Protein AF-0000000080335645 (afdb_homodimer)

pLDDT: mean 88.45, std 13.62, range [28.45, 98.88]

Sequence (840 aa):
MAEFAKERTFELFQKDFPRWLVNVHDPVELFRRQPSYLVSQVYCIVGALVCLAHALHRGGRWPFLWFASTFAGLLIEGAVYLSPFGETIWFSPTVIDLFGQRIPFFIIFVYPFFYYQAFWAVSKLQLKCRWSEHIAVGLLVVLFDLPFDMVSVKFLHWTLHNTEQMFAERVYSAPWTLLLFFFGSTFTFSYAFRHLRKLFEKRPAPATTNDPFAIRSTIPVELAASIGTAIVSVSLGSTLFLAVNYPLHTLLGISNKIVAVGVFLCVATIFWKFDRKSNRRLPFKQSLLDHLLTVFAVGHFWLYLVFAVFLNPQEASSIGRHQPIGDCRNQRTFLCLDSFRKDDFDFHCLPKPPKEGSYWYTICGTPFENRAEFVFVLMVITFVATLIQRTVHYDYDVRFKVYEFVKKSSATGTKAKKLKMAEFAKERTFELFQKDFPRWLVNVHDPVELFRRQPSYLVSQVYCIVGALVCLAHALHRGGRWPFLWFASTFAGLLIEGAVYLSPFGETIWFSPTVIDLFGQRIPFFIIFVYPFFYYQAFWAVSKLQLKCRWSEHIAVGLLVVLFDLPFDMVSVKFLHWTLHNTEQMFAERVYSAPWTLLLFFFGSTFTFSYAFRHLRKLFEKRPAPATTNDPFAIRSTIPVELAASIGTAIVSVSLGSTLFLAVNYPLHTLLGISNKIVAVGVFLCVATIFWKFDRKSNRRLPFKQSLLDHLLTVFAVGHFWLYLVFAVFLNPQEASSIGRHQPIGDCRNQRTFLCLDSFRKDDFDFHCLPKPPKEGSYWYTICGTPFENRAEFVFVLMVITFVATLIQRTVHYDYDVRFKVYEFVKKSSATGTKAKKLK

Nearest PDB structures (foldseek):
  4ryp-assembly1_A-2  TM=2.143E-01  e=3.309E+00  Trypanosoma brucei
  7s8u-assembly1_A  TM=2.080E-01  e=9.981E+00  Equus caballus
  6sxn-assembly3_D  TM=1.684E-01  e=8.238E+00  Picosynechococcus sp. PCC 7002
  4ryp-assembly1_A-2  TM=1.956E-01  e=3.270E+00  Trypanosoma brucei
  6ob6-assembly2_B  TM=1.770E-01  e=3.596E+00  Homo sapiens

Foldseek 3Di:
DVVLADFDFPVRLCVVDPQDQKDFDDLVVQCQQFVLLQVLLVLLQVLLVLQCVVQVVLDFLSNLQLVLQLLLQVVVLVCQVPPPVDHFKAAFADRMAGRSNRHRPSSSSNRSSLQSLQLVLLLLLQFPDPLLSLQSSLVSSLLLVQLVQQLCLQLPRMHGQQPDPQQPDAPNGHGLLVSLLSSLLSSQLSVQLLPVLVVQDPDDDDPPDSGSRNHHDDPVSSNVSSNVSSVRSNVRSVVVSCVQCCCQCVVVNHDSNVSSVVVNVVSVVVSVVRSVVGDQADDDDADPSNVVSLCSQLVSLVSSLCCLVPHWSQSHKGWFFDQAAADCVVPVSHDDLVDGDPQRWAQPVDPDDDDHSTGTHMIGRDGDPDSVVVSVVSVVSSVVSNVSSCCSRPVGDCVNVVVVVVVVVVVVVVVVVVVD/DVVLADFDFPVRLCVVDPQDQKDFDDLVVVCQQFVLLQVLLVLLQVLLVLQCVVQVVLDFLSNLQLVLQLLLQVVVLVCQVPPPVDHFKAAFADRMAGRSNRHRPSSSSNRSSLQSLQLVLLLLLQFPDPLLSLQSSLVSSLLLVQLVQQLCLQLPRMHGQQPDPQQPDAPNGHGLLVSLLSSLLSSQLSVQLLPVLVVQDPDDDDPPDSGSRNHHDDPVSSNVSSNVSSVRSNVRSVVVSCVQCCCVCVVVNDDSNVSSVVVNVVSVVVSVVRSVVGLQADDDDADPSNVVSLCSQLVSLVSSLCCLVPHWSQSHKGWFFDQAAADCVVPVSHDDLVDGDPQRWAQPVDPDDDDHSTGTHMIGRDGDPDSVVVSVVSVVSSVVSNVSSCCSRPVGDCVNVVVVVVVVVVVVVVVVVVVD

Solvent-accessible surface area (backbone atoms only — not comparable to full-atom values): 43211 Å² total; per-residue (Å²): 116,73,71,68,63,49,69,25,35,57,69,52,41,54,66,73,42,61,83,34,65,68,46,76,47,63,60,68,62,44,37,71,29,30,45,67,49,51,52,50,41,52,48,32,41,51,43,20,50,52,48,48,53,42,18,61,70,71,33,45,34,39,44,43,50,39,50,19,29,29,48,28,36,48,48,53,54,45,50,50,69,65,35,89,85,49,78,52,66,33,41,39,75,45,52,44,16,26,66,63,58,61,41,49,55,49,58,49,26,41,32,23,29,40,50,44,52,22,48,58,46,51,59,58,48,38,55,73,48,70,67,43,50,20,49,51,30,8,53,44,34,36,59,58,43,47,58,52,38,27,50,31,33,45,44,46,40,28,47,65,47,85,74,42,70,68,52,64,50,45,63,85,52,25,30,32,51,56,45,43,37,50,24,30,22,39,24,37,27,45,49,31,55,70,49,42,39,62,76,64,48,92,68,87,73,83,79,83,57,89,48,90,43,58,71,54,74,55,67,71,45,46,50,51,23,22,54,48,16,23,54,46,8,55,56,51,5,50,48,50,33,45,64,56,41,40,59,42,29,72,70,53,63,27,55,57,55,58,52,38,52,43,50,52,52,47,51,52,47,53,32,52,59,45,54,70,62,30,54,57,58,63,71,72,89,75,50,70,61,52,53,50,50,51,49,49,56,46,44,53,42,50,49,50,38,50,43,58,72,74,50,60,31,46,68,18,48,35,56,30,57,47,74,35,27,35,66,47,91,80,35,82,77,33,39,30,90,89,70,54,68,57,75,58,36,42,46,80,87,40,96,59,70,83,56,79,49,29,26,25,40,68,41,17,27,30,63,68,91,51,56,60,40,56,42,49,53,36,48,43,51,30,52,44,51,42,51,49,52,46,41,49,74,65,63,62,52,66,64,38,47,54,49,53,50,48,55,52,50,52,56,53,48,56,56,53,58,68,73,97,117,75,70,69,62,48,69,24,35,58,69,53,40,54,65,72,43,62,81,38,62,69,43,76,47,62,60,68,61,44,36,70,31,29,45,67,49,51,52,50,40,52,49,32,38,52,43,21,49,52,48,48,53,42,17,62,69,71,34,46,32,40,45,44,49,38,50,20,29,27,49,29,36,48,49,54,54,47,50,50,68,66,34,89,84,48,79,52,67,32,41,38,75,44,51,44,16,26,67,61,55,61,42,49,56,49,58,48,26,41,32,22,30,39,48,45,52,21,48,57,46,50,59,57,48,37,55,72,48,71,69,41,50,23,49,50,30,8,53,42,34,38,59,58,43,46,57,51,38,26,49,31,34,44,44,47,40,29,48,65,45,85,74,42,70,68,53,64,50,46,60,87,52,26,31,32,50,57,45,42,35,50,23,30,22,39,24,36,26,46,48,30,56,69,49,42,40,62,75,66,48,93,67,86,73,83,82,81,54,90,48,90,44,59,70,56,75,56,69,70,46,46,50,51,23,22,54,47,16,24,54,46,8,56,54,50,5,51,47,50,33,46,63,55,43,40,59,43,29,72,70,54,62,25,55,58,54,58,52,39,52,42,50,51,52,46,53,51,48,54,33,51,60,44,54,69,62,29,51,56,61,63,72,70,87,74,51,72,60,54,53,50,51,50,50,51,57,46,43,52,42,48,49,51,37,49,42,56,73,75,50,60,31,46,67,17,47,35,56,30,57,48,74,34,26,37,66,46,90,79,34,83,77,30,38,31,90,89,71,55,67,57,76,59,36,42,46,80,86,41,99,61,71,82,55,79,49,28,26,25,41,68,42,17,27,32,65,68,93,52,54,59,39,56,41,49,53,37,48,44,51,30,51,44,50,39,50,49,52,47,40,50,75,65,61,62,52,66,64,37,48,54,49,52,50,47,53,53,49,50,56,52,48,56,54,54,56,69,74,99

Radius of gyration: 30.65 Å; Cα contacts (8 Å, |Δi|>4): 1267; chains: 2; bounding box: 98×88×62 Å

Organism: Anopheles sinensis (NCBI:txid74873)

Secondary structure (DSSP, 8-state):
--STTS-EEHHHHHHHS---SEEE--HHHHHHH-HHHHHHHHHHHHHHHHHHHHHHHH-TTHHHHHHHHHHHHHHHHHHHHT-TT---EEEPP-SEEETTTTEETTHHHHHHHHHHHHHHHHHTT--SSHHHHHHHHHHHHHHHHHHHHHHHHHTTSEEE-SS-GGGTSEETTEEHHHHHHHHHHHHHHHHHHHHHHHHH-SSPPPS--SSTTS----HHHHHHHHHHHHHHHHHHHHHHHHHHHIIIIIIT---HHHHHHHHHHHHHHHHHHHHTT---PPPP---HHHHHHHHHHHHHHHHHHHHHHH--GGG-EEEEE-SPB--TTT-TTSBPTTTS-TTT-B-TTSSSPPPTTEEEEEEE----SSHHHHHHHHHHHHHHHHHHHHHHHH---THHHHHHHHHHHHHHHHHHHH--/-TTTTS-EEHHHHHHHS---SEEE--HHHHHHH-HHHHHHHHHHHHHHHHHHHHHHHH-TTHHHHHHHHHHHHHHHHHHHHT-TT---EEEPP-SEEETTTTEETTHHHHHHHHHHHHHHHHHTT--SSHHHHHHHHHHHHHHHHHHHHHHHHHTTSEEE-SS-GGGTSEETTEEHHHHHHHHHHHHHHHHHHHHHHHHH-SSPPPS--SSTTS----HHHHHHHHHHHHHHHHHHHHHHHHHHHIIIIIIT---HHHHHHHHHHHHHHHHHHHHTT---PPPP---HHHHHHHHHHHHHHHHHHHHHHH--GGG-EEEEE-SPB--TTT-TTSBPTTTS-TTT-B-TTSSSPPPTTEEEEEEE----SSHHHHHHHHHHHHHHHHHHHHHHHH---THHHHHHHHHHHHHHHHHHHH--

Structure (mmCIF, N/CA/C/O backbone):
data_AF-0000000080335645-model_v1
#
loop_
_entity.id
_entity.type
_entity.pdbx_description
1 polymer 'AGAP005361-PA-like protein'
#
loop_
_atom_site.group_PDB
_atom_site.id
_atom_site.type_symbol
_atom_site.label_atom_id
_atom_site.label_alt_id
_atom_site.label_comp_id
_atom_site.label_asym_id
_atom_site.label_entity_id
_atom_site.label_seq_id
_atom_site.pdbx_PDB_ins_code
_atom_site.Cartn_x
_atom_site.Cartn_y
_atom_site.Cartn_z
_atom_site.occupancy
_atom_site.B_iso_or_equiv
_atom_site.auth_seq_id
_atom_site.auth_comp_id
_atom_site.auth_asym_id
_atom_site.auth_atom_id
_atom_site.pdbx_PDB_model_num
ATOM 1 N N . MET A 1 1 ? 6.051 -32.25 -33.5 1 42.16 1 MET A N 1
ATOM 2 C CA . MET A 1 1 ? 5.168 -31.188 -33.062 1 42.16 1 MET A CA 1
ATOM 3 C C . MET A 1 1 ? 3.824 -31.75 -32.594 1 42.16 1 MET A C 1
ATOM 5 O O . MET A 1 1 ? 3.318 -31.375 -31.547 1 42.16 1 MET A O 1
ATOM 9 N N . ALA A 1 2 ? 3.365 -32.656 -33.5 1 51.34 2 ALA A N 1
ATOM 10 C CA . ALA A 1 2 ? 2.059 -33.312 -33.344 1 51.34 2 ALA A CA 1
ATOM 11 C C . ALA A 1 2 ? 2.045 -34.281 -32.188 1 51.34 2 ALA A C 1
ATOM 13 O O . ALA A 1 2 ? 1.028 -34.406 -31.5 1 51.34 2 ALA A O 1
ATOM 14 N N . GLU A 1 3 ? 3.281 -34.688 -31.953 1 52.5 3 GLU A N 1
ATOM 15 C CA . GLU A 1 3 ? 3.342 -35.75 -30.953 1 52.5 3 GLU A CA 1
ATOM 16 C C . GLU A 1 3 ? 3.215 -35.219 -29.531 1 52.5 3 GLU A C 1
ATOM 18 O O . GLU A 1 3 ? 2.594 -35.844 -28.672 1 52.5 3 GLU A O 1
ATOM 23 N N . PHE A 1 4 ? 3.725 -34 -29.281 1 63.12 4 PHE A N 1
ATOM 24 C CA . PHE A 1 4 ? 3.701 -33.438 -27.938 1 63.12 4 PHE A CA 1
ATOM 25 C C . PHE A 1 4 ? 2.318 -32.875 -27.609 1 63.12 4 PHE A C 1
ATOM 27 O O . PHE A 1 4 ? 2 -32.656 -26.438 1 63.12 4 PHE A O 1
ATOM 34 N N . ALA A 1 5 ? 1.533 -32.938 -28.641 1 69 5 ALA A N 1
ATOM 35 C CA . ALA A 1 5 ? 0.216 -32.312 -28.469 1 69 5 ALA A CA 1
ATOM 36 C C . ALA A 1 5 ? -0.797 -33.344 -27.969 1 69 5 ALA A C 1
ATOM 38 O O . ALA A 1 5 ? -1.884 -33 -27.516 1 69 5 ALA A O 1
ATOM 39 N N . LYS A 1 6 ? -0.271 -34.531 -27.891 1 78.94 6 LYS A N 1
ATOM 40 C CA . LYS A 1 6 ? -1.213 -35.594 -27.531 1 78.94 6 LYS A CA 1
ATOM 41 C C . LYS A 1 6 ? -1.371 -35.719 -26.016 1 78.94 6 LYS A C 1
ATOM 43 O O . LYS A 1 6 ? -0.389 -35.625 -25.281 1 78.94 6 LYS A O 1
ATOM 48 N N . GLU A 1 7 ? -2.543 -35.875 -25.672 1 89.38 7 GLU A N 1
ATOM 49 C CA . GLU A 1 7 ? -2.889 -36.094 -24.266 1 89.38 7 GLU A CA 1
ATOM 50 C C . GLU A 1 7 ? -2.299 -37.406 -23.75 1 89.38 7 GLU A C 1
ATOM 52 O O . GLU A 1 7 ? -2.264 -38.406 -24.469 1 89.38 7 GLU A O 1
ATOM 57 N N . ARG A 1 8 ? -1.792 -37.344 -22.484 1 88.75 8 ARG A N 1
ATOM 58 C CA . ARG A 1 8 ? -1.175 -38.531 -21.906 1 88.75 8 ARG A CA 1
ATOM 59 C C . ARG A 1 8 ? -1.523 -38.656 -20.438 1 88.75 8 ARG A C 1
ATOM 61 O O . ARG A 1 8 ? -1.646 -37.656 -19.719 1 88.75 8 ARG A O 1
ATOM 68 N N . THR A 1 9 ? -1.72 -39.938 -20.078 1 88 9 THR A N 1
ATOM 69 C CA . THR A 1 9 ? -1.766 -40.25 -18.656 1 88 9 THR A CA 1
ATOM 70 C C . THR A 1 9 ? -0.361 -40.25 -18.062 1 88 9 THR A C 1
ATOM 72 O O . THR A 1 9 ? 0.629 -40.156 -18.781 1 88 9 THR A O 1
ATOM 75 N N . PHE A 1 10 ? -0.325 -40.281 -16.75 1 86.56 10 PHE A N 1
ATOM 76 C CA . PHE A 1 10 ? 0.968 -40.312 -16.078 1 86.56 10 PHE A CA 1
ATOM 77 C C . PHE A 1 10 ? 1.805 -41.5 -16.531 1 86.56 10 PHE A C 1
ATOM 79 O O . PHE A 1 10 ? 3.008 -41.375 -16.766 1 86.56 10 PHE A O 1
ATOM 86 N N . GLU A 1 11 ? 1.163 -42.594 -16.641 1 85.69 11 GLU A N 1
ATOM 87 C CA . GLU A 1 11 ? 1.849 -43.812 -17.031 1 85.69 11 GLU A CA 1
ATOM 88 C C . GLU A 1 11 ? 2.398 -43.688 -18.453 1 85.69 11 GLU A C 1
ATOM 90 O O . GLU A 1 11 ? 3.535 -44.094 -18.719 1 85.69 11 GLU A O 1
ATOM 95 N N . LEU A 1 12 ? 1.613 -43.188 -19.281 1 85.19 12 LEU A N 1
ATOM 96 C CA . LEU A 1 12 ? 2.039 -43 -20.672 1 85.19 12 LEU A CA 1
ATOM 97 C C . LEU A 1 12 ? 3.15 -41.969 -20.766 1 85.19 12 LEU A C 1
ATOM 99 O O . LEU A 1 12 ? 4.059 -42.094 -21.594 1 85.19 12 LEU A O 1
ATOM 103 N N . PHE A 1 13 ? 3.002 -41 -19.938 1 83.94 13 PHE A N 1
ATOM 104 C CA . PHE A 1 13 ? 4.02 -39.938 -19.891 1 83.94 13 PHE A CA 1
ATOM 105 C C . PHE A 1 13 ? 5.371 -40.531 -19.5 1 83.94 13 PHE A C 1
ATOM 107 O O . PHE A 1 13 ? 6.391 -40.219 -20.125 1 83.94 13 PHE A O 1
ATOM 114 N N . GLN A 1 14 ? 5.363 -41.344 -18.5 1 82.19 14 GLN A N 1
ATOM 115 C CA . GLN A 1 14 ? 6.598 -41.969 -18.016 1 82.19 14 GLN A CA 1
ATOM 116 C C . GLN A 1 14 ? 7.211 -42.875 -19.078 1 82.19 14 GLN A C 1
ATOM 118 O O . GLN A 1 14 ? 8.43 -42.969 -19.172 1 82.19 14 GLN A O 1
ATOM 123 N N . LYS A 1 15 ? 6.398 -43.406 -19.812 1 79.88 15 LYS A N 1
ATOM 124 C CA . LYS A 1 15 ? 6.859 -44.312 -20.844 1 79.88 15 LYS A CA 1
ATOM 125 C C . LYS A 1 15 ? 7.434 -43.562 -22.031 1 79.88 15 LYS A C 1
ATOM 127 O O . LYS A 1 15 ? 8.461 -43.938 -22.594 1 79.88 15 LYS A O 1
ATOM 132 N N . ASP A 1 16 ? 6.691 -42.594 -22.391 1 75.69 16 ASP A N 1
ATOM 133 C CA . ASP A 1 16 ? 7.051 -41.844 -23.609 1 75.69 16 ASP A CA 1
ATOM 134 C C . ASP A 1 16 ? 8.25 -40.938 -23.359 1 75.69 16 ASP A C 1
ATOM 136 O O . ASP A 1 16 ? 9.023 -40.656 -24.281 1 75.69 16 ASP A O 1
ATOM 140 N N . PHE A 1 17 ? 8.227 -40.438 -22.203 1 70.75 17 PHE A N 1
ATOM 141 C CA . PHE A 1 17 ? 9.297 -39.469 -21.922 1 70.75 17 PHE A CA 1
ATOM 142 C C . PHE A 1 17 ? 10.242 -40.031 -20.859 1 70.75 17 PHE A C 1
ATOM 144 O O . PHE A 1 17 ? 9.859 -40.188 -19.703 1 70.75 17 PHE A O 1
ATOM 151 N N . PRO A 1 18 ? 11.219 -40.75 -21.5 1 63.59 18 PRO A N 1
ATOM 152 C CA . PRO A 1 18 ? 12.172 -41.188 -20.484 1 63.59 18 PRO A CA 1
ATOM 153 C C . PRO A 1 18 ? 12.516 -40.094 -19.484 1 63.59 18 PRO A C 1
ATOM 155 O O . PRO A 1 18 ? 12.445 -38.906 -19.812 1 63.59 18 PRO A O 1
ATOM 158 N N . ARG A 1 19 ? 12.406 -40.469 -18.125 1 63.53 19 ARG A N 1
ATOM 159 C CA . ARG A 1 19 ? 12.836 -39.531 -17.109 1 63.53 19 ARG A CA 1
ATOM 160 C C . ARG A 1 19 ? 14.211 -38.969 -17.438 1 63.53 19 ARG A C 1
ATOM 162 O O . ARG A 1 19 ? 15.219 -39.438 -16.906 1 63.53 19 ARG A O 1
ATOM 169 N N . TRP A 1 20 ? 14.156 -38.219 -18.688 1 64.88 20 TRP A N 1
ATOM 170 C CA . TRP A 1 20 ? 15.445 -37.594 -19 1 64.88 20 TRP A CA 1
ATOM 171 C C . TRP A 1 20 ? 15.75 -36.469 -18.047 1 64.88 20 TRP A C 1
ATOM 173 O O . TRP A 1 20 ? 14.844 -35.844 -17.469 1 64.88 20 TRP A O 1
ATOM 183 N N . LEU A 1 21 ? 17.109 -36.438 -17.812 1 74.12 21 LEU A N 1
ATOM 184 C CA . LEU A 1 21 ? 17.625 -35.375 -16.984 1 74.12 21 LEU A CA 1
ATOM 185 C C . LEU A 1 21 ? 17.406 -34.031 -17.672 1 74.12 21 LEU A C 1
ATOM 187 O O . LEU A 1 21 ? 17.016 -33.031 -17.016 1 74.12 21 LEU A O 1
ATOM 191 N N . VAL A 1 22 ? 17.438 -33.969 -19.109 1 87.19 22 VAL A N 1
ATOM 192 C CA . VAL A 1 22 ? 17.344 -32.719 -19.844 1 87.19 22 VAL A CA 1
ATOM 193 C C . VAL A 1 22 ? 16.438 -32.906 -21.047 1 87.19 22 VAL A C 1
ATOM 195 O O . VAL A 1 22 ? 16.609 -33.844 -21.828 1 87.19 22 VAL A O 1
ATOM 198 N N . ASN A 1 23 ? 15.438 -32.094 -21.172 1 85.5 23 ASN A N 1
ATOM 199 C CA . ASN A 1 23 ? 14.539 -32.062 -22.328 1 85.5 23 ASN A CA 1
ATOM 200 C C . ASN A 1 23 ? 14.641 -30.734 -23.062 1 85.5 23 ASN A C 1
ATOM 202 O O . ASN A 1 23 ? 14.648 -29.672 -22.453 1 85.5 23 ASN A O 1
ATOM 206 N N . VAL A 1 24 ? 14.734 -30.812 -24.453 1 89.62 24 VAL A N 1
ATOM 207 C CA . VAL A 1 24 ? 14.867 -29.625 -25.281 1 89.62 24 VAL A CA 1
ATOM 208 C C . VAL A 1 24 ? 13.656 -29.5 -26.203 1 89.62 24 VAL A C 1
ATOM 210 O O . VAL A 1 24 ? 13.227 -30.469 -26.812 1 89.62 24 VAL A O 1
ATOM 213 N N . HIS A 1 25 ? 13.055 -28.391 -26.234 1 89.62 25 HIS A N 1
ATOM 214 C CA . HIS A 1 25 ? 11.906 -28.109 -27.078 1 89.62 25 HIS A CA 1
ATOM 215 C C . HIS A 1 25 ? 12.258 -27.078 -28.156 1 89.62 25 HIS A C 1
ATOM 217 O O . HIS A 1 25 ? 13.203 -26.312 -28 1 89.62 25 HIS A O 1
ATOM 223 N N . ASP A 1 26 ? 11.492 -27.062 -29.25 1 93 26 ASP A N 1
ATOM 224 C CA . ASP A 1 26 ? 11.711 -26.141 -30.359 1 93 26 ASP A CA 1
ATOM 225 C C . ASP A 1 26 ? 11.312 -24.719 -29.984 1 93 26 ASP A C 1
ATOM 227 O O . ASP A 1 26 ? 10.133 -24.438 -29.766 1 93 26 ASP A O 1
ATOM 231 N N . PRO A 1 27 ? 12.289 -23.812 -30.047 1 94.94 27 PRO A N 1
ATOM 232 C CA . PRO A 1 27 ? 12 -22.438 -29.641 1 94.94 27 PRO A CA 1
ATOM 233 C C . PRO A 1 27 ? 10.977 -21.75 -30.547 1 94.94 27 PRO A C 1
ATOM 235 O O . PRO A 1 27 ? 10.234 -20.875 -30.078 1 94.94 27 PRO A O 1
ATOM 238 N N . VAL A 1 28 ? 10.898 -22.078 -31.766 1 95.81 28 VAL A N 1
ATOM 239 C CA . VAL A 1 28 ? 9.969 -21.453 -32.719 1 95.81 28 VAL A CA 1
ATOM 240 C C . VAL A 1 28 ? 8.539 -21.828 -32.344 1 95.81 28 VAL A C 1
ATOM 242 O O . VAL A 1 28 ? 7.648 -20.969 -32.344 1 95.81 28 VAL A O 1
ATOM 245 N 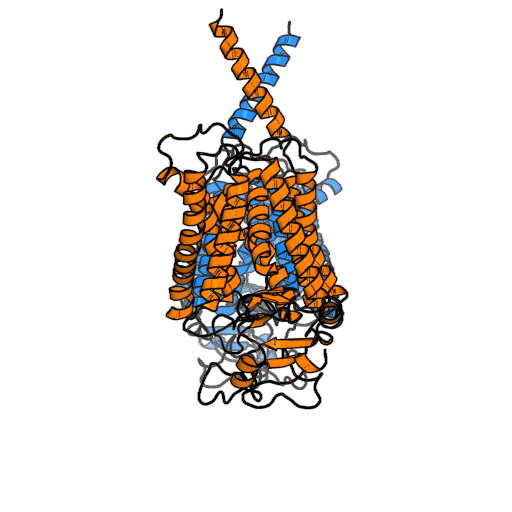N . GLU A 1 29 ? 8.289 -23.047 -32.031 1 93.69 29 GLU A N 1
ATOM 246 C CA . GLU A 1 29 ? 6.965 -23.484 -31.594 1 93.69 29 GLU A CA 1
ATOM 247 C C . GLU A 1 29 ? 6.57 -22.844 -30.266 1 93.69 29 GLU A C 1
ATOM 249 O O . GLU A 1 29 ? 5.414 -22.438 -30.094 1 93.69 29 GLU A O 1
ATOM 254 N N . LEU A 1 30 ? 7.543 -22.797 -29.391 1 95.44 30 LEU A N 1
ATOM 255 C CA . LEU A 1 30 ? 7.297 -22.188 -28.094 1 95.44 30 LEU A CA 1
ATOM 256 C C . LEU A 1 30 ? 6.938 -20.703 -28.25 1 95.44 30 LEU A C 1
ATOM 258 O O . LEU A 1 30 ? 6.047 -20.203 -27.562 1 95.44 30 LEU A O 1
ATOM 262 N N . PHE A 1 31 ? 7.641 -20.016 -29.172 1 96.69 31 PHE A N 1
ATOM 263 C CA . PHE A 1 31 ? 7.379 -18.609 -29.422 1 96.69 31 PHE A CA 1
ATOM 264 C C . PHE A 1 31 ? 5.996 -18.406 -30.031 1 96.69 31 PHE A C 1
ATOM 266 O O . PHE A 1 31 ? 5.316 -17.422 -29.734 1 96.69 31 PHE A O 1
ATOM 273 N N . ARG A 1 32 ? 5.555 -19.266 -30.844 1 95.62 32 ARG A N 1
ATOM 274 C CA . ARG A 1 32 ? 4.242 -19.172 -31.484 1 95.62 32 ARG A CA 1
ATOM 275 C C . ARG A 1 32 ? 3.129 -19.359 -30.453 1 95.62 32 ARG A C 1
ATOM 277 O O . ARG A 1 32 ? 2.1 -18.688 -30.516 1 95.62 32 ARG A O 1
ATOM 284 N N . ARG A 1 33 ? 3.324 -20.172 -29.484 1 95.38 33 ARG A N 1
ATOM 285 C CA . ARG A 1 33 ? 2.293 -20.5 -28.5 1 95.38 33 ARG A CA 1
ATOM 286 C C . ARG A 1 33 ? 2.32 -19.516 -27.344 1 95.38 33 ARG A C 1
ATOM 288 O O . ARG A 1 33 ? 1.271 -19.109 -26.844 1 95.38 33 ARG A O 1
ATOM 295 N N . GLN A 1 34 ? 3.547 -19.234 -26.906 1 97.56 34 GLN A N 1
ATOM 296 C CA . GLN A 1 34 ? 3.721 -18.344 -25.75 1 97.56 34 GLN A CA 1
ATOM 297 C C . GLN A 1 34 ? 4.883 -17.375 -25.984 1 97.56 34 GLN A C 1
ATOM 299 O O . GLN A 1 34 ? 5.914 -17.469 -25.312 1 97.56 34 GLN A O 1
ATOM 304 N N . PRO A 1 35 ? 4.719 -16.391 -26.797 1 97.88 35 PRO A N 1
ATOM 305 C CA . PRO A 1 35 ? 5.816 -15.469 -27.078 1 97.88 35 PRO A CA 1
ATOM 306 C C . PRO A 1 35 ? 6.312 -14.734 -25.844 1 97.88 35 PRO A C 1
ATOM 308 O O . PRO A 1 35 ? 7.512 -14.492 -25.703 1 97.88 35 PRO A O 1
ATOM 311 N N . SER A 1 36 ? 5.391 -14.32 -24.938 1 98.44 36 SER A N 1
ATOM 312 C CA . SER A 1 36 ? 5.793 -13.617 -23.719 1 98.44 36 SER A CA 1
ATOM 313 C C . SER A 1 36 ? 6.727 -14.477 -22.875 1 98.44 36 SER A C 1
ATOM 315 O O . SER A 1 36 ? 7.691 -13.977 -22.297 1 98.44 36 SER A O 1
ATOM 317 N N . TYR A 1 37 ? 6.449 -15.789 -22.828 1 98.31 37 TYR A N 1
ATOM 318 C CA . TYR A 1 37 ? 7.238 -16.688 -22 1 98.31 37 TYR A CA 1
ATOM 319 C C . TYR A 1 37 ? 8.656 -16.828 -22.531 1 98.31 37 TYR A C 1
ATOM 321 O O . TYR A 1 37 ? 9.625 -16.766 -21.781 1 98.31 37 TYR A O 1
ATOM 329 N N . LEU A 1 38 ? 8.805 -17.031 -23.812 1 98.25 38 LEU A N 1
ATOM 330 C CA . LEU A 1 38 ? 10.125 -17.188 -24.406 1 98.25 38 LEU A CA 1
ATOM 331 C C . LEU A 1 38 ? 10.961 -15.922 -24.219 1 98.25 38 LEU A C 1
ATOM 333 O O . LEU A 1 38 ? 12.133 -16 -23.859 1 98.25 38 LEU A O 1
ATOM 337 N N . VAL A 1 39 ? 10.336 -14.781 -24.469 1 98.44 39 VAL A N 1
ATOM 338 C CA . VAL A 1 39 ? 11.047 -13.516 -24.328 1 98.44 39 VAL A CA 1
ATOM 339 C C . VAL A 1 39 ? 11.453 -13.312 -22.859 1 98.44 39 VAL A C 1
ATOM 341 O O . VAL A 1 39 ? 12.562 -12.852 -22.578 1 98.44 39 VAL A O 1
ATOM 344 N N . SER A 1 40 ? 10.547 -13.602 -21.953 1 98.38 40 SER A N 1
ATOM 345 C CA . SER A 1 40 ? 10.844 -13.484 -20.531 1 98.38 40 SER A CA 1
ATOM 346 C C . SER A 1 40 ? 12.023 -14.375 -20.141 1 98.38 40 SER A C 1
ATOM 348 O O . SER A 1 40 ? 12.891 -13.961 -19.375 1 98.38 40 SER A O 1
ATOM 350 N N . GLN A 1 41 ? 12.094 -15.625 -20.672 1 98.19 41 GLN A N 1
ATOM 351 C CA . GLN A 1 41 ? 13.195 -16.547 -20.406 1 98.19 41 GLN A CA 1
ATOM 352 C C . GLN A 1 41 ? 14.531 -15.969 -20.859 1 98.19 41 GLN A C 1
ATOM 354 O O . GLN A 1 41 ? 15.492 -15.938 -20.078 1 98.19 41 GLN A O 1
ATOM 359 N N . VAL A 1 42 ? 14.516 -15.508 -22.047 1 98.25 42 VAL A N 1
ATOM 360 C CA . VAL A 1 42 ? 15.742 -14.961 -22.625 1 98.25 42 VAL A CA 1
ATOM 361 C C . VAL A 1 42 ? 16.188 -13.742 -21.812 1 98.25 42 VAL A C 1
ATOM 363 O O . VAL A 1 42 ? 17.375 -13.586 -21.516 1 98.25 42 VAL A O 1
ATOM 366 N N . TYR A 1 43 ? 15.242 -12.875 -21.453 1 98.62 43 TYR A N 1
ATOM 367 C CA . TYR A 1 43 ? 15.555 -11.656 -20.703 1 98.62 43 TYR A CA 1
ATOM 368 C C . TYR A 1 43 ? 16.172 -11.992 -19.359 1 98.62 43 TYR A C 1
ATOM 370 O O . TYR A 1 43 ? 17.156 -11.375 -18.953 1 98.62 43 TYR A O 1
ATOM 378 N N . CYS A 1 44 ? 15.617 -12.961 -18.672 1 98.25 44 CYS A N 1
ATOM 379 C CA . CYS A 1 44 ? 16.109 -13.344 -17.359 1 98.25 44 CYS A CA 1
ATOM 380 C C . CYS A 1 44 ? 17.5 -13.977 -17.453 1 98.25 44 CYS A C 1
ATOM 382 O O . CYS A 1 44 ? 18.359 -13.703 -16.625 1 98.25 44 CYS A O 1
ATOM 384 N N . ILE A 1 45 ? 17.734 -14.805 -18.469 1 98.38 45 ILE A N 1
ATOM 385 C CA . ILE A 1 45 ? 19.031 -15.445 -18.641 1 98.38 45 ILE A CA 1
ATOM 386 C C . ILE A 1 45 ? 20.078 -14.391 -18.953 1 98.38 45 ILE A C 1
ATOM 388 O O . ILE A 1 45 ? 21.141 -14.352 -18.297 1 98.38 45 ILE A O 1
ATOM 392 N N . VAL A 1 46 ? 19.766 -13.5 -19.891 1 98.62 46 VAL A N 1
ATOM 393 C CA . VAL A 1 46 ? 20.719 -12.453 -20.266 1 98.62 46 VAL A CA 1
ATOM 394 C C . VAL A 1 46 ? 20.953 -11.516 -19.078 1 98.62 46 VAL A C 1
ATOM 396 O O . VAL A 1 46 ? 22.094 -11.125 -18.812 1 98.62 46 VAL A O 1
ATOM 399 N N . GLY A 1 47 ? 19.859 -11.156 -18.391 1 98.56 47 GLY A N 1
ATOM 400 C CA . GLY A 1 47 ? 20 -10.32 -17.203 1 98.56 47 GLY A CA 1
ATOM 401 C C . GLY A 1 47 ? 20.906 -10.922 -16.156 1 98.56 47 GLY A C 1
ATOM 402 O O . GLY A 1 47 ? 21.766 -10.227 -15.586 1 98.56 47 GLY A O 1
ATOM 403 N N . ALA A 1 48 ? 20.766 -12.188 -15.922 1 98.69 48 ALA A N 1
ATOM 404 C CA . ALA A 1 48 ? 21.594 -12.875 -14.938 1 98.69 48 ALA A CA 1
ATOM 405 C C . ALA A 1 48 ? 23.047 -12.922 -15.391 1 98.69 48 ALA A C 1
ATOM 407 O O . ALA A 1 48 ? 23.969 -12.812 -14.57 1 98.69 48 ALA A O 1
ATOM 408 N N . LEU A 1 49 ? 23.281 -13.109 -16.656 1 98.44 49 LEU A N 1
ATOM 409 C CA . LEU A 1 49 ? 24.641 -13.172 -17.188 1 98.44 49 LEU A CA 1
ATOM 410 C C . LEU A 1 49 ? 25.312 -11.805 -17.125 1 98.44 49 LEU A C 1
ATOM 412 O O . LEU A 1 49 ? 26.516 -11.719 -16.891 1 98.44 49 LEU A O 1
ATOM 416 N N . VAL A 1 50 ? 24.516 -10.773 -17.391 1 98.44 50 VAL A N 1
ATOM 417 C CA . VAL A 1 50 ? 25.047 -9.422 -17.234 1 98.44 50 VAL A CA 1
ATOM 418 C C . VAL A 1 50 ? 25.438 -9.188 -15.773 1 98.44 50 VAL A C 1
ATOM 420 O O . VAL A 1 50 ? 26.469 -8.578 -15.492 1 98.44 50 VAL A O 1
ATOM 423 N N . CYS A 1 51 ? 24.625 -9.68 -14.867 1 98.62 51 CYS A N 1
ATOM 424 C CA . CYS A 1 51 ? 24.938 -9.586 -13.445 1 98.62 51 CYS A CA 1
ATOM 425 C C . CYS A 1 51 ? 26.234 -10.336 -13.125 1 98.62 51 CYS A C 1
ATOM 427 O O . CYS A 1 51 ? 27.047 -9.859 -12.352 1 98.62 51 CYS A O 1
ATOM 429 N N . LEU A 1 52 ? 26.391 -11.469 -13.727 1 98.5 52 LEU A N 1
ATOM 430 C CA . LEU A 1 52 ? 27.609 -12.258 -13.523 1 98.5 52 LEU A CA 1
ATOM 431 C C . LEU A 1 52 ? 28.828 -11.516 -14.055 1 98.5 52 LEU A C 1
ATOM 433 O O . LEU A 1 52 ? 29.875 -11.477 -13.391 1 98.5 52 LEU A O 1
ATOM 437 N N . ALA A 1 53 ? 28.688 -10.992 -15.219 1 98.25 53 ALA A N 1
ATOM 438 C CA . ALA A 1 53 ? 29.797 -10.211 -15.789 1 98.25 53 ALA A CA 1
ATOM 439 C C . ALA A 1 53 ? 30.172 -9.047 -14.883 1 98.25 53 ALA A C 1
ATOM 441 O O . ALA A 1 53 ? 31.359 -8.773 -14.672 1 98.25 53 ALA A O 1
ATOM 442 N N . HIS A 1 54 ? 29.156 -8.414 -14.406 1 97.44 54 HIS A N 1
ATOM 443 C CA . HIS A 1 54 ? 29.391 -7.305 -13.484 1 97.44 54 HIS A CA 1
ATOM 444 C C . HIS A 1 54 ? 30.062 -7.785 -12.203 1 97.44 54 HIS A C 1
ATOM 446 O O . HIS A 1 54 ? 30.984 -7.129 -11.695 1 97.44 54 HIS A O 1
ATOM 452 N N . ALA A 1 55 ? 29.594 -8.875 -11.703 1 97.38 55 ALA A N 1
ATOM 453 C CA . ALA A 1 55 ? 30.156 -9.438 -10.477 1 97.38 55 ALA A CA 1
ATOM 454 C C . ALA A 1 55 ? 31.625 -9.789 -10.648 1 97.38 55 ALA A C 1
ATOM 456 O O . ALA A 1 55 ? 32.438 -9.539 -9.758 1 97.38 55 ALA A O 1
ATOM 457 N N . LEU A 1 56 ? 31.984 -10.352 -11.742 1 96.69 56 LEU A N 1
ATOM 458 C CA . LEU A 1 56 ? 33.344 -10.742 -12.023 1 96.69 56 LEU A CA 1
ATOM 459 C C . LEU A 1 56 ? 34.25 -9.523 -12.25 1 96.69 56 LEU A C 1
ATOM 461 O O . LEU A 1 56 ? 35.406 -9.523 -11.875 1 96.69 56 LEU A O 1
ATOM 465 N N . HIS A 1 57 ? 33.688 -8.555 -12.836 1 94.69 57 HIS A N 1
ATOM 466 C CA . HIS A 1 57 ? 34.406 -7.316 -13.062 1 94.69 57 HIS A CA 1
ATOM 467 C C . HIS A 1 57 ? 34.688 -6.59 -11.75 1 94.69 57 HIS A C 1
ATOM 469 O O . HIS A 1 57 ? 35.812 -6.082 -11.539 1 94.69 57 HIS A O 1
ATOM 475 N N . ARG A 1 58 ? 33.75 -6.496 -10.953 1 91.25 58 ARG A N 1
ATOM 476 C CA . ARG A 1 58 ? 33.906 -5.805 -9.68 1 91.25 58 ARG A CA 1
ATOM 477 C C . ARG A 1 58 ? 34.781 -6.586 -8.719 1 91.25 58 ARG A C 1
ATOM 479 O O . ARG A 1 58 ? 35.562 -5.996 -7.965 1 91.25 58 ARG A O 1
ATOM 486 N N . GLY A 1 59 ? 34.625 -7.859 -8.703 1 93.62 59 GLY A N 1
ATOM 487 C CA . GLY A 1 59 ? 35.406 -8.711 -7.816 1 93.62 59 GLY A CA 1
ATOM 488 C C . GLY A 1 59 ? 34.906 -8.711 -6.387 1 93.62 59 GLY A C 1
ATOM 489 O O . GLY A 1 59 ? 33.719 -8.477 -6.145 1 93.62 59 GLY A O 1
ATOM 490 N N . GLY A 1 60 ? 35.719 -9.211 -5.492 1 93.62 60 GLY A N 1
ATOM 491 C CA . GLY A 1 60 ? 35.344 -9.289 -4.094 1 93.62 60 GLY A CA 1
ATOM 492 C C . GLY A 1 60 ? 34.344 -10.398 -3.809 1 93.62 60 GLY A C 1
ATOM 493 O O . GLY A 1 60 ? 34.562 -11.539 -4.246 1 93.62 60 GLY A O 1
ATOM 494 N N . ARG A 1 61 ? 33.281 -9.969 -3.08 1 95 61 ARG A N 1
ATOM 495 C CA . ARG A 1 61 ? 32.312 -10.977 -2.689 1 95 61 ARG A CA 1
ATOM 496 C C . ARG A 1 61 ? 31.156 -11.031 -3.688 1 95 61 ARG A C 1
ATOM 498 O O . ARG A 1 61 ? 30.266 -11.883 -3.572 1 95 61 ARG A O 1
ATOM 505 N N . TRP A 1 62 ? 31.125 -10.164 -4.637 1 96.69 62 TRP A N 1
ATOM 506 C CA . TRP A 1 62 ? 30.016 -10.039 -5.574 1 96.69 62 TRP A CA 1
ATOM 507 C C . TRP A 1 62 ? 29.828 -11.32 -6.375 1 96.69 62 TRP A C 1
ATOM 509 O O . TRP A 1 62 ? 28.703 -11.789 -6.562 1 96.69 62 TRP A O 1
ATOM 519 N N . PRO A 1 63 ? 30.953 -11.938 -6.871 1 97.56 63 PRO A N 1
ATOM 520 C CA . PRO A 1 63 ? 30.75 -13.219 -7.559 1 97.56 63 PRO A CA 1
ATOM 521 C C . PRO A 1 63 ? 30.141 -14.289 -6.648 1 97.56 63 PRO A C 1
ATOM 523 O O . PRO A 1 63 ? 29.359 -15.117 -7.102 1 97.56 63 PRO A O 1
ATOM 526 N N . PHE A 1 64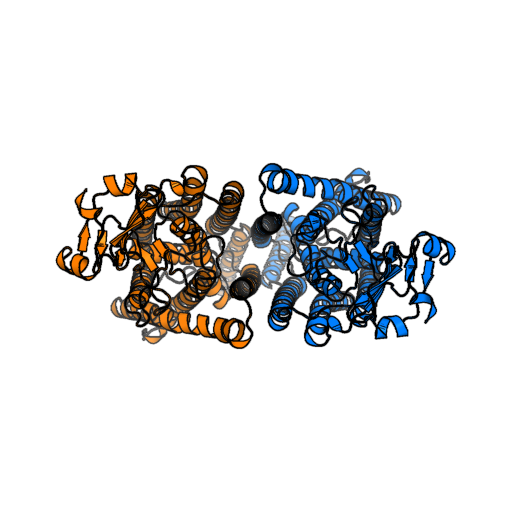 ? 30.484 -14.242 -5.414 1 97.44 64 PHE A N 1
ATOM 527 C CA . PHE A 1 64 ? 29.969 -15.219 -4.465 1 97.44 64 PHE A CA 1
ATOM 528 C C . PHE A 1 64 ? 28.5 -14.93 -4.141 1 97.44 64 PHE A C 1
ATOM 530 O O . PHE A 1 64 ? 27.734 -15.852 -3.848 1 97.44 64 PHE A O 1
ATOM 537 N N . LEU A 1 65 ? 28.172 -13.664 -4.18 1 97.94 65 LEU A N 1
ATOM 538 C CA . LEU A 1 65 ? 26.766 -13.305 -4.031 1 97.94 65 LEU A CA 1
ATOM 539 C C . LEU A 1 65 ? 25.938 -13.898 -5.164 1 97.94 65 LEU A C 1
ATOM 541 O O . LEU A 1 65 ? 24.844 -14.438 -4.926 1 97.94 65 LEU A O 1
ATOM 545 N N . TRP A 1 66 ? 26.422 -13.75 -6.375 1 98.38 66 TRP A N 1
ATOM 546 C CA . TRP A 1 66 ? 25.75 -14.328 -7.539 1 98.38 66 TRP A CA 1
ATOM 547 C C . TRP A 1 66 ? 25.594 -15.836 -7.391 1 98.38 66 TRP A C 1
ATOM 549 O O . TRP A 1 66 ? 24.516 -16.375 -7.621 1 98.38 66 TRP A O 1
ATOM 559 N N . PHE A 1 67 ? 26.609 -16.469 -6.957 1 97.94 67 PHE A N 1
ATOM 560 C CA . PHE A 1 67 ? 26.609 -17.922 -6.766 1 97.94 67 PHE A CA 1
ATOM 561 C C . PHE A 1 67 ? 25.656 -18.312 -5.641 1 97.94 67 PHE A C 1
ATOM 563 O O . PHE A 1 67 ? 24.891 -19.266 -5.773 1 97.94 67 PHE A O 1
ATOM 570 N N . ALA A 1 68 ? 25.75 -17.609 -4.582 1 98.44 68 ALA A N 1
ATOM 571 C CA . ALA A 1 68 ? 24.875 -17.891 -3.445 1 98.44 68 ALA A CA 1
ATOM 572 C C . ALA A 1 68 ? 23.406 -17.75 -3.83 1 98.44 68 ALA A C 1
ATOM 574 O O . ALA A 1 68 ? 22.562 -18.547 -3.404 1 98.44 68 ALA A O 1
ATOM 575 N N . SER A 1 69 ? 23.094 -16.719 -4.578 1 98.44 69 SER A N 1
ATOM 576 C CA . SER A 1 69 ? 21.719 -16.484 -5.016 1 98.44 69 SER A CA 1
ATOM 577 C C . SER A 1 69 ? 21.25 -17.609 -5.934 1 98.44 69 SER A C 1
ATOM 579 O O . SER A 1 69 ? 20.078 -18.016 -5.875 1 98.44 69 SER A O 1
ATOM 581 N N . THR A 1 70 ? 22.109 -18.094 -6.785 1 97.94 70 THR A N 1
ATOM 582 C CA . THR A 1 70 ? 21.797 -19.219 -7.656 1 97.94 70 THR A CA 1
ATOM 583 C C . THR A 1 70 ? 21.5 -20.484 -6.84 1 97.94 70 THR A C 1
ATOM 585 O O . THR A 1 70 ? 20.516 -21.172 -7.094 1 97.94 70 THR A O 1
ATOM 588 N N . PHE A 1 71 ? 22.312 -20.656 -5.879 1 97.31 71 PHE A N 1
ATOM 589 C CA . PHE A 1 71 ? 22.141 -21.828 -5.035 1 97.31 71 PHE A CA 1
ATOM 590 C C . PHE A 1 71 ? 20.859 -21.719 -4.211 1 97.31 71 PHE A C 1
ATOM 592 O O . PHE A 1 71 ? 20.172 -22.719 -3.994 1 97.31 71 PHE A O 1
ATOM 599 N N . ALA A 1 72 ? 20.609 -20.562 -3.721 1 97.5 72 ALA A N 1
ATOM 600 C CA . ALA A 1 72 ? 19.359 -20.344 -2.988 1 97.5 72 ALA A CA 1
ATOM 601 C C . ALA A 1 72 ? 18.156 -20.656 -3.863 1 97.5 72 ALA A C 1
ATOM 603 O O . ALA A 1 72 ? 17.188 -21.281 -3.402 1 97.5 72 ALA A O 1
ATOM 604 N N . GLY A 1 73 ? 18.188 -20.234 -5.102 1 96.25 73 GLY A N 1
ATOM 605 C CA . GLY A 1 73 ? 17.125 -20.547 -6.039 1 96.25 73 GLY A CA 1
ATOM 606 C C . GLY A 1 73 ? 16.953 -22.031 -6.266 1 96.25 73 GLY A C 1
ATOM 607 O O . GLY A 1 73 ? 15.82 -22.531 -6.289 1 96.25 73 GLY A O 1
ATOM 608 N N . LEU A 1 74 ? 18.031 -22.719 -6.391 1 94.12 74 LEU A N 1
ATOM 609 C CA . LEU A 1 74 ? 17.984 -24.156 -6.594 1 94.12 74 LEU A CA 1
ATOM 610 C C . LEU A 1 74 ? 17.375 -24.859 -5.383 1 94.12 74 LEU A C 1
ATOM 612 O O . LEU A 1 74 ? 16.625 -25.828 -5.531 1 94.12 74 LEU A O 1
ATOM 616 N N . LEU A 1 75 ? 17.719 -24.359 -4.277 1 94.5 75 LEU A N 1
ATOM 617 C CA . LEU A 1 75 ? 17.172 -24.953 -3.062 1 94.5 75 LEU A CA 1
ATOM 618 C C . LEU A 1 75 ? 15.672 -24.688 -2.941 1 94.5 75 LEU A C 1
ATOM 620 O O . LEU A 1 75 ? 14.906 -25.562 -2.547 1 94.5 75 LEU A O 1
ATOM 624 N N . ILE A 1 76 ? 15.281 -23.516 -3.268 1 94.19 76 ILE A N 1
ATOM 625 C CA . ILE A 1 76 ? 13.875 -23.172 -3.197 1 94.19 76 ILE A CA 1
ATOM 626 C C . ILE A 1 76 ? 13.078 -24.016 -4.188 1 94.19 76 ILE A C 1
ATOM 628 O O . ILE A 1 76 ? 12.078 -24.641 -3.82 1 94.19 76 ILE A O 1
ATOM 632 N N . GLU A 1 77 ? 13.531 -24.078 -5.395 1 91.31 77 GLU A N 1
ATOM 633 C CA . GLU A 1 77 ? 12.859 -24.875 -6.422 1 91.31 77 GLU A CA 1
ATOM 634 C C . GLU A 1 77 ? 12.914 -26.359 -6.102 1 91.31 77 GLU A C 1
ATOM 636 O O . GLU A 1 77 ? 11.969 -27.094 -6.371 1 91.31 77 GLU A O 1
ATOM 641 N N . GLY A 1 78 ? 14.062 -26.734 -5.574 1 87.81 78 GLY A N 1
ATOM 642 C CA . GLY A 1 78 ? 14.195 -28.125 -5.164 1 87.81 78 GLY A CA 1
ATOM 643 C C . GLY A 1 78 ? 13.242 -28.5 -4.043 1 87.81 78 GLY A C 1
ATOM 644 O O . GLY A 1 78 ? 12.68 -29.594 -4.051 1 87.81 78 GLY A O 1
ATOM 645 N N . ALA A 1 79 ? 13.031 -27.609 -3.17 1 86.38 79 ALA A N 1
ATOM 646 C CA . ALA A 1 79 ? 12.109 -27.859 -2.062 1 86.38 79 ALA A CA 1
ATOM 647 C C . ALA A 1 79 ? 10.68 -28 -2.561 1 86.38 79 ALA A C 1
ATOM 649 O O . ALA A 1 79 ? 9.906 -28.812 -2.035 1 86.38 79 ALA A O 1
ATOM 650 N N . VAL A 1 80 ? 10.336 -27.266 -3.521 1 82.19 80 VAL A N 1
ATOM 651 C CA . VAL A 1 80 ? 9 -27.359 -4.102 1 82.19 80 VAL A CA 1
ATOM 652 C C . VAL A 1 80 ? 8.852 -28.672 -4.855 1 82.19 80 VAL A C 1
ATOM 654 O O . VAL A 1 80 ? 7.812 -29.328 -4.758 1 82.19 80 VAL A O 1
ATOM 657 N N . TYR A 1 81 ? 9.891 -29.031 -5.445 1 80.62 81 TYR A N 1
ATOM 658 C CA . TYR A 1 81 ? 9.898 -30.25 -6.238 1 80.62 81 TYR A CA 1
ATOM 659 C C . TYR A 1 81 ? 9.836 -31.484 -5.336 1 80.62 81 TYR A C 1
ATOM 661 O O . TYR A 1 81 ? 9.148 -32.438 -5.652 1 80.62 81 TYR A O 1
ATOM 669 N N . LEU A 1 82 ? 10.492 -31.359 -4.277 1 82 82 LEU A N 1
ATOM 670 C CA . LEU A 1 82 ? 10.609 -32.531 -3.418 1 82 82 LEU A CA 1
ATOM 671 C C . LEU A 1 82 ? 9.562 -32.5 -2.314 1 82 82 LEU A C 1
ATOM 673 O O . LEU A 1 82 ? 9.625 -33.281 -1.366 1 82 82 LEU A O 1
ATOM 677 N N . SER A 1 83 ? 8.648 -31.672 -2.496 1 82.19 83 SER A N 1
ATOM 678 C CA . SER A 1 83 ? 7.609 -31.562 -1.474 1 82.19 83 SER A CA 1
ATOM 679 C C . SER A 1 83 ? 6.805 -32.875 -1.368 1 82.19 83 SER A C 1
ATOM 681 O O . SER A 1 83 ? 6.375 -33.406 -2.383 1 82.19 83 SER A O 1
ATOM 683 N N . PRO A 1 84 ? 6.598 -33.219 -0.154 1 79.81 84 PRO A N 1
ATOM 684 C CA . PRO A 1 84 ? 5.805 -34.438 0.038 1 79.81 84 PRO A CA 1
ATOM 685 C C . PRO A 1 84 ? 4.312 -34.188 -0.182 1 79.81 84 PRO A C 1
ATOM 687 O O . PRO A 1 84 ? 3.547 -35.156 -0.3 1 79.81 84 PRO A O 1
ATOM 690 N N . PHE A 1 85 ? 3.949 -33 -0.313 1 75.69 85 PHE A N 1
ATOM 691 C CA . PHE A 1 85 ? 2.533 -32.688 -0.427 1 75.69 85 PHE A CA 1
ATOM 692 C C . PHE A 1 85 ? 2.121 -32.562 -1.89 1 75.69 85 PHE A C 1
ATOM 694 O O . PHE A 1 85 ? 0.98 -32.219 -2.193 1 75.69 85 PHE A O 1
ATOM 701 N N . GLY A 1 86 ? 3.027 -32.969 -2.713 1 78.88 86 GLY A N 1
ATOM 702 C CA . GLY A 1 86 ? 2.701 -32.938 -4.129 1 78.88 86 GLY A CA 1
ATOM 703 C C . GLY A 1 86 ? 3.104 -31.625 -4.801 1 78.88 86 GLY A C 1
ATOM 704 O O . GLY A 1 86 ? 3.557 -30.688 -4.133 1 78.88 86 GLY A O 1
ATOM 705 N N . GLU A 1 87 ? 2.895 -31.594 -6.035 1 86.94 87 GLU A N 1
ATOM 706 C CA . GLU A 1 87 ? 3.244 -30.422 -6.828 1 86.94 87 GLU A CA 1
ATOM 707 C C . GLU A 1 87 ? 2.152 -29.359 -6.75 1 86.94 87 GLU A C 1
ATOM 709 O O . GLU A 1 87 ? 0.962 -29.688 -6.734 1 86.94 87 GLU A O 1
ATOM 714 N N . THR A 1 88 ? 2.65 -28.109 -6.648 1 90.56 88 THR A N 1
ATOM 715 C CA . THR A 1 88 ? 1.677 -27.031 -6.539 1 90.56 88 THR A CA 1
ATOM 716 C C . THR A 1 88 ? 1.853 -26.016 -7.676 1 90.56 88 THR A C 1
ATOM 718 O O . THR A 1 88 ? 1.006 -25.156 -7.875 1 90.56 88 THR A O 1
ATOM 721 N N . ILE A 1 89 ? 2.877 -26.156 -8.352 1 92.62 89 ILE A N 1
ATOM 722 C CA . ILE A 1 89 ? 3.16 -25.281 -9.477 1 92.62 89 ILE A CA 1
ATOM 723 C C . ILE A 1 89 ? 3.57 -26.109 -10.695 1 92.62 89 ILE A C 1
ATOM 725 O O . ILE A 1 89 ? 4.387 -27.016 -10.586 1 92.62 89 ILE A O 1
ATOM 729 N N . TRP A 1 90 ? 3.014 -25.859 -11.828 1 94 90 TRP A N 1
ATOM 730 C CA . TRP A 1 90 ? 3.369 -26.5 -13.086 1 94 90 TRP A CA 1
ATOM 731 C C . TRP A 1 90 ? 3.865 -25.484 -14.102 1 94 90 TRP A C 1
ATOM 733 O O . TRP A 1 90 ? 3.123 -24.578 -14.5 1 94 90 TRP A O 1
ATOM 743 N N . PHE A 1 91 ? 5.043 -25.672 -14.547 1 95.44 91 PHE A N 1
ATOM 744 C CA . PHE A 1 91 ? 5.625 -24.781 -15.547 1 95.44 91 PHE A CA 1
ATOM 745 C C . PHE A 1 91 ? 5.277 -25.25 -16.953 1 95.44 91 PHE A C 1
ATOM 747 O O . PHE A 1 91 ? 5.25 -26.453 -17.234 1 95.44 91 PHE A O 1
ATOM 754 N N . SER A 1 92 ? 4.98 -24.297 -17.766 1 95.94 92 SER A N 1
ATOM 755 C CA . SER A 1 92 ? 4.891 -24.609 -19.188 1 95.94 92 SER A CA 1
ATOM 756 C C . SER A 1 92 ? 6.254 -24.984 -19.766 1 95.94 92 SER A C 1
ATOM 758 O O . SER A 1 92 ? 7.293 -24.609 -19.203 1 95.94 92 SER A O 1
ATOM 760 N N . PRO A 1 93 ? 6.195 -25.734 -20.812 1 93.31 93 PRO A N 1
ATOM 761 C CA . PRO A 1 93 ? 7.473 -26.141 -21.406 1 93.31 93 PRO A CA 1
ATOM 762 C C . PRO A 1 93 ? 8.32 -24.953 -21.844 1 93.31 93 PRO A C 1
ATOM 764 O O . PRO A 1 93 ? 7.785 -23.969 -22.359 1 93.31 93 PRO A O 1
ATOM 767 N N . THR A 1 94 ? 9.562 -25.094 -21.562 1 96.06 94 THR A N 1
ATOM 768 C CA . THR A 1 94 ? 10.547 -24.109 -21.984 1 96.06 94 THR A CA 1
ATOM 769 C C . THR A 1 94 ? 11.562 -24.734 -22.953 1 96.06 94 THR A C 1
ATOM 771 O O . THR A 1 94 ? 11.445 -25.906 -23.297 1 96.06 94 THR A O 1
ATOM 774 N N . VAL A 1 95 ? 12.555 -23.953 -23.422 1 94.5 95 VAL A N 1
ATOM 775 C CA . VAL A 1 95 ? 13.531 -24.453 -24.375 1 94.5 95 VAL A CA 1
ATOM 776 C C . VAL A 1 95 ? 14.305 -25.625 -23.781 1 94.5 95 VAL A C 1
ATOM 778 O O . VAL A 1 95 ? 14.562 -26.625 -24.438 1 94.5 95 VAL A O 1
ATOM 781 N N . ILE A 1 96 ? 14.664 -25.406 -22.562 1 93.5 96 ILE A N 1
ATOM 782 C CA . ILE A 1 96 ? 15.367 -26.469 -21.844 1 93.5 96 ILE A CA 1
ATOM 783 C C . ILE A 1 96 ? 14.68 -26.734 -20.5 1 93.5 96 ILE A C 1
ATOM 785 O O . ILE A 1 96 ? 14.562 -25.828 -19.672 1 93.5 96 ILE A O 1
ATOM 789 N N . ASP A 1 97 ? 14.188 -27.906 -20.281 1 91.69 97 ASP A N 1
ATOM 790 C CA . ASP A 1 97 ? 13.562 -28.312 -19.016 1 91.69 97 ASP A CA 1
ATOM 791 C C . ASP A 1 97 ? 14.359 -29.438 -18.359 1 91.69 97 ASP A C 1
ATOM 793 O O . ASP A 1 97 ? 14.891 -30.312 -19.031 1 91.69 97 ASP A O 1
ATOM 797 N N . LEU A 1 98 ? 14.375 -29.281 -17.047 1 88.62 98 LEU A N 1
ATOM 798 C CA . LEU A 1 98 ? 15.172 -30.219 -16.281 1 88.62 98 LEU A CA 1
ATOM 799 C C . LEU A 1 98 ? 14.266 -31.141 -15.453 1 88.62 98 LEU A C 1
ATOM 801 O O . LEU A 1 98 ? 13.117 -30.797 -15.18 1 88.62 98 LEU A O 1
ATOM 805 N N . PHE A 1 99 ? 14.758 -32.344 -15.07 1 83.5 99 PHE A N 1
ATOM 806 C CA . PHE A 1 99 ? 14.18 -33.25 -14.094 1 83.5 99 PHE A CA 1
ATOM 807 C C . PHE A 1 99 ? 12.75 -33.625 -14.469 1 83.5 99 PHE A C 1
ATOM 809 O O . PHE A 1 99 ? 11.82 -33.438 -13.68 1 83.5 99 PHE A O 1
ATOM 816 N N . GLY A 1 100 ? 12.625 -34.188 -15.656 1 79.69 100 GLY A N 1
ATOM 817 C CA . GLY A 1 100 ? 11.305 -34.625 -16.094 1 79.69 100 GLY A CA 1
ATOM 818 C C . GLY A 1 100 ? 10.391 -33.469 -16.453 1 79.69 100 GLY A C 1
ATOM 819 O O . GLY A 1 100 ? 9.195 -33.5 -16.188 1 79.69 100 GLY A O 1
ATOM 820 N N . GLN A 1 101 ? 11.031 -32.375 -16.781 1 83.75 101 GLN A N 1
ATOM 821 C CA . GLN A 1 101 ? 10.328 -31.203 -17.266 1 83.75 101 GLN A CA 1
ATOM 822 C C . GLN A 1 101 ? 9.625 -30.469 -16.125 1 83.75 101 GLN A C 1
ATOM 824 O O . GLN A 1 101 ? 8.578 -29.859 -16.328 1 83.75 101 GLN A O 1
ATOM 829 N N . ARG A 1 102 ? 10.195 -30.641 -15.031 1 86.94 102 ARG A N 1
ATOM 830 C CA . ARG A 1 102 ? 9.57 -30.031 -13.859 1 86.94 102 ARG A CA 1
ATOM 831 C C . ARG A 1 102 ? 10.172 -28.672 -13.562 1 86.94 102 ARG A C 1
ATOM 833 O O . ARG A 1 102 ? 9.484 -27.781 -13.039 1 86.94 102 ARG A O 1
ATOM 840 N N . ILE A 1 103 ? 11.406 -28.562 -13.859 1 89.69 103 ILE A N 1
ATOM 841 C CA . ILE A 1 103 ? 12.086 -27.297 -13.555 1 89.69 103 ILE A CA 1
ATOM 842 C C . ILE A 1 103 ? 12.664 -26.719 -14.836 1 89.69 103 ILE A C 1
ATOM 844 O O . ILE A 1 103 ? 13.586 -27.281 -15.422 1 89.69 103 ILE A O 1
ATOM 848 N N . PRO A 1 104 ? 12.148 -25.625 -15.211 1 94.06 104 PRO A N 1
ATOM 849 C CA . PRO A 1 104 ? 12.75 -24.969 -16.375 1 94.06 104 PRO A CA 1
ATOM 850 C C . PRO A 1 104 ? 14.164 -24.469 -16.094 1 94.06 104 PRO A C 1
ATOM 852 O O . PRO A 1 104 ? 14.43 -23.922 -15.023 1 94.06 104 PRO A O 1
ATOM 855 N N . PHE A 1 105 ? 15.031 -24.609 -17.031 1 94.25 105 PHE A N 1
ATOM 856 C CA . PHE A 1 105 ? 16.422 -24.219 -16.891 1 94.25 105 PHE A CA 1
ATOM 857 C C . PHE A 1 105 ? 16.547 -22.719 -16.594 1 94.25 105 PHE A C 1
ATOM 859 O O . PHE A 1 105 ? 17.406 -22.297 -15.82 1 94.25 105 PHE A O 1
ATOM 866 N N . PHE A 1 106 ? 15.695 -21.891 -17.172 1 96.56 106 PHE A N 1
ATOM 867 C CA . PHE A 1 106 ? 15.844 -20.438 -17.047 1 96.56 106 PHE A CA 1
ATOM 868 C C . PHE A 1 106 ? 15.586 -20 -15.617 1 96.56 106 PHE A C 1
ATOM 870 O O . PHE A 1 106 ? 16.047 -18.922 -15.203 1 96.56 106 PHE A O 1
ATOM 877 N N . ILE A 1 107 ? 14.836 -20.766 -14.836 1 95.06 107 ILE A N 1
ATOM 878 C CA . ILE A 1 107 ? 14.453 -20.375 -13.477 1 95.06 107 ILE A CA 1
ATOM 879 C C . ILE A 1 107 ? 15.711 -20.266 -12.609 1 95.06 107 ILE A C 1
ATOM 881 O O . ILE A 1 107 ? 15.742 -19.469 -11.672 1 95.06 107 ILE A O 1
ATOM 885 N N . ILE A 1 108 ? 16.75 -20.969 -12.898 1 93.75 108 ILE A N 1
ATOM 886 C CA . ILE A 1 108 ? 18.016 -20.922 -12.188 1 93.75 108 ILE A CA 1
ATOM 887 C C . ILE A 1 108 ? 18.625 -19.531 -12.297 1 93.75 108 ILE A C 1
ATOM 889 O O . ILE A 1 108 ? 19.312 -19.062 -11.383 1 93.75 108 ILE A O 1
ATOM 893 N N . PHE A 1 109 ? 18.312 -18.828 -13.336 1 97.81 109 PHE A N 1
ATOM 894 C CA . PHE A 1 109 ? 18.906 -17.531 -13.609 1 97.81 109 PHE A CA 1
ATOM 895 C C . PHE A 1 109 ? 18.047 -16.406 -13.055 1 97.81 109 PHE A C 1
ATOM 897 O O . PHE A 1 109 ? 18.5 -15.273 -12.906 1 97.81 109 PHE A O 1
ATOM 904 N N . VAL A 1 110 ? 16.812 -16.688 -12.711 1 98.31 110 VAL A N 1
ATOM 905 C CA . VAL A 1 110 ? 15.906 -15.672 -12.203 1 98.31 110 VAL A CA 1
ATOM 906 C C . VAL A 1 110 ? 16.375 -15.188 -10.836 1 98.31 110 VAL A C 1
ATOM 908 O O . VAL A 1 110 ? 16.375 -13.984 -10.562 1 98.31 110 VAL A O 1
ATOM 911 N N . TYR A 1 111 ? 16.859 -16.047 -10 1 98.31 111 TYR A N 1
ATOM 912 C CA . TYR A 1 111 ? 17.234 -15.742 -8.625 1 98.31 111 TYR A CA 1
ATOM 913 C C . TYR A 1 111 ? 18.453 -14.836 -8.594 1 98.31 111 TYR A C 1
ATOM 915 O O . TYR A 1 111 ? 18.422 -13.75 -8 1 98.31 111 TYR A O 1
ATOM 923 N N . PRO A 1 112 ? 19.531 -15.219 -9.273 1 98.5 112 PRO A N 1
ATOM 924 C CA . PRO A 1 112 ? 20.672 -14.297 -9.242 1 98.5 112 PRO A CA 1
ATOM 925 C C . PRO A 1 112 ? 20.375 -12.969 -9.945 1 98.5 112 PRO A C 1
ATOM 927 O O . PRO A 1 112 ? 20.953 -11.938 -9.594 1 98.5 112 PRO A O 1
ATOM 930 N N . PHE A 1 113 ? 19.469 -12.977 -10.93 1 98.81 113 PHE A N 1
ATOM 931 C CA . PHE A 1 113 ? 19.078 -11.727 -11.578 1 98.81 113 PHE A CA 1
ATOM 932 C C . PHE A 1 113 ? 18.422 -10.789 -10.578 1 98.81 113 PHE A C 1
ATOM 934 O O . PHE A 1 113 ? 18.828 -9.641 -10.422 1 98.81 113 PHE A O 1
ATOM 941 N N . PHE A 1 114 ? 17.422 -11.266 -9.82 1 98.75 114 PHE A N 1
ATOM 942 C CA . PHE A 1 114 ? 16.656 -10.445 -8.891 1 98.75 114 PHE A CA 1
ATOM 943 C C . PHE A 1 114 ? 17.5 -10.094 -7.664 1 98.75 114 PHE A C 1
ATOM 945 O O . PHE A 1 114 ? 17.547 -8.93 -7.262 1 98.75 114 PHE A O 1
ATOM 952 N N . TYR A 1 115 ? 18.172 -11.109 -7.066 1 98.62 115 TYR A N 1
ATOM 953 C CA . TYR A 1 115 ? 18.938 -10.898 -5.844 1 98.62 115 TYR A CA 1
ATOM 954 C C . TYR A 1 115 ? 20.094 -9.938 -6.082 1 98.62 115 TYR A C 1
ATOM 956 O O . TYR A 1 115 ? 20.281 -8.984 -5.32 1 98.62 115 TYR A O 1
ATOM 964 N N . TYR A 1 116 ? 20.859 -10.195 -7.141 1 98.62 116 TYR A N 1
ATOM 965 C CA . TYR A 1 116 ? 22.047 -9.391 -7.414 1 98.62 116 TYR A CA 1
ATOM 966 C C . TYR A 1 116 ? 21.656 -7.934 -7.672 1 98.62 116 TYR A C 1
ATOM 968 O O . TYR A 1 116 ? 22.312 -7.02 -7.164 1 98.62 116 TYR A O 1
ATOM 976 N N . GLN A 1 117 ? 20.609 -7.75 -8.477 1 98.44 117 GLN A N 1
ATOM 977 C CA . GLN A 1 117 ? 20.125 -6.402 -8.758 1 98.44 117 GLN A CA 1
ATOM 978 C C . GLN A 1 117 ? 19.719 -5.68 -7.477 1 98.44 117 GLN A C 1
ATOM 980 O O . GLN A 1 117 ? 20.016 -4.496 -7.301 1 98.44 117 GLN A O 1
ATOM 985 N N . ALA A 1 118 ? 19.062 -6.375 -6.633 1 98.31 118 ALA A N 1
ATOM 986 C CA . ALA A 1 118 ? 18.625 -5.781 -5.371 1 98.31 118 ALA A CA 1
ATOM 987 C C . ALA A 1 118 ? 19.812 -5.402 -4.5 1 98.31 118 ALA A C 1
ATOM 989 O O . ALA A 1 118 ? 19.875 -4.293 -3.963 1 98.31 118 ALA A O 1
ATOM 990 N N . PHE A 1 119 ? 20.781 -6.285 -4.367 1 97 119 PHE A N 1
ATOM 991 C CA . PHE A 1 119 ? 21.969 -6.023 -3.557 1 97 119 PHE A CA 1
ATOM 992 C C . PHE A 1 119 ? 22.766 -4.855 -4.121 1 97 119 PHE A C 1
ATOM 994 O O . PHE A 1 119 ? 23.281 -4.023 -3.367 1 97 119 PHE A O 1
ATOM 1001 N N . TRP A 1 120 ? 22.906 -4.859 -5.418 1 95.19 120 TRP A N 1
ATOM 1002 C CA . TRP A 1 120 ? 23.656 -3.783 -6.055 1 95.19 120 TRP A CA 1
ATOM 1003 C C . TRP A 1 120 ? 22.984 -2.434 -5.793 1 95.19 120 TRP A C 1
ATOM 1005 O O . TRP A 1 120 ? 23.656 -1.465 -5.434 1 95.19 120 TRP A O 1
ATOM 1015 N N . ALA A 1 121 ? 21.703 -2.381 -5.902 1 94.44 121 ALA A N 1
ATOM 1016 C CA . ALA A 1 121 ? 20.969 -1.147 -5.645 1 94.44 121 ALA A CA 1
ATOM 1017 C C . ALA A 1 121 ? 21.109 -0.717 -4.188 1 94.44 121 ALA A C 1
ATOM 1019 O O . ALA A 1 121 ? 21.375 0.449 -3.902 1 94.44 121 ALA A O 1
ATOM 1020 N N . VAL A 1 122 ? 20.953 -1.638 -3.309 1 93.5 122 VAL A N 1
ATOM 1021 C CA . VAL A 1 122 ? 20.969 -1.331 -1.882 1 93.5 122 VAL A CA 1
ATOM 1022 C C . VAL A 1 122 ? 22.375 -0.89 -1.464 1 93.5 122 VAL A C 1
ATOM 1024 O O . VAL A 1 122 ? 22.531 -0.07 -0.555 1 93.5 122 VAL A O 1
ATOM 1027 N N . SER A 1 123 ? 23.406 -1.414 -2.086 1 90.06 123 SER A N 1
ATOM 1028 C CA . SER A 1 123 ? 24.781 -1.031 -1.773 1 90.06 123 SER A CA 1
ATOM 1029 C C . SER A 1 123 ? 25.016 0.456 -2.02 1 90.06 123 SER A C 1
ATOM 1031 O O . SER A 1 123 ? 25.906 1.062 -1.414 1 90.06 123 SER A O 1
ATOM 1033 N N . LYS A 1 124 ? 24.156 1.024 -2.824 1 86.94 124 LYS A N 1
ATOM 1034 C CA . LYS A 1 124 ? 24.297 2.441 -3.146 1 86.94 124 LYS A CA 1
ATOM 1035 C C . LYS A 1 124 ? 23.578 3.312 -2.125 1 86.94 124 LYS A C 1
ATOM 1037 O O . LYS A 1 124 ? 23.812 4.52 -2.043 1 86.94 124 LYS A O 1
ATOM 1042 N N . LEU A 1 125 ? 22.688 2.775 -1.358 1 86.62 125 LEU A N 1
ATOM 1043 C CA . LEU A 1 125 ? 21.906 3.529 -0.389 1 86.62 125 LEU A CA 1
ATOM 1044 C C . LEU A 1 125 ? 22.734 3.881 0.837 1 86.62 125 LEU A C 1
ATOM 1046 O O . LEU A 1 125 ? 22.438 4.844 1.546 1 86.62 125 LEU A O 1
ATOM 1050 N N . GLN A 1 126 ? 23.797 3.166 1.132 1 81.88 126 GLN A N 1
ATOM 1051 C CA . GLN A 1 126 ? 24.688 3.395 2.268 1 81.88 126 GLN A CA 1
ATOM 1052 C C . GLN A 1 126 ? 23.891 3.594 3.555 1 81.88 126 GLN A C 1
ATOM 1054 O O . GLN A 1 126 ? 24.078 4.598 4.25 1 81.88 126 GLN A O 1
ATOM 1059 N N . LEU A 1 127 ? 23.109 2.607 3.906 1 84.75 127 LEU A N 1
ATOM 1060 C CA . LEU A 1 127 ? 22.266 2.66 5.09 1 84.75 127 LEU A CA 1
ATOM 1061 C C . LEU A 1 127 ? 23.078 2.443 6.359 1 84.75 127 LEU A C 1
ATOM 1063 O O . LEU A 1 127 ? 24.016 1.647 6.363 1 84.75 127 LEU A O 1
ATOM 1067 N N . LYS A 1 128 ? 22.812 3.238 7.402 1 75.75 128 LYS A N 1
ATOM 1068 C CA . LYS A 1 128 ? 23.562 3.176 8.656 1 75.75 128 LYS A CA 1
ATOM 1069 C C . LYS A 1 128 ? 23.172 1.942 9.469 1 75.75 128 LYS A C 1
ATOM 1071 O O . LYS A 1 128 ? 24.016 1.36 10.156 1 75.75 128 LYS A O 1
ATOM 1076 N N . CYS A 1 129 ? 21.859 1.696 9.406 1 69.5 129 CYS A N 1
ATOM 1077 C CA . CYS A 1 129 ? 21.359 0.568 10.188 1 69.5 129 CYS A CA 1
ATOM 1078 C C . CYS A 1 129 ? 21.391 -0.716 9.367 1 69.5 129 CYS A C 1
ATOM 1080 O O . CYS A 1 129 ? 20.875 -0.754 8.25 1 69.5 129 CYS A O 1
ATOM 1082 N N . ARG A 1 130 ? 21.891 -1.717 10 1 76.06 130 ARG A N 1
ATOM 1083 C CA . ARG A 1 130 ? 22.125 -2.98 9.312 1 76.06 130 ARG A CA 1
ATOM 1084 C C . ARG A 1 130 ? 20.812 -3.662 8.945 1 76.06 130 ARG A C 1
ATOM 1086 O O . ARG A 1 130 ? 20.656 -4.168 7.836 1 76.06 130 ARG A O 1
ATOM 1093 N N . TRP A 1 131 ? 19.844 -3.463 9.797 1 87.25 131 TRP A N 1
ATOM 1094 C CA . TRP A 1 131 ? 18.609 -4.199 9.547 1 87.25 131 TRP A CA 1
ATOM 1095 C C . TRP A 1 131 ? 17.875 -3.627 8.336 1 87.25 131 TRP A C 1
ATOM 1097 O O . TRP A 1 131 ? 17.172 -4.355 7.625 1 87.25 131 TRP A O 1
ATOM 1107 N N . SER A 1 132 ? 18.078 -2.307 8.172 1 91.75 132 SER A N 1
ATOM 1108 C CA . SER A 1 132 ? 17.375 -1.625 7.098 1 91.75 132 SER A CA 1
ATOM 1109 C C . SER A 1 132 ? 17.891 -2.068 5.73 1 91.75 132 SER A C 1
ATOM 1111 O O . SER A 1 132 ? 17.141 -2.07 4.75 1 91.75 132 SER A O 1
ATOM 1113 N N . GLU A 1 133 ? 19.109 -2.514 5.715 1 93.75 133 GLU A N 1
ATOM 1114 C CA . GLU A 1 133 ? 19.672 -3.012 4.461 1 93.75 133 GLU A CA 1
ATOM 1115 C C . GLU A 1 133 ? 18.969 -4.297 4.02 1 93.75 133 GLU A C 1
ATOM 1117 O O . GLU A 1 133 ? 18.641 -4.457 2.844 1 93.75 133 GLU A O 1
ATOM 1122 N N . HIS A 1 134 ? 18.797 -5.176 4.949 1 96.5 134 HIS A N 1
ATOM 1123 C CA . HIS A 1 134 ? 18.172 -6.457 4.645 1 96.5 134 HIS A CA 1
ATOM 1124 C C . HIS A 1 134 ? 16.703 -6.273 4.27 1 96.5 134 HIS A C 1
ATOM 1126 O O . HIS A 1 134 ? 16.188 -6.98 3.396 1 96.5 134 HIS A O 1
ATOM 1132 N N . ILE A 1 135 ? 16.078 -5.273 4.934 1 97.44 135 ILE A N 1
ATOM 1133 C CA . ILE A 1 135 ? 14.695 -4.938 4.59 1 97.44 135 ILE A CA 1
ATOM 1134 C C . ILE A 1 135 ? 14.625 -4.422 3.156 1 97.44 135 ILE A C 1
ATOM 1136 O O . ILE A 1 135 ? 13.766 -4.836 2.379 1 97.44 135 ILE A O 1
ATOM 1140 N N . ALA A 1 136 ? 15.578 -3.566 2.832 1 97.31 136 ALA A N 1
ATOM 1141 C CA . ALA A 1 136 ? 15.602 -2.971 1.499 1 97.31 136 ALA A CA 1
ATOM 1142 C C . ALA A 1 136 ? 15.805 -4.035 0.425 1 97.31 136 ALA A C 1
ATOM 1144 O O . ALA A 1 136 ? 15.141 -4.008 -0.617 1 97.31 136 ALA A O 1
ATOM 1145 N N . VAL A 1 137 ? 16.672 -5 0.661 1 97.75 137 VAL A N 1
ATOM 1146 C CA . VAL A 1 137 ? 16.922 -6.074 -0.292 1 97.75 137 VAL A CA 1
ATOM 1147 C C . VAL A 1 137 ? 15.656 -6.902 -0.49 1 97.75 137 VAL A C 1
ATOM 1149 O O . VAL A 1 137 ? 15.266 -7.191 -1.624 1 97.75 137 VAL A O 1
ATOM 1152 N N . GLY A 1 138 ? 15.047 -7.246 0.628 1 98.25 138 GLY A N 1
ATOM 1153 C CA . GLY A 1 138 ? 13.805 -8 0.543 1 98.25 138 GLY A CA 1
ATOM 1154 C C . GLY A 1 138 ? 12.719 -7.285 -0.231 1 98.25 138 GLY A C 1
ATOM 1155 O O . GLY A 1 138 ? 12.047 -7.883 -1.075 1 98.25 138 GLY A O 1
ATOM 1156 N N . LEU A 1 139 ? 12.539 -5.992 0.046 1 98.44 139 LEU A N 1
ATOM 1157 C CA . LEU A 1 139 ? 11.508 -5.203 -0.619 1 98.44 139 LEU A CA 1
ATOM 1158 C C . LEU A 1 139 ? 11.781 -5.102 -2.115 1 98.44 139 LEU A C 1
ATOM 1160 O O . LEU A 1 139 ? 10.852 -5.172 -2.926 1 98.44 139 LEU A O 1
ATOM 1164 N N . LEU A 1 140 ? 13.008 -4.949 -2.521 1 98.62 140 LEU A N 1
ATOM 1165 C CA . LEU A 1 140 ? 13.352 -4.812 -3.934 1 98.62 140 LEU A CA 1
ATOM 1166 C C . LEU A 1 140 ? 13.133 -6.125 -4.676 1 98.62 140 LEU A C 1
ATOM 1168 O O . LEU A 1 140 ? 12.656 -6.125 -5.816 1 98.62 140 LEU A O 1
ATOM 1172 N N . VAL A 1 141 ? 13.477 -7.211 -4.043 1 98.69 141 VAL A N 1
ATOM 1173 C CA . VAL A 1 141 ? 13.266 -8.5 -4.695 1 98.69 141 VAL A CA 1
ATOM 1174 C C . VAL A 1 141 ? 11.773 -8.734 -4.914 1 98.69 141 VAL A C 1
ATOM 1176 O O . VAL A 1 141 ? 11.367 -9.211 -5.977 1 98.69 141 VAL A O 1
ATOM 1179 N N . VAL A 1 142 ? 10.984 -8.398 -3.928 1 98.5 142 VAL A N 1
ATOM 1180 C CA . VAL A 1 142 ? 9.539 -8.531 -4.066 1 98.5 142 VAL A CA 1
ATOM 1181 C C . VAL A 1 142 ? 9.047 -7.621 -5.191 1 98.5 142 VAL A C 1
ATOM 1183 O O . VAL A 1 142 ? 8.148 -7.992 -5.949 1 98.5 142 VAL A O 1
ATOM 1186 N N . LEU A 1 143 ? 9.609 -6.461 -5.281 1 98.56 143 LEU A N 1
ATOM 1187 C CA . LEU A 1 143 ? 9.234 -5.535 -6.344 1 98.56 143 LEU A CA 1
ATOM 1188 C C . LEU A 1 143 ? 9.539 -6.133 -7.715 1 98.56 143 LEU A C 1
ATOM 1190 O O . LEU A 1 143 ? 8.758 -5.98 -8.656 1 98.56 143 LEU A O 1
ATOM 1194 N N . PHE A 1 144 ? 10.656 -6.816 -7.891 1 98.69 144 PHE A N 1
ATOM 1195 C CA . PHE A 1 144 ? 11.008 -7.48 -9.141 1 98.69 144 PHE A CA 1
ATOM 1196 C C . PHE A 1 144 ? 10.078 -8.648 -9.422 1 98.69 144 PHE A C 1
ATOM 1198 O O . PHE A 1 144 ? 9.688 -8.875 -10.57 1 98.69 144 PHE A O 1
ATOM 1205 N N . ASP A 1 145 ? 9.727 -9.289 -8.391 1 98.19 145 ASP A N 1
ATOM 1206 C CA . ASP A 1 145 ? 8.969 -10.531 -8.523 1 98.19 145 ASP A CA 1
ATOM 1207 C C . ASP A 1 145 ? 7.508 -10.25 -8.867 1 98.19 145 ASP A C 1
ATOM 1209 O O . ASP A 1 145 ? 6.863 -11.055 -9.555 1 98.19 145 ASP A O 1
ATOM 1213 N N . LEU A 1 146 ? 7 -9.172 -8.453 1 98.25 146 LEU A N 1
ATOM 1214 C CA . LEU A 1 146 ? 5.57 -8.883 -8.539 1 98.25 146 LEU A CA 1
ATOM 1215 C C . LEU A 1 146 ? 5.098 -8.883 -9.984 1 98.25 146 LEU A C 1
ATOM 1217 O O . LEU A 1 146 ? 4.211 -9.656 -10.359 1 98.25 146 LEU A O 1
ATOM 1221 N N . PRO A 1 147 ? 5.629 -8.031 -10.875 1 98.38 147 PRO A N 1
ATOM 1222 C CA . PRO A 1 147 ? 5.164 -8.07 -12.266 1 98.38 147 PRO A CA 1
ATOM 1223 C C . PRO A 1 147 ? 5.523 -9.375 -12.969 1 98.38 147 PRO A C 1
ATOM 1225 O O . PRO A 1 147 ? 4.789 -9.82 -13.852 1 98.38 147 PRO A O 1
ATOM 1228 N N . PHE A 1 148 ? 6.625 -10 -12.539 1 98.38 148 PHE A N 1
ATOM 1229 C CA . PHE A 1 148 ? 7.059 -11.281 -13.086 1 98.38 148 PHE A CA 1
ATOM 1230 C C . PHE A 1 148 ? 6.012 -12.359 -12.836 1 98.38 148 PHE A C 1
ATOM 1232 O O . PHE A 1 148 ? 5.586 -13.047 -13.766 1 98.38 148 PHE A O 1
ATOM 1239 N N . ASP A 1 149 ? 5.555 -12.406 -11.641 1 97.38 149 ASP A N 1
ATOM 1240 C CA . ASP A 1 149 ? 4.555 -13.398 -11.273 1 97.38 149 ASP A CA 1
ATOM 1241 C C . ASP A 1 149 ? 3.184 -13.039 -11.844 1 97.38 149 ASP A C 1
ATOM 1243 O O . ASP A 1 149 ? 2.451 -13.922 -12.305 1 97.38 149 ASP A O 1
ATOM 1247 N N . MET A 1 150 ? 2.809 -11.82 -11.789 1 97.25 150 MET A N 1
ATOM 1248 C CA . MET A 1 150 ? 1.496 -11.383 -12.258 1 97.25 150 MET A CA 1
ATOM 1249 C C . MET A 1 150 ? 1.295 -11.75 -13.727 1 97.25 150 MET A C 1
ATOM 1251 O O . MET A 1 150 ? 0.287 -12.359 -14.086 1 97.25 150 MET A O 1
ATOM 1255 N N . VAL A 1 151 ? 2.273 -11.445 -14.508 1 98.12 151 VAL A N 1
ATOM 1256 C CA . VAL A 1 151 ? 2.152 -11.633 -15.953 1 98.12 151 VAL A CA 1
ATOM 1257 C C . VAL A 1 151 ? 2.379 -13.102 -16.297 1 98.12 151 VAL A C 1
ATOM 1259 O O . VAL A 1 151 ? 1.694 -13.656 -17.156 1 98.12 151 VAL A O 1
ATOM 1262 N N . SER A 1 152 ? 3.291 -13.758 -15.617 1 97.75 152 SER A N 1
ATOM 1263 C CA . SER A 1 152 ? 3.633 -15.141 -15.93 1 97.75 152 SER A CA 1
ATOM 1264 C C . SER A 1 152 ? 2.447 -16.078 -15.688 1 97.75 152 SER A C 1
ATOM 1266 O O . SER A 1 152 ? 2.162 -16.953 -16.516 1 97.75 152 SER A O 1
ATOM 1268 N N . VAL A 1 153 ? 1.791 -15.859 -14.641 1 96.44 153 VAL A N 1
ATOM 1269 C CA . VAL A 1 153 ? 0.643 -16.703 -14.344 1 96.44 153 VAL A CA 1
ATOM 1270 C C . VAL A 1 153 ? -0.5 -16.391 -15.305 1 96.44 153 VAL A C 1
ATOM 1272 O O . VAL A 1 153 ? -1.152 -17.297 -15.828 1 96.44 153 VAL A O 1
ATOM 1275 N N . LYS A 1 154 ? -0.731 -15.141 -15.594 1 96.81 154 LYS A N 1
ATOM 1276 C CA . LYS A 1 154 ? -1.822 -14.734 -16.469 1 96.81 154 LYS A CA 1
ATOM 1277 C C . LYS A 1 154 ? -1.601 -15.242 -17.891 1 96.81 154 LYS A C 1
ATOM 1279 O O . LYS A 1 154 ? -2.555 -15.609 -18.578 1 96.81 154 LYS A O 1
ATOM 1284 N N . PHE A 1 155 ? -0.333 -15.32 -18.328 1 97.75 155 PHE A N 1
ATOM 1285 C CA . PHE A 1 155 ? -0.004 -15.727 -19.688 1 97.75 155 PHE A CA 1
ATOM 1286 C C . PHE A 1 155 ? 0.398 -17.203 -19.719 1 97.75 155 PHE A C 1
ATOM 1288 O O . PHE A 1 155 ? 0.988 -17.656 -20.703 1 97.75 155 PHE A O 1
ATOM 1295 N N . LEU A 1 156 ? 0.206 -17.969 -18.641 1 97.19 156 LEU A N 1
ATOM 1296 C CA . LEU A 1 156 ? 0.36 -19.422 -18.547 1 97.19 156 LEU A CA 1
ATOM 1297 C C . LEU A 1 156 ? 1.827 -19.812 -18.656 1 97.19 156 LEU A C 1
ATOM 1299 O O . LEU A 1 156 ? 2.152 -20.859 -19.234 1 97.19 156 LEU A O 1
ATOM 1303 N N . HIS A 1 157 ? 2.715 -18.875 -18.203 1 97.69 157 HIS A N 1
ATOM 1304 C CA . HIS A 1 157 ? 4.09 -19.344 -18.047 1 97.69 157 HIS A CA 1
ATOM 1305 C C . HIS A 1 157 ? 4.164 -20.5 -17.062 1 97.69 157 HIS A C 1
ATOM 1307 O O . HIS A 1 157 ? 4.918 -21.453 -17.266 1 97.69 157 HIS A O 1
ATOM 1313 N N . TRP A 1 158 ? 3.412 -20.422 -16.047 1 96.31 158 TRP A N 1
ATOM 1314 C CA . TRP A 1 158 ? 3.143 -21.516 -15.125 1 96.31 158 TRP A CA 1
ATOM 1315 C C . TRP A 1 158 ? 1.74 -21.391 -14.539 1 96.31 158 TRP A C 1
ATOM 1317 O O . TRP A 1 158 ? 1.092 -20.359 -14.664 1 96.31 158 TRP A O 1
ATOM 1327 N N . THR A 1 159 ? 1.27 -22.453 -13.984 1 94.69 159 THR A N 1
ATOM 1328 C CA . THR A 1 159 ? -0.04 -22.5 -13.352 1 94.69 159 THR A CA 1
ATOM 1329 C C . THR A 1 159 ? 0.086 -22.922 -11.891 1 94.69 159 THR A C 1
ATOM 1331 O O . THR A 1 159 ? 1.062 -23.562 -11.508 1 94.69 159 THR A O 1
ATOM 1334 N N . LEU A 1 160 ? -0.827 -22.453 -11.133 1 92.88 160 LEU A N 1
ATOM 1335 C CA . LEU A 1 160 ? -0.858 -22.75 -9.703 1 92.88 160 LEU A CA 1
ATOM 1336 C C . LEU A 1 160 ? -1.977 -23.734 -9.375 1 92.88 160 LEU A C 1
ATOM 1338 O O . LEU A 1 160 ? -3.006 -23.766 -10.055 1 92.88 160 LEU A O 1
ATOM 1342 N N . HIS A 1 161 ? -1.714 -24.453 -8.391 1 90.06 161 HIS A N 1
ATOM 1343 C CA . HIS A 1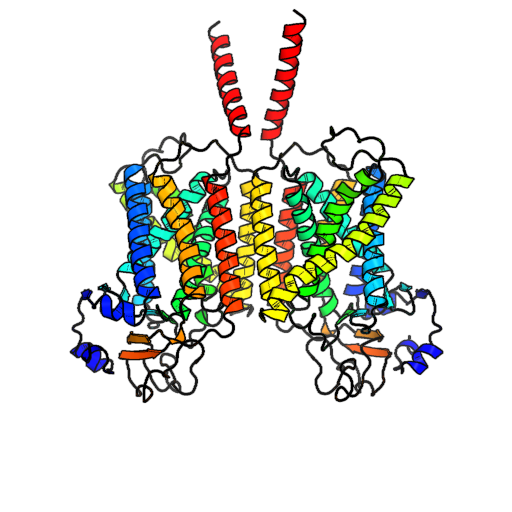 161 ? -2.727 -25.406 -7.941 1 90.06 161 HIS A CA 1
ATOM 1344 C C . HIS A 1 161 ? -4.055 -24.703 -7.676 1 90.06 161 HIS A C 1
ATOM 1346 O O . HIS A 1 161 ? -4.098 -23.688 -6.984 1 90.06 161 HIS A O 1
ATOM 1352 N N . ASN A 1 162 ? -5.051 -25.297 -8.133 1 84.19 162 ASN A N 1
ATOM 1353 C CA . ASN A 1 162 ? -6.355 -24.656 -8.164 1 84.19 162 ASN A CA 1
ATOM 1354 C C . ASN A 1 162 ? -6.969 -24.562 -6.766 1 84.19 162 ASN A C 1
ATOM 1356 O O . ASN A 1 162 ? -7.719 -23.641 -6.469 1 84.19 162 ASN A O 1
ATOM 1360 N N . THR A 1 163 ? -6.664 -25.453 -5.859 1 82.88 163 THR A N 1
ATOM 1361 C CA . THR A 1 163 ? -7.363 -25.516 -4.578 1 82.88 163 THR A CA 1
ATOM 1362 C C . THR A 1 163 ? -6.391 -25.281 -3.424 1 82.88 163 THR A C 1
ATOM 1364 O O . THR A 1 163 ? -6.773 -25.391 -2.256 1 82.88 163 THR A O 1
ATOM 1367 N N . GLU A 1 164 ? -5.16 -25 -3.824 1 85.56 164 GLU A N 1
ATOM 1368 C CA . GLU A 1 164 ? -4.191 -24.75 -2.762 1 85.56 164 GLU A CA 1
ATOM 1369 C C . GLU A 1 164 ? -4.523 -23.453 -2.021 1 85.56 164 GLU A C 1
ATOM 1371 O O . GLU A 1 164 ? -4.562 -22.375 -2.625 1 85.56 164 GLU A O 1
ATOM 1376 N N . GLN A 1 165 ? -4.668 -23.562 -0.702 1 85 165 GLN A N 1
ATOM 1377 C CA . GLN A 1 165 ? -5.102 -22.438 0.117 1 85 165 GLN A CA 1
ATOM 1378 C C . GLN A 1 165 ? -4.051 -21.344 0.13 1 85 165 GLN A C 1
ATOM 1380 O O . GLN A 1 165 ? -4.391 -20.156 0.189 1 85 165 GLN A O 1
ATOM 1385 N N . MET A 1 166 ? -2.859 -21.688 0.026 1 86.5 166 MET A N 1
ATOM 1386 C CA . MET A 1 166 ? -1.768 -20.719 0.059 1 86.5 166 MET A CA 1
ATOM 1387 C C . MET A 1 166 ? -1.809 -19.812 -1.166 1 86.5 166 MET A C 1
ATOM 1389 O O . MET A 1 166 ? -1.291 -18.688 -1.134 1 86.5 166 MET A O 1
ATOM 1393 N N . PHE A 1 167 ? -2.432 -20.328 -2.176 1 89.81 167 PHE A N 1
ATOM 1394 C CA . PHE A 1 167 ? -2.453 -19.562 -3.414 1 89.81 167 PHE A CA 1
ATOM 1395 C C . PHE A 1 167 ? -3.828 -18.938 -3.646 1 89.81 167 PHE A C 1
ATOM 1397 O O . PHE A 1 167 ? -4.082 -18.344 -4.699 1 89.81 167 PHE A O 1
ATOM 1404 N N . ALA A 1 168 ? -4.723 -19.062 -2.689 1 88.5 168 ALA A N 1
ATOM 1405 C CA . ALA A 1 168 ? -6.109 -18.641 -2.871 1 88.5 168 ALA A CA 1
ATOM 1406 C C . ALA A 1 168 ? -6.215 -17.125 -3.035 1 88.5 168 ALA A C 1
ATOM 1408 O O . ALA A 1 168 ? -6.918 -16.641 -3.924 1 88.5 168 ALA A O 1
ATOM 1409 N N . GLU A 1 169 ? -5.5 -16.406 -2.189 1 92.5 169 GLU A N 1
ATOM 1410 C CA . GLU A 1 169 ? -5.535 -14.945 -2.268 1 92.5 169 GLU A CA 1
ATOM 1411 C C . GLU A 1 169 ? -4.391 -14.406 -3.117 1 92.5 169 GLU A C 1
ATOM 1413 O O . GLU A 1 169 ? -3.219 -14.602 -2.787 1 92.5 169 GLU A O 1
ATOM 1418 N N . ARG A 1 170 ? -4.836 -13.656 -4.176 1 92.25 170 ARG A N 1
ATOM 1419 C CA . ARG A 1 170 ? -3.83 -13.234 -5.145 1 92.25 170 ARG A CA 1
ATOM 1420 C C . ARG A 1 170 ? -3.982 -11.75 -5.473 1 92.25 170 ARG A C 1
ATOM 1422 O O . ARG A 1 170 ? -5.078 -11.195 -5.367 1 92.25 170 ARG A O 1
ATOM 1429 N N . VAL A 1 171 ? -2.939 -11.117 -5.664 1 91.06 171 VAL A N 1
ATOM 1430 C CA . VAL A 1 171 ? -2.947 -9.836 -6.359 1 91.06 171 VAL A CA 1
ATOM 1431 C C . VAL A 1 171 ? -2.996 -10.062 -7.867 1 91.06 171 VAL A C 1
ATOM 1433 O O . VAL A 1 171 ? -1.954 -10.148 -8.523 1 91.06 171 VAL A O 1
ATOM 1436 N N . TYR A 1 172 ? -4.234 -10.039 -8.359 1 91 172 TYR A N 1
ATOM 1437 C CA . TYR A 1 172 ? -4.551 -10.461 -9.719 1 91 172 TYR A CA 1
ATOM 1438 C C . TYR A 1 172 ? -4.156 -11.914 -9.945 1 91 172 TYR A C 1
ATOM 1440 O O . TYR A 1 172 ? -4.863 -12.828 -9.516 1 91 172 TYR A O 1
ATOM 1448 N N . SER A 1 173 ? -2.834 -12.125 -10.266 1 92.44 173 SER A N 1
ATOM 1449 C CA . SER A 1 173 ? -2.467 -13.516 -10.508 1 92.44 173 SER A CA 1
ATOM 1450 C C . SER A 1 173 ? -1.362 -13.969 -9.562 1 92.44 173 SER A C 1
ATOM 1452 O O . SER A 1 173 ? -1.066 -15.164 -9.469 1 92.44 173 SER A O 1
ATOM 1454 N N . ALA A 1 174 ? -0.805 -13.109 -8.891 1 94.75 174 ALA A N 1
ATOM 1455 C CA . ALA A 1 174 ? 0.312 -13.43 -8.008 1 94.75 174 ALA A CA 1
ATOM 1456 C C . ALA A 1 174 ? -0.171 -13.656 -6.574 1 94.75 174 ALA A C 1
ATOM 1458 O O . ALA A 1 174 ? -0.774 -12.766 -5.969 1 94.75 174 ALA A O 1
ATOM 1459 N N . PRO A 1 175 ? 0.143 -14.805 -6.02 1 95.88 175 PRO A N 1
ATOM 1460 C CA . PRO A 1 175 ? -0.281 -15.062 -4.641 1 95.88 175 PRO A CA 1
ATOM 1461 C C . PRO A 1 175 ? 0.446 -14.18 -3.629 1 95.88 175 PRO A C 1
ATOM 1463 O O . PRO A 1 175 ? 1.674 -14.062 -3.672 1 95.88 175 PRO A O 1
ATOM 1466 N N . TRP A 1 176 ? -0.231 -13.594 -2.662 1 96.56 176 TRP A N 1
ATOM 1467 C CA . TRP A 1 176 ? 0.322 -12.734 -1.621 1 96.56 176 TRP A CA 1
ATOM 1468 C C . TRP A 1 176 ? 1.314 -13.5 -0.753 1 96.56 176 TRP A C 1
ATOM 1470 O O . TRP A 1 176 ? 2.328 -12.945 -0.321 1 96.56 176 TRP A O 1
ATOM 1480 N N . THR A 1 177 ? 1.041 -14.773 -0.544 1 95.62 177 THR A N 1
ATOM 1481 C CA . THR A 1 177 ? 1.87 -15.602 0.327 1 95.62 177 THR A CA 1
ATOM 1482 C C . THR A 1 177 ? 3.254 -15.805 -0.281 1 95.62 177 THR A C 1
ATOM 1484 O O . THR A 1 177 ? 4.254 -15.844 0.438 1 95.62 177 THR A O 1
ATOM 1487 N N . LEU A 1 178 ? 3.281 -15.938 -1.563 1 95.25 178 LEU A N 1
ATOM 1488 C CA . LEU A 1 178 ? 4.57 -16.094 -2.223 1 95.25 178 LEU A CA 1
ATOM 1489 C C . LEU A 1 178 ? 5.406 -14.828 -2.107 1 95.25 178 LEU A C 1
ATOM 1491 O O . LEU A 1 178 ? 6.621 -14.898 -1.908 1 95.25 178 LEU A O 1
ATOM 1495 N N . LEU A 1 179 ? 4.73 -13.719 -2.199 1 97.06 179 LEU A N 1
ATOM 1496 C CA . LEU A 1 179 ? 5.441 -12.453 -2.053 1 97.06 179 LEU A CA 1
ATOM 1497 C C . LEU A 1 179 ? 6.035 -12.32 -0.655 1 97.06 179 LEU A C 1
ATOM 1499 O O . LEU A 1 179 ? 7.188 -11.906 -0.502 1 97.06 179 LEU A O 1
ATOM 1503 N N . LEU A 1 180 ? 5.266 -12.688 0.296 1 96.94 180 LEU A N 1
ATOM 1504 C CA . LEU A 1 180 ? 5.73 -12.625 1.677 1 96.94 180 LEU A CA 1
ATOM 1505 C C . LEU A 1 180 ? 6.859 -13.617 1.916 1 96.94 180 LEU A C 1
ATOM 1507 O O . LEU A 1 180 ? 7.816 -13.32 2.637 1 96.94 180 LEU A O 1
ATOM 1511 N N . PHE A 1 181 ? 6.723 -14.797 1.327 1 96 181 PHE A N 1
ATOM 1512 C CA . PHE A 1 181 ? 7.766 -15.812 1.441 1 96 181 PHE A CA 1
ATOM 1513 C C . PHE A 1 181 ? 9.078 -15.312 0.855 1 96 181 PHE A C 1
ATOM 1515 O O . PHE A 1 181 ? 10.133 -15.453 1.474 1 96 181 PHE A O 1
ATOM 1522 N N . PHE A 1 182 ? 9.008 -14.711 -0.312 1 97.44 182 PHE A N 1
ATOM 1523 C CA . PHE A 1 182 ? 10.219 -14.234 -0.967 1 97.44 182 PHE A CA 1
ATOM 1524 C C . PHE A 1 182 ? 10.82 -13.055 -0.208 1 97.44 182 PHE A C 1
ATOM 1526 O O . PHE A 1 182 ? 12.039 -12.891 -0.167 1 97.44 182 PHE A O 1
ATOM 1533 N N . PHE A 1 183 ? 9.953 -12.25 0.374 1 98 183 PHE A N 1
ATOM 1534 C CA . PHE A 1 183 ? 10.484 -11.203 1.238 1 98 183 PHE A CA 1
ATOM 1535 C C . PHE A 1 183 ? 11.273 -11.805 2.395 1 98 183 PHE A C 1
ATOM 1537 O O . PHE A 1 183 ? 12.414 -11.414 2.643 1 98 183 PHE A O 1
ATOM 1544 N N . GLY A 1 184 ? 10.672 -12.766 3.113 1 97.19 184 GLY A N 1
ATOM 1545 C CA . GLY A 1 184 ? 11.32 -13.391 4.25 1 97.19 184 GLY A CA 1
ATOM 1546 C C . GLY A 1 184 ? 12.609 -14.102 3.881 1 97.19 184 GLY A C 1
ATOM 1547 O O . GLY A 1 184 ? 13.625 -13.945 4.562 1 97.19 184 GLY A O 1
ATOM 1548 N N . SER A 1 185 ? 12.578 -14.805 2.807 1 97.38 185 SER A N 1
ATOM 1549 C CA . SER A 1 185 ? 13.742 -15.586 2.387 1 97.38 185 SER A CA 1
ATOM 1550 C C . SER A 1 185 ? 14.891 -14.68 1.958 1 97.38 185 SER A C 1
ATOM 1552 O O . SER A 1 185 ? 16.047 -14.945 2.275 1 97.38 185 SER A O 1
ATOM 1554 N N . THR A 1 186 ? 14.578 -13.609 1.282 1 98 186 THR A N 1
ATOM 1555 C CA . THR A 1 186 ? 15.648 -12.734 0.802 1 98 186 THR A CA 1
ATOM 1556 C C . THR A 1 186 ? 16.156 -11.836 1.924 1 98 186 THR A C 1
ATOM 1558 O O . THR A 1 186 ? 17.344 -11.508 1.972 1 98 186 THR A O 1
ATOM 1561 N N . PHE A 1 187 ? 15.25 -11.422 2.826 1 97.62 187 PHE A N 1
ATOM 1562 C CA . PHE A 1 187 ? 15.664 -10.719 4.031 1 97.62 187 PHE A CA 1
ATOM 1563 C C . PHE A 1 187 ? 16.688 -11.539 4.809 1 97.62 187 PHE A C 1
ATOM 1565 O O . PHE A 1 187 ? 17.75 -11.031 5.176 1 97.62 187 PHE A O 1
ATOM 1572 N N . THR A 1 188 ? 16.422 -12.797 4.996 1 97.56 188 THR A N 1
ATOM 1573 C CA . THR A 1 188 ? 17.312 -13.68 5.742 1 97.56 188 THR A CA 1
ATOM 1574 C C . THR A 1 188 ? 18.562 -13.992 4.934 1 97.56 188 THR A C 1
ATOM 1576 O O . THR A 1 188 ? 19.641 -14.164 5.496 1 97.56 188 THR A O 1
ATOM 1579 N N . PHE A 1 189 ? 18.391 -14.117 3.621 1 98.31 189 PHE A N 1
ATOM 1580 C CA . PHE A 1 189 ? 19.531 -14.297 2.738 1 98.31 189 PHE A CA 1
ATOM 1581 C C . PHE A 1 189 ? 20.531 -13.156 2.906 1 98.31 189 PHE A C 1
ATOM 1583 O O . PHE A 1 189 ? 21.734 -13.391 3.059 1 98.31 189 PHE A O 1
ATOM 1590 N N . SER A 1 190 ? 20.016 -11.945 2.854 1 96.94 190 SER A N 1
ATOM 1591 C CA . SER A 1 190 ? 20.859 -10.766 2.994 1 96.94 190 SER A CA 1
ATOM 1592 C C . SER A 1 190 ? 21.562 -10.75 4.348 1 96.94 190 SER A C 1
ATOM 1594 O O . SER A 1 190 ? 22.75 -10.469 4.43 1 96.94 190 SER A O 1
ATOM 1596 N N . TYR A 1 191 ? 20.828 -11.062 5.383 1 95.25 191 TYR A N 1
ATOM 1597 C CA . TYR A 1 191 ? 21.391 -11.109 6.727 1 95.25 191 TYR A CA 1
ATOM 1598 C C . TYR A 1 191 ? 22.484 -12.172 6.82 1 95.25 191 TYR A C 1
ATOM 1600 O O . TYR A 1 191 ? 23.578 -11.906 7.332 1 95.25 191 TYR A O 1
ATOM 1608 N N . ALA A 1 192 ? 22.203 -13.32 6.305 1 96.06 192 ALA A N 1
ATOM 1609 C CA . ALA A 1 192 ? 23.141 -14.438 6.391 1 96.06 192 ALA A CA 1
ATOM 1610 C C . ALA A 1 192 ? 24.391 -14.18 5.559 1 96.06 192 ALA A C 1
ATOM 1612 O O . ALA A 1 192 ? 25.5 -14.477 5.992 1 96.06 192 ALA A O 1
ATOM 1613 N N . PHE A 1 193 ? 24.203 -13.648 4.383 1 95.5 193 PHE A N 1
ATOM 1614 C CA . PHE A 1 193 ? 25.344 -13.414 3.508 1 95.5 193 PHE A CA 1
ATOM 1615 C C . PHE A 1 193 ? 26.312 -12.422 4.145 1 95.5 193 PHE A C 1
ATOM 1617 O O . PHE A 1 193 ? 27.531 -12.547 3.979 1 95.5 193 PHE A O 1
ATOM 1624 N N . ARG A 1 194 ? 25.797 -11.5 4.879 1 90 194 ARG A N 1
ATOM 1625 C CA . ARG A 1 194 ? 26.625 -10.484 5.527 1 90 194 ARG A CA 1
ATOM 1626 C C . ARG A 1 194 ? 27.312 -11.062 6.758 1 90 194 ARG A C 1
ATOM 1628 O O . ARG A 1 194 ? 28.453 -10.695 7.059 1 90 194 ARG A O 1
ATOM 1635 N N . HIS A 1 195 ? 26.719 -12.016 7.445 1 89.94 195 HIS A N 1
ATOM 1636 C CA . HIS A 1 195 ? 27.219 -12.344 8.781 1 89.94 195 HIS A CA 1
ATOM 1637 C C . HIS A 1 195 ? 27.828 -13.734 8.812 1 89.94 195 HIS A C 1
ATOM 1639 O O . HIS A 1 195 ? 28.625 -14.047 9.703 1 89.94 195 HIS A O 1
ATOM 1645 N N . LEU A 1 196 ? 27.469 -14.562 7.965 1 91.25 196 LEU A N 1
ATOM 1646 C CA . LEU A 1 196 ? 27.891 -15.953 8.055 1 91.25 196 LEU A CA 1
ATOM 1647 C C . LEU A 1 196 ? 29.391 -16.078 7.766 1 91.25 196 LEU A C 1
ATOM 1649 O O . LEU A 1 196 ? 30.031 -17.016 8.242 1 91.25 196 LEU A O 1
ATOM 1653 N N . ARG A 1 197 ? 29.938 -15.164 7.035 1 87.69 197 ARG A N 1
ATOM 1654 C CA . ARG A 1 197 ? 31.3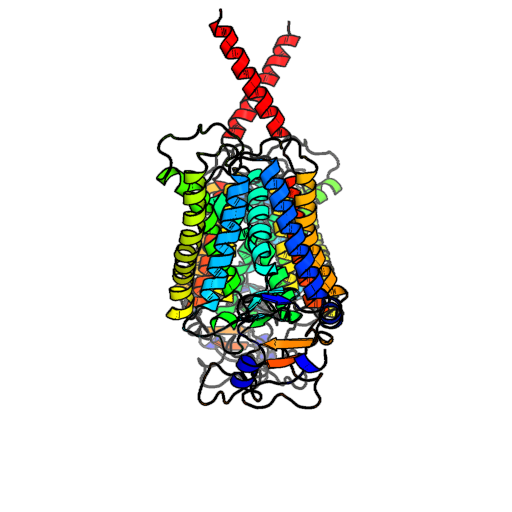59 -15.211 6.742 1 87.69 197 ARG A CA 1
ATOM 1655 C C . ARG A 1 197 ? 32.188 -15.117 8.023 1 87.69 197 ARG A C 1
ATOM 1657 O O . ARG A 1 197 ? 33.219 -15.766 8.141 1 87.69 197 ARG A O 1
ATOM 1664 N N . LYS A 1 198 ? 31.672 -14.289 8.938 1 84.56 198 LYS A N 1
ATOM 1665 C CA . LYS A 1 198 ? 32.406 -14.086 10.188 1 84.56 198 LYS A CA 1
ATOM 1666 C C . LYS A 1 198 ? 32.531 -15.398 10.961 1 84.56 198 LYS A C 1
ATOM 1668 O O . LYS A 1 198 ? 33.469 -15.562 11.75 1 84.56 198 LYS A O 1
ATOM 1673 N N . LEU A 1 199 ? 31.641 -16.219 10.75 1 84.38 199 LEU A N 1
ATOM 1674 C CA . LEU A 1 199 ? 31.672 -17.5 11.453 1 84.38 199 LEU A CA 1
ATOM 1675 C C . LEU A 1 199 ? 32.75 -18.406 10.914 1 84.38 199 LEU A C 1
ATOM 1677 O O . LEU A 1 199 ? 33.25 -19.281 11.617 1 84.38 199 LEU A O 1
ATOM 1681 N N . PHE A 1 200 ? 33.188 -18.141 9.672 1 80.81 200 PHE A N 1
ATOM 1682 C CA . PHE A 1 200 ? 34.156 -19.031 9.031 1 80.81 200 PHE A CA 1
ATOM 1683 C C . PHE A 1 200 ? 35.531 -18.375 8.938 1 80.81 200 PHE A C 1
ATOM 1685 O O . PHE A 1 200 ? 36.5 -19.047 8.609 1 80.81 200 PHE A O 1
ATOM 1692 N N . GLU A 1 201 ? 35.438 -16.984 9.117 1 76.81 201 GLU A N 1
ATOM 1693 C CA . GLU A 1 201 ? 36.688 -16.25 8.953 1 76.81 201 GLU A CA 1
ATOM 1694 C C . GLU A 1 201 ? 37.5 -16.234 10.258 1 76.81 201 GLU A C 1
ATOM 1696 O O . GLU A 1 201 ? 36.938 -16 11.336 1 76.81 201 GLU A O 1
ATOM 1701 N N . LYS A 1 202 ? 38.75 -16.703 10.273 1 62.19 202 LYS A N 1
ATOM 1702 C CA . LYS A 1 202 ? 39.656 -16.672 11.422 1 62.19 202 LYS A CA 1
ATOM 1703 C C . LYS A 1 202 ? 40.156 -15.258 11.672 1 62.19 202 LYS A C 1
ATOM 1705 O O . LYS A 1 202 ? 40.469 -14.906 12.812 1 62.19 202 LYS A O 1
ATOM 1710 N N . ARG A 1 203 ? 40.312 -14.266 10.531 1 59.78 203 ARG A N 1
ATOM 1711 C CA . ARG A 1 203 ? 40.844 -12.914 10.719 1 59.78 203 ARG A CA 1
ATOM 1712 C C . ARG A 1 203 ? 39.844 -11.875 10.188 1 59.78 203 ARG A C 1
ATOM 1714 O O . ARG A 1 203 ? 39.344 -11.992 9.07 1 59.78 203 ARG A O 1
ATOM 1721 N N . PRO A 1 204 ? 39.469 -10.898 11 1 58.41 204 PRO A N 1
ATOM 1722 C CA . PRO A 1 204 ? 38.438 -9.922 10.602 1 58.41 204 PRO A CA 1
ATOM 1723 C C . PRO A 1 204 ? 38.906 -9.031 9.453 1 58.41 204 PRO A C 1
ATOM 1725 O O . PRO A 1 204 ? 40.094 -8.656 9.383 1 58.41 204 PRO A O 1
ATOM 1728 N N . ALA A 1 205 ? 38.219 -9.109 8.312 1 57.06 205 ALA A N 1
ATOM 1729 C CA . ALA A 1 205 ? 38.531 -8.234 7.188 1 57.06 205 ALA A CA 1
ATOM 1730 C C . ALA A 1 205 ? 38.438 -6.762 7.594 1 57.06 205 ALA A C 1
ATOM 1732 O O . ALA A 1 205 ? 37.656 -6.402 8.477 1 57.06 205 ALA A O 1
ATOM 1733 N N . PRO A 1 206 ? 39.375 -5.895 7.086 1 53.59 206 PRO A N 1
ATOM 1734 C CA . PRO A 1 206 ? 39.406 -4.469 7.426 1 53.59 206 PRO A CA 1
ATOM 1735 C C . PRO A 1 206 ? 38.062 -3.764 7.094 1 53.59 206 PRO A C 1
ATOM 1737 O O . PRO A 1 206 ? 37.406 -4.105 6.109 1 53.59 206 PRO A O 1
ATOM 1740 N N . ALA A 1 207 ? 37.406 -3.193 8.039 1 51.34 207 ALA A N 1
ATOM 1741 C CA . ALA A 1 207 ? 36.125 -2.502 8.109 1 51.34 207 ALA A CA 1
ATOM 1742 C C . ALA A 1 207 ? 36.062 -1.34 7.121 1 51.34 207 ALA A C 1
ATOM 1744 O O . ALA A 1 207 ? 35 -0.726 6.93 1 51.34 207 ALA A O 1
ATOM 1745 N N . THR A 1 208 ? 37.125 -0.95 6.414 1 49.62 208 THR A N 1
ATOM 1746 C CA . THR A 1 208 ? 37.25 0.461 6.059 1 49.62 208 THR A CA 1
ATOM 1747 C C . THR A 1 208 ? 36.594 0.727 4.707 1 49.62 208 THR A C 1
ATOM 1749 O O . THR A 1 208 ? 36.656 1.841 4.184 1 49.62 208 THR A O 1
ATOM 1752 N N . THR A 1 209 ? 35.812 -0.25 4.023 1 57.53 209 THR A N 1
ATOM 1753 C CA . THR A 1 209 ? 35.5 0.203 2.674 1 57.53 209 THR A CA 1
ATOM 1754 C C . THR A 1 209 ? 34.031 0.604 2.57 1 57.53 209 THR A C 1
ATOM 1756 O O . THR A 1 209 ? 33.188 0.194 3.393 1 57.53 209 THR A O 1
ATOM 1759 N N . ASN A 1 210 ? 33.75 1.652 1.763 1 61.28 210 ASN A N 1
ATOM 1760 C CA . ASN A 1 210 ? 32.438 2.137 1.387 1 61.28 210 ASN A CA 1
ATOM 1761 C C . ASN A 1 210 ? 31.578 1.034 0.749 1 61.28 210 ASN A C 1
ATOM 1763 O O . ASN A 1 210 ? 30.359 1.113 0.738 1 61.28 210 ASN A O 1
ATOM 1767 N N . ASP A 1 211 ? 32.312 0.033 0.23 1 66.25 211 ASP A N 1
ATOM 1768 C CA . ASP A 1 211 ? 31.656 -1.128 -0.358 1 66.25 211 ASP A CA 1
ATOM 1769 C C . ASP A 1 211 ? 31.75 -2.342 0.563 1 66.25 211 ASP A C 1
ATOM 1771 O O . ASP A 1 211 ? 32.844 -2.898 0.75 1 66.25 211 ASP A O 1
ATOM 1775 N N . PRO A 1 212 ? 30.547 -2.715 1.023 1 69.69 212 PRO A N 1
ATOM 1776 C CA . PRO A 1 212 ? 30.547 -3.793 2.014 1 69.69 212 PRO A CA 1
ATOM 1777 C C . PRO A 1 212 ? 31.016 -5.129 1.429 1 69.69 212 PRO A C 1
ATOM 1779 O O . PRO A 1 212 ? 31.391 -6.035 2.174 1 69.69 212 PRO A O 1
ATOM 1782 N N . PHE A 1 213 ? 31.125 -5.215 0.072 1 83.81 213 PHE A N 1
ATOM 1783 C CA . PHE A 1 213 ? 31.438 -6.496 -0.546 1 83.81 213 PHE A CA 1
ATOM 1784 C C . PHE A 1 213 ? 32.719 -6.398 -1.369 1 83.81 213 PHE A C 1
ATOM 1786 O O . PHE A 1 213 ? 33 -7.25 -2.219 1 83.81 213 PHE A O 1
ATOM 1793 N N . ALA A 1 214 ? 33.5 -5.383 -1.014 1 81.12 214 ALA A N 1
ATOM 1794 C CA . ALA A 1 214 ? 34.719 -5.121 -1.79 1 81.12 214 ALA A CA 1
ATOM 1795 C C . ALA A 1 214 ? 35.812 -6.121 -1.439 1 81.12 214 ALA A C 1
ATOM 1797 O O . ALA A 1 214 ? 36.625 -6.469 -2.287 1 81.12 214 ALA A O 1
ATOM 1798 N N . ILE A 1 215 ? 35.844 -6.559 -0.254 1 83.44 215 ILE A N 1
ATOM 1799 C CA . ILE A 1 215 ? 36.938 -7.41 0.207 1 83.44 215 ILE A CA 1
ATOM 1800 C C . ILE A 1 215 ? 36.406 -8.82 0.475 1 83.44 215 ILE A C 1
ATOM 1802 O O . ILE A 1 215 ? 35.438 -9 1.227 1 83.44 215 ILE A O 1
ATOM 1806 N N . ARG A 1 216 ? 37.094 -9.742 -0.237 1 86.62 216 ARG A N 1
ATOM 1807 C CA . ARG A 1 216 ? 36.688 -11.133 -0.03 1 86.62 216 ARG A CA 1
ATOM 1808 C C . ARG A 1 216 ? 37.688 -11.852 0.87 1 86.62 216 ARG A C 1
ATOM 1810 O O . ARG A 1 216 ? 38.844 -11.414 1.025 1 86.62 216 ARG A O 1
ATOM 1817 N N . SER A 1 217 ? 37.25 -12.859 1.494 1 88.25 217 SER A N 1
ATOM 1818 C CA . SER A 1 217 ? 38.094 -13.781 2.221 1 88.25 217 SER A CA 1
ATOM 1819 C C . SER A 1 217 ? 38.688 -14.844 1.289 1 88.25 217 SER A C 1
ATOM 1821 O O . SER A 1 217 ? 38.75 -14.633 0.077 1 88.25 217 SER A O 1
ATOM 1823 N N . THR A 1 218 ? 39.156 -15.891 1.885 1 90.44 218 THR A N 1
ATOM 1824 C CA . THR A 1 218 ? 39.656 -16.984 1.061 1 90.44 218 THR A CA 1
ATOM 1825 C C . THR A 1 218 ? 38.531 -17.656 0.308 1 90.44 218 THR A C 1
ATOM 1827 O O . THR A 1 218 ? 37.375 -17.594 0.729 1 90.44 218 THR A O 1
ATOM 1830 N N . ILE A 1 219 ? 38.844 -18.281 -0.787 1 93.25 219 ILE A N 1
ATOM 1831 C CA . ILE A 1 219 ? 37.844 -18.859 -1.68 1 93.25 219 ILE A CA 1
ATOM 1832 C C . ILE A 1 219 ? 37.062 -19.938 -0.941 1 93.25 219 ILE A C 1
ATOM 1834 O O . ILE A 1 219 ? 35.812 -19.953 -0.984 1 93.25 219 ILE A O 1
ATOM 1838 N N . PRO A 1 220 ? 37.719 -20.828 -0.168 1 93.25 220 PRO A N 1
ATOM 1839 C CA . PRO A 1 220 ? 36.938 -21.844 0.537 1 93.25 220 PRO A CA 1
ATOM 1840 C C . PRO A 1 220 ? 36 -21.25 1.575 1 93.25 220 PRO A C 1
ATOM 1842 O O . PRO A 1 220 ? 34.875 -21.734 1.754 1 93.25 220 PRO A O 1
ATOM 1845 N N . VAL A 1 221 ? 36.406 -20.266 2.18 1 92.81 221 VAL A N 1
ATOM 1846 C CA . VAL A 1 221 ? 35.562 -19.625 3.193 1 92.81 221 VAL A CA 1
ATOM 1847 C C . VAL A 1 221 ? 34.375 -18.953 2.529 1 92.81 221 VAL A C 1
ATOM 1849 O O . VAL A 1 221 ? 33.25 -19.062 3.023 1 92.81 221 VAL A O 1
ATOM 1852 N N . GLU A 1 222 ? 34.594 -18.312 1.416 1 94.44 222 GLU A N 1
ATOM 1853 C CA . GLU A 1 222 ? 33.531 -17.641 0.696 1 94.44 222 GLU A CA 1
ATOM 1854 C C . GLU A 1 222 ? 32.531 -18.656 0.134 1 94.44 222 GLU A C 1
ATOM 1856 O O . GLU A 1 222 ? 31.328 -18.391 0.113 1 94.44 222 GLU A O 1
ATOM 1861 N N . LEU A 1 223 ? 33.062 -19.734 -0.297 1 95.25 223 LEU A N 1
ATOM 1862 C CA . LEU A 1 223 ? 32.188 -20.766 -0.821 1 95.25 223 LEU A CA 1
ATOM 1863 C C . LEU A 1 223 ? 31.328 -21.375 0.292 1 95.25 223 LEU A C 1
ATOM 1865 O O . LEU A 1 223 ? 30.125 -21.609 0.109 1 95.25 223 LEU A O 1
ATOM 1869 N N . ALA A 1 224 ? 31.953 -21.641 1.4 1 94.81 224 ALA A N 1
ATOM 1870 C CA . ALA A 1 224 ? 31.219 -22.156 2.547 1 94.81 224 ALA A CA 1
ATOM 1871 C C . ALA A 1 224 ? 30.156 -21.172 3.023 1 94.81 224 ALA A C 1
ATOM 1873 O O . ALA A 1 224 ? 29.031 -21.562 3.352 1 94.81 224 ALA A O 1
ATOM 1874 N N . ALA A 1 225 ? 30.5 -19.953 3.051 1 95.19 225 ALA A N 1
ATOM 1875 C CA . ALA A 1 225 ? 29.562 -18.906 3.455 1 95.19 225 ALA A CA 1
ATOM 1876 C C . ALA A 1 225 ? 28.406 -18.797 2.463 1 95.19 225 ALA A C 1
ATOM 1878 O O . ALA A 1 225 ? 27.266 -18.562 2.855 1 95.19 225 ALA A O 1
ATOM 1879 N N . SER A 1 226 ? 28.703 -18.906 1.211 1 96.62 226 SER A N 1
ATOM 1880 C CA . SER A 1 226 ? 27.688 -18.812 0.175 1 96.62 226 SER A CA 1
ATOM 1881 C C . SER A 1 226 ? 26.688 -19.969 0.28 1 96.62 226 SER A C 1
ATOM 1883 O O . SER A 1 226 ? 25.484 -19.766 0.226 1 96.62 226 SER A O 1
ATOM 1885 N N . ILE A 1 227 ? 27.203 -21.141 0.415 1 96.75 227 ILE A N 1
ATOM 1886 C CA . ILE A 1 227 ? 26.344 -22.328 0.552 1 96.75 227 ILE A CA 1
ATOM 1887 C C . ILE A 1 227 ? 25.547 -22.234 1.85 1 96.75 227 ILE A C 1
ATOM 1889 O O . ILE A 1 227 ? 24.344 -22.5 1.862 1 96.75 227 ILE A O 1
ATOM 1893 N N . GLY A 1 228 ? 26.25 -21.859 2.877 1 97.12 228 GLY A N 1
ATOM 1894 C CA . GLY A 1 228 ? 25.578 -21.672 4.145 1 97.12 228 GLY A CA 1
ATOM 1895 C C . GLY A 1 228 ? 24.469 -20.625 4.07 1 97.12 228 GLY A C 1
ATOM 1896 O O . GLY A 1 228 ? 23.391 -20.812 4.656 1 97.12 228 GLY A O 1
ATOM 1897 N N . THR A 1 229 ? 24.703 -19.547 3.406 1 97.88 229 THR A N 1
ATOM 1898 C CA . THR A 1 229 ? 23.719 -18.5 3.227 1 97.88 229 THR A CA 1
ATOM 1899 C C . THR A 1 229 ? 22.469 -19.031 2.529 1 97.88 229 THR A C 1
ATOM 1901 O O . THR A 1 229 ? 21.344 -18.75 2.949 1 97.88 229 THR A O 1
ATOM 1904 N N . ALA A 1 230 ? 22.656 -19.781 1.486 1 97.75 230 ALA A N 1
ATOM 1905 C CA . ALA A 1 230 ? 21.547 -20.344 0.738 1 97.75 230 ALA A CA 1
ATOM 1906 C C . ALA A 1 230 ? 20.703 -21.25 1.62 1 97.75 230 ALA A C 1
ATOM 1908 O O . ALA A 1 230 ? 19.469 -21.172 1.627 1 97.75 230 ALA A O 1
ATOM 1909 N N . ILE A 1 231 ? 21.328 -22.062 2.391 1 96.69 231 ILE A N 1
ATOM 1910 C CA . ILE A 1 231 ? 20.641 -23.031 3.24 1 96.69 231 ILE A CA 1
ATOM 1911 C C . ILE A 1 231 ? 19.891 -22.297 4.352 1 96.69 231 ILE A C 1
ATOM 1913 O O . ILE A 1 231 ? 18.719 -22.547 4.582 1 96.69 231 ILE A O 1
ATOM 1917 N N . VAL A 1 232 ? 20.547 -21.391 4.949 1 96.38 232 VAL A N 1
ATOM 1918 C CA . VAL A 1 232 ? 19.969 -20.656 6.07 1 96.38 232 VAL A CA 1
ATOM 1919 C C . VAL A 1 232 ? 18.812 -19.797 5.578 1 96.38 232 VAL A C 1
ATOM 1921 O O . VAL A 1 232 ? 17.797 -19.656 6.262 1 96.38 232 VAL A O 1
ATOM 1924 N N . SER A 1 233 ? 19 -19.203 4.473 1 96.94 233 SER A N 1
ATOM 1925 C CA . SER A 1 233 ? 17.969 -18.297 3.945 1 96.94 233 SER A CA 1
ATOM 1926 C C . SER A 1 233 ? 16.656 -19.031 3.707 1 96.94 233 SER A C 1
ATOM 1928 O O . SER A 1 233 ? 15.586 -18.516 3.998 1 96.94 233 SER A O 1
ATOM 1930 N N . VAL A 1 234 ? 16.672 -20.234 3.186 1 94.38 234 VAL A N 1
ATOM 1931 C CA . VAL A 1 234 ? 15.469 -21 2.908 1 94.38 234 VAL A CA 1
ATOM 1932 C C . VAL A 1 234 ? 14.836 -21.453 4.219 1 94.38 234 VAL A C 1
ATOM 1934 O O . VAL A 1 234 ? 13.625 -21.328 4.41 1 94.38 234 VAL A O 1
ATOM 1937 N N . SER A 1 235 ? 15.625 -21.953 5.141 1 94.94 235 SER A N 1
ATOM 1938 C CA . SER A 1 235 ? 15.125 -22.453 6.414 1 94.94 235 SER A CA 1
ATOM 1939 C C . SER A 1 235 ? 14.586 -21.312 7.281 1 94.94 235 SER A C 1
ATOM 1941 O O . SER A 1 235 ? 13.43 -21.344 7.707 1 94.94 235 SER A O 1
ATOM 1943 N N . LEU A 1 236 ? 15.422 -20.297 7.445 1 95.94 236 LEU A N 1
ATOM 1944 C CA . LEU A 1 236 ? 15.023 -19.188 8.289 1 95.94 236 LEU A CA 1
ATOM 1945 C C . LEU A 1 236 ? 13.93 -18.359 7.621 1 95.94 236 LEU A C 1
ATOM 1947 O O . LEU A 1 236 ? 13.055 -17.812 8.297 1 95.94 236 LEU A O 1
ATOM 1951 N N . GLY A 1 237 ? 14.07 -18.234 6.348 1 95.44 237 GLY A N 1
ATOM 1952 C CA . GLY A 1 237 ? 13.023 -17.531 5.613 1 95.44 237 GLY A CA 1
ATOM 1953 C C . GLY A 1 237 ? 11.664 -18.188 5.734 1 95.44 237 GLY A C 1
ATOM 1954 O O . GLY A 1 237 ? 10.656 -17.516 5.953 1 95.44 237 GLY A O 1
ATOM 1955 N N . SER A 1 238 ? 11.617 -19.5 5.633 1 93.81 238 SER A N 1
ATOM 1956 C CA . SER A 1 238 ? 10.375 -20.25 5.793 1 93.81 238 SER A CA 1
ATOM 1957 C C . SER A 1 238 ? 9.844 -20.141 7.215 1 93.81 238 SER A C 1
ATOM 1959 O O . SER A 1 238 ? 8.633 -20.016 7.422 1 93.81 238 SER A O 1
ATOM 1961 N N . THR A 1 239 ? 10.742 -20.172 8.117 1 95.62 239 THR A N 1
ATOM 1962 C CA . THR A 1 239 ? 10.344 -20.047 9.516 1 95.62 239 THR A CA 1
ATOM 1963 C C . THR A 1 239 ? 9.766 -18.672 9.797 1 95.62 239 THR A C 1
ATOM 1965 O O . THR A 1 239 ? 8.758 -18.547 10.492 1 95.62 239 THR A O 1
ATOM 1968 N N . LEU A 1 240 ? 10.43 -17.672 9.258 1 96.06 240 LEU A N 1
ATOM 1969 C CA . LEU A 1 240 ? 9.938 -16.312 9.43 1 96.06 240 LEU A CA 1
ATOM 1970 C C . LEU A 1 240 ? 8.562 -16.156 8.805 1 96.06 240 LEU A C 1
ATOM 1972 O O . LEU A 1 240 ? 7.68 -15.516 9.391 1 96.06 240 LEU A O 1
ATOM 1976 N N . PHE A 1 241 ? 8.414 -16.703 7.684 1 95.06 241 PHE A N 1
ATOM 1977 C CA . PHE A 1 241 ? 7.125 -16.688 7.008 1 95.06 241 PHE A CA 1
ATOM 1978 C C . PHE A 1 241 ? 6.055 -17.344 7.867 1 95.06 241 PHE A C 1
ATOM 1980 O O . PHE A 1 241 ? 4.965 -16.797 8.047 1 95.06 241 PHE A O 1
ATOM 1987 N N . LEU A 1 242 ? 6.336 -18.484 8.359 1 94.5 242 LEU A N 1
ATOM 1988 C CA . LEU A 1 242 ? 5.375 -19.234 9.172 1 94.5 242 LEU A CA 1
ATOM 1989 C C . LEU A 1 242 ? 5.109 -18.5 10.492 1 94.5 242 LEU A C 1
ATOM 1991 O O . LEU A 1 242 ? 3.984 -18.531 10.992 1 94.5 242 LEU A O 1
ATOM 1995 N N . ALA A 1 243 ? 6.125 -17.906 10.977 1 95.81 243 ALA A N 1
ATOM 1996 C CA . ALA A 1 243 ? 5.992 -17.203 12.25 1 95.81 243 ALA A CA 1
ATOM 1997 C C . ALA A 1 243 ? 5.02 -16.031 12.117 1 95.81 243 ALA A C 1
ATOM 1999 O O . ALA A 1 243 ? 4.316 -15.695 13.078 1 95.81 243 ALA A O 1
ATOM 2000 N N . VAL A 1 244 ? 4.934 -15.445 10.969 1 95.69 244 VAL A N 1
ATOM 2001 C CA . VAL A 1 244 ? 4.043 -14.312 10.742 1 95.69 244 VAL A CA 1
ATOM 2002 C C . VAL A 1 244 ? 2.664 -14.812 10.32 1 95.69 244 VAL A C 1
ATOM 2004 O O . VAL A 1 244 ? 1.647 -14.383 10.883 1 95.69 244 VAL A O 1
ATOM 2007 N N . ASN A 1 245 ? 2.646 -15.781 9.492 1 94.81 245 ASN A N 1
ATOM 2008 C CA . ASN A 1 245 ? 1.397 -16.188 8.852 1 94.81 245 ASN A CA 1
ATOM 2009 C C . ASN A 1 245 ? 0.582 -17.109 9.758 1 94.81 245 ASN A C 1
ATOM 2011 O O . ASN A 1 245 ? -0.649 -17.062 9.758 1 94.81 245 ASN A O 1
ATOM 2015 N N . TYR A 1 246 ? 1.233 -17.922 10.469 1 93.81 246 TYR A N 1
ATOM 2016 C CA . TYR A 1 246 ? 0.514 -18.938 11.242 1 93.81 246 TYR A CA 1
ATOM 2017 C C . TYR A 1 246 ? -0.346 -18.281 12.32 1 93.81 246 TYR A C 1
ATOM 2019 O O . TYR A 1 246 ? -1.562 -18.484 12.352 1 93.81 246 TYR A O 1
ATOM 2027 N N . PRO A 1 247 ? 0.201 -17.469 13.164 1 96.06 247 PRO A N 1
ATOM 2028 C CA . PRO A 1 247 ? -0.651 -16.859 14.188 1 96.06 247 PRO A CA 1
ATOM 2029 C C . PRO A 1 247 ? -1.69 -15.906 13.602 1 96.06 247 PRO A C 1
ATOM 2031 O O . PRO A 1 247 ? -2.834 -15.867 14.07 1 96.06 247 PRO A O 1
ATOM 2034 N N . LEU A 1 248 ? -1.41 -15.195 12.555 1 97.12 248 LEU A N 1
ATOM 2035 C CA . LEU A 1 248 ? -2.299 -14.156 12.039 1 97.12 248 LEU A CA 1
ATOM 2036 C C . LEU A 1 248 ? -3.359 -14.758 11.125 1 97.12 248 LEU A C 1
ATOM 2038 O O . LEU A 1 248 ? -4.547 -14.461 11.266 1 97.12 248 LEU A O 1
ATOM 2042 N N . HIS A 1 249 ? -2.922 -15.602 10.266 1 96.31 249 HIS A N 1
ATOM 2043 C CA . HIS A 1 249 ? -3.875 -16.156 9.305 1 96.31 249 HIS A CA 1
ATOM 2044 C C . HIS A 1 249 ? -4.516 -17.438 9.844 1 96.31 249 HIS A C 1
ATOM 2046 O O . HIS A 1 249 ? -5.742 -17.547 9.867 1 96.31 249 HIS A O 1
ATOM 2052 N N . THR A 1 250 ? -3.721 -18.406 10.297 1 94.25 250 THR A N 1
ATOM 2053 C CA . THR A 1 250 ? -4.23 -19.719 10.664 1 94.25 250 THR A CA 1
ATOM 2054 C C . THR A 1 250 ? -4.98 -19.672 11.992 1 94.25 250 THR A C 1
ATOM 2056 O O . THR A 1 250 ? -6.07 -20.219 12.117 1 94.25 250 THR A O 1
ATOM 2059 N N . LEU A 1 251 ? -4.449 -18.922 12.938 1 95.94 251 LEU A N 1
ATOM 2060 C CA . LEU A 1 251 ? -5.074 -18.906 14.258 1 95.94 251 LEU A CA 1
ATOM 2061 C C . LEU A 1 251 ? -6.164 -17.844 14.328 1 95.94 251 LEU A C 1
ATOM 2063 O O . LEU A 1 251 ? -7.258 -18.109 14.836 1 95.94 251 LEU A O 1
ATOM 2067 N N . LEU A 1 252 ? -5.93 -16.625 13.75 1 97.12 252 LEU A N 1
ATOM 2068 C CA . LEU A 1 252 ? -6.852 -15.516 13.93 1 97.12 252 LEU A CA 1
ATOM 2069 C C . LEU A 1 252 ? -7.758 -15.359 12.711 1 97.12 252 LEU A C 1
ATOM 2071 O O . LEU A 1 252 ? -8.688 -14.547 12.727 1 97.12 252 LEU A O 1
ATOM 2075 N N . GLY A 1 253 ? -7.422 -16.031 11.641 1 96.12 253 GLY A N 1
ATOM 2076 C CA . GLY A 1 253 ? -8.297 -16.031 10.477 1 96.12 253 GLY A CA 1
ATOM 2077 C C . GLY A 1 253 ? -8.164 -14.773 9.633 1 96.12 253 GLY A C 1
ATOM 2078 O O . GLY A 1 253 ? -9.078 -14.422 8.891 1 96.12 253 GLY A O 1
ATOM 2079 N N . ILE A 1 254 ? -7.086 -14.055 9.766 1 97.5 254 ILE A N 1
ATOM 2080 C CA . ILE A 1 254 ? -6.852 -12.859 8.969 1 97.5 254 ILE A CA 1
ATOM 2081 C C . ILE A 1 254 ? -6.465 -13.25 7.547 1 97.5 254 ILE A C 1
ATOM 2083 O O . ILE A 1 254 ? -5.672 -14.18 7.348 1 97.5 254 ILE A O 1
ATOM 2087 N N . SER A 1 255 ? -7.051 -12.625 6.625 1 96.38 255 SER A N 1
ATOM 2088 C CA . SER A 1 255 ? -6.746 -12.93 5.234 1 96.38 255 SER A CA 1
ATOM 2089 C C . SER A 1 255 ? -5.258 -12.742 4.941 1 96.38 255 SER A C 1
ATOM 2091 O O . SER A 1 255 ? -4.617 -11.859 5.512 1 96.38 255 SER A O 1
ATOM 2093 N N . ASN A 1 256 ? -4.66 -13.516 4.062 1 96.19 256 ASN A N 1
ATOM 2094 C CA . ASN A 1 256 ? -3.248 -13.445 3.707 1 96.19 256 ASN A CA 1
ATOM 2095 C C . ASN A 1 256 ? -2.904 -12.109 3.053 1 96.19 256 ASN A C 1
ATOM 2097 O O . ASN A 1 256 ? -1.798 -11.594 3.225 1 96.19 256 ASN A O 1
ATOM 2101 N N . LYS A 1 257 ? -3.85 -11.625 2.277 1 96.12 257 LYS A N 1
ATOM 2102 C CA . LYS A 1 257 ? -3.641 -10.328 1.635 1 96.12 257 LYS A CA 1
ATOM 2103 C C . LYS A 1 257 ? -3.4 -9.234 2.67 1 96.12 257 LYS A C 1
ATOM 2105 O O . LYS A 1 257 ? -2.482 -8.422 2.523 1 96.12 257 LYS A O 1
ATOM 2110 N N . ILE A 1 258 ? -4.188 -9.211 3.703 1 97.19 258 ILE A N 1
ATOM 2111 C CA . ILE A 1 258 ? -4.105 -8.18 4.73 1 97.19 258 ILE A CA 1
ATOM 2112 C C . ILE A 1 258 ? -2.824 -8.359 5.543 1 97.19 258 ILE A C 1
ATOM 2114 O O . ILE A 1 258 ? -2.166 -7.379 5.902 1 97.19 258 ILE A O 1
ATOM 2118 N N . VAL A 1 259 ? -2.471 -9.594 5.816 1 97.69 259 VAL A N 1
ATOM 2119 C CA . VAL A 1 259 ? -1.233 -9.867 6.539 1 97.69 259 VAL A CA 1
ATOM 2120 C C . VAL A 1 259 ? -0.039 -9.367 5.73 1 97.69 259 VAL A C 1
ATOM 2122 O O . VAL A 1 259 ? 0.819 -8.656 6.262 1 97.69 259 VAL A O 1
ATOM 2125 N N . ALA A 1 260 ? -0.011 -9.719 4.488 1 97.44 260 ALA A N 1
ATOM 2126 C CA . ALA A 1 260 ? 1.104 -9.32 3.631 1 97.44 260 ALA A CA 1
ATOM 2127 C C . ALA A 1 260 ? 1.196 -7.805 3.512 1 97.44 260 ALA A C 1
ATOM 2129 O O . ALA A 1 260 ? 2.271 -7.227 3.686 1 97.44 260 ALA A O 1
ATOM 2130 N N . VAL A 1 261 ? 0.078 -7.141 3.256 1 97.12 261 VAL A N 1
ATOM 2131 C CA . VAL A 1 261 ? 0.058 -5.688 3.102 1 97.12 261 VAL A CA 1
ATOM 2132 C C . VAL A 1 261 ? 0.509 -5.023 4.402 1 97.12 261 VAL A C 1
ATOM 2134 O O . VAL A 1 261 ? 1.275 -4.059 4.379 1 97.12 261 VAL A O 1
ATOM 2137 N N . GLY A 1 262 ? 0.008 -5.582 5.531 1 97.94 262 GLY A N 1
ATOM 2138 C CA . GLY A 1 262 ? 0.414 -5.047 6.824 1 97.94 262 GLY A CA 1
ATOM 2139 C C . GLY A 1 262 ? 1.907 -5.145 7.066 1 97.94 262 GLY A C 1
ATOM 2140 O O . GLY A 1 262 ? 2.535 -4.18 7.504 1 97.94 262 GLY A O 1
ATOM 2141 N N . VAL A 1 263 ? 2.459 -6.262 6.727 1 97.88 263 VAL A N 1
ATOM 2142 C CA . VAL A 1 263 ? 3.891 -6.469 6.918 1 97.88 263 VAL A CA 1
ATOM 2143 C C . VAL A 1 263 ? 4.676 -5.523 6.012 1 97.88 263 VAL A C 1
ATOM 2145 O O . VAL A 1 263 ? 5.621 -4.871 6.457 1 97.88 263 VAL A O 1
ATOM 2148 N N . PHE A 1 264 ? 4.285 -5.398 4.77 1 98.12 264 PHE A N 1
ATOM 2149 C CA . PHE A 1 264 ? 5.008 -4.566 3.812 1 98.12 264 PHE A CA 1
ATOM 2150 C C . PHE A 1 264 ? 4.934 -3.098 4.207 1 98.12 264 PHE A C 1
ATOM 2152 O O . PHE A 1 264 ? 5.906 -2.359 4.051 1 98.12 264 PHE A O 1
ATOM 2159 N N . LEU A 1 265 ? 3.787 -2.652 4.75 1 97.94 265 LEU A N 1
ATOM 2160 C CA . LEU A 1 265 ? 3.666 -1.268 5.191 1 97.94 265 LEU A CA 1
ATOM 2161 C C . LEU A 1 265 ? 4.57 -0.998 6.387 1 97.94 265 LEU A C 1
ATOM 2163 O O . LEU A 1 265 ? 5.227 0.045 6.457 1 97.94 265 LEU A O 1
ATOM 2167 N N . CYS A 1 266 ? 4.633 -1.947 7.285 1 97.88 266 CYS A N 1
ATOM 2168 C CA . CYS A 1 266 ? 5.469 -1.79 8.469 1 97.88 266 CYS A CA 1
ATOM 2169 C C . CYS A 1 266 ? 6.945 -1.758 8.094 1 97.88 266 CYS A C 1
ATOM 2171 O O . CYS A 1 266 ? 7.676 -0.855 8.508 1 97.88 266 CYS A O 1
ATOM 2173 N N . VAL A 1 267 ? 7.363 -2.693 7.258 1 97.5 267 VAL A N 1
ATOM 2174 C CA . VAL A 1 267 ? 8.781 -2.768 6.934 1 97.5 267 VAL A CA 1
ATOM 2175 C C . VAL A 1 267 ? 9.172 -1.592 6.039 1 97.5 267 VAL A C 1
ATOM 2177 O O . VAL A 1 267 ? 10.289 -1.08 6.129 1 97.5 267 VAL A O 1
ATOM 2180 N N . ALA A 1 268 ? 8.289 -1.16 5.164 1 97.44 268 ALA A N 1
ATOM 2181 C CA . ALA A 1 268 ? 8.562 0.014 4.34 1 97.44 268 ALA A CA 1
ATOM 2182 C C . ALA A 1 268 ? 8.742 1.259 5.203 1 97.44 268 ALA A C 1
ATOM 2184 O O . ALA A 1 268 ? 9.609 2.094 4.922 1 97.44 268 ALA A O 1
ATOM 2185 N N . THR A 1 269 ? 7.918 1.391 6.238 1 97.25 269 THR A N 1
ATOM 2186 C CA . THR A 1 269 ? 8.008 2.543 7.129 1 97.25 269 THR A CA 1
ATOM 2187 C C . THR A 1 269 ? 9.305 2.498 7.938 1 97.25 269 THR A C 1
ATOM 2189 O O . THR A 1 269 ? 9.961 3.525 8.125 1 97.25 269 THR A O 1
ATOM 2192 N N . ILE A 1 270 ? 9.656 1.308 8.375 1 96.25 270 ILE A N 1
ATOM 2193 C CA . ILE A 1 270 ? 10.922 1.146 9.086 1 96.25 270 ILE A CA 1
ATOM 2194 C C . ILE A 1 270 ? 12.086 1.499 8.164 1 96.25 270 ILE A C 1
ATOM 2196 O O . ILE A 1 270 ? 13.008 2.207 8.57 1 96.25 270 ILE A O 1
ATOM 2200 N N . PHE A 1 271 ? 12.008 1.014 6.977 1 96.06 271 PHE A N 1
ATOM 2201 C CA . PHE A 1 271 ? 13.047 1.33 6.004 1 96.06 271 PHE A CA 1
ATOM 2202 C C . PHE A 1 271 ? 13.156 2.838 5.801 1 96.06 271 PHE A C 1
ATOM 2204 O O . PHE A 1 271 ? 14.266 3.385 5.773 1 96.06 271 PHE A O 1
ATOM 2211 N N . TRP A 1 272 ? 12.031 3.508 5.59 1 94.06 272 TRP A N 1
ATOM 2212 C CA . TRP A 1 272 ? 12.023 4.953 5.383 1 94.06 272 TRP A CA 1
ATOM 2213 C C . TRP A 1 272 ? 12.688 5.672 6.555 1 94.06 272 TRP A C 1
ATOM 2215 O O . TRP A 1 272 ? 13.477 6.594 6.355 1 94.06 272 TRP A O 1
ATOM 2225 N N . LYS A 1 273 ? 12.344 5.262 7.762 1 92.62 273 LYS A N 1
ATOM 2226 C CA . LYS A 1 273 ? 12.906 5.867 8.961 1 92.62 273 LYS A CA 1
ATOM 2227 C C . LYS A 1 273 ? 14.438 5.824 8.938 1 92.62 273 LYS A C 1
ATOM 2229 O O . LYS A 1 273 ? 15.094 6.836 9.18 1 92.62 273 LYS A O 1
ATOM 2234 N N . PHE A 1 274 ? 14.93 4.734 8.508 1 90.5 274 PHE A N 1
ATOM 2235 C CA . PHE A 1 274 ? 16.375 4.57 8.586 1 90.5 274 PHE A CA 1
ATOM 2236 C C . PHE A 1 274 ? 17.047 5.117 7.332 1 90.5 274 PHE A C 1
ATOM 2238 O O . PHE A 1 274 ? 18.219 5.531 7.375 1 90.5 274 PHE A O 1
ATOM 2245 N N . ASP A 1 275 ? 16.375 5.066 6.227 1 89.94 275 ASP A N 1
ATOM 2246 C CA . ASP A 1 275 ? 16.922 5.664 5.016 1 89.94 275 ASP A CA 1
ATOM 2247 C C . ASP A 1 275 ? 17.109 7.168 5.188 1 89.94 275 ASP A C 1
ATOM 2249 O O . ASP A 1 275 ? 17.984 7.762 4.555 1 89.94 275 ASP A O 1
ATOM 2253 N N . ARG A 1 276 ? 16.312 7.801 5.996 1 85.88 276 ARG A N 1
ATOM 2254 C CA . ARG A 1 276 ? 16.438 9.234 6.242 1 85.88 276 ARG A CA 1
ATOM 2255 C C . ARG A 1 276 ? 17.75 9.562 6.938 1 85.88 276 ARG A C 1
ATOM 2257 O O . ARG A 1 276 ? 18.234 10.695 6.867 1 85.88 276 ARG A O 1
ATOM 2264 N N . LYS A 1 277 ? 18.312 8.625 7.551 1 79.94 277 LYS A N 1
ATOM 2265 C CA . LYS A 1 277 ? 19.562 8.859 8.266 1 79.94 277 LYS A CA 1
ATOM 2266 C C . LYS A 1 277 ? 20.75 8.258 7.508 1 79.94 277 LYS A C 1
ATOM 2268 O O . LYS A 1 277 ? 21.828 8.07 8.07 1 79.94 277 LYS A O 1
ATOM 2273 N N . SER A 1 278 ? 20.516 7.926 6.305 1 77.5 278 SER A N 1
ATOM 2274 C CA . SER A 1 278 ? 21.547 7.262 5.516 1 77.5 278 SER A CA 1
ATOM 2275 C C . SER A 1 278 ? 22.688 8.227 5.184 1 77.5 278 SER A C 1
ATOM 2277 O O . SER A 1 278 ? 22.5 9.438 5.184 1 77.5 278 SER A O 1
ATOM 2279 N N . ASN A 1 279 ? 23.953 7.523 5.07 1 67.56 279 ASN A N 1
ATOM 2280 C CA . ASN A 1 279 ? 25.125 8.273 4.652 1 67.56 279 ASN A CA 1
ATOM 2281 C C . ASN A 1 279 ? 25.203 8.414 3.135 1 67.56 279 ASN A C 1
ATOM 2283 O O . ASN A 1 279 ? 25.422 7.43 2.426 1 67.56 279 ASN A O 1
ATOM 2287 N N . ARG A 1 280 ? 24.562 9.477 2.666 1 69.38 280 ARG A N 1
ATOM 2288 C CA . ARG A 1 280 ? 24.516 9.609 1.213 1 69.38 280 ARG A CA 1
ATOM 2289 C C . ARG A 1 280 ? 25.828 10.156 0.671 1 69.38 280 ARG A C 1
ATOM 2291 O O . ARG A 1 280 ? 26.172 11.32 0.916 1 69.38 280 ARG A O 1
ATOM 2298 N N . ARG A 1 281 ? 26.719 9.117 0.394 1 62.16 281 ARG A N 1
ATOM 2299 C CA . ARG A 1 281 ? 28.031 9.516 -0.115 1 62.16 281 ARG A CA 1
ATOM 2300 C C . ARG A 1 281 ? 28 9.648 -1.634 1 62.16 281 ARG A C 1
ATOM 2302 O O . ARG A 1 281 ? 27.062 9.195 -2.291 1 62.16 281 ARG A O 1
ATOM 2309 N N . LEU A 1 282 ? 28.938 10.445 -2.113 1 59.72 282 LEU A N 1
ATOM 2310 C CA . LEU A 1 282 ? 29.062 10.648 -3.553 1 59.72 282 LEU A CA 1
ATOM 2311 C C . LEU A 1 282 ? 29.281 9.32 -4.27 1 59.72 282 LEU A C 1
ATOM 2313 O O . LEU A 1 282 ? 30 8.453 -3.773 1 59.72 282 LEU A O 1
ATOM 2317 N N . PRO A 1 283 ? 28.469 9.25 -5.301 1 58.44 283 PRO A N 1
ATOM 2318 C CA . PRO A 1 283 ? 28.562 7.98 -6.027 1 58.44 283 PRO A CA 1
ATOM 2319 C C . PRO A 1 283 ? 29.938 7.762 -6.648 1 58.44 283 PRO A C 1
ATOM 2321 O O . PRO A 1 283 ? 30.625 8.727 -7.004 1 58.44 283 PRO A O 1
ATOM 2324 N N . PHE A 1 284 ? 30.391 6.566 -6.559 1 62.91 284 PHE A N 1
ATOM 2325 C CA . PHE A 1 284 ? 31.531 6.145 -7.371 1 62.91 284 PHE A CA 1
ATOM 2326 C C . PHE A 1 284 ? 31.234 6.352 -8.852 1 62.91 284 PHE A C 1
ATOM 2328 O O . PHE A 1 284 ? 30.078 6.367 -9.266 1 62.91 284 PHE A O 1
ATOM 2335 N N . LYS A 1 285 ? 32.219 6.773 -9.5 1 75.81 285 LYS A N 1
ATOM 2336 C CA . LYS A 1 285 ? 32.094 6.773 -10.953 1 75.81 285 LYS A CA 1
ATOM 2337 C C . LYS A 1 285 ? 31.5 5.461 -11.453 1 75.81 285 LYS A C 1
ATOM 2339 O O . LYS A 1 285 ? 31.969 4.383 -11.086 1 75.81 285 LYS A O 1
ATOM 2344 N N . GLN A 1 286 ? 30.391 5.57 -12.203 1 85.31 286 GLN A N 1
ATOM 2345 C CA . GLN A 1 286 ? 29.688 4.375 -12.672 1 85.31 286 GLN A CA 1
ATOM 2346 C C . GLN A 1 286 ? 30.25 3.879 -13.992 1 85.31 286 GLN A C 1
ATOM 2348 O O . GLN A 1 286 ? 30.438 4.664 -14.93 1 85.31 286 GLN A O 1
ATOM 2353 N N . SER A 1 287 ? 30.609 2.639 -14.07 1 90.25 287 SER A N 1
ATOM 2354 C CA . SER A 1 287 ? 31.109 1.988 -15.273 1 90.25 287 SER A CA 1
ATOM 2355 C C . SER A 1 287 ? 29.969 1.669 -16.234 1 90.25 287 SER A C 1
ATOM 2357 O O . SER A 1 287 ? 28.797 1.861 -15.906 1 90.25 287 SER A O 1
ATOM 2359 N N . LEU A 1 288 ? 30.328 1.266 -17.422 1 93.25 288 LEU A N 1
ATOM 2360 C CA . LEU A 1 288 ? 29.344 0.859 -18.422 1 93.25 288 LEU A CA 1
ATOM 2361 C C . LEU A 1 288 ? 28.5 -0.313 -17.922 1 93.25 288 LEU A C 1
ATOM 2363 O O . LEU A 1 288 ? 27.297 -0.372 -18.172 1 93.25 288 LEU A O 1
ATOM 2367 N N . LEU A 1 289 ? 29.141 -1.186 -17.219 1 94.25 289 LEU A N 1
ATOM 2368 C CA . LEU A 1 289 ? 28.422 -2.346 -16.688 1 94.25 289 LEU A CA 1
ATOM 2369 C C . LEU A 1 289 ? 27.422 -1.93 -15.625 1 94.25 289 LEU A C 1
ATOM 2371 O O . LEU A 1 289 ? 26.359 -2.543 -15.484 1 94.25 289 LEU A O 1
ATOM 2375 N N . ASP A 1 290 ? 27.719 -0.891 -14.922 1 94 290 ASP A N 1
ATOM 2376 C CA . ASP A 1 290 ? 26.797 -0.37 -13.93 1 94 290 ASP A CA 1
ATOM 2377 C C . ASP A 1 290 ? 25.516 0.16 -14.586 1 94 290 ASP A C 1
ATOM 2379 O O . ASP A 1 290 ? 24.406 -0.122 -14.133 1 94 290 ASP A O 1
ATOM 2383 N N . HIS A 1 291 ? 25.766 0.889 -15.625 1 95.44 291 HIS A N 1
ATOM 2384 C CA . HIS A 1 291 ? 24.625 1.427 -16.359 1 95.44 291 HIS A CA 1
ATOM 2385 C C . HIS A 1 291 ? 23.812 0.31 -17 1 95.44 291 HIS A C 1
ATOM 2387 O O . HIS A 1 291 ? 22.578 0.378 -17.031 1 95.44 291 HIS A O 1
ATOM 2393 N N . LEU A 1 292 ? 24.516 -0.688 -17.516 1 97.06 292 LEU A N 1
ATOM 2394 C CA . LEU A 1 292 ? 23.828 -1.81 -18.156 1 97.06 292 LEU A CA 1
ATOM 2395 C C . LEU A 1 292 ? 22.953 -2.549 -17.141 1 97.06 292 LEU A C 1
ATOM 2397 O O . LEU A 1 292 ? 21.844 -2.98 -17.484 1 97.06 292 LEU A O 1
ATOM 2401 N N . LEU A 1 293 ? 23.422 -2.693 -15.922 1 97.38 293 LEU A N 1
ATOM 2402 C CA . LEU A 1 293 ? 22.641 -3.324 -14.875 1 97.38 293 LEU A CA 1
ATOM 2403 C C . LEU A 1 293 ? 21.344 -2.541 -14.617 1 97.38 293 LEU A C 1
ATOM 2405 O O . LEU A 1 293 ? 20.281 -3.131 -14.484 1 97.38 293 LEU A O 1
ATOM 2409 N N . THR A 1 294 ? 21.516 -1.25 -14.578 1 96.81 294 THR A N 1
ATOM 2410 C CA . THR A 1 294 ? 20.359 -0.407 -14.32 1 96.81 294 THR A CA 1
ATOM 2411 C C . THR A 1 294 ? 19.359 -0.489 -15.469 1 96.81 294 THR A C 1
ATOM 2413 O O . THR A 1 294 ? 18.156 -0.527 -15.25 1 96.81 294 THR A O 1
ATOM 2416 N N . VAL A 1 295 ? 19.859 -0.538 -16.688 1 97.94 295 VAL A N 1
ATOM 2417 C CA . VAL A 1 295 ? 19 -0.648 -17.859 1 97.94 295 VAL A CA 1
ATOM 2418 C C . VAL A 1 295 ? 18.234 -1.964 -17.828 1 97.94 295 VAL A C 1
ATOM 2420 O O . VAL A 1 295 ? 17.031 -1.998 -18.125 1 97.94 295 VAL A O 1
ATOM 2423 N N . PHE A 1 296 ? 18.875 -3.039 -17.438 1 98.44 296 PHE A N 1
ATOM 2424 C CA . PHE A 1 296 ? 18.219 -4.336 -17.359 1 98.44 296 PHE A CA 1
ATOM 2425 C C . PHE A 1 296 ? 17.219 -4.367 -16.219 1 98.44 296 PHE A C 1
ATOM 2427 O O . PHE A 1 296 ? 16.172 -5.016 -16.312 1 98.44 296 PHE A O 1
ATOM 2434 N N . ALA A 1 297 ? 17.547 -3.695 -15.102 1 98.44 297 ALA A N 1
ATOM 2435 C CA . ALA A 1 297 ? 16.609 -3.635 -13.984 1 98.44 297 ALA A CA 1
ATOM 2436 C C . ALA A 1 297 ? 15.344 -2.887 -14.375 1 98.44 297 ALA A C 1
ATOM 2438 O O . ALA A 1 297 ? 14.234 -3.391 -14.18 1 98.44 297 ALA A O 1
ATOM 2439 N N . VAL A 1 298 ? 15.484 -1.695 -14.961 1 98.69 298 VAL A N 1
ATOM 2440 C CA . VAL A 1 298 ? 14.344 -0.894 -15.391 1 98.69 298 VAL A CA 1
ATOM 2441 C C . VAL A 1 298 ? 13.633 -1.587 -16.547 1 98.69 298 VAL A C 1
ATOM 2443 O O . VAL A 1 298 ? 12.398 -1.603 -16.609 1 98.69 298 VAL A O 1
ATOM 2446 N N . GLY A 1 299 ? 14.414 -2.164 -17.469 1 98.81 299 GLY A N 1
ATOM 2447 C CA . GLY A 1 299 ? 13.859 -2.877 -18.609 1 98.81 299 GLY A CA 1
ATOM 2448 C C . GLY A 1 299 ? 12.961 -4.031 -18.203 1 98.81 299 GLY A C 1
ATOM 2449 O O . GLY A 1 299 ? 11.984 -4.332 -18.891 1 98.81 299 GLY A O 1
ATOM 2450 N N . HIS A 1 300 ? 13.297 -4.684 -17.125 1 98.81 300 HIS A N 1
ATOM 2451 C CA . HIS A 1 300 ? 12.484 -5.781 -16.594 1 98.81 300 HIS A CA 1
ATOM 2452 C C . HIS A 1 300 ? 11.047 -5.336 -16.359 1 98.81 300 HIS A C 1
ATOM 2454 O O . HIS A 1 300 ? 10.102 -6.023 -16.766 1 98.81 300 HIS A O 1
ATOM 2460 N N . PHE A 1 301 ? 10.82 -4.215 -15.766 1 98.81 301 PHE A N 1
ATOM 2461 C CA . PHE A 1 301 ? 9.484 -3.721 -15.453 1 98.81 301 PHE A CA 1
ATOM 2462 C C . PHE A 1 301 ? 8.766 -3.268 -16.719 1 98.81 301 PHE A C 1
ATOM 2464 O O . PHE A 1 301 ? 7.57 -3.514 -16.891 1 98.81 301 PHE A O 1
ATOM 2471 N N . TRP A 1 302 ? 9.508 -2.684 -17.609 1 98.81 302 TRP A N 1
ATOM 2472 C CA . TRP A 1 302 ? 8.922 -2.244 -18.859 1 98.81 302 TRP A CA 1
ATOM 2473 C C . TRP A 1 302 ? 8.547 -3.439 -19.734 1 98.81 302 TRP A C 1
ATOM 2475 O O . TRP A 1 302 ? 7.547 -3.4 -20.453 1 98.81 302 TRP A O 1
ATOM 2485 N N . LEU A 1 303 ? 9.336 -4.465 -19.641 1 98.88 303 LEU A N 1
ATOM 2486 C CA . LEU A 1 303 ? 9.07 -5.664 -20.422 1 98.88 303 LEU A CA 1
ATOM 2487 C C . LEU A 1 303 ? 7.684 -6.223 -20.109 1 98.88 303 LEU A C 1
ATOM 2489 O O . LEU A 1 303 ? 6.887 -6.473 -21.016 1 98.88 303 LEU A O 1
ATOM 2493 N N . TYR A 1 304 ? 7.363 -6.375 -18.906 1 98.81 304 TYR A N 1
ATOM 2494 C CA . TYR A 1 304 ? 6.094 -6.984 -18.516 1 98.81 304 TYR A CA 1
ATOM 2495 C C . TYR A 1 304 ? 4.93 -6.035 -18.766 1 98.81 304 TYR A C 1
ATOM 2497 O O . TYR A 1 304 ? 3.816 -6.473 -19.062 1 98.81 304 TYR A O 1
ATOM 2505 N N . LEU A 1 305 ? 5.223 -4.715 -18.656 1 98.81 305 LEU A N 1
ATOM 2506 C CA . LEU A 1 305 ? 4.207 -3.754 -19.078 1 98.81 305 LEU A CA 1
ATOM 2507 C C . LEU A 1 305 ? 3.898 -3.893 -20.562 1 98.81 305 LEU A C 1
ATOM 2509 O O . LEU A 1 305 ? 2.732 -3.883 -20.969 1 98.81 305 LEU A O 1
ATOM 2513 N N . VAL A 1 306 ? 4.918 -4.066 -21.375 1 98.75 306 VAL A N 1
ATOM 2514 C CA . VAL A 1 306 ? 4.766 -4.199 -22.812 1 98.75 306 VAL A CA 1
ATOM 2515 C C . VAL A 1 306 ? 3.971 -5.465 -23.141 1 98.75 306 VAL A C 1
ATOM 2517 O O . VAL A 1 306 ? 3.115 -5.461 -24.031 1 98.75 306 VAL A O 1
ATOM 2520 N N . PHE A 1 307 ? 4.195 -6.562 -22.406 1 98.69 307 PHE A N 1
ATOM 2521 C CA . PHE A 1 307 ? 3.42 -7.781 -22.594 1 98.69 307 PHE A CA 1
ATOM 2522 C C . PHE A 1 307 ? 1.934 -7.512 -22.391 1 98.69 307 PHE A C 1
ATOM 2524 O O . PHE A 1 307 ? 1.1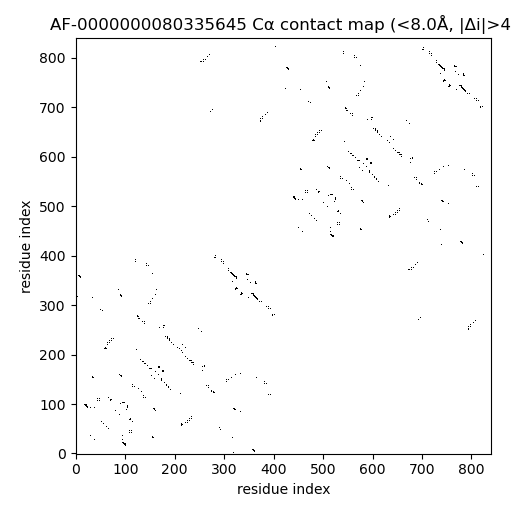05 -7.922 -23.203 1 98.69 307 PHE A O 1
ATOM 2531 N N . ALA A 1 308 ? 1.643 -6.816 -21.328 1 98 308 ALA A N 1
ATOM 2532 C CA . ALA A 1 308 ? 0.249 -6.586 -20.953 1 98 308 ALA A CA 1
ATOM 2533 C C . ALA A 1 308 ? -0.444 -5.676 -21.969 1 98 308 ALA A C 1
ATOM 2535 O O . ALA A 1 308 ? -1.641 -5.82 -22.219 1 98 308 ALA A O 1
ATOM 2536 N N . VAL A 1 309 ? 0.291 -4.727 -22.547 1 98.25 309 VAL A N 1
ATOM 2537 C CA . VAL A 1 309 ? -0.293 -3.752 -23.469 1 98.25 309 VAL A CA 1
ATOM 2538 C C . VAL A 1 309 ? -0.486 -4.387 -24.844 1 98.25 309 VAL A C 1
ATOM 2540 O O . VAL A 1 309 ? -1.523 -4.191 -25.484 1 98.25 309 VAL A O 1
ATOM 2543 N N . PHE A 1 310 ? 0.392 -5.285 -25.297 1 97.94 310 PHE A N 1
ATOM 2544 C CA . PHE A 1 310 ? 0.411 -5.633 -26.703 1 97.94 310 PHE A CA 1
ATOM 2545 C C . PHE A 1 310 ? -0.01 -7.082 -26.922 1 97.94 310 PHE A C 1
ATOM 2547 O O . PHE A 1 310 ? -0.409 -7.461 -28.016 1 97.94 310 PHE A O 1
ATOM 2554 N N . LEU A 1 311 ? 0.136 -7.902 -25.875 1 98.12 311 LEU A N 1
ATOM 2555 C CA . LEU A 1 311 ? -0.194 -9.312 -26.062 1 98.12 311 LEU A CA 1
ATOM 2556 C C . LEU A 1 311 ? -1.541 -9.641 -25.422 1 98.12 311 LEU A C 1
ATOM 2558 O O . LEU A 1 311 ? -2.01 -8.914 -24.547 1 98.12 311 LEU A O 1
ATOM 2562 N N . ASN A 1 312 ? -2.115 -10.703 -25.938 1 97.44 312 ASN A N 1
ATOM 2563 C CA . ASN A 1 312 ? -3.381 -11.203 -25.422 1 97.44 312 ASN A CA 1
ATOM 2564 C C . ASN A 1 312 ? -3.225 -12.586 -24.797 1 97.44 312 ASN A C 1
ATOM 2566 O O . ASN A 1 312 ? -2.871 -13.547 -25.484 1 97.44 312 ASN A O 1
ATOM 2570 N N . PRO A 1 313 ? -3.551 -12.664 -23.516 1 96.88 313 PRO A N 1
ATOM 2571 C CA . PRO A 1 313 ? -3.363 -13.953 -22.844 1 96.88 313 PRO A CA 1
ATOM 2572 C C . PRO A 1 313 ? -4.242 -15.055 -23.422 1 96.88 313 PRO A C 1
ATOM 2574 O O . PRO A 1 313 ? -3.896 -16.234 -23.328 1 96.88 313 PRO A O 1
ATOM 2577 N N . GLN A 1 314 ? -5.363 -14.758 -24.047 1 95.94 314 GLN A N 1
ATOM 2578 C CA . GLN A 1 314 ? -6.281 -15.75 -24.594 1 95.94 314 GLN A CA 1
ATOM 2579 C C . GLN A 1 314 ? -5.645 -16.484 -25.766 1 95.94 314 GLN A C 1
ATOM 2581 O O . GLN A 1 314 ? -6.086 -17.578 -26.141 1 95.94 314 GLN A O 1
ATOM 2586 N N . GLU A 1 315 ? -4.645 -15.938 -26.312 1 96.31 315 GLU A N 1
ATOM 2587 C CA . GLU A 1 315 ? -3.979 -16.531 -27.469 1 96.31 315 GLU A CA 1
ATOM 2588 C C . GLU A 1 315 ? -2.879 -17.5 -27.016 1 96.31 315 GLU A C 1
ATOM 2590 O O . GLU A 1 315 ? -2.35 -18.266 -27.828 1 96.31 315 GLU A O 1
ATOM 2595 N N . ALA A 1 316 ? -2.592 -17.516 -25.766 1 96.81 316 ALA A N 1
ATOM 2596 C CA . ALA A 1 316 ? -1.548 -18.391 -25.25 1 96.81 316 ALA A CA 1
ATOM 2597 C C . ALA A 1 316 ? -2.082 -19.812 -25.031 1 96.81 316 ALA A C 1
ATOM 2599 O O . ALA A 1 316 ? -3.227 -19.984 -24.594 1 96.81 316 ALA A O 1
ATOM 2600 N N . SER A 1 317 ? -1.345 -20.781 -25.359 1 95.88 317 SER A N 1
ATOM 2601 C CA . SER A 1 317 ? -1.645 -22.188 -25.094 1 95.88 317 SER A CA 1
ATOM 2602 C C . SER A 1 317 ? -0.418 -22.922 -24.578 1 95.88 317 SER A C 1
ATOM 2604 O O . SER A 1 317 ? 0.704 -22.672 -25.016 1 95.88 317 SER A O 1
ATOM 2606 N N . SER A 1 318 ? -0.63 -23.734 -23.625 1 95.69 318 SER A N 1
ATOM 2607 C CA . SER A 1 318 ? 0.449 -24.5 -23.016 1 95.69 318 SER A CA 1
ATOM 2608 C C . SER A 1 318 ? 0.18 -26 -23.109 1 95.69 318 SER A C 1
ATOM 2610 O O . SER A 1 318 ? -0.825 -26.484 -22.578 1 95.69 318 SER A O 1
ATOM 2612 N N . ILE A 1 319 ? 1.033 -26.703 -23.797 1 93.62 319 ILE A N 1
ATOM 2613 C CA . ILE A 1 319 ? 0.973 -28.156 -23.906 1 93.62 319 ILE A CA 1
ATOM 2614 C C . ILE A 1 319 ? 2.064 -28.781 -23.031 1 93.62 319 ILE A C 1
ATOM 2616 O O . ILE A 1 319 ? 3.256 -28.594 -23.297 1 93.62 319 ILE A O 1
ATOM 2620 N N . GLY A 1 320 ? 1.665 -29.391 -22.031 1 92.06 320 GLY A N 1
ATOM 2621 C CA . GLY A 1 320 ? 2.66 -29.984 -21.141 1 92.06 320 GLY A CA 1
ATOM 2622 C C . GLY A 1 320 ? 2.059 -30.594 -19.891 1 92.06 320 GLY A C 1
ATOM 2623 O O . GLY A 1 320 ? 0.93 -31.094 -19.922 1 92.06 320 GLY A O 1
ATOM 2624 N N . ARG A 1 321 ? 2.926 -30.656 -18.891 1 92 321 ARG A N 1
ATOM 2625 C CA . ARG A 1 321 ? 2.479 -31.156 -17.594 1 92 321 ARG A CA 1
ATOM 2626 C C . ARG A 1 321 ? 1.609 -30.141 -16.875 1 92 321 ARG A C 1
ATOM 2628 O O . ARG A 1 321 ? 1.985 -28.969 -16.75 1 92 321 ARG A O 1
ATOM 2635 N N . HIS A 1 322 ? 0.469 -30.562 -16.5 1 93.38 322 HIS A N 1
ATOM 2636 C CA . HIS A 1 322 ? -0.43 -29.719 -15.711 1 93.38 322 HIS A CA 1
ATOM 2637 C C . HIS A 1 322 ? -1.05 -30.516 -14.562 1 93.38 322 HIS A C 1
ATOM 2639 O O . HIS A 1 322 ? -0.726 -31.688 -14.367 1 93.38 322 HIS A O 1
ATOM 2645 N N . GLN A 1 323 ? -1.795 -29.781 -13.734 1 91.19 323 GLN A N 1
ATOM 2646 C CA . GLN A 1 323 ? -2.484 -30.469 -12.641 1 91.19 323 GLN A CA 1
ATOM 2647 C C . GLN A 1 323 ? -3.314 -31.641 -13.164 1 91.19 323 GLN A C 1
ATOM 2649 O O . GLN A 1 323 ? -4.152 -31.453 -14.055 1 91.19 323 GLN A O 1
ATOM 2654 N N . PRO A 1 324 ? -2.998 -32.781 -12.625 1 91 324 PRO A N 1
ATOM 2655 C CA . PRO A 1 324 ? -3.715 -33.938 -13.141 1 91 324 PRO A CA 1
ATOM 2656 C C . PRO A 1 324 ? -5.23 -33.812 -12.992 1 91 324 PRO A C 1
ATOM 2658 O O . PRO A 1 324 ? -5.715 -33.375 -11.961 1 91 324 PRO A O 1
ATOM 2661 N N . ILE A 1 325 ? -5.895 -34.25 -14.039 1 91.25 325 ILE A N 1
ATOM 2662 C CA . ILE A 1 325 ? -7.352 -34.188 -14.031 1 91.25 325 ILE A CA 1
ATOM 2663 C C . ILE A 1 325 ? -7.922 -35.438 -13.367 1 91.25 325 ILE A C 1
ATOM 2665 O O . ILE A 1 325 ? -7.477 -36.562 -13.641 1 91.25 325 ILE A O 1
ATOM 2669 N N . GLY A 1 326 ? -8.789 -35.188 -12.445 1 86.38 326 GLY A N 1
ATOM 2670 C CA . GLY A 1 326 ? -9.398 -36.312 -11.766 1 86.38 326 GLY A CA 1
ATOM 2671 C C . GLY A 1 326 ? -10.648 -35.938 -10.992 1 86.38 326 GLY A C 1
ATOM 2672 O O . GLY A 1 326 ? -11.227 -34.875 -11.211 1 86.38 326 GLY A O 1
ATOM 2673 N N . ASP A 1 327 ? -11.117 -36.969 -10.219 1 76.56 327 ASP A N 1
ATOM 2674 C CA . ASP A 1 327 ? -12.305 -36.75 -9.391 1 76.56 327 ASP A CA 1
ATOM 2675 C C . ASP A 1 327 ? -11.945 -36.094 -8.062 1 76.56 327 ASP A C 1
ATOM 2677 O O . ASP A 1 327 ? -11.195 -36.656 -7.266 1 76.56 327 ASP A O 1
ATOM 2681 N N . CYS A 1 328 ? -12.312 -34.875 -7.898 1 71.94 328 CYS A N 1
ATOM 2682 C CA . CYS A 1 328 ? -11.953 -34.062 -6.73 1 71.94 328 CYS A CA 1
ATOM 2683 C C . CYS A 1 328 ? -12.727 -34.531 -5.5 1 71.94 328 CYS A C 1
ATOM 2685 O O . CYS A 1 328 ? -12.461 -34.062 -4.387 1 71.94 328 CYS A O 1
ATOM 2687 N N . ARG A 1 329 ? -13.742 -35.469 -5.648 1 63.69 329 ARG A N 1
ATOM 2688 C CA . ARG A 1 329 ? -14.484 -35.969 -4.488 1 63.69 329 ARG A CA 1
ATOM 2689 C C . ARG A 1 329 ? -13.586 -36.781 -3.564 1 63.69 329 ARG A C 1
ATOM 2691 O O . ARG A 1 329 ? -13.805 -36.812 -2.352 1 63.69 329 ARG A O 1
ATOM 2698 N N . ASN A 1 330 ? -12.578 -37.281 -4.18 1 59.12 330 ASN A N 1
ATOM 2699 C CA . ASN A 1 330 ? -11.742 -38.188 -3.396 1 59.12 330 ASN A CA 1
ATOM 2700 C C . ASN A 1 330 ? -10.414 -37.562 -3.025 1 59.12 330 ASN A C 1
ATOM 2702 O O . ASN A 1 330 ? -9.875 -37.812 -1.947 1 59.12 330 ASN A O 1
ATOM 2706 N N . GLN A 1 331 ? -9.883 -36.812 -3.988 1 65.44 331 GLN A N 1
ATOM 2707 C CA . GLN A 1 331 ? -8.555 -36.25 -3.711 1 65.44 331 GLN A CA 1
ATOM 2708 C C . GLN A 1 331 ? -8.492 -34.781 -4.082 1 65.44 331 GLN A C 1
ATOM 2710 O O . GLN A 1 331 ? -8.883 -34.406 -5.188 1 65.44 331 GLN A O 1
ATOM 2715 N N . ARG A 1 332 ? -7.957 -34.031 -3.158 1 66.06 332 ARG A N 1
ATOM 2716 C CA . ARG A 1 332 ? -7.867 -32.594 -3.324 1 66.06 332 ARG A CA 1
ATOM 2717 C C . ARG A 1 332 ? -6.688 -32.219 -4.219 1 66.06 332 ARG A C 1
ATOM 2719 O O . ARG A 1 332 ? -6.516 -31.031 -4.566 1 66.06 332 ARG A O 1
ATOM 2726 N N . THR A 1 333 ? -6.031 -33.188 -4.762 1 79.38 333 THR A N 1
ATOM 2727 C CA . THR A 1 333 ? -4.836 -32.938 -5.555 1 79.38 333 THR A CA 1
ATOM 2728 C C . THR A 1 333 ? -5.184 -32.812 -7.039 1 79.38 333 THR A C 1
ATOM 2730 O O . THR A 1 333 ? -4.418 -32.25 -7.82 1 79.38 333 THR A O 1
ATOM 2733 N N . PHE A 1 334 ? -6.402 -33.219 -7.344 1 83.5 334 PHE A N 1
ATOM 2734 C CA . PHE A 1 334 ? -6.762 -33.281 -8.758 1 83.5 334 PHE A CA 1
ATOM 2735 C C . PHE A 1 334 ? -7.484 -32 -9.18 1 83.5 334 PHE A C 1
ATOM 2737 O O . PHE A 1 334 ? -7.988 -31.266 -8.328 1 83.5 334 PHE A O 1
ATOM 2744 N N . LEU A 1 335 ? -7.398 -31.766 -10.477 1 87.81 335 LEU A N 1
ATOM 2745 C CA . LEU A 1 335 ? -8.203 -30.719 -11.094 1 87.81 335 LEU A CA 1
ATOM 2746 C C . LEU A 1 335 ? -9.578 -31.25 -11.484 1 87.81 335 LEU A C 1
ATOM 2748 O O . LEU A 1 335 ? -9.688 -32.25 -12.203 1 87.81 335 LEU A O 1
ATOM 2752 N N . CYS A 1 336 ? -10.555 -30.594 -10.945 1 85.19 336 CYS A N 1
ATOM 2753 C CA . CYS A 1 336 ? -11.922 -30.984 -11.289 1 85.19 336 CYS A CA 1
ATOM 2754 C C . CYS A 1 336 ? -12.469 -30.109 -12.414 1 85.19 336 CYS A C 1
ATOM 2756 O O . CYS A 1 336 ? -12.547 -28.891 -12.273 1 85.19 336 CYS A O 1
ATOM 2758 N N . LEU A 1 337 ? -12.93 -30.766 -13.43 1 84.38 337 LEU A N 1
ATOM 2759 C CA . LEU A 1 337 ? -13.352 -30.047 -14.625 1 84.38 337 LEU A CA 1
ATOM 2760 C C . LEU A 1 337 ? -14.672 -29.328 -14.383 1 84.38 337 LEU A C 1
ATOM 2762 O O . LEU A 1 337 ? -15 -28.375 -15.094 1 84.38 337 LEU A O 1
ATOM 2766 N N . ASP A 1 338 ? -15.43 -29.672 -13.367 1 79.5 338 ASP A N 1
ATOM 2767 C CA . ASP A 1 338 ? -16.734 -29.078 -13.125 1 79.5 338 ASP A CA 1
ATOM 2768 C C . ASP A 1 338 ? -16.625 -27.859 -12.211 1 79.5 338 ASP A C 1
ATOM 2770 O O . ASP A 1 338 ? -17.484 -26.984 -12.227 1 79.5 338 ASP A O 1
ATOM 2774 N N . SER A 1 339 ? -15.523 -27.797 -11.508 1 77.62 339 SER A N 1
ATOM 2775 C CA . SER A 1 339 ? -15.523 -26.781 -10.469 1 77.62 339 SER A CA 1
ATOM 2776 C C . SER A 1 339 ? -14.227 -25.969 -10.484 1 77.62 339 SER A C 1
ATOM 2778 O O . SER A 1 339 ? -14.031 -25.094 -9.641 1 77.62 339 SER A O 1
ATOM 2780 N N . PHE A 1 340 ? -13.445 -26.109 -11.508 1 78.75 340 PHE A N 1
ATOM 2781 C CA . PHE A 1 340 ? -12.164 -25.422 -11.406 1 78.75 340 PHE A CA 1
ATOM 2782 C C . PHE A 1 340 ? -12.297 -23.953 -11.789 1 78.75 340 PHE A C 1
ATOM 2784 O O . PHE A 1 340 ? -13.312 -23.547 -12.359 1 78.75 340 PHE A O 1
ATOM 2791 N N . ARG A 1 341 ? -11.352 -23.109 -11.32 1 74.25 341 ARG A N 1
ATOM 2792 C CA . ARG A 1 341 ? -11.32 -21.672 -11.602 1 74.25 341 ARG A CA 1
ATOM 2793 C C . ARG A 1 341 ? -11.031 -21.422 -13.078 1 74.25 341 ARG A C 1
ATOM 2795 O O . ARG A 1 341 ? -9.875 -21.438 -13.508 1 74.25 341 ARG A O 1
ATOM 2802 N N . LYS A 1 342 ? -12 -21.016 -13.797 1 81.19 342 LYS A N 1
ATOM 2803 C CA . LYS A 1 342 ? -11.891 -20.844 -15.25 1 81.19 342 LYS A CA 1
ATOM 2804 C C . LYS A 1 342 ? -11.211 -19.531 -15.594 1 81.19 342 LYS A C 1
ATOM 2806 O O . LYS A 1 342 ? -10.836 -19.297 -16.75 1 81.19 342 LYS A O 1
ATOM 2811 N N . ASP A 1 343 ? -10.984 -18.766 -14.523 1 83.25 343 ASP A N 1
ATOM 2812 C CA . ASP A 1 343 ? -10.359 -17.469 -14.766 1 83.25 343 ASP A CA 1
ATOM 2813 C C . ASP A 1 343 ? -8.859 -17.625 -15.016 1 83.25 343 ASP A C 1
ATOM 2815 O O . ASP A 1 343 ? -8.242 -16.766 -15.641 1 83.25 343 ASP A O 1
ATOM 2819 N N . ASP A 1 344 ? -8.352 -18.703 -14.602 1 88.31 344 ASP A N 1
ATOM 2820 C CA . ASP A 1 344 ? -6.914 -18.922 -14.758 1 88.31 344 ASP A CA 1
ATOM 2821 C C . ASP A 1 344 ? -6.586 -19.5 -16.141 1 88.31 344 ASP A C 1
ATOM 2823 O O . ASP A 1 344 ? -5.656 -19.031 -16.797 1 88.31 344 ASP A O 1
ATOM 2827 N N . PHE A 1 345 ? -7.254 -20.5 -16.484 1 94.5 345 PHE A N 1
ATOM 2828 C CA . PHE A 1 345 ? -7.133 -21.141 -17.781 1 94.5 345 PHE A CA 1
ATOM 2829 C C . PHE A 1 345 ? -8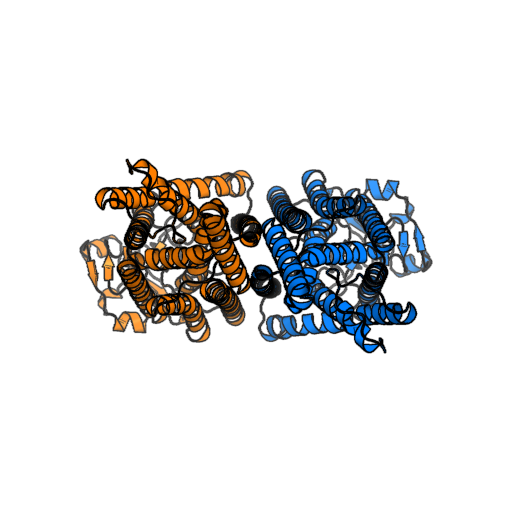.391 -21.938 -18.125 1 94.5 345 PHE A C 1
ATOM 2831 O O . PHE A 1 345 ? -9.234 -22.156 -17.25 1 94.5 345 PHE A O 1
ATOM 2838 N N . ASP A 1 346 ? -8.578 -22.219 -19.391 1 94 346 ASP A N 1
ATOM 2839 C CA . ASP A 1 346 ? -9.695 -23.047 -19.828 1 94 346 ASP A CA 1
ATOM 2840 C C . ASP A 1 346 ? -9.297 -23.938 -21.016 1 94 346 ASP A C 1
ATOM 2842 O O . ASP A 1 346 ? -8.125 -24.281 -21.172 1 94 346 ASP A O 1
ATOM 2846 N N . PHE A 1 347 ? -10.297 -24.516 -21.656 1 93.81 347 PHE A N 1
ATOM 2847 C CA . PHE A 1 347 ? -10.016 -25.469 -22.719 1 93.81 347 PHE A CA 1
ATOM 2848 C C . PHE A 1 347 ? -10.711 -25.047 -24.016 1 93.81 347 PHE A C 1
ATOM 2850 O O . PHE A 1 347 ? -11.109 -25.891 -24.812 1 93.81 347 PHE A O 1
ATOM 2857 N N . HIS A 1 348 ? -10.789 -23.75 -24.188 1 92.19 348 HIS A N 1
ATOM 2858 C CA . HIS A 1 348 ? -11.539 -23.266 -25.344 1 92.19 348 HIS A CA 1
ATOM 2859 C C . HIS A 1 348 ? -10.805 -23.547 -26.641 1 92.19 348 HIS A C 1
ATOM 2861 O O . HIS A 1 348 ? -11.414 -23.578 -27.719 1 92.19 348 HIS A O 1
ATOM 2867 N N . CYS A 1 349 ? -9.508 -23.672 -26.594 1 91.12 349 CYS A N 1
ATOM 2868 C CA . CYS A 1 349 ? -8.703 -23.906 -27.781 1 91.12 349 CYS A CA 1
ATOM 2869 C C . CYS A 1 349 ? -8.734 -25.375 -28.203 1 91.12 349 CYS A C 1
ATOM 2871 O O . CYS A 1 349 ? -8.148 -25.75 -29.219 1 91.12 349 CYS A O 1
ATOM 2873 N N . LEU A 1 350 ? -9.43 -26.188 -27.453 1 91.38 350 LEU A N 1
ATOM 2874 C CA . LEU A 1 350 ? -9.555 -27.609 -27.75 1 91.38 350 LEU A CA 1
ATOM 2875 C C . LEU A 1 350 ? -10.984 -27.969 -28.141 1 91.38 350 LEU A C 1
ATOM 2877 O O . LEU A 1 350 ? -11.938 -27.312 -27.703 1 91.38 350 LEU A O 1
ATOM 2881 N N . PRO A 1 351 ? -11.117 -28.969 -28.984 1 90.62 351 PRO A N 1
ATOM 2882 C CA . PRO A 1 351 ? -12.461 -29.406 -29.344 1 90.62 351 PRO A CA 1
ATOM 2883 C C . PRO A 1 351 ? -13.211 -30.031 -28.156 1 90.62 351 PRO A C 1
ATOM 2885 O O . PRO A 1 351 ? -14.422 -29.844 -28.016 1 90.62 351 PRO A O 1
ATOM 2888 N N . LYS A 1 352 ? -12.5 -30.781 -27.312 1 89.62 352 LYS A N 1
ATOM 2889 C CA . LYS A 1 352 ? -13.047 -31.391 -26.094 1 89.62 352 LYS A CA 1
ATOM 2890 C C . LYS A 1 352 ? -12.078 -31.25 -24.922 1 89.62 352 LYS A C 1
ATOM 2892 O O . LYS A 1 352 ? -10.859 -31.266 -25.125 1 89.62 352 LYS A O 1
ATOM 2897 N N . PRO A 1 353 ? -12.672 -31.109 -23.812 1 90.69 353 PRO A N 1
ATOM 2898 C CA . PRO A 1 353 ? -11.789 -31.078 -22.641 1 90.69 353 PRO A CA 1
ATOM 2899 C C . PRO A 1 353 ? -11.008 -32.375 -22.438 1 90.69 353 PRO A C 1
ATOM 2901 O O . PRO A 1 353 ? -11.438 -33.438 -22.891 1 90.69 353 PRO A O 1
ATOM 2904 N N . PRO A 1 354 ? -9.891 -32.188 -21.797 1 91.38 354 PRO A N 1
ATOM 2905 C CA . PRO A 1 354 ? -9.094 -33.406 -21.547 1 91.38 354 PRO A CA 1
ATOM 2906 C C . PRO A 1 354 ? -9.844 -34.438 -20.719 1 91.38 354 PRO A C 1
ATOM 2908 O O . PRO A 1 354 ? -10.75 -34.094 -19.953 1 91.38 354 PRO A O 1
ATOM 2911 N N . LYS A 1 355 ? -9.438 -35.625 -20.844 1 88.5 355 LYS A N 1
ATOM 2912 C CA . LYS A 1 355 ? -10.094 -36.75 -20.172 1 88.5 355 LYS A CA 1
ATOM 2913 C C . LYS A 1 355 ? -9.617 -36.875 -18.719 1 88.5 355 LYS A C 1
ATOM 2915 O O . LYS A 1 355 ? -8.57 -36.344 -18.359 1 88.5 355 LYS A O 1
ATOM 2920 N N . GLU A 1 356 ? -10.391 -37.562 -18 1 88.56 356 GLU A N 1
ATOM 2921 C CA . GLU A 1 356 ? -9.984 -37.906 -16.625 1 88.56 356 GLU A CA 1
ATOM 2922 C C . GLU A 1 356 ? -8.727 -38.75 -16.609 1 88.56 356 GLU A C 1
ATOM 2924 O O . GLU A 1 356 ? -8.578 -39.656 -17.422 1 88.56 356 GLU A O 1
ATOM 2929 N N . GLY A 1 357 ? -7.805 -38.281 -15.742 1 88.25 357 GLY A N 1
ATOM 2930 C CA . GLY A 1 357 ? -6.551 -39 -15.633 1 88.25 357 GLY A CA 1
ATOM 2931 C C . GLY A 1 357 ? -5.426 -38.406 -16.438 1 88.25 357 GLY A C 1
ATOM 2932 O O . GLY A 1 357 ? -4.277 -38.844 -16.344 1 88.25 357 GLY A O 1
ATOM 2933 N N . SER A 1 358 ? -5.777 -37.438 -17.188 1 91.69 358 SER A N 1
ATOM 2934 C CA . SER A 1 358 ? -4.77 -36.781 -18.016 1 91.69 358 SER A CA 1
ATOM 2935 C C . SER A 1 358 ? -3.736 -36.062 -17.172 1 91.69 358 SER A C 1
ATOM 2937 O O . SER A 1 358 ? -4.082 -35.406 -16.188 1 91.69 358 SER A O 1
ATOM 2939 N N . TYR A 1 359 ? -2.494 -36.219 -17.5 1 91.25 359 TYR A N 1
ATOM 2940 C CA . TYR A 1 359 ? -1.344 -35.625 -16.828 1 91.25 359 TYR A CA 1
ATOM 2941 C C . TYR A 1 359 ? -0.617 -34.656 -17.766 1 91.25 359 TYR A C 1
ATOM 2943 O O . TYR A 1 359 ? -0.052 -33.656 -17.312 1 91.25 359 TYR A O 1
ATOM 2951 N N . TRP A 1 360 ? -0.62 -34.969 -19 1 92.44 360 TRP A N 1
ATOM 2952 C CA . TRP A 1 360 ? -0.084 -34.156 -20.078 1 92.44 360 TRP A CA 1
ATOM 2953 C C . TRP A 1 360 ? -1.19 -33.75 -21.047 1 92.44 360 TRP A C 1
ATOM 2955 O O . TRP A 1 360 ? -1.809 -34.562 -21.703 1 92.44 360 TRP A O 1
ATOM 2965 N N . TYR A 1 361 ? -1.483 -32.469 -21 1 93.81 361 TYR A N 1
ATOM 2966 C CA . TYR A 1 361 ? -2.58 -31.969 -21.828 1 93.81 361 TYR A CA 1
ATOM 2967 C C . TYR A 1 361 ? -2.416 -30.484 -22.141 1 93.81 361 TYR A C 1
ATOM 2969 O O . TYR A 1 361 ? -1.421 -29.875 -21.766 1 93.81 361 TYR A O 1
ATOM 2977 N N . THR A 1 362 ? -3.338 -29.984 -22.922 1 94.81 362 THR A N 1
ATOM 2978 C CA . THR A 1 362 ? -3.26 -28.609 -23.375 1 94.81 362 THR A CA 1
ATOM 2979 C C . THR A 1 362 ? -4.23 -27.719 -22.594 1 94.81 362 THR A C 1
ATOM 2981 O O . THR A 1 362 ? -5.367 -28.125 -22.328 1 94.81 362 THR A O 1
ATOM 2984 N N . ILE A 1 363 ? -3.717 -26.625 -22.141 1 95.5 363 ILE A N 1
ATOM 2985 C CA . ILE A 1 363 ? -4.566 -25.609 -21.516 1 95.5 363 ILE A CA 1
ATOM 2986 C C . ILE A 1 363 ? -4.492 -24.312 -22.328 1 95.5 363 ILE A C 1
ATOM 2988 O O . ILE A 1 363 ? -3.506 -24.062 -23.016 1 95.5 363 ILE A O 1
ATOM 2992 N N . CYS A 1 364 ? -5.5 -23.531 -22.219 1 96.44 364 CYS A N 1
ATOM 2993 C CA . CYS A 1 364 ? -5.609 -22.297 -22.984 1 96.44 364 CYS A CA 1
ATOM 2994 C C . CYS A 1 364 ? -5.762 -21.094 -22.062 1 96.44 364 CYS A C 1
ATOM 2996 O O . CYS A 1 364 ? -6.445 -21.172 -21.047 1 96.44 364 CYS A O 1
ATOM 2998 N N . GLY A 1 365 ? -5.113 -20.031 -22.484 1 96.5 365 GLY A N 1
ATOM 2999 C CA . GLY A 1 365 ? -5.242 -18.797 -21.703 1 96.5 365 GLY A CA 1
ATOM 3000 C C . GLY A 1 365 ? -6.605 -18.156 -21.844 1 96.5 365 GLY A C 1
ATOM 3001 O O . GLY A 1 365 ? -7.332 -18.406 -22.797 1 96.5 365 GLY A O 1
ATOM 3002 N N . THR A 1 366 ? -6.938 -17.312 -20.844 1 95.94 366 THR A N 1
ATOM 3003 C CA . THR A 1 366 ? -8.211 -16.609 -20.812 1 95.94 366 THR A CA 1
ATOM 3004 C C . THR A 1 366 ? -7.996 -15.094 -20.922 1 95.94 366 THR A C 1
ATOM 3006 O O . THR A 1 366 ? -6.914 -14.594 -20.609 1 95.94 366 THR A O 1
ATOM 3009 N N . PRO A 1 367 ? -9 -14.422 -21.406 1 95.31 367 PRO A N 1
ATOM 3010 C CA . PRO A 1 367 ? -8.844 -12.977 -21.547 1 95.31 367 PRO A CA 1
ATOM 3011 C C . PRO A 1 367 ? -8.773 -12.25 -20.203 1 95.31 367 PRO A C 1
ATOM 3013 O O . PRO A 1 367 ? -9.109 -12.828 -19.172 1 95.31 367 PRO A O 1
ATOM 3016 N N . PHE A 1 368 ? -8.266 -11 -20.344 1 95.06 368 PHE A N 1
ATOM 3017 C CA . PHE A 1 368 ? -8.273 -10.148 -19.156 1 95.06 368 PHE A CA 1
ATOM 3018 C C . PHE A 1 368 ? -9.703 -9.859 -18.703 1 95.06 368 PHE A C 1
ATOM 3020 O O . PHE A 1 368 ? -10.586 -9.641 -19.531 1 95.06 368 PHE A O 1
ATOM 3027 N N . GLU A 1 369 ? -9.977 -9.922 -17.406 1 92.25 369 GLU A N 1
ATOM 3028 C CA . GLU A 1 369 ? -11.258 -9.422 -16.922 1 92.25 369 GLU A CA 1
ATOM 3029 C C . GLU A 1 369 ? -11.422 -7.938 -17.219 1 92.25 369 GLU A C 1
ATOM 3031 O O . GLU A 1 369 ? -12.461 -7.508 -17.719 1 92.25 369 GLU A O 1
ATOM 3036 N N . ASN A 1 370 ? -10.539 -7.16 -16.922 1 95.44 370 ASN A N 1
ATOM 3037 C CA . ASN A 1 370 ? -10.391 -5.742 -17.234 1 95.44 370 ASN A CA 1
ATOM 3038 C C . ASN A 1 370 ? -8.953 -5.406 -17.625 1 95.44 370 ASN A C 1
ATOM 3040 O O . ASN A 1 370 ? -8.109 -5.172 -16.766 1 95.44 370 ASN A O 1
ATOM 3044 N N . ARG A 1 371 ? -8.672 -5.367 -18.938 1 96.31 371 ARG A N 1
ATOM 3045 C CA . ARG A 1 371 ? -7.32 -5.121 -19.422 1 96.31 371 ARG A CA 1
ATOM 3046 C C . ARG A 1 371 ? -6.801 -3.768 -18.953 1 96.31 371 ARG A C 1
ATOM 3048 O O . ARG A 1 371 ? -5.641 -3.648 -18.562 1 96.31 371 ARG A O 1
ATOM 3055 N N . ALA A 1 372 ? -7.684 -2.773 -19.062 1 97.56 372 ALA A N 1
ATOM 3056 C CA . ALA A 1 372 ? -7.266 -1.432 -18.672 1 97.56 372 ALA A CA 1
ATOM 3057 C C . ALA A 1 372 ? -6.777 -1.418 -17.219 1 97.56 372 ALA A C 1
ATOM 3059 O O . ALA A 1 372 ? -5.785 -0.761 -16.906 1 97.56 372 ALA A O 1
ATOM 3060 N N . GLU A 1 373 ? -7.441 -2.08 -16.375 1 97.88 373 GLU A N 1
ATOM 3061 C CA . GLU A 1 373 ? -7.055 -2.141 -14.977 1 97.88 373 GLU A CA 1
ATOM 3062 C C . GLU A 1 373 ? -5.719 -2.861 -14.805 1 97.88 373 GLU A C 1
ATOM 3064 O O . GLU A 1 373 ? -4.852 -2.402 -14.055 1 97.88 373 GLU A O 1
ATOM 3069 N N . PHE A 1 374 ? -5.539 -3.982 -15.492 1 97.88 374 PHE A N 1
ATOM 3070 C CA . PHE A 1 374 ? -4.301 -4.746 -15.414 1 97.88 374 PHE A CA 1
ATOM 3071 C C . PHE A 1 374 ? -3.121 -3.916 -15.914 1 97.88 374 PHE A C 1
ATOM 3073 O O . PHE A 1 374 ? -2.062 -3.893 -15.281 1 97.88 374 PHE A O 1
ATOM 3080 N N . VAL A 1 375 ? -3.301 -3.248 -16.984 1 98.25 375 VAL A N 1
ATOM 3081 C CA . VAL A 1 375 ? -2.268 -2.4 -17.578 1 98.25 375 VAL A CA 1
ATOM 3082 C C . VAL A 1 375 ? -1.967 -1.23 -16.641 1 98.25 375 VAL A C 1
ATOM 3084 O O . VAL A 1 375 ? -0.806 -0.862 -16.453 1 98.25 375 VAL A O 1
ATOM 3087 N N . PHE A 1 376 ? -3.025 -0.643 -16.078 1 98.38 376 PHE A N 1
ATOM 3088 C CA . PHE A 1 376 ? -2.838 0.458 -15.133 1 98.38 376 PHE A CA 1
ATOM 3089 C C . PHE A 1 376 ? -1.963 0.029 -13.961 1 98.38 376 PHE A C 1
ATOM 3091 O O . PHE A 1 376 ? -1.051 0.756 -13.562 1 98.38 376 PHE A O 1
ATOM 3098 N N . VAL A 1 377 ? -2.203 -1.131 -13.406 1 98.44 377 VAL A N 1
ATOM 3099 C CA . VAL A 1 377 ? -1.438 -1.629 -12.266 1 98.44 377 VAL A CA 1
ATOM 3100 C C . VAL A 1 377 ? 0.022 -1.826 -12.672 1 98.44 377 VAL A C 1
ATOM 3102 O O . VAL A 1 377 ? 0.934 -1.454 -11.93 1 98.44 377 VAL A O 1
ATOM 3105 N N . LEU A 1 378 ? 0.254 -2.357 -13.836 1 98.75 378 LEU A N 1
ATOM 3106 C CA . LEU A 1 378 ? 1.621 -2.561 -14.297 1 98.75 378 LEU A CA 1
ATOM 3107 C C . LEU A 1 378 ? 2.307 -1.228 -14.578 1 98.75 378 LEU A C 1
ATOM 3109 O O . LEU A 1 378 ? 3.516 -1.092 -14.375 1 98.75 378 LEU A O 1
ATOM 3113 N N . MET A 1 379 ? 1.543 -0.255 -15.023 1 98.69 379 MET A N 1
ATOM 3114 C CA . MET A 1 379 ? 2.098 1.084 -15.203 1 98.69 379 MET A CA 1
ATOM 3115 C C . MET A 1 379 ? 2.555 1.669 -13.875 1 98.69 379 MET A C 1
ATOM 3117 O O . MET A 1 379 ? 3.617 2.289 -13.797 1 98.69 379 MET A O 1
ATOM 3121 N N . VAL A 1 380 ? 1.738 1.488 -12.898 1 98.62 380 VAL A N 1
ATOM 3122 C CA . VAL A 1 380 ? 2.082 1.986 -11.57 1 98.62 380 VAL A CA 1
ATOM 3123 C C . VAL A 1 380 ? 3.346 1.292 -11.07 1 98.62 380 VAL A C 1
ATOM 3125 O O . VAL A 1 380 ? 4.27 1.946 -10.578 1 98.62 380 VAL A O 1
ATOM 3128 N N . ILE A 1 381 ? 3.418 -0.025 -11.211 1 98.69 381 ILE A N 1
ATOM 3129 C CA . ILE A 1 381 ? 4.582 -0.791 -10.781 1 98.69 381 ILE A CA 1
ATOM 3130 C C . ILE A 1 381 ? 5.824 -0.307 -11.523 1 98.69 381 ILE A C 1
ATOM 3132 O O . ILE A 1 381 ? 6.875 -0.09 -10.922 1 98.69 381 ILE A O 1
ATOM 3136 N N . THR A 1 382 ? 5.68 -0.131 -12.82 1 98.81 382 THR A N 1
ATOM 3137 C CA . THR A 1 382 ? 6.797 0.303 -13.656 1 98.81 382 THR A CA 1
ATOM 3138 C C . THR A 1 382 ? 7.25 1.707 -13.266 1 98.81 382 THR A C 1
ATOM 3140 O O . THR A 1 382 ? 8.445 1.979 -13.188 1 98.81 382 THR A O 1
ATOM 3143 N N . PHE A 1 383 ? 6.277 2.584 -13.055 1 98.69 383 PHE A N 1
ATOM 3144 C CA . PHE A 1 383 ? 6.594 3.941 -12.633 1 98.69 383 PHE A CA 1
ATOM 3145 C C . PHE A 1 383 ? 7.348 3.932 -11.305 1 98.69 383 PHE A C 1
ATOM 3147 O O . PHE A 1 383 ? 8.391 4.574 -11.18 1 98.69 383 PHE A O 1
ATOM 3154 N N . VAL A 1 384 ? 6.871 3.232 -10.312 1 98.62 384 VAL A N 1
ATOM 3155 C CA . VAL A 1 384 ? 7.465 3.146 -8.984 1 98.62 384 VAL A CA 1
ATOM 3156 C C . VAL A 1 384 ? 8.867 2.547 -9.086 1 98.62 384 VAL A C 1
ATOM 3158 O O . VAL A 1 384 ? 9.828 3.102 -8.539 1 98.62 384 VAL A O 1
ATOM 3161 N N . ALA A 1 385 ? 8.969 1.444 -9.789 1 98.69 385 ALA A N 1
ATOM 3162 C CA . ALA A 1 385 ? 10.25 0.752 -9.898 1 98.69 385 ALA A CA 1
ATOM 3163 C C . ALA A 1 385 ? 11.281 1.612 -10.633 1 98.69 385 ALA A C 1
ATOM 3165 O O . ALA A 1 385 ? 12.445 1.675 -10.234 1 98.69 385 ALA A O 1
ATOM 3166 N N . THR A 1 386 ? 10.859 2.264 -11.703 1 98.5 386 THR A N 1
ATOM 3167 C CA . THR A 1 386 ? 11.766 3.115 -12.477 1 98.5 386 THR A CA 1
ATOM 3168 C C . THR A 1 386 ? 12.25 4.289 -11.625 1 98.5 386 THR A C 1
ATOM 3170 O O . THR A 1 386 ? 13.438 4.621 -11.648 1 98.5 386 THR A O 1
ATOM 3173 N N . LEU A 1 387 ? 11.344 4.852 -10.883 1 97.69 387 LEU A N 1
ATOM 3174 C CA . LEU A 1 387 ? 11.719 5.98 -10.039 1 97.69 387 LEU A CA 1
ATOM 3175 C C . LEU A 1 387 ? 12.672 5.539 -8.93 1 97.69 387 LEU A C 1
ATOM 3177 O O . LEU A 1 387 ? 13.617 6.258 -8.602 1 97.69 387 LEU A O 1
ATOM 3181 N N . ILE A 1 388 ? 12.445 4.41 -8.352 1 97.5 388 ILE A N 1
ATOM 3182 C CA . ILE A 1 388 ? 13.305 3.887 -7.293 1 97.5 388 ILE A CA 1
ATOM 3183 C C . ILE A 1 388 ? 14.703 3.619 -7.848 1 97.5 388 ILE A C 1
ATOM 3185 O O . ILE A 1 388 ? 15.703 4.047 -7.27 1 97.5 388 ILE A O 1
ATOM 3189 N N . GLN A 1 389 ? 14.75 2.938 -9.023 1 97.12 389 GLN A N 1
ATOM 3190 C CA . GLN A 1 389 ? 16.047 2.611 -9.617 1 97.12 389 GLN A CA 1
ATOM 3191 C C . GLN A 1 389 ? 16.797 3.875 -10.008 1 97.12 389 GLN A C 1
ATOM 3193 O O . GLN A 1 389 ? 18 3.984 -9.773 1 97.12 389 GLN A O 1
ATOM 3198 N N . ARG A 1 390 ? 16.094 4.809 -10.539 1 94.31 390 ARG A N 1
ATOM 3199 C CA . ARG A 1 390 ? 16.734 6.059 -10.93 1 94.31 390 ARG A CA 1
ATOM 3200 C C . ARG A 1 390 ? 17.25 6.809 -9.711 1 94.31 390 ARG A C 1
ATOM 3202 O O . ARG A 1 390 ? 18.375 7.34 -9.727 1 94.31 390 ARG A O 1
ATOM 3209 N N . THR A 1 391 ? 16.469 6.84 -8.688 1 92.56 391 THR A N 1
ATOM 3210 C CA . THR A 1 391 ? 16.828 7.566 -7.477 1 92.56 391 THR A CA 1
ATOM 3211 C C . THR A 1 391 ? 18.016 6.91 -6.789 1 92.56 391 THR A C 1
ATOM 3213 O O . THR A 1 391 ? 18.953 7.59 -6.371 1 92.56 391 THR A O 1
ATOM 3216 N N . VAL A 1 392 ? 18.062 5.629 -6.699 1 91.38 392 VAL A N 1
ATOM 3217 C CA . VAL A 1 392 ? 19.094 4.898 -5.969 1 91.38 392 VAL A CA 1
ATOM 3218 C C . VAL A 1 392 ? 20.406 4.945 -6.742 1 91.38 392 VAL A C 1
ATOM 3220 O O . VAL A 1 392 ? 21.484 5.082 -6.148 1 91.38 392 VAL A O 1
ATOM 3223 N N . HIS A 1 393 ? 20.359 4.953 -8.047 1 90.81 393 HIS A N 1
ATOM 3224 C CA . HIS A 1 393 ? 21.578 4.805 -8.828 1 90.81 393 HIS A CA 1
ATOM 3225 C C . HIS A 1 393 ? 22.109 6.156 -9.305 1 90.81 393 HIS A C 1
ATOM 3227 O O . HIS A 1 393 ? 23.297 6.316 -9.547 1 90.81 393 HIS A O 1
ATOM 3233 N N . TYR A 1 394 ? 21.172 7.148 -9.352 1 87.56 394 TYR A N 1
ATOM 3234 C CA . TYR A 1 394 ? 21.656 8.336 -10.055 1 87.56 394 TYR A CA 1
ATOM 3235 C C . TYR A 1 394 ? 21.391 9.594 -9.227 1 87.56 394 TYR A C 1
ATOM 3237 O O . TYR A 1 394 ? 21.891 10.672 -9.555 1 87.56 394 TYR A O 1
ATOM 3245 N N . ASP A 1 395 ? 20.578 9.562 -8.258 1 81.75 395 ASP A N 1
ATOM 3246 C CA . ASP A 1 395 ? 20.281 10.766 -7.484 1 81.75 395 ASP A CA 1
ATOM 3247 C C . ASP A 1 395 ? 21.234 10.898 -6.301 1 81.75 395 ASP A C 1
ATOM 3249 O O . ASP A 1 395 ? 21.016 10.281 -5.254 1 81.75 395 ASP A O 1
ATOM 3253 N N . TYR A 1 396 ? 22.391 11.633 -6.555 1 68.81 396 TYR A N 1
ATOM 3254 C CA . TYR A 1 396 ? 23.375 11.805 -5.492 1 68.81 396 TYR A CA 1
ATOM 3255 C C . TYR A 1 396 ? 23.344 13.227 -4.945 1 68.81 396 TYR A C 1
ATOM 3257 O O . TYR A 1 396 ? 23.047 14.172 -5.68 1 68.81 396 TYR A O 1
ATOM 3265 N N . ASP A 1 397 ? 23.312 13.273 -3.586 1 62 397 ASP A N 1
ATOM 3266 C CA . ASP A 1 397 ? 23.328 14.586 -2.945 1 62 397 ASP A CA 1
ATOM 3267 C C . ASP A 1 397 ? 24.719 15.188 -2.967 1 62 397 ASP A C 1
ATOM 3269 O O . ASP A 1 397 ? 25.672 14.602 -2.439 1 62 397 ASP A O 1
ATOM 3273 N N . VAL A 1 398 ? 24.906 16.297 -3.646 1 58.53 398 VAL A N 1
AT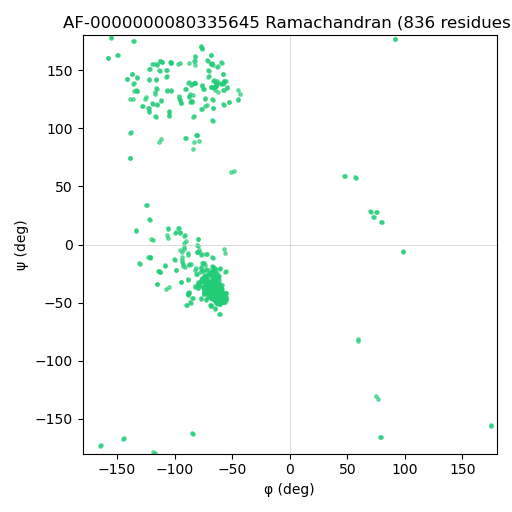OM 3274 C CA . VAL A 1 398 ? 26.172 17.016 -3.818 1 58.53 398 VAL A CA 1
ATOM 3275 C C . VAL A 1 398 ? 26.641 17.562 -2.475 1 58.53 398 VAL A C 1
ATOM 3277 O O . VAL A 1 398 ? 27.828 17.859 -2.305 1 58.53 398 VAL A O 1
ATOM 3280 N N . ARG A 1 399 ? 25.859 17.719 -1.506 1 56.59 399 ARG A N 1
ATOM 3281 C CA . ARG A 1 399 ? 26.25 18.297 -0.228 1 56.59 399 ARG A CA 1
ATOM 3282 C C . ARG A 1 399 ? 27.266 17.406 0.497 1 56.59 399 ARG A C 1
ATOM 3284 O O . ARG A 1 399 ? 28.125 17.906 1.229 1 56.59 399 ARG A O 1
ATOM 3291 N N . PHE A 1 400 ? 27.062 16.234 0.139 1 58.88 400 PHE A N 1
ATOM 3292 C CA . PHE A 1 400 ? 27.953 15.312 0.821 1 58.88 400 PHE A CA 1
ATOM 3293 C C . PHE A 1 400 ? 29.359 15.383 0.227 1 58.88 400 PHE A C 1
ATOM 3295 O O . PHE A 1 400 ? 30.344 15.039 0.892 1 58.88 400 PHE A O 1
ATOM 3302 N N . LYS A 1 401 ? 29.359 15.984 -0.923 1 57.12 401 LYS A N 1
ATOM 3303 C CA . LYS A 1 401 ? 30.688 16.266 -1.486 1 57.12 401 LYS A CA 1
ATOM 3304 C C . LYS A 1 401 ? 31.422 17.312 -0.667 1 57.12 401 LYS A C 1
ATOM 3306 O O . LYS A 1 401 ? 32.625 17.188 -0.415 1 57.12 401 LYS A O 1
ATOM 3311 N N . VAL A 1 402 ? 30.625 18.219 -0.319 1 54.31 402 VAL A N 1
ATOM 3312 C CA . VAL A 1 402 ? 31.234 19.328 0.41 1 54.31 402 VAL A CA 1
ATOM 3313 C C . VAL A 1 402 ? 31.656 18.859 1.799 1 54.31 402 VAL A C 1
ATOM 3315 O O . VAL A 1 402 ? 32.75 19.203 2.27 1 54.31 402 VAL A O 1
ATOM 3318 N N . TYR A 1 403 ? 30.891 18.016 2.34 1 54.75 403 TYR A N 1
ATOM 3319 C CA . TYR A 1 403 ? 31.219 17.516 3.666 1 54.75 403 TYR A CA 1
ATOM 3320 C C . TYR A 1 403 ? 32.5 16.656 3.631 1 54.75 403 TYR A C 1
ATOM 3322 O O . TYR A 1 403 ? 33.344 16.797 4.496 1 54.75 403 TYR A O 1
ATOM 3330 N N . GLU A 1 404 ? 32.562 15.898 2.68 1 57.94 404 GLU A N 1
ATOM 3331 C CA . GLU A 1 404 ? 33.75 15.047 2.566 1 57.94 404 GLU A CA 1
ATOM 3332 C C . GLU A 1 404 ? 35 15.883 2.268 1 57.94 404 GLU A C 1
ATOM 3334 O O . GLU A 1 404 ? 36.094 15.578 2.766 1 57.94 404 GLU A O 1
ATOM 3339 N N . PHE A 1 405 ? 34.75 16.906 1.581 1 57.47 405 PHE A N 1
ATOM 3340 C CA . PHE A 1 405 ? 35.875 17.812 1.28 1 57.47 405 PHE A CA 1
ATOM 3341 C C . PHE A 1 405 ? 36.344 18.516 2.545 1 57.47 405 PHE A C 1
ATOM 3343 O O . PHE A 1 405 ? 37.562 18.609 2.783 1 57.47 405 PHE A O 1
ATOM 3350 N N . VAL A 1 406 ? 35.469 18.891 3.371 1 55.25 406 VAL A N 1
ATOM 3351 C CA . VAL A 1 406 ? 35.812 19.609 4.594 1 55.25 406 VAL A CA 1
ATOM 3352 C C . VAL A 1 406 ? 36.438 18.656 5.598 1 55.25 406 VAL A C 1
ATOM 3354 O O . VAL A 1 406 ? 37.438 19 6.266 1 55.25 406 VAL A O 1
ATOM 3357 N N . LYS A 1 407 ? 35.938 17.547 5.723 1 57.06 407 LYS A N 1
ATOM 3358 C CA . LYS A 1 407 ? 36.5 16.531 6.609 1 57.06 407 LYS A CA 1
ATOM 3359 C C . LYS A 1 407 ? 37.938 16.156 6.199 1 57.06 407 LYS A C 1
ATOM 3361 O O . LYS A 1 407 ? 38.812 16.016 7.051 1 57.06 407 LYS A O 1
ATOM 3366 N N . LYS A 1 408 ? 38.125 16.094 4.957 1 59.09 408 LYS A N 1
ATOM 3367 C CA . LYS A 1 408 ? 39.469 15.812 4.453 1 59.09 408 LYS A CA 1
ATOM 3368 C C . LYS A 1 408 ? 40.375 17 4.684 1 59.09 408 LYS A C 1
ATOM 3370 O O . LYS A 1 408 ? 41.562 16.828 5.035 1 59.09 408 LYS A O 1
ATOM 3375 N N . SER A 1 409 ? 39.844 18.141 4.562 1 58.19 409 SER A N 1
ATOM 3376 C CA . SER A 1 409 ? 40.656 19.344 4.75 1 58.19 409 SER A CA 1
ATOM 3377 C C . SER A 1 409 ? 40.969 19.578 6.227 1 58.19 409 SER A C 1
ATOM 3379 O O . SER A 1 409 ? 42.062 20.062 6.57 1 58.19 409 SER A O 1
ATOM 3381 N N . SER A 1 410 ? 40.062 19.297 7.027 1 55.66 410 SER A N 1
ATOM 3382 C CA . SER A 1 410 ? 40.281 19.438 8.461 1 55.66 410 SER A CA 1
ATOM 3383 C C . SER A 1 410 ? 41.25 18.375 8.984 1 55.66 410 SER A C 1
ATOM 3385 O O . SER A 1 410 ? 42.031 18.641 9.898 1 55.66 410 SER A O 1
ATOM 3387 N N . ALA A 1 411 ? 41.188 17.266 8.445 1 57.97 411 ALA A N 1
ATOM 3388 C CA . ALA A 1 411 ? 42.125 16.203 8.805 1 57.97 411 ALA A CA 1
ATOM 3389 C C . ALA A 1 411 ? 43.531 16.547 8.344 1 57.97 411 ALA A C 1
ATOM 3391 O O . ALA A 1 411 ? 44.5 16.25 9.039 1 57.97 411 ALA A O 1
ATOM 3392 N N . THR A 1 412 ? 43.625 17.188 7.285 1 58.09 412 THR A N 1
ATOM 3393 C CA . THR A 1 412 ? 44.938 17.641 6.805 1 58.09 412 THR A CA 1
ATOM 3394 C C . THR A 1 412 ? 45.438 18.828 7.625 1 58.09 412 THR A C 1
ATOM 3396 O O . THR A 1 412 ? 46.625 18.984 7.832 1 58.09 412 THR A O 1
ATOM 3399 N N . GLY A 1 413 ? 44.594 19.547 8.125 1 53.12 413 GLY A N 1
ATOM 3400 C CA . GLY A 1 413 ? 45 20.656 8.969 1 53.12 413 GLY A CA 1
ATOM 3401 C C . GLY A 1 413 ? 45.469 20.234 10.344 1 53.12 413 GLY A C 1
ATOM 3402 O O . GLY A 1 413 ? 46.375 20.844 10.906 1 53.12 413 GLY A O 1
ATOM 3403 N N . THR A 1 414 ? 44.938 19.344 10.859 1 51.12 414 THR A N 1
ATOM 3404 C CA . THR A 1 414 ? 45.375 18.859 12.164 1 51.12 414 THR A CA 1
ATOM 3405 C C . THR A 1 414 ? 46.719 18.172 12.055 1 51.12 414 THR A C 1
ATOM 3407 O O . THR A 1 414 ? 47.531 18.266 12.969 1 51.12 414 THR A O 1
ATOM 3410 N N . LYS A 1 415 ? 47.062 17.516 10.961 1 47.34 415 LYS A N 1
ATOM 3411 C CA . LYS A 1 415 ? 48.375 16.938 10.805 1 47.34 415 LYS A CA 1
ATOM 3412 C C . LYS A 1 415 ? 49.438 18.031 10.641 1 47.34 415 LYS A C 1
ATOM 3414 O O . LYS A 1 415 ? 50.594 17.828 11 1 47.34 415 LYS A O 1
ATOM 3419 N N . ALA A 1 416 ? 49.125 19.078 10.281 1 43.66 416 ALA A N 1
ATOM 3420 C CA . ALA A 1 416 ? 50.062 20.188 10.125 1 43.66 416 ALA A CA 1
ATOM 3421 C C . ALA A 1 416 ? 50.344 20.875 11.461 1 43.66 416 ALA A C 1
ATOM 3423 O O . ALA A 1 416 ? 51.438 21.344 11.719 1 43.66 416 ALA A O 1
ATOM 3424 N N . LYS A 1 417 ? 49.5 20.766 12.25 1 47.09 417 LYS A N 1
ATOM 3425 C CA . LYS A 1 417 ? 49.75 21.359 13.555 1 47.09 417 LYS A CA 1
ATOM 3426 C C . LYS A 1 417 ? 50.625 20.438 14.414 1 47.09 417 LYS A C 1
ATOM 3428 O O . LYS A 1 417 ? 51.188 20.875 15.422 1 47.09 417 LYS A O 1
ATOM 3433 N N . LYS A 1 418 ? 50.531 19.281 14.094 1 44.22 418 LYS A N 1
ATOM 3434 C CA . LYS A 1 418 ? 51.375 18.375 14.883 1 44.22 418 LYS A CA 1
ATOM 3435 C C . LYS A 1 418 ? 52.812 18.375 14.367 1 44.22 418 LYS A C 1
ATOM 3437 O O . LYS A 1 418 ? 53.688 17.812 15 1 44.22 418 LYS A O 1
ATOM 3442 N N . LEU A 1 419 ? 52.938 18.766 13.242 1 34.47 419 LEU A N 1
ATOM 3443 C CA . LEU A 1 419 ? 54.312 18.797 12.711 1 34.47 419 LEU A CA 1
ATOM 3444 C C . LEU A 1 419 ? 54.969 20.125 12.992 1 34.47 419 LEU A C 1
ATOM 3446 O O . LEU A 1 419 ? 56.125 20.344 12.633 1 34.47 419 LEU A O 1
ATOM 3450 N N . LYS A 1 420 ? 54.281 20.938 13.656 1 30.33 420 LYS A N 1
ATOM 3451 C CA . LYS A 1 420 ? 55 22.094 14.18 1 30.33 420 LYS A CA 1
ATOM 3452 C C . LYS A 1 420 ? 55.344 21.906 15.664 1 30.33 420 LYS A C 1
ATOM 3454 O O . LYS A 1 420 ? 54.469 21.484 16.438 1 30.33 420 LYS A O 1
ATOM 3459 N N . MET B 1 1 ? -36.25 11.742 26.562 1 42.47 1 MET B N 1
ATOM 3460 C CA . MET B 1 1 ? -35.469 10.617 26.078 1 42.47 1 MET B CA 1
ATOM 3461 C C . MET B 1 1 ? -36.281 9.742 25.141 1 42.47 1 MET B C 1
ATOM 3463 O O . MET B 1 1 ? -35.812 9.352 24.078 1 42.47 1 MET B O 1
ATOM 3467 N N . ALA B 1 2 ? -37.531 9.531 25.672 1 51.75 2 ALA B N 1
ATOM 3468 C CA . ALA B 1 2 ? -38.5 8.656 25.031 1 51.75 2 ALA B CA 1
ATOM 3469 C C . ALA B 1 2 ? -39.031 9.273 23.734 1 51.75 2 ALA B C 1
ATOM 3471 O O . ALA B 1 2 ? -39.281 8.562 22.766 1 51.75 2 ALA B O 1
ATOM 3472 N N . GLU B 1 3 ? -38.906 10.594 23.797 1 53.06 3 GLU B N 1
ATOM 3473 C CA . GLU B 1 3 ? -39.562 11.281 22.688 1 53.06 3 GLU B CA 1
ATOM 3474 C C . GLU B 1 3 ? -38.688 11.234 21.438 1 53.06 3 GLU B C 1
ATOM 3476 O O . GLU B 1 3 ? -39.219 11.102 20.312 1 53.06 3 GLU B O 1
ATOM 3481 N N . PHE B 1 4 ? -37.375 11.234 21.578 1 64.12 4 PHE B N 1
ATOM 3482 C CA . PHE B 1 4 ? -36.469 11.25 20.422 1 64.12 4 PHE B CA 1
ATOM 3483 C C . PHE B 1 4 ? -36.344 9.867 19.797 1 64.12 4 PHE B C 1
ATOM 3485 O O . PHE B 1 4 ? -35.938 9.734 18.641 1 64.12 4 PHE B O 1
ATOM 3492 N N . ALA B 1 5 ? -36.969 8.969 20.531 1 70.31 5 ALA B N 1
ATOM 3493 C CA . ALA B 1 5 ? -36.812 7.59 20.078 1 70.31 5 ALA B CA 1
ATOM 3494 C C . ALA B 1 5 ? -37.938 7.211 19.125 1 70.31 5 ALA B C 1
ATOM 3496 O O . ALA B 1 5 ? -37.844 6.188 18.438 1 70.31 5 ALA B O 1
ATOM 3497 N N . LYS B 1 6 ? -38.812 8.18 18.969 1 79.31 6 LYS B N 1
ATOM 3498 C CA . LYS B 1 6 ? -39.969 7.852 18.156 1 79.31 6 LYS B CA 1
ATOM 3499 C C . LYS B 1 6 ? -39.656 8.055 16.672 1 79.31 6 LYS B C 1
ATOM 3501 O O . LYS B 1 6 ? -39.031 9.039 16.281 1 79.31 6 LYS B O 1
ATOM 3506 N N . GLU B 1 7 ? -40.125 7.137 15.961 1 89.69 7 GLU B N 1
ATOM 3507 C CA . GLU B 1 7 ? -40.031 7.191 14.508 1 89.69 7 GLU B CA 1
ATOM 3508 C C . GLU B 1 7 ? -40.812 8.352 13.938 1 89.69 7 GLU B C 1
ATOM 3510 O O . GLU B 1 7 ? -41.906 8.656 14.422 1 89.69 7 GLU B O 1
ATOM 3515 N N . ARG B 1 8 ? -40.219 9.023 12.922 1 89.06 8 ARG B N 1
ATOM 3516 C CA . ARG B 1 8 ? -40.906 10.172 12.328 1 89.06 8 ARG B CA 1
ATOM 3517 C C . ARG B 1 8 ? -40.719 10.211 10.82 1 89.06 8 ARG B C 1
ATOM 3519 O O . ARG B 1 8 ? -39.656 9.836 10.312 1 89.06 8 ARG B O 1
ATOM 3526 N N . THR B 1 9 ? -41.781 10.609 10.18 1 88.44 9 THR B N 1
ATOM 3527 C CA . THR B 1 9 ? -41.656 10.977 8.773 1 88.44 9 THR B CA 1
ATOM 3528 C C . THR B 1 9 ? -41 12.352 8.633 1 88.44 9 THR B C 1
ATOM 3530 O O . THR B 1 9 ? -40.812 13.055 9.625 1 88.44 9 THR B O 1
ATOM 3533 N N . PHE B 1 10 ? -40.656 12.664 7.422 1 86.75 10 PHE B N 1
ATOM 3534 C CA . PHE B 1 10 ? -40.031 13.953 7.18 1 86.75 10 PHE B CA 1
ATOM 3535 C C . PHE B 1 10 ? -40.938 15.094 7.609 1 86.75 10 PHE B C 1
ATOM 3537 O O . PHE B 1 10 ? -40.469 16.062 8.219 1 86.75 10 PHE B O 1
ATOM 3544 N N . GLU B 1 11 ? -42.156 14.938 7.312 1 85.88 11 GLU B N 1
ATOM 3545 C CA . GLU B 1 11 ? -43.156 15.969 7.648 1 85.88 11 GLU B CA 1
ATOM 3546 C C . GLU B 1 11 ? -43.281 16.125 9.156 1 85.88 11 GLU B C 1
ATOM 3548 O O . GLU B 1 11 ? -43.344 17.25 9.672 1 85.88 11 GLU B O 1
ATOM 3553 N N . LEU B 1 12 ? -43.344 15.055 9.805 1 85.5 12 LEU B N 1
ATOM 3554 C CA . LEU B 1 12 ? -43.438 15.086 11.258 1 85.5 12 LEU B CA 1
ATOM 3555 C C . LEU B 1 12 ? -42.188 15.633 11.891 1 85.5 12 LEU B C 1
ATOM 3557 O O . LEU B 1 12 ? -42.25 16.328 12.906 1 85.5 12 LEU B O 1
ATOM 3561 N N . PHE B 1 13 ? -41.094 15.273 11.266 1 84.12 13 PHE B N 1
ATOM 3562 C CA . PHE B 1 13 ? -39.812 15.766 11.742 1 84.12 13 PHE B CA 1
ATOM 3563 C C . PHE B 1 13 ? -39.75 17.281 11.664 1 84.12 13 PHE B C 1
ATOM 3565 O O . PHE B 1 13 ? -39.312 17.938 12.609 1 84.12 13 PHE B O 1
ATOM 3572 N N . GLN B 1 14 ? -40.188 17.812 10.578 1 82.56 14 GLN B N 1
ATOM 3573 C CA . GLN B 1 14 ? -40.188 19.266 10.375 1 82.56 14 GLN B CA 1
ATOM 3574 C C . GLN B 1 14 ? -41.094 19.969 11.359 1 82.56 14 GLN B C 1
ATOM 3576 O O . GLN B 1 14 ? -40.812 21.078 11.797 1 82.56 14 GLN B O 1
ATOM 3581 N N . LYS B 1 15 ? -42.062 19.312 11.695 1 80.5 15 LYS B N 1
ATOM 3582 C CA . LYS B 1 15 ? -43.031 19.875 12.625 1 80.5 15 LYS B CA 1
ATOM 3583 C C . LYS B 1 15 ? -42.5 19.844 14.055 1 80.5 15 LYS B C 1
ATOM 3585 O O . LYS B 1 15 ? -42.688 20.812 14.805 1 80.5 15 LYS B O 1
ATOM 3590 N N . ASP B 1 16 ? -42 18.719 14.352 1 76.62 16 ASP B N 1
ATOM 3591 C CA . ASP B 1 16 ? -41.594 18.5 15.734 1 76.62 16 ASP B CA 1
ATOM 3592 C C . ASP B 1 16 ? -40.281 19.25 16.047 1 76.62 16 ASP B C 1
ATOM 3594 O O . ASP B 1 16 ? -40.062 19.641 17.203 1 76.62 16 ASP B O 1
ATOM 3598 N N . PHE B 1 17 ? -39.5 19.234 15.07 1 71.75 17 PHE B N 1
ATOM 3599 C CA . PHE B 1 17 ? -38.188 19.859 15.305 1 71.75 17 PHE B CA 1
ATOM 3600 C C . PHE B 1 17 ? -38.062 21.141 14.492 1 71.75 17 PHE B C 1
ATOM 3602 O O . PHE B 1 17 ? -38 21.109 13.266 1 71.75 17 PHE B O 1
ATOM 3609 N N . PRO B 1 18 ? -38.5 22.172 15.227 1 64.62 18 PRO B N 1
ATOM 3610 C CA . PRO B 1 18 ? -38.281 23.406 14.484 1 64.62 18 PRO B CA 1
ATOM 3611 C C . PRO B 1 18 ? -36.875 23.469 13.836 1 64.62 18 PRO B C 1
ATOM 3613 O O . PRO B 1 18 ? -35.938 22.844 14.32 1 64.62 18 PRO B O 1
ATOM 3616 N N . ARG B 1 19 ? -36.906 23.859 12.516 1 65 19 ARG B N 1
ATOM 3617 C CA . ARG B 1 19 ? -35.625 24.062 11.836 1 65 19 ARG B CA 1
ATOM 3618 C C . ARG B 1 19 ? -34.719 24.969 12.641 1 65 19 ARG B C 1
ATOM 3620 O O . ARG B 1 19 ? -34.562 26.156 12.305 1 65 19 ARG B O 1
ATOM 3627 N N . TRP B 1 20 ? -34.406 24.359 13.906 1 66 20 TRP B N 1
ATOM 3628 C CA . TRP B 1 20 ? -33.5 25.172 14.703 1 66 20 TRP B CA 1
ATOM 3629 C C . TRP B 1 20 ? -32.094 25.172 14.109 1 66 20 TRP B C 1
ATOM 3631 O O . TRP B 1 20 ? -31.703 24.219 13.422 1 66 20 TRP B O 1
ATOM 3641 N N . LEU B 1 21 ? -31.547 26.391 14.297 1 75.25 21 LEU B N 1
ATOM 3642 C CA . LEU B 1 21 ? -30.156 26.531 13.875 1 75.25 21 LEU B CA 1
ATOM 3643 C C . LEU B 1 21 ? -29.234 25.656 14.703 1 75.25 21 LEU B C 1
ATOM 3645 O O . LEU B 1 21 ? -28.312 25.031 14.172 1 75.25 21 LEU B O 1
ATOM 3649 N N . VAL B 1 22 ? -29.578 25.438 16.062 1 87.88 22 VAL B N 1
ATOM 3650 C CA . VAL B 1 22 ? -28.703 24.688 16.969 1 87.88 22 VAL B CA 1
ATOM 3651 C C . VAL B 1 22 ? -29.547 23.719 17.812 1 87.88 22 VAL B C 1
ATOM 3653 O O . VAL B 1 22 ? -30.547 24.109 18.406 1 87.88 22 VAL B O 1
ATOM 3656 N N . ASN B 1 23 ? -29.219 22.484 17.781 1 86.12 23 ASN B N 1
ATOM 3657 C CA . ASN B 1 23 ? -29.828 21.453 18.609 1 86.12 23 ASN B CA 1
ATOM 3658 C C . ASN B 1 23 ? -28.828 20.844 19.594 1 86.12 23 ASN B C 1
ATOM 3660 O O . ASN B 1 23 ? -27.703 20.547 19.219 1 86.12 23 ASN B O 1
ATOM 3664 N N . VAL B 1 24 ? -29.281 20.703 20.906 1 89.88 24 VAL B N 1
ATOM 3665 C CA . VAL B 1 24 ? -28.422 20.156 21.938 1 89.88 24 VAL B CA 1
ATOM 3666 C C . VAL B 1 24 ? -29 18.859 22.469 1 89.88 24 VAL B C 1
ATOM 3668 O O . VAL B 1 24 ? -30.203 18.75 22.719 1 89.88 24 VAL B O 1
ATOM 3671 N N . HIS B 1 25 ? -28.219 17.859 22.547 1 90 25 HIS B N 1
ATOM 3672 C CA . HIS B 1 25 ? -28.609 16.547 23.062 1 90 25 HIS B CA 1
ATOM 3673 C C . HIS B 1 25 ? -27.906 16.234 24.375 1 90 25 HIS B C 1
ATOM 3675 O O . HIS B 1 25 ? -26.844 16.797 24.656 1 90 25 HIS B O 1
ATOM 3681 N N . ASP B 1 26 ? -28.469 15.328 25.156 1 93.06 26 ASP B N 1
ATOM 3682 C CA . ASP B 1 26 ? -27.906 14.922 26.453 1 93.06 26 ASP B CA 1
ATOM 3683 C C . ASP B 1 26 ? -26.672 14.055 26.266 1 93.06 26 ASP B C 1
ATOM 3685 O O . ASP B 1 26 ? -26.766 12.938 25.75 1 93.06 26 ASP B O 1
ATOM 3689 N N . PRO B 1 27 ? -25.531 14.547 26.781 1 94.94 27 PRO B N 1
ATOM 3690 C CA . PRO B 1 27 ? -24.281 13.805 26.578 1 94.94 27 PRO B CA 1
ATOM 3691 C C . PRO B 1 27 ? -24.297 12.438 27.266 1 94.94 27 PRO B C 1
ATOM 3693 O O . PRO B 1 27 ? -23.641 11.508 26.781 1 94.94 27 PRO B O 1
ATOM 3696 N N . VAL B 1 28 ? -24.984 12.266 28.328 1 95.75 28 VAL B N 1
ATOM 3697 C CA . VAL B 1 28 ? -25.031 10.992 29.047 1 95.75 28 VAL B CA 1
ATOM 3698 C C . VAL B 1 28 ? -25.734 9.938 28.188 1 95.75 28 VAL B C 1
ATOM 3700 O O . VAL B 1 28 ? -25.281 8.797 28.109 1 95.75 28 VAL B O 1
ATOM 3703 N N . GLU B 1 29 ? -26.812 10.273 27.594 1 93.62 29 GLU B N 1
ATOM 3704 C CA . GLU B 1 29 ? -27.547 9.359 26.719 1 93.62 29 GLU B CA 1
ATOM 3705 C C . GLU B 1 29 ? -26.719 9 25.484 1 93.62 29 GLU B C 1
ATOM 3707 O O . GLU B 1 29 ? -26.703 7.852 25.047 1 93.62 29 GLU B O 1
ATOM 3712 N N . LEU B 1 30 ? -26.078 10.031 24.953 1 95.38 30 LEU B N 1
ATOM 3713 C CA . LEU B 1 30 ? -25.219 9.812 23.797 1 95.38 30 LEU B CA 1
ATOM 3714 C C . LEU B 1 30 ? -24.094 8.852 24.125 1 95.38 30 LEU B C 1
ATOM 3716 O O . LEU B 1 30 ? -23.734 7.988 23.312 1 95.38 30 LEU B O 1
ATOM 3720 N N . PHE B 1 31 ? -23.5 9.016 25.344 1 96.62 31 PHE B N 1
ATOM 3721 C CA . PHE B 1 31 ? -22.406 8.156 25.766 1 96.62 31 PHE B CA 1
ATOM 3722 C C . PHE B 1 31 ? -22.891 6.723 25.953 1 96.62 31 PHE B C 1
ATOM 3724 O O . PHE B 1 31 ? -22.156 5.77 25.672 1 96.62 31 PHE B O 1
ATOM 3731 N N . ARG B 1 32 ? -24.062 6.527 26.422 1 95.56 32 ARG B N 1
ATOM 3732 C CA . ARG B 1 32 ? -24.609 5.195 26.641 1 95.56 32 ARG B CA 1
ATOM 3733 C C . ARG B 1 32 ? -24.859 4.48 25.312 1 95.56 32 ARG B C 1
ATOM 3735 O O . ARG B 1 32 ? -24.641 3.273 25.203 1 95.56 32 ARG B O 1
ATOM 3742 N N . ARG B 1 33 ? -25.234 5.176 24.312 1 95.31 33 ARG B N 1
ATOM 3743 C CA . ARG B 1 33 ? -25.578 4.578 23.031 1 95.31 33 ARG B CA 1
ATOM 3744 C C . ARG B 1 33 ? -24.359 4.43 22.141 1 95.31 33 ARG B C 1
ATOM 3746 O O . ARG B 1 33 ? -24.203 3.426 21.438 1 95.31 33 ARG B O 1
ATOM 3753 N N . GLN B 1 34 ? -23.531 5.496 22.141 1 97.56 34 GLN B N 1
ATOM 3754 C CA . GLN B 1 34 ? -22.344 5.512 21.297 1 97.56 34 GLN B CA 1
ATOM 3755 C C . GLN B 1 34 ? -21.156 6.109 22.047 1 97.56 34 GLN B C 1
ATOM 3757 O O . GLN B 1 34 ? -20.672 7.191 21.703 1 97.56 34 GLN B O 1
ATOM 3762 N N . PRO B 1 35 ? -20.578 5.398 22.953 1 97.81 35 PRO B N 1
ATOM 3763 C CA . PRO B 1 35 ? -19.453 5.938 23.719 1 97.81 35 PRO B CA 1
ATOM 3764 C C . PRO B 1 35 ? -18.266 6.324 22.844 1 97.81 35 PRO B C 1
ATOM 3766 O O . PRO B 1 35 ? -17.594 7.32 23.109 1 97.81 35 PRO B O 1
ATOM 3769 N N . SER B 1 36 ? -17.953 5.508 21.797 1 98.44 36 SER B N 1
ATOM 3770 C CA . SER B 1 36 ? -16.828 5.816 20.922 1 98.44 36 SER B CA 1
ATOM 3771 C C . SER B 1 36 ? -17.031 7.164 20.234 1 98.44 36 SER B C 1
ATOM 3773 O O . SER B 1 36 ? -16.078 7.934 20.078 1 98.44 36 SER B O 1
ATOM 3775 N N . TYR B 1 37 ? -18.281 7.465 19.859 1 98.31 37 TYR B N 1
ATOM 3776 C CA . TYR B 1 37 ? -18.562 8.703 19.141 1 98.31 37 TYR B CA 1
ATOM 3777 C C . TYR B 1 37 ? -18.359 9.914 20.031 1 98.31 37 TYR B C 1
ATOM 3779 O O . TYR B 1 37 ? -17.734 10.898 19.609 1 98.31 37 TYR B O 1
ATOM 3787 N N . LEU B 1 38 ? -18.844 9.883 21.234 1 98.19 38 LEU B N 1
ATOM 3788 C CA . LEU B 1 38 ? -18.703 11.008 22.156 1 98.19 38 LEU B CA 1
ATOM 3789 C C . LEU B 1 38 ? -17.234 11.266 22.469 1 98.19 38 LEU B C 1
ATOM 3791 O O . LEU B 1 38 ? -16.781 12.414 22.469 1 98.19 38 LEU B O 1
ATOM 3795 N N . VAL B 1 39 ? -16.5 10.195 22.734 1 98.44 39 VAL B N 1
ATOM 3796 C CA . VAL B 1 39 ? -15.086 10.328 23.062 1 98.44 39 VAL B CA 1
ATOM 3797 C C . VAL B 1 39 ? -14.336 10.891 21.859 1 98.44 39 VAL B C 1
ATOM 3799 O O . VAL B 1 39 ? -13.453 11.742 22 1 98.44 39 VAL B O 1
ATOM 3802 N N . SER B 1 40 ? -14.641 10.383 20.672 1 98.38 40 SER B N 1
ATOM 3803 C CA . SER B 1 40 ? -14.016 10.883 19.453 1 98.38 40 SER B CA 1
ATOM 3804 C C . SER B 1 40 ? -14.289 12.367 19.266 1 98.38 40 SER B C 1
ATOM 3806 O O . SER B 1 40 ? -13.391 13.125 18.875 1 98.38 40 SER B O 1
ATOM 3808 N N . GLN B 1 41 ? -15.531 12.844 19.547 1 98.12 41 GLN B N 1
ATOM 3809 C CA . GLN B 1 41 ? -15.898 14.258 19.438 1 98.12 41 GLN B CA 1
ATOM 3810 C C . GLN B 1 41 ? -15.047 15.117 20.359 1 98.12 41 GLN B C 1
ATOM 3812 O O . GLN B 1 41 ? -14.461 16.109 19.922 1 98.12 41 GLN B O 1
ATOM 3817 N N . VAL B 1 42 ? -14.984 14.68 21.562 1 98.25 42 VAL B N 1
ATOM 3818 C CA . VAL B 1 42 ? -14.242 15.438 22.562 1 98.25 42 VAL B CA 1
ATOM 3819 C C . VAL B 1 42 ? -12.758 15.484 22.188 1 98.25 42 VAL B C 1
ATOM 3821 O O . VAL B 1 42 ? -12.125 16.547 22.281 1 98.25 42 VAL B O 1
ATOM 3824 N N . TYR B 1 43 ? -12.219 14.359 21.734 1 98.62 43 TYR B N 1
ATOM 3825 C CA . TYR B 1 43 ? -10.812 14.281 21.375 1 98.62 43 TYR B CA 1
ATOM 3826 C C . TYR B 1 43 ? -10.492 15.234 20.219 1 98.62 43 TYR B C 1
ATOM 3828 O O . TYR B 1 43 ? -9.484 15.945 20.25 1 98.62 43 TYR B O 1
ATOM 3836 N N . CYS B 1 44 ? -11.352 15.273 19.234 1 98.19 44 CYS B N 1
ATOM 3837 C CA . CYS B 1 44 ? -11.133 16.125 18.062 1 98.19 44 CYS B CA 1
ATOM 3838 C C . CYS B 1 44 ? -11.242 17.594 18.438 1 98.19 44 CYS B C 1
ATOM 3840 O O . CYS B 1 44 ? -10.453 18.422 17.984 1 98.19 44 CYS B O 1
ATOM 3842 N N . ILE B 1 45 ? -12.195 17.953 19.297 1 98.38 45 ILE B N 1
ATOM 3843 C CA . ILE B 1 45 ? -12.367 19.328 19.719 1 98.38 45 ILE B CA 1
ATOM 3844 C C . ILE B 1 45 ? -11.148 19.781 20.516 1 98.38 45 ILE B C 1
ATOM 3846 O O . ILE B 1 45 ? -10.562 20.828 20.234 1 98.38 45 ILE B O 1
ATOM 3850 N N . VAL B 1 46 ? -10.75 18.953 21.484 1 98.56 46 VAL B N 1
ATOM 3851 C CA . VAL B 1 46 ? -9.602 19.297 22.312 1 98.56 46 VAL B CA 1
ATOM 3852 C C . VAL B 1 46 ? -8.336 19.359 21.469 1 98.56 46 VAL B C 1
ATOM 3854 O O . VAL B 1 46 ? -7.512 20.266 21.625 1 98.56 46 VAL B O 1
ATOM 3857 N N . GLY B 1 47 ? -8.188 18.375 20.562 1 98.56 47 GLY B N 1
ATOM 3858 C CA . GLY B 1 47 ? -7.043 18.391 19.656 1 98.56 47 GLY B CA 1
ATOM 3859 C C . GLY B 1 47 ? -6.953 19.656 18.828 1 98.56 47 GLY B C 1
ATOM 3860 O O . GLY B 1 47 ? -5.875 20.234 18.688 1 98.56 47 GLY B O 1
ATOM 3861 N N . ALA B 1 48 ? -8.062 20.078 18.312 1 98.69 48 ALA B N 1
ATOM 3862 C CA . ALA B 1 48 ? -8.094 21.297 17.516 1 98.69 48 ALA B CA 1
ATOM 3863 C C . ALA B 1 48 ? -7.773 22.516 18.359 1 98.69 48 ALA B C 1
ATOM 3865 O O . ALA B 1 48 ? -7.121 23.453 17.875 1 98.69 48 ALA B O 1
ATOM 3866 N N . LEU B 1 49 ? -8.234 22.562 19.562 1 98.44 49 LEU B N 1
ATOM 3867 C CA . LEU B 1 49 ? -7.977 23.688 20.453 1 98.44 49 LEU B CA 1
ATOM 3868 C C . LEU B 1 49 ? -6.508 23.734 20.859 1 98.44 49 LEU B C 1
ATOM 3870 O O . LEU B 1 49 ? -5.938 24.812 21 1 98.44 49 LEU B O 1
ATOM 3874 N N . VAL B 1 50 ? -5.941 22.562 21.062 1 98.38 50 VAL B N 1
ATOM 3875 C CA . VAL B 1 50 ? -4.508 22.5 21.344 1 98.38 50 VAL B CA 1
ATOM 3876 C C . VAL B 1 50 ? -3.732 23.047 20.141 1 98.38 50 VAL B C 1
ATOM 3878 O O . VAL B 1 50 ? -2.752 23.766 20.297 1 98.38 50 VAL B O 1
ATOM 3881 N N . CYS B 1 51 ? -4.191 22.688 18.953 1 98.62 51 CYS B N 1
ATOM 3882 C CA . CYS B 1 51 ? -3.576 23.219 17.734 1 98.62 51 CYS B CA 1
ATOM 3883 C C . CYS B 1 51 ? -3.705 24.734 17.672 1 98.62 51 CYS B C 1
ATOM 3885 O O . CYS B 1 51 ? -2.764 25.422 17.281 1 98.62 51 CYS B O 1
ATOM 3887 N N . LEU B 1 52 ? -4.828 25.234 18.062 1 98.5 52 LEU B N 1
ATOM 3888 C CA . LEU B 1 52 ? -5.043 26.672 18.078 1 98.5 52 LEU B CA 1
ATOM 3889 C C . LEU B 1 52 ? -4.117 27.359 19.078 1 98.5 52 LEU B C 1
ATOM 3891 O O . LEU B 1 52 ? -3.525 28.391 18.781 1 98.5 52 LEU B O 1
ATOM 3895 N N . ALA B 1 53 ? -4.039 26.797 20.234 1 98.25 53 ALA B N 1
ATOM 3896 C CA . ALA B 1 53 ? -3.133 27.328 21.234 1 98.25 53 ALA B CA 1
ATOM 3897 C C . ALA B 1 53 ? -1.695 27.375 20.719 1 98.25 53 ALA B C 1
ATOM 3899 O O . ALA B 1 53 ? -0.98 28.344 20.938 1 98.25 53 ALA B O 1
ATOM 3900 N N . HIS B 1 54 ? -1.344 26.297 20.109 1 97.44 54 HIS B N 1
ATOM 3901 C CA . HIS B 1 54 ? -0.006 26.234 19.531 1 97.44 54 HIS B CA 1
ATOM 3902 C C . HIS B 1 54 ? 0.179 27.281 18.438 1 97.44 54 HIS B C 1
ATOM 3904 O O . HIS B 1 54 ? 1.229 27.922 18.359 1 97.44 54 HIS B O 1
ATOM 3910 N N . ALA B 1 55 ? -0.811 27.422 17.625 1 97.31 55 ALA B N 1
ATOM 3911 C CA . ALA B 1 55 ? -0.757 28.391 16.531 1 97.31 55 ALA B CA 1
ATOM 3912 C C . ALA B 1 55 ? -0.616 29.812 17.062 1 97.31 55 ALA B C 1
ATOM 3914 O O . ALA B 1 55 ? 0.151 30.609 16.516 1 97.31 55 ALA B O 1
ATOM 3915 N N . LEU B 1 56 ? -1.308 30.141 18.078 1 96.56 56 LEU B N 1
ATOM 3916 C CA . LEU B 1 56 ? -1.267 31.469 18.672 1 96.56 56 LEU B CA 1
ATOM 3917 C C . LEU B 1 56 ? 0.063 31.703 19.375 1 96.56 56 LEU B C 1
ATOM 3919 O O . LEU B 1 56 ? 0.581 32.812 19.375 1 96.56 56 LEU B O 1
ATOM 3923 N N . HIS B 1 57 ? 0.562 30.688 19.938 1 94.62 57 HIS B N 1
ATOM 3924 C CA . HIS B 1 57 ? 1.853 30.797 20.625 1 94.62 57 HIS B CA 1
ATOM 3925 C C . HIS B 1 57 ? 2.982 31 19.609 1 94.62 57 HIS B C 1
ATOM 3927 O O . HIS B 1 57 ? 3.879 31.812 19.844 1 94.62 57 HIS B O 1
ATOM 3933 N N . ARG B 1 58 ? 2.971 30.281 18.609 1 91.06 58 ARG B N 1
ATOM 3934 C CA . ARG B 1 58 ? 4.012 30.375 17.594 1 91.06 58 ARG B CA 1
ATOM 3935 C C . ARG B 1 58 ? 3.902 31.672 16.812 1 91.06 58 ARG B C 1
ATOM 3937 O O . ARG B 1 58 ? 4.918 32.281 16.438 1 91.06 58 ARG B O 1
ATOM 3944 N N . GLY B 1 59 ? 2.723 32.062 16.5 1 93.56 59 GLY B N 1
ATOM 3945 C CA . GLY B 1 59 ? 2.488 33.281 15.734 1 93.56 59 GLY B CA 1
ATOM 3946 C C . GLY B 1 59 ? 2.732 33.094 14.25 1 93.56 59 GLY B C 1
ATOM 3947 O O . GLY B 1 59 ? 2.604 32 13.719 1 93.56 59 GLY B O 1
ATOM 3948 N N . GLY B 1 60 ? 2.828 34.219 13.555 1 93.44 60 GLY B N 1
ATOM 3949 C CA . GLY B 1 60 ? 3.035 34.156 12.117 1 93.44 60 GLY B CA 1
ATOM 3950 C C . GLY B 1 60 ? 1.784 33.812 11.344 1 93.44 60 GLY B C 1
ATOM 3951 O O . GLY B 1 60 ? 0.71 34.344 11.586 1 93.44 60 GLY B O 1
ATOM 3952 N N . ARG B 1 61 ? 2.01 32.844 10.43 1 94.88 61 ARG B N 1
ATOM 3953 C CA . ARG B 1 61 ? 0.89 32.438 9.578 1 94.88 61 ARG B CA 1
ATOM 3954 C C . ARG B 1 61 ? 0.147 31.25 10.156 1 94.88 61 ARG B C 1
ATOM 3956 O O . ARG B 1 61 ? -0.881 30.828 9.625 1 94.88 61 ARG B O 1
ATOM 3963 N N . TRP B 1 62 ? 0.641 30.672 11.211 1 96.62 62 TRP B N 1
ATOM 3964 C CA . TRP B 1 62 ? 0.092 29.453 11.781 1 96.62 62 TRP B CA 1
ATOM 3965 C C . TRP B 1 62 ? -1.353 29.656 12.227 1 96.62 62 TRP B C 1
ATOM 3967 O O . TRP B 1 62 ? -2.211 28.812 11.977 1 96.62 62 TRP B O 1
ATOM 3977 N N . PRO B 1 63 ? -1.664 30.812 12.898 1 97.5 63 PRO B N 1
ATOM 3978 C CA . PRO B 1 63 ? -3.074 31.016 13.234 1 97.5 63 PRO B CA 1
ATOM 3979 C C . PRO B 1 63 ? -3.967 31.094 12 1 97.5 63 PRO B C 1
ATOM 3981 O O . PRO B 1 63 ? -5.117 30.656 12.031 1 97.5 63 PRO B O 1
ATOM 3984 N N . PHE B 1 64 ? -3.443 31.625 10.945 1 97.38 64 PHE B N 1
ATOM 3985 C CA . PHE B 1 64 ? -4.219 31.75 9.719 1 97.38 64 PHE B CA 1
ATOM 3986 C C . PHE B 1 64 ? -4.371 30.391 9.039 1 97.38 64 PHE B C 1
ATOM 3988 O O . PHE B 1 64 ? -5.363 30.141 8.359 1 97.38 64 PHE B O 1
ATOM 3995 N N . LEU B 1 65 ? -3.369 29.578 9.219 1 97.94 65 LEU B N 1
ATOM 3996 C CA . LEU B 1 65 ? -3.496 28.203 8.742 1 97.94 65 LEU B CA 1
ATOM 3997 C C . LEU B 1 65 ? -4.645 27.484 9.438 1 97.94 65 LEU B C 1
ATOM 3999 O O . LEU B 1 65 ? -5.43 26.781 8.797 1 97.94 65 LEU B O 1
ATOM 4003 N N . TRP B 1 66 ? -4.707 27.609 10.75 1 98.31 66 TRP B N 1
ATOM 4004 C CA . TRP B 1 66 ? -5.789 27.031 11.531 1 98.31 66 TRP B CA 1
ATOM 4005 C C . TRP B 1 66 ? -7.145 27.531 11.055 1 98.31 66 TRP B C 1
ATOM 4007 O O . TRP B 1 66 ? -8.07 26.75 10.844 1 98.31 66 TRP B O 1
ATOM 4017 N N . PHE B 1 67 ? -7.23 28.797 10.812 1 97.94 67 PHE B N 1
ATOM 4018 C CA . PHE B 1 67 ? -8.469 29.422 10.359 1 97.94 67 PHE B CA 1
ATOM 4019 C C . PHE B 1 67 ? -8.812 28.953 8.945 1 97.94 67 PHE B C 1
ATOM 4021 O O . PHE B 1 67 ? -9.969 28.641 8.656 1 97.94 67 PHE B O 1
ATOM 4028 N N . ALA B 1 68 ? -7.84 28.953 8.125 1 98.38 68 ALA B N 1
ATOM 4029 C CA . ALA B 1 68 ? -8.062 28.516 6.746 1 98.38 68 ALA B CA 1
ATOM 4030 C C . ALA B 1 68 ? -8.555 27.078 6.699 1 98.38 68 ALA B C 1
ATOM 4032 O O . ALA B 1 68 ? -9.43 26.734 5.898 1 98.38 68 ALA B O 1
ATOM 4033 N N . SER B 1 69 ? -7.953 26.219 7.508 1 98.44 69 SER B N 1
ATOM 4034 C CA . SER B 1 69 ? -8.359 24.828 7.555 1 98.44 69 SER B CA 1
ATOM 4035 C C . SER B 1 69 ? -9.789 24.672 8.055 1 98.44 69 SER B C 1
ATOM 4037 O O . SER B 1 69 ? -10.539 23.812 7.578 1 98.44 69 SER B O 1
ATOM 4039 N N . THR B 1 70 ? -10.188 25.5 9.008 1 97.88 70 THR B N 1
ATOM 4040 C CA . THR B 1 70 ? -11.555 25.5 9.516 1 97.88 70 THR B CA 1
ATOM 4041 C C . THR B 1 70 ? -12.531 25.906 8.422 1 97.88 70 THR B C 1
ATOM 4043 O O . THR B 1 70 ? -13.57 25.281 8.234 1 97.88 70 THR B O 1
ATOM 4046 N N . PHE B 1 71 ? -12.125 26.891 7.723 1 97.25 71 PHE B N 1
ATOM 4047 C CA . PHE B 1 71 ? -12.984 27.375 6.652 1 97.25 71 PHE B CA 1
ATOM 4048 C C . PHE B 1 71 ? -13.086 26.359 5.527 1 97.25 71 PHE B C 1
ATOM 4050 O O . PHE B 1 71 ? -14.148 26.188 4.926 1 97.25 71 PHE B O 1
ATOM 4057 N N . ALA B 1 72 ? -11.984 25.75 5.223 1 97.44 72 ALA B N 1
ATOM 4058 C CA . ALA B 1 72 ? -12.016 24.703 4.211 1 97.44 72 ALA B CA 1
ATOM 4059 C C . ALA B 1 72 ? -12.969 23.578 4.609 1 97.44 72 ALA B C 1
ATOM 4061 O O . ALA B 1 72 ? -13.719 23.062 3.773 1 97.44 72 ALA B O 1
ATOM 4062 N N . GLY B 1 73 ? -12.93 23.188 5.867 1 96.19 73 GLY B N 1
ATOM 4063 C CA . GLY B 1 73 ? -13.852 22.188 6.363 1 96.19 73 GLY B CA 1
ATOM 4064 C C . GLY B 1 73 ? -15.312 22.594 6.238 1 96.19 73 GLY B C 1
ATOM 4065 O O . GLY B 1 73 ? -16.156 21.797 5.828 1 96.19 73 GLY B O 1
ATOM 4066 N N . LEU B 1 74 ? -15.586 23.812 6.535 1 94 74 LEU B N 1
ATOM 4067 C CA . LEU B 1 74 ? -16.953 24.344 6.434 1 94 74 LEU B CA 1
ATOM 4068 C C . LEU B 1 74 ? -17.422 24.328 4.984 1 94 74 LEU B C 1
ATOM 4070 O O . LEU B 1 74 ? -18.594 24.016 4.715 1 94 74 LEU B O 1
ATOM 4074 N N . LEU B 1 75 ? -16.547 24.625 4.152 1 94.38 75 LEU B N 1
ATOM 4075 C CA . LEU B 1 75 ? -16.906 24.625 2.736 1 94.38 75 LEU B CA 1
ATOM 4076 C C . LEU B 1 75 ? -17.141 23.203 2.234 1 94.38 75 LEU B C 1
ATOM 4078 O O . LEU B 1 75 ? -18.078 22.969 1.463 1 94.38 75 LEU B O 1
ATOM 4082 N N . ILE B 1 76 ? -16.328 22.312 2.656 1 94.06 76 ILE B N 1
ATOM 4083 C CA . ILE B 1 76 ? -16.484 20.922 2.242 1 94.06 76 ILE B CA 1
ATOM 4084 C C . ILE B 1 76 ? -17.797 20.375 2.766 1 94.06 76 ILE B C 1
ATOM 4086 O O . ILE B 1 76 ? -18.594 19.812 2.002 1 94.06 76 ILE B O 1
ATOM 4090 N N . GLU B 1 77 ? -18.062 20.578 4.02 1 91.06 77 GLU B N 1
ATOM 4091 C CA . GLU B 1 77 ? -19.297 20.094 4.621 1 91.06 77 GLU B CA 1
ATOM 4092 C C . GLU B 1 77 ? -20.516 20.828 4.047 1 91.06 77 GLU B C 1
ATOM 4094 O O . GLU B 1 77 ? -21.578 20.219 3.865 1 91.06 77 GLU B O 1
ATOM 4099 N N . GLY B 1 78 ? -20.297 22.094 3.811 1 87.69 78 GLY B N 1
ATOM 4100 C CA . GLY B 1 78 ? -21.359 22.875 3.193 1 87.69 78 GLY B CA 1
ATOM 4101 C C . GLY B 1 78 ? -21.703 22.406 1.792 1 87.69 78 GLY B C 1
ATOM 4102 O O . GLY B 1 78 ? -22.875 22.344 1.418 1 87.69 78 GLY B O 1
ATOM 4103 N N . ALA B 1 79 ? -20.734 22 1.081 1 86.19 79 ALA B N 1
ATOM 4104 C CA . ALA B 1 79 ? -20.938 21.5 -0.276 1 86.19 79 ALA B CA 1
ATOM 4105 C C . ALA B 1 79 ? -21.703 20.188 -0.263 1 86.19 79 ALA B C 1
ATOM 4107 O O . ALA B 1 79 ? -22.531 19.938 -1.143 1 86.19 79 ALA B O 1
ATOM 4108 N N . VAL B 1 80 ? -21.453 19.406 0.685 1 81.69 80 VAL B N 1
ATOM 4109 C CA . VAL B 1 80 ? -22.172 18.125 0.812 1 81.69 80 VAL B CA 1
ATOM 4110 C C . VAL B 1 80 ? -23.625 18.391 1.208 1 81.69 80 VAL B C 1
ATOM 4112 O O . VAL B 1 80 ? -24.531 17.75 0.681 1 81.69 80 VAL B O 1
ATOM 4115 N N . TYR B 1 81 ? -23.75 19.359 1.998 1 80.25 81 TYR B N 1
ATOM 4116 C CA . TYR B 1 81 ? -25.078 19.703 2.5 1 80.25 81 TYR B CA 1
ATOM 4117 C C . TYR B 1 81 ? -25.922 20.344 1.403 1 80.25 81 TYR B C 1
ATOM 4119 O O . TYR B 1 81 ? -27.125 20.062 1.304 1 80.25 81 TYR B O 1
ATOM 4127 N N . LEU B 1 82 ? -25.266 21.062 0.64 1 81.62 82 LEU B N 1
ATOM 4128 C CA . LEU B 1 82 ? -26.016 21.828 -0.358 1 81.62 82 LEU B CA 1
ATOM 4129 C C . LEU B 1 82 ? -26.031 21.094 -1.696 1 81.62 82 LEU B C 1
ATOM 4131 O O . LEU B 1 82 ? -26.422 21.656 -2.717 1 81.62 82 LEU B O 1
ATOM 4135 N N . SER B 1 83 ? -25.672 19.906 -1.622 1 81.88 83 SER B N 1
ATOM 4136 C CA . SER B 1 83 ? -25.625 19.141 -2.863 1 81.88 83 SER B CA 1
ATOM 4137 C C . SER B 1 83 ? -27.031 18.953 -3.445 1 81.88 83 SER B C 1
ATOM 4139 O O . SER B 1 83 ? -27.969 18.609 -2.725 1 81.88 83 SER B O 1
ATOM 4141 N N . PRO B 1 84 ? -27.062 19.156 -4.711 1 79.62 84 PRO B N 1
ATOM 4142 C CA . PRO B 1 84 ? -28.359 18.984 -5.355 1 79.62 84 PRO B CA 1
ATOM 4143 C C . PRO B 1 84 ? -28.734 17.516 -5.539 1 79.62 84 PRO B C 1
ATOM 4145 O O . PRO B 1 84 ? -29.891 17.203 -5.84 1 79.62 84 PRO B O 1
ATOM 4148 N N . PHE B 1 85 ? -27.844 16.688 -5.281 1 75.44 85 PHE B N 1
ATOM 4149 C CA . PHE B 1 85 ? -28.078 15.266 -5.52 1 75.44 85 PHE B CA 1
ATOM 4150 C C . PHE B 1 85 ? -28.547 14.57 -4.246 1 75.44 85 PHE B C 1
ATOM 4152 O O . PHE B 1 85 ? -28.703 13.344 -4.223 1 75.44 85 PHE B O 1
ATOM 4159 N N . GLY B 1 86 ? -28.828 15.383 -3.305 1 78.44 86 GLY B N 1
ATOM 4160 C CA . GLY B 1 86 ? -29.328 14.805 -2.064 1 78.44 86 GLY B CA 1
ATOM 4161 C C . GLY B 1 86 ? -28.234 14.5 -1.064 1 78.44 86 GLY B C 1
ATOM 4162 O O . GLY B 1 86 ? -27.047 14.656 -1.368 1 78.44 86 GLY B O 1
ATOM 4163 N N . GLU B 1 87 ? -28.656 14.062 0.034 1 86.69 87 GLU B N 1
ATOM 4164 C CA . GLU B 1 87 ? -27.734 13.734 1.11 1 86.69 87 GLU B CA 1
ATOM 4165 C C . GLU B 1 87 ? -27.125 12.336 0.92 1 86.69 87 GLU B C 1
ATOM 4167 O O . GLU B 1 87 ? -27.828 11.414 0.491 1 86.69 87 GLU B O 1
ATOM 4172 N N . THR B 1 88 ? -25.812 12.297 1.218 1 90.38 88 THR B N 1
ATOM 4173 C CA . THR B 1 88 ? -25.141 11.008 1.036 1 90.38 88 THR B CA 1
ATOM 4174 C C . THR B 1 88 ? -24.531 10.531 2.346 1 90.38 88 THR B C 1
ATOM 4176 O O . THR B 1 88 ? -24.094 9.383 2.451 1 90.38 88 THR B O 1
ATOM 4179 N N . ILE B 1 89 ? -24.5 11.375 3.254 1 92.44 89 ILE B N 1
ATOM 4180 C CA . ILE B 1 89 ? -23.938 11.039 4.559 1 92.44 89 ILE B CA 1
ATOM 4181 C C . ILE B 1 89 ? -24.891 11.508 5.66 1 92.44 89 ILE B C 1
ATOM 4183 O O . ILE B 1 89 ? -25.391 12.633 5.621 1 92.44 89 ILE B O 1
ATOM 4187 N N . TRP B 1 90 ? -25.188 10.68 6.605 1 93.88 90 TRP B N 1
ATOM 4188 C CA . TRP B 1 90 ? -26.016 11.023 7.758 1 93.88 90 TRP B CA 1
ATOM 4189 C C . TRP B 1 90 ? -25.234 10.844 9.055 1 93.88 90 TRP B C 1
ATOM 4191 O O . TRP B 1 90 ? -24.812 9.734 9.383 1 93.88 90 TRP B O 1
ATOM 4201 N N . PHE B 1 91 ? -25.125 11.883 9.781 1 95.31 91 PHE B N 1
ATOM 4202 C CA . PHE B 1 91 ? -24.438 11.844 11.062 1 95.31 91 PHE B CA 1
ATOM 4203 C C . PHE B 1 91 ? -25.391 11.453 12.18 1 95.31 91 PHE B C 1
ATOM 4205 O O . PHE B 1 91 ? -26.547 11.875 12.195 1 95.31 91 PHE B O 1
ATOM 4212 N N . SER B 1 92 ? -24.875 10.641 13.047 1 95.94 92 SER B N 1
ATOM 4213 C CA . SER B 1 92 ? -25.609 10.414 14.289 1 95.94 92 SER B CA 1
ATOM 4214 C C . SER B 1 92 ? -25.641 11.672 15.148 1 95.94 92 SER B C 1
ATOM 4216 O O . SER B 1 92 ? -24.781 12.547 15.016 1 95.94 92 SER B O 1
ATOM 4218 N N . PRO B 1 93 ? -26.625 11.711 15.969 1 93.31 93 PRO B N 1
ATOM 4219 C CA . PRO B 1 93 ? -26.719 12.898 16.828 1 93.31 93 PRO B CA 1
ATOM 4220 C C . PRO B 1 93 ? -25.5 13.078 17.719 1 93.31 93 PRO B C 1
ATOM 4222 O O . PRO B 1 93 ? -24.969 12.094 18.234 1 93.31 93 PRO B O 1
ATOM 4225 N N . THR B 1 94 ? -25.125 14.305 17.797 1 96.06 94 THR B N 1
ATOM 4226 C CA . THR B 1 94 ? -24.016 14.688 18.688 1 96.06 94 THR B CA 1
ATOM 4227 C C . THR B 1 94 ? -24.5 15.664 19.75 1 96.06 94 THR B C 1
ATOM 4229 O O . THR B 1 94 ? -25.688 15.977 19.828 1 96.06 94 THR B O 1
ATOM 4232 N N . VAL B 1 95 ? -23.609 16.141 20.625 1 94.62 95 VAL B N 1
ATOM 4233 C CA . VAL B 1 95 ? -24 17.031 21.719 1 94.62 95 VAL B CA 1
ATOM 4234 C C . VAL B 1 95 ? -24.594 18.312 21.156 1 94.62 95 VAL B C 1
ATOM 4236 O O . VAL B 1 95 ? -25.594 18.828 21.656 1 94.62 95 VAL B O 1
ATOM 4239 N N . ILE B 1 96 ? -23.906 18.781 20.156 1 93.88 96 ILE B N 1
ATOM 4240 C CA . ILE B 1 96 ? -24.391 19.984 19.484 1 93.88 96 ILE B CA 1
ATOM 4241 C C . ILE B 1 96 ? -24.484 19.734 17.984 1 93.88 96 ILE B C 1
ATOM 4243 O O . ILE B 1 96 ? -23.469 19.438 17.344 1 93.88 96 ILE B O 1
ATOM 4247 N N . ASP B 1 97 ? -25.641 19.828 17.406 1 91.88 97 ASP B N 1
ATOM 4248 C CA . ASP B 1 97 ? -25.844 19.688 15.969 1 91.88 97 ASP B CA 1
ATOM 4249 C C . ASP B 1 97 ? -26.359 20.984 15.359 1 91.88 97 ASP B C 1
ATOM 4251 O O . ASP B 1 97 ? -27.156 21.703 15.969 1 91.88 97 ASP B O 1
ATOM 4255 N N . LEU B 1 98 ? -25.828 21.203 14.18 1 88.75 98 LEU B N 1
ATOM 4256 C CA . LEU B 1 98 ? -26.172 22.453 13.508 1 88.75 98 LEU B CA 1
ATOM 4257 C C . LEU B 1 98 ? -27.047 22.188 12.289 1 88.75 98 LEU B C 1
ATOM 4259 O O . LEU B 1 98 ? -27.078 21.062 11.766 1 88.75 98 LEU B O 1
ATOM 4263 N N . PHE B 1 99 ? -27.828 23.188 11.836 1 83.44 99 PHE B N 1
ATOM 4264 C CA . PHE B 1 99 ? -28.547 23.25 10.57 1 83.44 99 PHE B CA 1
ATOM 4265 C C . PHE B 1 99 ? -29.5 22.062 10.43 1 83.44 99 PHE B C 1
ATOM 4267 O O . PHE B 1 99 ? -29.422 21.312 9.453 1 83.44 99 PHE B O 1
ATOM 4274 N N . GLY B 1 100 ? -30.391 21.938 11.398 1 79.5 100 GLY B N 1
ATOM 4275 C CA . GLY B 1 100 ? -31.359 20.875 11.328 1 79.5 100 GLY B CA 1
ATOM 4276 C C . GLY B 1 100 ? -30.766 19.5 11.625 1 79.5 100 GLY B C 1
ATOM 4277 O O . GLY B 1 100 ? -31.141 18.516 10.992 1 79.5 100 GLY B O 1
ATOM 4278 N N . GLN B 1 101 ? -29.688 19.547 12.344 1 83.44 101 GLN B N 1
ATOM 4279 C CA . GLN B 1 101 ? -29.031 18.344 12.82 1 83.44 101 GLN B CA 1
ATOM 4280 C C . GLN B 1 101 ? -28.281 17.641 11.688 1 83.44 101 GLN B C 1
ATOM 4282 O O . GLN B 1 101 ? -28.172 16.406 11.68 1 83.44 101 GLN B O 1
ATOM 4287 N N . ARG B 1 102 ? -27.906 18.422 10.805 1 86.75 102 ARG B N 1
ATOM 4288 C CA . ARG B 1 102 ? -27.25 17.844 9.641 1 86.75 102 ARG B CA 1
ATOM 4289 C C . ARG B 1 102 ? -25.734 17.859 9.797 1 86.75 102 ARG B C 1
ATOM 4291 O O . ARG B 1 102 ? -25.031 17 9.273 1 86.75 102 ARG B O 1
ATOM 4298 N N . ILE B 1 103 ? -25.297 18.859 10.469 1 89.44 103 ILE B N 1
ATOM 4299 C CA . ILE B 1 103 ? -23.844 19 10.625 1 89.44 103 ILE B CA 1
ATOM 4300 C C . ILE B 1 103 ? -23.484 19.031 12.109 1 89.44 103 ILE B C 1
ATOM 4302 O O . ILE B 1 103 ? -23.844 19.969 12.82 1 89.44 103 ILE B O 1
ATOM 4306 N N . PRO B 1 104 ? -22.812 18.047 12.516 1 94 104 PRO B N 1
ATOM 4307 C CA . PRO B 1 104 ? -22.359 18.094 13.906 1 94 104 PRO B CA 1
ATOM 4308 C C . PRO B 1 104 ? -21.344 19.203 14.156 1 94 104 PRO B C 1
ATOM 4310 O O . PRO B 1 104 ? -20.438 19.406 13.336 1 94 104 PRO B O 1
ATOM 4313 N N . PHE B 1 105 ? -21.422 19.844 15.258 1 94.31 105 PHE B N 1
ATOM 4314 C CA . PHE B 1 105 ? -20.547 20.953 15.609 1 94.31 105 PHE B CA 1
ATOM 4315 C C . PHE B 1 105 ? -19.094 20.5 15.656 1 94.31 105 PHE B C 1
ATOM 4317 O O . PHE B 1 105 ? -18.203 21.234 15.258 1 94.31 105 PHE B O 1
ATOM 4324 N N . PHE B 1 106 ? -18.828 19.281 16.109 1 96.56 106 PHE B N 1
ATOM 4325 C CA . PHE B 1 106 ? -17.453 18.844 16.312 1 96.56 106 PHE B CA 1
ATOM 4326 C C . PHE B 1 106 ? -16.719 18.703 14.984 1 96.56 106 PHE B C 1
ATOM 4328 O O . PHE B 1 106 ? -15.492 18.766 14.938 1 96.56 106 PHE B O 1
ATOM 4335 N N . ILE B 1 107 ? -17.438 18.516 13.883 1 95.06 107 ILE B N 1
ATOM 4336 C CA . ILE B 1 107 ? -16.828 18.281 12.578 1 95.06 107 ILE B CA 1
ATOM 4337 C C . ILE B 1 107 ? -16.031 19.531 12.156 1 95.06 107 ILE B C 1
ATOM 4339 O O . ILE B 1 107 ? -15.039 19.422 11.445 1 95.06 107 ILE B O 1
ATOM 4343 N N . ILE B 1 108 ? -16.391 20.688 12.602 1 93.69 108 ILE B N 1
ATOM 4344 C CA . ILE B 1 108 ? -15.711 21.938 12.32 1 93.69 108 ILE B CA 1
ATOM 4345 C C . ILE B 1 108 ? -14.281 21.891 12.867 1 93.69 108 ILE B C 1
ATOM 4347 O O . ILE B 1 108 ? -13.367 22.5 12.305 1 93.69 108 ILE B O 1
ATOM 4351 N N . PHE B 1 109 ? -14.086 21.125 13.875 1 97.75 109 PHE B N 1
ATOM 4352 C CA . PHE B 1 109 ? -12.797 21.062 14.57 1 97.75 109 PHE B CA 1
ATOM 4353 C C . PHE B 1 109 ? -11.93 19.953 14.008 1 97.75 109 PHE B C 1
ATOM 4355 O O . PHE B 1 109 ? -10.719 19.922 14.227 1 97.75 109 PHE B O 1
ATOM 4362 N N . VAL B 1 110 ? -12.5 19.031 13.273 1 98.25 110 VAL B N 1
ATOM 4363 C CA . VAL B 1 110 ? -11.758 17.906 12.727 1 98.25 110 VAL B CA 1
ATOM 4364 C C . VAL B 1 110 ? -10.758 18.391 11.68 1 98.25 110 VAL B C 1
ATOM 4366 O O . VAL B 1 110 ? -9.602 17.953 11.664 1 98.25 110 VAL B O 1
ATOM 4369 N N . TYR B 1 111 ? -11.117 19.344 10.875 1 98.31 111 TYR B N 1
ATOM 4370 C CA . TYR B 1 111 ? -10.312 19.812 9.758 1 98.31 111 TYR B CA 1
ATOM 4371 C C . TYR B 1 111 ? -9.07 20.547 10.258 1 98.31 111 TYR B C 1
ATOM 4373 O O . TYR B 1 111 ? -7.945 20.188 9.906 1 98.31 111 TYR B O 1
ATOM 4381 N N . PRO B 1 112 ? -9.234 21.531 11.141 1 98.5 112 PRO B N 1
ATOM 4382 C CA . PRO B 1 112 ? -8.008 22.172 11.633 1 98.5 112 PRO B CA 1
ATOM 4383 C C . PRO B 1 112 ? -7.141 21.219 12.453 1 98.5 112 PRO B C 1
ATOM 4385 O O . PRO B 1 112 ? -5.918 21.375 12.508 1 98.5 112 PRO B O 1
ATOM 4388 N N . PHE B 1 113 ? -7.746 20.219 13.109 1 98.75 113 PHE B N 1
ATOM 4389 C CA . PHE B 1 113 ? -6.957 19.234 13.836 1 98.75 113 PHE B CA 1
ATOM 4390 C C . PHE B 1 113 ? -6.059 18.453 12.891 1 98.75 113 PHE B C 1
ATOM 4392 O O . PHE B 1 113 ? -4.848 18.391 13.094 1 98.75 113 PHE B O 1
ATOM 4399 N N . PHE B 1 114 ? -6.605 17.906 11.797 1 98.75 114 PHE B N 1
ATOM 4400 C CA . PHE B 1 114 ? -5.863 17.078 10.867 1 98.75 114 PHE B CA 1
ATOM 4401 C C . PHE B 1 114 ? -4.898 17.906 10.031 1 98.75 114 PHE B C 1
ATOM 4403 O O . PHE B 1 114 ? -3.723 17.562 9.898 1 98.75 114 PHE B O 1
ATOM 4410 N N . TYR B 1 115 ? -5.398 19.047 9.477 1 98.62 115 TYR B N 1
ATOM 4411 C CA . TYR B 1 115 ? -4.586 19.891 8.602 1 98.62 115 TYR B CA 1
ATOM 4412 C C . TYR B 1 115 ? -3.396 20.469 9.352 1 98.62 115 TYR B C 1
ATOM 4414 O O . TYR B 1 115 ? -2.26 20.391 8.883 1 98.62 115 TYR B O 1
ATOM 4422 N N . TYR B 1 116 ? -3.674 21.062 10.523 1 98.56 116 TYR B N 1
ATOM 4423 C CA . TYR B 1 116 ? -2.625 21.719 11.281 1 98.56 116 TYR B CA 1
ATOM 4424 C C . TYR B 1 116 ? -1.537 20.734 11.695 1 98.56 116 TYR B C 1
ATOM 4426 O O . TYR B 1 116 ? -0.346 21.047 11.586 1 98.56 116 TYR B O 1
ATOM 4434 N N . GLN B 1 117 ? -1.975 19.562 12.164 1 98.38 117 GLN B N 1
ATOM 4435 C CA . GLN B 1 117 ? -1.021 18.531 12.547 1 98.38 117 GLN B CA 1
ATOM 4436 C C . GLN B 1 117 ? -0.145 18.125 11.367 1 98.38 117 GLN B C 1
ATOM 4438 O O . GLN B 1 117 ? 1.063 17.922 11.516 1 98.38 117 GLN B O 1
ATOM 4443 N N . ALA B 1 118 ? -0.741 17.969 10.25 1 98.31 118 ALA B N 1
ATOM 4444 C CA . ALA B 1 118 ? 0.006 17.594 9.055 1 98.31 118 ALA B CA 1
ATOM 4445 C C . ALA B 1 118 ? 1.015 18.672 8.664 1 98.31 118 ALA B C 1
ATOM 4447 O O . ALA B 1 118 ? 2.18 18.359 8.391 1 98.31 118 ALA B O 1
ATOM 4448 N N . PHE B 1 119 ? 0.602 19.922 8.656 1 96.94 119 PHE B N 1
ATOM 4449 C CA . PHE B 1 119 ? 1.48 21.031 8.297 1 96.94 119 PHE B CA 1
ATOM 4450 C C . PHE B 1 119 ? 2.633 21.156 9.289 1 96.94 119 PHE B C 1
ATOM 4452 O O . PHE B 1 119 ? 3.771 21.406 8.891 1 96.94 119 PHE B O 1
ATOM 4459 N N . TRP B 1 120 ? 2.293 21.031 10.539 1 95.12 120 TRP B N 1
ATOM 4460 C CA . TRP B 1 120 ? 3.328 21.125 11.562 1 95.12 120 TRP B CA 1
ATOM 4461 C C . TRP B 1 120 ? 4.375 20.031 11.391 1 95.12 120 TRP B C 1
ATOM 4463 O O . TRP B 1 120 ? 5.578 20.297 11.438 1 95.12 120 TRP B O 1
ATOM 4473 N N . ALA B 1 121 ? 3.947 18.844 11.133 1 94.44 121 ALA B N 1
ATOM 4474 C CA . ALA B 1 121 ? 4.863 17.734 10.914 1 94.44 121 ALA B CA 1
ATOM 4475 C C . ALA B 1 121 ? 5.719 17.953 9.672 1 94.44 121 ALA B C 1
ATOM 4477 O O . ALA B 1 121 ? 6.941 17.781 9.711 1 94.44 121 ALA B O 1
ATOM 4478 N N . VAL B 1 122 ? 5.109 18.375 8.617 1 93.5 122 VAL B N 1
ATOM 4479 C CA . VAL B 1 122 ? 5.809 18.547 7.348 1 93.5 122 VAL B CA 1
ATOM 4480 C C . VAL B 1 122 ? 6.809 19.688 7.453 1 93.5 122 VAL B C 1
ATOM 4482 O O . VAL B 1 122 ? 7.859 19.656 6.809 1 93.5 122 VAL B O 1
ATOM 4485 N N . SER B 1 123 ? 6.516 20.703 8.242 1 90 123 SER B N 1
ATOM 4486 C CA . SER B 1 123 ? 7.426 21.828 8.422 1 90 123 SER B CA 1
ATOM 4487 C C . SER B 1 123 ? 8.758 21.375 9.008 1 90 123 SER B C 1
ATOM 4489 O O . SER B 1 123 ? 9.781 22.031 8.82 1 90 123 SER B O 1
ATOM 4491 N N . LYS B 1 124 ? 8.734 20.234 9.625 1 86.88 124 LYS B N 1
ATOM 4492 C CA . LYS B 1 124 ? 9.953 19.719 10.242 1 86.88 124 LYS B CA 1
ATOM 4493 C C . LYS B 1 124 ? 10.781 18.906 9.25 1 86.88 124 LYS B C 1
ATOM 4495 O O . LYS B 1 124 ? 11.961 18.641 9.484 1 86.88 124 LYS B O 1
ATOM 4500 N N . LEU B 1 125 ? 10.227 18.484 8.164 1 86.5 125 LEU B N 1
ATOM 4501 C CA . LEU B 1 125 ? 10.906 17.672 7.18 1 86.5 125 LEU B CA 1
ATOM 4502 C C . LEU B 1 125 ? 11.867 18.5 6.344 1 86.5 125 LEU B C 1
ATOM 4504 O O . LEU B 1 125 ? 12.836 17.984 5.781 1 86.5 125 LEU B O 1
ATOM 4508 N N . GLN B 1 126 ? 11.688 19.812 6.242 1 81.69 126 GLN B N 1
ATOM 4509 C CA . GLN B 1 126 ? 12.531 20.719 5.484 1 81.69 126 GLN B CA 1
ATOM 4510 C C . GLN B 1 126 ? 12.82 20.172 4.086 1 81.69 126 GLN B C 1
ATOM 4512 O O . GLN B 1 126 ? 13.977 20.078 3.682 1 81.69 126 GLN B O 1
ATOM 4517 N N . LEU B 1 127 ? 11.773 19.953 3.336 1 84.62 127 LEU B N 1
ATOM 4518 C CA . LEU B 1 127 ? 11.875 19.406 1.99 1 84.62 127 LEU B CA 1
ATOM 4519 C C . LEU B 1 127 ? 12.352 20.453 1.001 1 84.62 127 LEU B C 1
ATOM 4521 O O . LEU B 1 127 ? 11.984 21.625 1.112 1 84.62 127 LEU B O 1
ATOM 4525 N N . LYS B 1 128 ? 13.281 20.094 0.11 1 75.62 128 LYS B N 1
ATOM 4526 C CA . LYS B 1 128 ? 13.867 21.031 -0.855 1 75.62 128 LYS B CA 1
ATOM 4527 C C . LYS B 1 128 ? 12.875 21.344 -1.967 1 75.62 128 LYS B C 1
ATOM 4529 O O . LYS B 1 128 ? 12.875 22.469 -2.5 1 75.62 128 LYS B O 1
ATOM 4534 N N . CYS B 1 129 ? 12.156 20.266 -2.352 1 69.5 129 CYS B N 1
ATOM 4535 C CA . CYS B 1 129 ? 11.203 20.453 -3.441 1 69.5 129 CYS B CA 1
ATOM 4536 C C . CYS B 1 129 ? 9.836 20.828 -2.904 1 69.5 129 CYS B C 1
ATOM 4538 O O . CYS B 1 129 ? 9.289 20.156 -2.027 1 69.5 129 CYS B O 1
ATOM 4540 N N . ARG B 1 130 ? 9.297 21.828 -3.545 1 75.88 130 ARG B N 1
ATOM 4541 C CA . ARG B 1 130 ? 8.055 22.406 -3.059 1 75.88 130 ARG B CA 1
ATOM 4542 C C . ARG B 1 130 ? 6.883 21.453 -3.256 1 75.88 130 ARG B C 1
ATOM 4544 O O . ARG B 1 130 ? 6.051 21.281 -2.361 1 75.88 130 ARG B O 1
ATOM 4551 N N . TRP B 1 131 ? 6.969 20.688 -4.305 1 87.25 131 TRP B N 1
ATOM 4552 C CA . TRP B 1 131 ? 5.809 19.844 -4.578 1 87.25 131 TRP B CA 1
ATOM 4553 C C . TRP B 1 131 ? 5.707 18.703 -3.566 1 87.25 131 TRP B C 1
ATOM 4555 O O . TRP B 1 131 ? 4.609 18.234 -3.25 1 87.25 131 TRP B O 1
ATOM 4565 N N . SER B 1 132 ? 6.906 18.312 -3.094 1 91.88 132 SER B N 1
ATOM 4566 C CA . SER B 1 132 ? 6.945 17.203 -2.16 1 91.88 132 SER B CA 1
ATOM 4567 C C . SER B 1 132 ? 6.328 17.578 -0.818 1 91.88 132 SER B C 1
ATOM 4569 O O . SER B 1 132 ? 5.777 16.719 -0.12 1 91.88 132 SER B O 1
ATOM 4571 N N . GLU B 1 133 ? 6.344 18.844 -0.532 1 93.69 133 GLU B N 1
ATOM 4572 C CA . GLU B 1 133 ? 5.727 19.312 0.707 1 93.69 133 GLU B CA 1
ATOM 4573 C C . GLU B 1 133 ? 4.211 19.125 0.666 1 93.69 133 GLU B C 1
ATOM 4575 O O . GLU B 1 133 ? 3.607 18.672 1.64 1 93.69 133 GLU B O 1
ATOM 4580 N N . HIS B 1 134 ? 3.641 19.516 -0.432 1 96.44 134 HIS B N 1
ATOM 4581 C CA . HIS B 1 134 ? 2.193 19.422 -0.578 1 96.44 134 HIS B CA 1
ATOM 4582 C C . HIS B 1 134 ? 1.734 17.969 -0.625 1 96.44 134 HIS B C 1
ATOM 4584 O O . HIS B 1 134 ? 0.672 17.641 -0.098 1 96.44 134 HIS B O 1
ATOM 4590 N N . ILE B 1 135 ? 2.604 17.125 -1.236 1 97.44 135 ILE B N 1
ATOM 4591 C CA . ILE B 1 135 ? 2.324 15.688 -1.257 1 97.44 135 ILE B CA 1
ATOM 4592 C C . ILE B 1 135 ? 2.338 15.141 0.168 1 97.44 135 ILE B C 1
ATOM 4594 O O . ILE B 1 135 ? 1.439 14.391 0.56 1 97.44 135 ILE B O 1
ATOM 4598 N N . ALA B 1 136 ? 3.334 15.57 0.915 1 97.31 136 ALA B N 1
ATOM 4599 C CA . ALA B 1 136 ? 3.48 15.086 2.285 1 97.31 136 ALA B CA 1
ATOM 4600 C C . ALA B 1 136 ? 2.287 15.492 3.143 1 97.31 136 ALA B C 1
ATOM 4602 O O . ALA B 1 136 ? 1.775 14.695 3.928 1 97.31 136 ALA B O 1
ATOM 4603 N N . VAL B 1 137 ? 1.794 16.703 2.994 1 97.69 137 VAL B N 1
ATOM 4604 C CA . VAL B 1 137 ? 0.645 17.188 3.752 1 97.69 137 VAL B CA 1
ATOM 4605 C C . VAL B 1 137 ? -0.59 16.359 3.404 1 97.69 137 VAL B C 1
ATOM 4607 O O . VAL B 1 137 ? -1.315 15.914 4.293 1 97.69 137 VAL B O 1
ATOM 4610 N N . GLY B 1 138 ? -0.773 16.172 2.109 1 98.25 138 GLY B N 1
ATOM 4611 C CA . GLY B 1 138 ? -1.903 15.367 1.678 1 98.25 138 GLY B CA 1
ATOM 4612 C C . GLY B 1 138 ? -1.866 13.953 2.221 1 98.25 138 GLY B C 1
ATOM 4613 O O . GLY B 1 138 ? -2.881 13.438 2.699 1 98.25 138 GLY B O 1
ATOM 4614 N N . LEU B 1 139 ? -0.694 13.32 2.16 1 98.44 139 LEU B N 1
ATOM 4615 C CA . LEU B 1 139 ? -0.548 11.945 2.633 1 98.44 139 LEU B CA 1
ATOM 4616 C C . LEU B 1 139 ? -0.802 11.859 4.133 1 98.44 139 LEU B C 1
ATOM 4618 O O . LEU B 1 139 ? -1.426 10.906 4.609 1 98.44 139 LEU B O 1
ATOM 4622 N N . LEU B 1 140 ? -0.36 12.82 4.906 1 98.62 140 LEU B N 1
ATOM 4623 C CA . LEU B 1 140 ? -0.534 12.789 6.352 1 98.62 140 LEU B CA 1
ATOM 4624 C C . LEU B 1 140 ? -1.999 12.984 6.727 1 98.62 140 LEU B C 1
ATOM 4626 O O . LEU B 1 140 ? -2.498 12.344 7.656 1 98.62 140 LEU B O 1
ATOM 4630 N N . VAL B 1 141 ? -2.66 13.859 6.027 1 98.69 141 VAL B N 1
ATOM 4631 C CA . VAL B 1 141 ? -4.07 14.078 6.328 1 98.69 141 VAL B CA 1
ATOM 4632 C C . VAL B 1 141 ? -4.859 12.797 6.047 1 98.69 141 VAL B C 1
ATOM 4634 O O . VAL B 1 141 ? -5.742 12.422 6.82 1 98.69 141 VAL B O 1
ATOM 4637 N N . VAL B 1 142 ? -4.539 12.141 4.957 1 98.44 142 VAL B N 1
ATOM 4638 C CA . VAL B 1 142 ? -5.199 10.883 4.633 1 98.44 142 VAL B CA 1
ATOM 4639 C C . VAL B 1 142 ? -4.895 9.852 5.719 1 98.44 142 VAL B C 1
ATOM 4641 O O . VAL B 1 142 ? -5.762 9.055 6.09 1 98.44 142 VAL B O 1
ATOM 4644 N N . LEU B 1 143 ? -3.689 9.867 6.188 1 98.56 143 LEU B N 1
ATOM 4645 C CA . LEU B 1 143 ? -3.311 8.945 7.25 1 98.56 143 LEU B CA 1
ATOM 4646 C C . LEU B 1 143 ? -4.141 9.195 8.508 1 98.56 143 LEU B C 1
ATOM 4648 O O . LEU B 1 143 ? -4.555 8.25 9.18 1 98.56 143 LEU B O 1
ATOM 4652 N N . PHE B 1 144 ? -4.422 10.43 8.875 1 98.69 144 PHE B N 1
ATOM 4653 C CA . PHE B 1 144 ? -5.254 10.773 10.016 1 98.69 144 PHE B CA 1
ATOM 4654 C C . PHE B 1 144 ? -6.703 10.367 9.781 1 98.69 144 PHE B C 1
ATOM 4656 O O . PHE B 1 144 ? -7.379 9.898 10.695 1 98.69 144 PHE B O 1
ATOM 4663 N N . ASP B 1 145 ? -7.094 10.523 8.586 1 98.19 145 ASP B N 1
ATOM 4664 C CA . ASP B 1 145 ? -8.5 10.336 8.25 1 98.19 145 ASP B CA 1
ATOM 4665 C C . ASP B 1 145 ? -8.859 8.852 8.195 1 98.19 145 ASP B C 1
ATOM 4667 O O . ASP B 1 145 ? -9.992 8.469 8.484 1 98.19 145 ASP B O 1
ATOM 4671 N N . LEU B 1 146 ? -7.949 8.031 7.871 1 98.25 146 LEU B N 1
ATOM 4672 C CA . LEU B 1 146 ? -8.211 6.629 7.582 1 98.25 146 LEU B CA 1
ATOM 4673 C C . LEU B 1 146 ? -8.805 5.922 8.797 1 98.25 146 LEU B C 1
ATOM 4675 O O . LEU B 1 146 ? -9.906 5.379 8.734 1 98.25 146 LEU B O 1
ATOM 4679 N N . PRO B 1 147 ? -8.117 5.875 9.945 1 98.38 147 PRO B N 1
ATOM 4680 C CA . PRO B 1 147 ? -8.719 5.203 11.102 1 98.38 147 PRO B CA 1
ATOM 4681 C C . PRO B 1 147 ? -9.969 5.918 11.609 1 98.38 147 PRO B C 1
ATOM 4683 O O . PRO B 1 147 ? -10.883 5.277 12.133 1 98.38 147 PRO B O 1
ATOM 4686 N N . PHE B 1 148 ? -10.023 7.238 11.414 1 98.31 148 PHE B N 1
ATOM 4687 C CA . PHE B 1 148 ? -11.172 8.047 11.805 1 98.31 148 PHE B CA 1
ATOM 4688 C C . PHE B 1 148 ? -12.422 7.609 11.047 1 98.31 148 PHE B C 1
ATOM 4690 O O . PHE B 1 148 ? -13.453 7.332 11.656 1 98.31 148 PHE B O 1
ATOM 4697 N N . ASP B 1 149 ? -12.266 7.453 9.797 1 97.38 149 ASP B N 1
ATOM 4698 C CA . ASP B 1 149 ? -13.391 7.043 8.953 1 97.38 149 ASP B CA 1
ATOM 4699 C C . ASP B 1 149 ? -13.719 5.566 9.156 1 97.38 149 ASP B C 1
ATOM 4701 O O . ASP B 1 149 ? -14.891 5.184 9.211 1 97.38 149 ASP B O 1
ATOM 4705 N N . MET B 1 150 ? -12.75 4.746 9.227 1 97.25 150 MET B N 1
ATOM 4706 C CA . MET B 1 150 ? -12.953 3.307 9.367 1 97.25 150 MET B CA 1
ATOM 4707 C C . MET B 1 150 ? -13.781 2.99 10.609 1 97.25 150 MET B C 1
ATOM 4709 O O . MET B 1 150 ? -14.781 2.273 10.531 1 97.25 150 MET B O 1
ATOM 4713 N N . VAL B 1 151 ? -13.406 3.578 11.688 1 98.12 151 VAL B N 1
ATOM 4714 C CA . VAL B 1 151 ? -14.039 3.268 12.961 1 98.12 151 VAL B CA 1
ATOM 4715 C C . VAL B 1 151 ? -15.375 4.004 13.07 1 98.12 151 VAL B C 1
ATOM 4717 O O . VAL B 1 151 ? -16.359 3.453 13.562 1 98.12 151 VAL B O 1
ATOM 4720 N N . SER B 1 152 ? -15.438 5.223 12.578 1 97.75 152 SER B N 1
ATOM 4721 C CA . SER B 1 152 ? -16.641 6.035 12.703 1 97.75 152 SER B CA 1
ATOM 4722 C C . SER B 1 152 ? -17.812 5.41 11.945 1 97.75 152 SER B C 1
ATOM 4724 O O . SER B 1 152 ? -18.938 5.355 12.461 1 97.75 152 SER B O 1
ATOM 4726 N N . VAL B 1 153 ? -17.531 4.938 10.82 1 96.44 153 VAL B N 1
ATOM 4727 C CA . VAL B 1 153 ? -18.609 4.328 10.031 1 96.44 153 VAL B CA 1
ATOM 4728 C C . VAL B 1 153 ? -19 2.99 10.656 1 96.44 153 VAL B C 1
ATOM 4730 O O . VAL B 1 153 ? -20.188 2.68 10.773 1 96.44 153 VAL B O 1
ATOM 4733 N N . LYS B 1 154 ? -18.062 2.221 11.094 1 96.75 154 LYS B N 1
ATOM 4734 C CA . LYS B 1 154 ? -18.328 0.909 11.68 1 96.75 154 LYS B CA 1
ATOM 4735 C C . LYS B 1 154 ? -19.125 1.038 12.969 1 96.75 154 LYS B C 1
ATOM 4737 O O . LYS B 1 154 ? -19.984 0.205 13.266 1 96.75 154 LYS B O 1
ATOM 4742 N N . PHE B 1 155 ? -18.891 2.119 13.727 1 97.75 155 PHE B N 1
ATOM 4743 C CA . PHE B 1 155 ? -19.531 2.311 15.023 1 97.75 155 PHE B CA 1
ATOM 4744 C C . PHE B 1 155 ? -20.719 3.264 14.898 1 97.75 155 PHE B C 1
ATOM 4746 O O . PHE B 1 155 ? -21.219 3.787 15.898 1 97.75 155 PHE B O 1
ATOM 4753 N N . LEU B 1 156 ? -21.156 3.625 13.664 1 97.19 156 LEU B N 1
ATOM 4754 C CA . LEU B 1 156 ? -22.375 4.371 13.352 1 97.19 156 LEU B CA 1
ATOM 4755 C C . LEU B 1 156 ? -22.25 5.82 13.805 1 97.19 156 LEU B C 1
ATOM 4757 O O . LEU B 1 156 ? -23.234 6.426 14.242 1 97.19 156 LEU B O 1
ATOM 4761 N N . HIS B 1 157 ? -20.969 6.309 13.82 1 97.62 157 HIS B N 1
ATOM 4762 C CA . HIS B 1 157 ? -20.859 7.754 13.984 1 97.62 157 HIS B CA 1
ATOM 4763 C C . HIS B 1 157 ? -21.578 8.492 12.867 1 97.62 157 HIS B C 1
ATOM 4765 O O . HIS B 1 157 ? -22.219 9.516 13.102 1 97.62 157 HIS B O 1
ATOM 4771 N N . TRP B 1 158 ? -21.469 7.973 11.727 1 96.19 158 TRP B N 1
ATOM 4772 C CA . TRP B 1 158 ? -22.266 8.367 10.57 1 96.19 158 TRP B CA 1
ATOM 4773 C C . TRP B 1 158 ? -22.469 7.188 9.625 1 96.19 158 TRP B C 1
ATOM 4775 O O . TRP B 1 158 ? -21.797 6.16 9.75 1 96.19 158 TRP B O 1
ATOM 4785 N N . THR B 1 159 ? -23.406 7.305 8.766 1 94.62 159 THR B N 1
ATOM 4786 C CA . THR B 1 159 ? -23.719 6.285 7.766 1 94.62 159 THR B CA 1
ATOM 4787 C C . THR B 1 159 ? -23.609 6.859 6.355 1 94.62 159 THR B C 1
ATOM 4789 O O . THR B 1 159 ? -23.75 8.07 6.164 1 94.62 159 THR B O 1
ATOM 4792 N N . LEU B 1 160 ? -23.297 6.008 5.477 1 92.75 160 LEU B N 1
ATOM 4793 C CA . LEU B 1 160 ? -23.141 6.383 4.074 1 92.75 160 LEU B CA 1
ATOM 4794 C C . LEU B 1 160 ? -24.312 5.855 3.248 1 92.75 160 LEU B C 1
ATOM 4796 O O . LEU B 1 160 ? -24.891 4.82 3.576 1 92.75 160 LEU B O 1
ATOM 4800 N N . HIS B 1 161 ? -24.578 6.574 2.258 1 90 161 HIS B N 1
ATOM 4801 C CA . HIS B 1 161 ? -25.641 6.148 1.355 1 90 161 HIS B CA 1
ATOM 4802 C C . HIS B 1 161 ? -25.406 4.73 0.853 1 90 161 HIS B C 1
ATOM 4804 O O . HIS B 1 161 ? -24.297 4.406 0.391 1 90 161 HIS B O 1
ATOM 4810 N N . ASN B 1 162 ? -26.406 3.99 0.871 1 84.19 162 ASN B N 1
ATOM 4811 C CA . ASN B 1 162 ? -26.281 2.555 0.642 1 84.19 162 ASN B CA 1
ATOM 4812 C C . ASN B 1 162 ? -26.016 2.242 -0.826 1 84.19 162 ASN B C 1
ATOM 4814 O O . ASN B 1 162 ? -25.359 1.249 -1.141 1 84.19 162 ASN B O 1
ATOM 4818 N N . THR B 1 163 ? -26.422 3.053 -1.764 1 82.81 163 THR B N 1
ATOM 4819 C CA . THR B 1 163 ? -26.328 2.703 -3.176 1 82.81 163 THR B CA 1
ATOM 4820 C C . THR B 1 163 ? -25.469 3.701 -3.93 1 82.81 163 THR B C 1
ATOM 4822 O O . THR B 1 163 ? -25.328 3.625 -5.152 1 82.81 163 THR B O 1
ATOM 4825 N N . GLU B 1 164 ? -24.906 4.613 -3.135 1 85.5 164 GLU B N 1
ATOM 4826 C CA . GLU B 1 164 ? -24.016 5.57 -3.793 1 85.5 164 GLU B CA 1
ATOM 4827 C C . GLU B 1 164 ? -22.766 4.891 -4.328 1 85.5 164 GLU B C 1
ATOM 4829 O O . GLU B 1 164 ? -22 4.289 -3.566 1 85.5 164 GLU B O 1
ATOM 4834 N N . GLN B 1 165 ? -22.531 5.062 -5.629 1 84.94 165 GLN B N 1
ATOM 4835 C CA . GLN B 1 165 ? -21.438 4.375 -6.305 1 84.94 165 GLN B CA 1
ATOM 4836 C C . GLN B 1 165 ? -20.094 4.855 -5.785 1 84.94 165 GLN B C 1
ATOM 4838 O O . GLN B 1 165 ? -19.141 4.078 -5.707 1 84.94 165 GLN B O 1
ATOM 4843 N N . MET B 1 166 ? -20.016 6.039 -5.402 1 86.38 166 MET B N 1
ATOM 4844 C CA . MET B 1 166 ? -18.766 6.621 -4.918 1 86.38 166 MET B CA 1
ATOM 4845 C C . MET B 1 166 ? -18.328 5.973 -3.607 1 86.38 166 MET B C 1
ATOM 4847 O O . MET B 1 166 ? -17.156 5.984 -3.264 1 86.38 166 MET B O 1
ATOM 4851 N N . PHE B 1 167 ? -19.312 5.434 -2.957 1 89.75 167 PHE B N 1
ATOM 4852 C CA . PHE B 1 167 ? -19 4.859 -1.652 1 89.75 167 PHE B CA 1
ATOM 4853 C C . PHE B 1 167 ? -19 3.336 -1.721 1 89.75 167 PHE B C 1
ATOM 4855 O O . PHE B 1 167 ? -18.859 2.664 -0.695 1 89.75 167 PHE B O 1
ATOM 4862 N N . ALA B 1 168 ? -19.109 2.77 -2.895 1 88.5 168 ALA B N 1
ATOM 4863 C CA . ALA B 1 168 ? -19.281 1.327 -3.055 1 88.5 168 ALA B CA 1
ATOM 4864 C C . ALA B 1 168 ? -18.016 0.582 -2.635 1 88.5 168 ALA B C 1
ATOM 4866 O O . ALA B 1 168 ? -18.078 -0.416 -1.914 1 88.5 168 ALA B O 1
ATOM 4867 N N . GLU B 1 169 ? -16.875 1.091 -3.076 1 92.5 169 GLU B N 1
ATOM 4868 C CA . GLU B 1 169 ? -15.609 0.445 -2.729 1 92.5 169 GLU B CA 1
ATOM 4869 C C . GLU B 1 169 ? -14.984 1.081 -1.489 1 92.5 169 GLU B C 1
ATOM 4871 O O . GLU B 1 169 ? -14.656 2.27 -1.493 1 92.5 169 GLU B O 1
ATOM 4876 N N . ARG B 1 170 ? -14.789 0.165 -0.483 1 92.25 170 ARG B N 1
ATOM 4877 C CA . ARG B 1 170 ? -14.352 0.697 0.802 1 92.25 170 ARG B CA 1
ATOM 4878 C C . ARG B 1 170 ? -13.18 -0.111 1.356 1 92.25 170 ARG B C 1
ATOM 4880 O O . ARG B 1 170 ? -13.031 -1.293 1.04 1 92.25 170 ARG B O 1
ATOM 4887 N N . VAL B 1 171 ? -12.312 0.521 1.963 1 91.06 171 VAL B N 1
ATOM 4888 C CA . VAL B 1 171 ? -11.375 -0.147 2.861 1 91.06 171 VAL B CA 1
ATOM 4889 C C . VAL B 1 171 ? -12.047 -0.389 4.215 1 91.06 171 VAL B C 1
ATOM 4891 O O . VAL B 1 171 ? -11.945 0.443 5.117 1 91.06 171 VAL B O 1
ATOM 4894 N N . TYR B 1 172 ? -12.602 -1.601 4.312 1 90.88 172 TYR B N 1
ATOM 4895 C CA . TYR B 1 172 ? -13.484 -1.979 5.41 1 90.88 172 TYR B CA 1
ATOM 4896 C C . TYR B 1 172 ? -14.711 -1.073 5.465 1 90.88 172 TYR B C 1
ATOM 4898 O O . TYR B 1 172 ? -15.68 -1.291 4.738 1 90.88 172 TYR B O 1
ATOM 4906 N N . SER B 1 173 ? -14.531 0.152 6.078 1 92.38 173 SER B N 1
ATOM 4907 C CA . SER B 1 173 ? -15.711 1.01 6.145 1 92.38 173 SER B CA 1
ATOM 4908 C C . SER B 1 173 ? -15.445 2.363 5.492 1 92.38 173 SER B C 1
ATOM 4910 O O . SER B 1 173 ? -16.375 3.137 5.266 1 92.38 173 SER B O 1
ATOM 4912 N N . ALA B 1 174 ? -14.289 2.621 5.207 1 94.81 174 ALA B N 1
ATOM 4913 C CA . ALA B 1 174 ? -13.922 3.918 4.641 1 94.81 174 ALA B CA 1
ATOM 4914 C C . ALA B 1 174 ? -13.875 3.857 3.117 1 94.81 174 ALA B C 1
ATOM 4916 O O . ALA B 1 174 ? -13.117 3.07 2.547 1 94.81 174 ALA B O 1
ATOM 4917 N N . PRO B 1 175 ? -14.633 4.723 2.473 1 95.81 175 PRO B N 1
ATOM 4918 C CA . PRO B 1 175 ? -14.602 4.719 1.009 1 95.81 175 PRO B CA 1
ATOM 4919 C C . PRO B 1 175 ? -13.266 5.203 0.446 1 95.81 175 PRO B C 1
ATOM 4921 O O . PRO B 1 175 ? -12.75 6.238 0.871 1 95.81 175 PRO B O 1
ATOM 4924 N N . TRP B 1 176 ? -12.695 4.539 -0.545 1 96.56 176 TRP B N 1
ATOM 4925 C CA . TRP B 1 176 ? -11.43 4.879 -1.189 1 96.56 176 TRP B CA 1
ATOM 4926 C C . TRP B 1 176 ? -11.508 6.246 -1.86 1 96.56 176 TRP B C 1
ATOM 4928 O O . TRP B 1 176 ? -10.539 7.004 -1.86 1 96.56 176 TRP B O 1
ATOM 4938 N N . THR B 1 177 ? -12.68 6.566 -2.385 1 95.62 177 THR B N 1
ATOM 4939 C CA . THR B 1 177 ? -12.867 7.812 -3.117 1 95.62 177 THR B CA 1
ATOM 4940 C C . THR B 1 177 ? -12.75 9.008 -2.182 1 95.62 177 THR B C 1
ATOM 4942 O O . THR B 1 177 ? -12.227 10.055 -2.568 1 95.62 177 THR B O 1
ATOM 4945 N N . LEU B 1 178 ? -13.234 8.836 -0.996 1 95.25 178 LEU B N 1
ATOM 4946 C CA . LEU B 1 178 ? -13.125 9.922 -0.03 1 95.25 178 LEU B CA 1
ATOM 4947 C C . LEU B 1 178 ? -11.672 10.164 0.354 1 95.25 178 LEU B C 1
ATOM 4949 O O . LEU B 1 178 ? -11.25 11.312 0.514 1 95.25 178 LEU B O 1
ATOM 4953 N N . LEU B 1 179 ? -10.945 9.094 0.456 1 97.06 179 LEU B N 1
ATOM 4954 C CA . LEU B 1 179 ? -9.523 9.234 0.777 1 97.06 179 LEU B CA 1
ATOM 4955 C C . LEU B 1 179 ? -8.789 9.984 -0.329 1 97.06 179 LEU B C 1
ATOM 4957 O O . LEU B 1 179 ? -7.977 10.867 -0.05 1 97.06 179 LEU B O 1
ATOM 4961 N N . LEU B 1 180 ? -9.109 9.633 -1.526 1 96.94 180 LEU B N 1
ATOM 4962 C CA . LEU B 1 180 ? -8.484 10.289 -2.666 1 96.94 180 LEU B CA 1
ATOM 4963 C C . LEU B 1 180 ? -8.906 11.758 -2.752 1 96.94 180 LEU B C 1
ATOM 4965 O O . LEU B 1 180 ? -8.102 12.625 -3.088 1 96.94 180 LEU B O 1
ATOM 4969 N N . PHE B 1 181 ? -10.18 12.008 -2.469 1 95.94 181 PHE B N 1
ATOM 4970 C CA . PHE B 1 181 ? -10.688 13.375 -2.465 1 95.94 181 PHE B CA 1
ATOM 4971 C C . PHE B 1 181 ? -9.953 14.219 -1.433 1 95.94 181 PHE B C 1
ATOM 4973 O O . PHE B 1 181 ? -9.531 15.344 -1.728 1 95.94 181 PHE B O 1
ATOM 4980 N N . PHE B 1 182 ? -9.781 13.68 -0.241 1 97.38 182 PHE B N 1
ATOM 4981 C CA . PHE B 1 182 ? -9.133 14.438 0.823 1 97.38 182 PHE B CA 1
ATOM 4982 C C . PHE B 1 182 ? -7.652 14.633 0.521 1 97.38 182 PHE B C 1
ATOM 4984 O O . PHE B 1 182 ? -7.07 15.664 0.875 1 97.38 182 PHE B O 1
ATOM 4991 N N . PHE B 1 183 ? -7.07 13.656 -0.128 1 98 183 PHE B N 1
ATOM 4992 C CA . PHE B 1 183 ? -5.699 13.867 -0.577 1 98 183 PHE B CA 1
ATOM 4993 C C . PHE B 1 183 ? -5.621 15.039 -1.543 1 98 183 PHE B C 1
ATOM 4995 O O . PHE B 1 183 ? -4.801 15.945 -1.362 1 98 183 PHE B O 1
ATOM 5002 N N . GLY B 1 184 ? -6.473 15.039 -2.568 1 97.12 184 GLY B N 1
ATOM 5003 C CA . GLY B 1 184 ? -6.473 16.094 -3.562 1 97.12 184 GLY B CA 1
ATOM 5004 C C . GLY B 1 184 ? -6.77 17.469 -2.975 1 97.12 184 GLY B C 1
ATOM 5005 O O . GLY B 1 184 ? -6.082 18.438 -3.283 1 97.12 184 GLY B O 1
ATOM 5006 N N . SER B 1 185 ? -7.727 17.516 -2.119 1 97.31 185 SER B N 1
ATOM 5007 C CA . SER B 1 185 ? -8.141 18.781 -1.534 1 97.31 185 SER B CA 1
ATOM 5008 C C . SER B 1 185 ? -7.059 19.359 -0.621 1 97.31 185 SER B C 1
ATOM 5010 O O . SER B 1 185 ? -6.805 20.562 -0.626 1 97.31 185 SER B O 1
ATOM 5012 N N . THR B 1 186 ? -6.406 18.516 0.124 1 98 186 THR B N 1
ATOM 5013 C CA . THR B 1 186 ? -5.398 19 1.056 1 98 186 THR B CA 1
ATOM 5014 C C . THR B 1 186 ? -4.094 19.312 0.328 1 98 186 THR B C 1
ATOM 5016 O O . THR B 1 186 ? -3.371 20.234 0.695 1 98 186 THR B O 1
ATOM 5019 N N . PHE B 1 187 ? -3.781 18.516 -0.708 1 97.62 187 PHE B N 1
ATOM 5020 C CA . PHE B 1 187 ? -2.656 18.828 -1.578 1 97.62 187 PHE B CA 1
ATOM 5021 C C . PHE B 1 187 ? -2.805 20.234 -2.16 1 97.62 187 PHE B C 1
ATOM 5023 O O . PHE B 1 187 ? -1.873 21.047 -2.096 1 97.62 187 PHE B O 1
ATOM 5030 N N . THR B 1 188 ? -3.963 20.531 -2.66 1 97.56 188 THR B N 1
ATOM 5031 C CA . THR B 1 188 ? -4.223 21.844 -3.268 1 97.56 188 THR B CA 1
ATOM 5032 C C . THR B 1 188 ? -4.305 22.922 -2.199 1 97.56 188 THR B C 1
ATOM 5034 O O . THR B 1 188 ? -3.914 24.062 -2.441 1 97.56 188 THR B O 1
ATOM 5037 N N . PHE B 1 189 ? -4.852 22.562 -1.044 1 98.31 189 PHE B N 1
ATOM 5038 C CA . PHE B 1 189 ? -4.875 23.484 0.085 1 98.31 189 PHE B CA 1
ATOM 5039 C C . PHE B 1 189 ? -3.465 23.938 0.443 1 98.31 189 PHE B C 1
ATOM 5041 O O . PHE B 1 189 ? -3.217 25.141 0.606 1 98.31 189 PHE B O 1
ATOM 5048 N N . SER B 1 190 ? -2.586 22.969 0.576 1 96.94 190 SER B N 1
ATOM 5049 C CA . SER B 1 190 ? -1.2 23.266 0.921 1 96.94 190 SER B CA 1
ATOM 5050 C C . SER B 1 190 ? -0.546 24.156 -0.138 1 96.94 190 SER B C 1
ATOM 5052 O O . SER B 1 190 ? 0.142 25.125 0.191 1 96.94 190 SER B O 1
ATOM 5054 N N . TYR B 1 191 ? -0.774 23.828 -1.387 1 95.19 191 TYR B N 1
ATOM 5055 C CA . TYR B 1 191 ? -0.225 24.609 -2.484 1 95.19 191 TYR B CA 1
ATOM 5056 C C . TYR B 1 191 ? -0.77 26.047 -2.461 1 95.19 191 TYR B C 1
ATOM 5058 O O . TYR B 1 191 ? -0.009 27 -2.566 1 95.19 191 TYR B O 1
ATOM 5066 N N . ALA B 1 192 ? -2.037 26.172 -2.277 1 96 192 ALA B N 1
ATOM 5067 C CA . ALA B 1 192 ? -2.689 27.469 -2.299 1 96 192 ALA B CA 1
ATOM 5068 C C . ALA B 1 192 ? -2.266 28.312 -1.102 1 96 192 ALA B C 1
ATOM 5070 O O . ALA B 1 192 ? -2.02 29.516 -1.237 1 96 192 ALA B O 1
ATOM 5071 N N . PHE B 1 193 ? -2.205 27.703 0.05 1 95.5 193 PHE B N 1
ATOM 5072 C CA . PHE B 1 193 ? -1.853 28.453 1.252 1 95.5 193 PHE B CA 1
ATOM 5073 C C . PHE B 1 193 ? -0.448 29.031 1.136 1 95.5 193 PHE B C 1
ATOM 5075 O O . PHE B 1 193 ? -0.182 30.125 1.626 1 95.5 193 PHE B O 1
ATOM 5082 N N . ARG B 1 194 ? 0.399 28.328 0.466 1 89.94 194 ARG B N 1
ATOM 5083 C CA . ARG B 1 194 ? 1.777 28.766 0.298 1 89.94 194 ARG B CA 1
ATOM 5084 C C . ARG B 1 194 ? 1.872 29.875 -0.756 1 89.94 194 ARG B C 1
ATOM 5086 O O . ARG B 1 194 ? 2.684 30.797 -0.632 1 89.94 194 ARG B O 1
ATOM 5093 N N . HIS B 1 195 ? 1.014 29.875 -1.764 1 89.94 195 HIS B N 1
ATOM 5094 C CA . HIS B 1 195 ? 1.284 30.719 -2.93 1 89.94 195 HIS B CA 1
ATOM 5095 C C . HIS B 1 195 ? 0.264 31.844 -3.047 1 89.94 195 HIS B C 1
ATOM 5097 O O . HIS B 1 195 ? 0.525 32.844 -3.701 1 89.94 195 HIS B O 1
ATOM 5103 N N . LEU B 1 196 ? -0.846 31.703 -2.516 1 91.12 196 LEU B N 1
ATOM 5104 C CA . LEU B 1 196 ? -1.912 32.688 -2.742 1 91.12 196 LEU B CA 1
ATOM 5105 C C . LEU B 1 196 ? -1.597 34 -2.055 1 91.12 196 LEU B C 1
ATOM 5107 O O . LEU B 1 196 ? -2.064 35.062 -2.488 1 91.12 196 LEU B O 1
ATOM 5111 N N . ARG B 1 197 ? -0.795 33.969 -1.039 1 87.56 197 ARG B N 1
ATOM 5112 C CA . ARG B 1 197 ? -0.424 35.188 -0.353 1 87.56 197 ARG B CA 1
ATOM 5113 C C . ARG B 1 197 ? 0.318 36.125 -1.29 1 87.56 197 ARG B C 1
ATOM 5115 O O . ARG B 1 197 ? 0.144 37.344 -1.217 1 87.56 197 ARG B O 1
ATOM 5122 N N . LYS B 1 198 ? 1.147 35.5 -2.133 1 84.31 198 LYS B N 1
ATOM 5123 C CA . LYS B 1 198 ? 1.947 36.312 -3.053 1 84.31 198 LYS B CA 1
ATOM 5124 C C . LYS B 1 198 ? 1.058 37.125 -3.988 1 84.31 198 LYS B C 1
ATOM 5126 O O . LYS B 1 198 ? 1.463 38.188 -4.477 1 84.31 198 LYS B O 1
ATOM 5131 N N . LEU B 1 199 ? -0.065 36.625 -4.211 1 84.25 199 LEU B N 1
ATOM 5132 C CA . LEU B 1 199 ? -0.983 37.312 -5.109 1 84.25 199 LEU B CA 1
ATOM 5133 C C . LEU B 1 199 ? -1.563 38.562 -4.445 1 84.25 199 LEU B C 1
ATOM 5135 O O . LEU B 1 199 ? -1.965 39.5 -5.129 1 84.25 199 LEU B O 1
ATOM 5139 N N . PHE B 1 200 ? -1.54 38.594 -3.105 1 80.5 200 PHE B N 1
ATOM 5140 C CA . PHE B 1 200 ? -2.191 39.688 -2.393 1 80.5 200 PHE B CA 1
ATOM 5141 C C . PHE B 1 200 ? -1.159 40.625 -1.779 1 80.5 200 PHE B C 1
ATOM 5143 O O . PHE B 1 200 ? -1.501 41.719 -1.312 1 80.5 200 PHE B O 1
ATOM 5150 N N . GLU B 1 201 ? 0.117 40 -1.687 1 76.69 201 GLU B N 1
ATOM 5151 C CA . GLU B 1 201 ? 1.161 40.781 -1.029 1 76.69 201 GLU B CA 1
ATOM 5152 C C . GLU B 1 201 ? 1.85 41.719 -2.014 1 76.69 201 GLU B C 1
ATOM 5154 O O . GLU B 1 201 ? 2.178 41.312 -3.133 1 76.69 201 GLU B O 1
ATOM 5159 N N . LYS B 1 202 ? 1.872 43.031 -1.762 1 61.72 202 LYS B N 1
ATOM 5160 C CA . LYS B 1 202 ? 2.559 44.031 -2.57 1 61.72 202 LYS B CA 1
ATOM 5161 C C . LYS B 1 202 ? 4.07 43.969 -2.377 1 61.72 202 LYS B C 1
ATOM 5163 O O . LYS B 1 202 ? 4.836 44.312 -3.273 1 61.72 202 LYS B O 1
ATOM 5168 N N . ARG B 1 203 ? 4.676 43.438 -1.089 1 59.75 203 ARG B N 1
ATOM 5169 C CA . ARG B 1 203 ? 6.109 43.375 -0.838 1 59.75 203 ARG B CA 1
ATOM 5170 C C . ARG B 1 203 ? 6.539 41.969 -0.44 1 59.75 203 ARG B C 1
ATOM 5172 O O . ARG B 1 203 ? 5.938 41.375 0.447 1 59.75 203 ARG B O 1
ATOM 5179 N N . PRO B 1 204 ? 7.5 41.406 -1.139 1 58.34 204 PRO B N 1
ATOM 5180 C CA . PRO B 1 204 ? 7.887 40 -0.878 1 58.34 204 PRO B CA 1
ATOM 5181 C C . PRO B 1 204 ? 8.516 39.812 0.5 1 58.34 204 PRO B C 1
ATOM 5183 O O . PRO B 1 204 ? 9.258 40.688 0.967 1 58.34 204 PRO B O 1
ATOM 5186 N N . ALA B 1 205 ? 7.898 39.031 1.356 1 56.84 205 ALA B N 1
ATOM 5187 C CA . ALA B 1 205 ? 8.453 38.719 2.672 1 56.84 205 ALA B CA 1
ATOM 5188 C C . ALA B 1 205 ? 9.852 38.125 2.553 1 56.84 205 ALA B C 1
ATOM 5190 O O . ALA B 1 205 ? 10.164 37.438 1.567 1 56.84 205 ALA B O 1
ATOM 5191 N N . PRO B 1 206 ? 10.781 38.5 3.473 1 53.31 206 PRO B N 1
ATOM 5192 C CA . PRO B 1 206 ? 12.164 38 3.436 1 53.31 206 PRO B CA 1
ATOM 5193 C C . PRO B 1 206 ? 12.242 36.5 3.506 1 53.31 206 PRO B C 1
ATOM 5195 O O . PRO B 1 206 ? 11.422 35.844 4.18 1 53.31 206 PRO B O 1
ATOM 5198 N N . ALA B 1 207 ? 12.82 35.812 2.52 1 51.19 207 ALA B N 1
ATOM 5199 C CA . ALA B 1 207 ? 13.023 34.375 2.211 1 51.19 207 ALA B CA 1
ATOM 5200 C C . ALA B 1 207 ? 13.75 33.688 3.344 1 51.19 207 ALA B C 1
ATOM 5202 O O . ALA B 1 207 ? 13.906 32.438 3.32 1 51.19 207 ALA B O 1
ATOM 5203 N N . THR B 1 208 ? 14.211 34.344 4.43 1 49.34 208 THR B N 1
ATOM 5204 C CA . THR B 1 208 ? 15.398 33.812 5.082 1 49.34 208 THR B CA 1
ATOM 5205 C C . THR B 1 208 ? 15.008 32.844 6.199 1 49.34 208 THR B C 1
ATOM 5207 O O . THR B 1 208 ? 15.875 32.375 6.945 1 49.34 208 THR B O 1
ATOM 5210 N N . THR B 1 209 ? 13.664 32.438 6.398 1 57.69 209 THR B N 1
ATOM 5211 C CA . THR B 1 209 ? 13.547 31.703 7.66 1 57.69 209 THR B CA 1
ATOM 5212 C C . THR B 1 209 ? 13.359 30.219 7.406 1 57.69 209 THR B C 1
ATOM 5214 O O . THR B 1 209 ? 12.945 29.812 6.316 1 57.69 209 THR B O 1
ATOM 5217 N N . ASN B 1 210 ? 13.945 29.391 8.297 1 61.44 210 ASN B N 1
ATOM 5218 C CA . ASN B 1 210 ? 13.805 27.938 8.359 1 61.44 210 ASN B CA 1
ATOM 5219 C C . ASN B 1 210 ? 12.344 27.531 8.484 1 61.44 210 ASN B C 1
ATOM 5221 O O . ASN B 1 210 ? 11.984 26.391 8.141 1 61.44 210 ASN B O 1
ATOM 5225 N N . ASP B 1 211 ? 11.562 28.484 9 1 64.81 211 ASP B N 1
ATOM 5226 C CA . ASP B 1 211 ? 10.125 28.25 9.125 1 64.81 211 ASP B CA 1
ATOM 5227 C C . ASP B 1 211 ? 9.359 29.016 8.047 1 64.81 211 ASP B C 1
ATOM 5229 O O . ASP B 1 211 ? 9.297 30.25 8.07 1 64.81 211 ASP B O 1
ATOM 5233 N N . PRO B 1 212 ? 8.734 28.188 7.188 1 69.06 212 PRO B N 1
ATOM 5234 C CA . PRO B 1 212 ? 8.07 28.828 6.047 1 69.06 212 PRO B CA 1
ATOM 5235 C C . PRO B 1 212 ? 6.871 29.672 6.457 1 69.06 212 PRO B C 1
ATOM 5237 O O . PRO B 1 212 ? 6.418 30.516 5.688 1 69.06 212 PRO B O 1
ATOM 5240 N N . PHE B 1 213 ? 6.43 29.562 7.758 1 83.31 213 PHE B N 1
ATOM 5241 C CA . PHE B 1 213 ? 5.219 30.25 8.172 1 83.31 213 PHE B CA 1
ATOM 5242 C C . PHE B 1 213 ? 5.508 31.188 9.336 1 83.31 213 PHE B C 1
ATOM 5244 O O . PHE B 1 213 ? 4.59 31.625 10.039 1 83.31 213 PHE B O 1
ATOM 5251 N N . ALA B 1 214 ? 6.781 31.531 9.43 1 80.56 214 ALA B N 1
ATOM 5252 C CA . ALA B 1 214 ? 7.203 32.344 10.57 1 80.56 214 ALA B CA 1
ATOM 5253 C C . ALA B 1 214 ? 6.801 33.812 10.367 1 80.56 214 ALA B C 1
ATOM 5255 O O . ALA B 1 214 ? 6.516 34.5 11.336 1 80.56 214 ALA B O 1
ATOM 5256 N N . ILE B 1 215 ? 6.77 34.25 9.18 1 82.88 215 ILE B N 1
ATOM 5257 C CA . ILE B 1 215 ? 6.527 35.656 8.906 1 82.88 215 ILE B CA 1
ATOM 5258 C C . ILE B 1 215 ? 5.172 35.844 8.227 1 82.88 215 ILE B C 1
ATOM 5260 O O . ILE B 1 215 ? 4.895 35.188 7.211 1 82.88 215 ILE B O 1
ATOM 5264 N N . ARG B 1 216 ? 4.383 36.688 8.922 1 86.44 216 ARG B N 1
ATOM 5265 C CA . ARG B 1 216 ? 3.07 36.938 8.344 1 86.44 216 ARG B CA 1
ATOM 5266 C C . ARG B 1 216 ? 3.035 38.312 7.652 1 86.44 216 ARG B C 1
ATOM 5268 O O . ARG B 1 216 ? 3.871 39.156 7.93 1 86.44 216 ARG B O 1
ATOM 5275 N N . SER B 1 217 ? 2.152 38.438 6.746 1 88.19 217 SER B N 1
ATOM 5276 C CA . SER B 1 217 ? 1.842 39.719 6.148 1 88.19 217 SER B CA 1
ATOM 5277 C C . SER B 1 217 ? 0.826 40.5 6.984 1 88.19 217 SER B C 1
ATOM 5279 O O . SER B 1 217 ? 0.686 40.25 8.188 1 88.19 217 SER B O 1
ATOM 5281 N N . THR B 1 218 ? 0.231 41.469 6.363 1 90.25 218 THR B N 1
ATOM 5282 C CA . THR B 1 218 ? -0.81 42.188 7.074 1 90.25 218 THR B CA 1
ATOM 5283 C C . THR B 1 218 ? -2.031 41.312 7.312 1 90.25 218 THR B C 1
ATOM 5285 O O . THR B 1 218 ? -2.252 40.344 6.586 1 90.25 218 THR B O 1
ATOM 5288 N N . ILE B 1 219 ? -2.791 41.625 8.312 1 93.12 219 ILE B N 1
ATOM 5289 C CA . ILE B 1 219 ? -3.914 40.812 8.742 1 93.12 219 ILE B CA 1
ATOM 5290 C C . ILE B 1 219 ? -4.934 40.688 7.613 1 93.12 219 ILE B C 1
ATOM 5292 O O . ILE B 1 219 ? -5.387 39.594 7.289 1 93.12 219 ILE B O 1
ATOM 5296 N N . PRO B 1 220 ? -5.262 41.812 6.91 1 93.12 220 PRO B N 1
ATOM 5297 C CA . PRO B 1 220 ? -6.234 41.656 5.824 1 93.12 220 PRO B CA 1
ATOM 5298 C C . PRO B 1 220 ? -5.727 40.781 4.688 1 93.12 220 PRO B C 1
ATOM 5300 O O . PRO B 1 220 ? -6.5 40 4.098 1 93.12 220 PRO B O 1
ATOM 5303 N N . VAL B 1 221 ? -4.539 40.844 4.434 1 92.69 221 VAL B N 1
ATOM 5304 C CA . VAL B 1 221 ? -3.955 40.062 3.365 1 92.69 221 VAL B CA 1
ATOM 5305 C C . VAL B 1 221 ? -3.969 38.594 3.762 1 92.69 221 VAL B C 1
ATOM 5307 O O . VAL B 1 221 ? -4.301 37.719 2.947 1 92.69 221 VAL B O 1
ATOM 5310 N N . GLU B 1 222 ? -3.637 38.312 4.992 1 94.38 222 GLU B N 1
ATOM 5311 C CA . GLU B 1 222 ? -3.619 36.938 5.473 1 94.38 222 GLU B CA 1
ATOM 5312 C C . GLU B 1 222 ? -5.027 36.344 5.512 1 94.38 222 GLU B C 1
ATOM 5314 O O . GLU B 1 222 ? -5.215 35.156 5.227 1 94.38 222 GLU B O 1
ATOM 5319 N N . LEU B 1 223 ? -5.934 37.156 5.863 1 95.06 223 LEU B N 1
ATOM 5320 C CA . LEU B 1 223 ? -7.316 36.719 5.895 1 95.06 223 LEU B CA 1
ATOM 5321 C C . LEU B 1 223 ? -7.824 36.406 4.488 1 95.06 223 LEU B C 1
ATOM 5323 O O . LEU B 1 223 ? -8.5 35.406 4.262 1 95.06 223 LEU B O 1
ATOM 5327 N N . ALA B 1 224 ? -7.523 37.281 3.578 1 94.81 224 ALA B N 1
ATOM 5328 C CA . ALA B 1 224 ? -7.918 37.094 2.188 1 94.81 224 ALA B CA 1
ATOM 5329 C C . ALA B 1 224 ? -7.262 35.844 1.618 1 94.81 224 ALA B C 1
ATOM 5331 O O . ALA B 1 224 ? -7.902 35.062 0.902 1 94.81 224 ALA B O 1
ATOM 5332 N N . ALA B 1 225 ? -6.051 35.656 1.932 1 95.06 225 ALA B N 1
ATOM 5333 C CA . ALA B 1 225 ? -5.324 34.469 1.479 1 95.06 225 ALA B CA 1
ATOM 5334 C C . ALA B 1 225 ? -5.91 33.188 2.088 1 95.06 225 ALA B C 1
ATOM 5336 O O . ALA B 1 225 ? -5.977 32.156 1.427 1 95.06 225 ALA B O 1
ATOM 5337 N N . SER B 1 226 ? -6.266 33.25 3.324 1 96.56 226 SER B N 1
ATOM 5338 C CA . SER B 1 226 ? -6.848 32.094 4.008 1 96.56 226 SER B CA 1
ATOM 5339 C C . SER B 1 226 ? -8.188 31.719 3.393 1 96.56 226 SER B C 1
ATOM 5341 O O . SER B 1 226 ? -8.438 30.547 3.127 1 96.56 226 SER B O 1
ATOM 5343 N N . ILE B 1 227 ? -9.016 32.688 3.193 1 96.69 227 ILE B N 1
ATOM 5344 C CA . ILE B 1 227 ? -10.32 32.438 2.584 1 96.69 227 ILE B CA 1
ATOM 5345 C C . ILE B 1 227 ? -10.133 31.938 1.152 1 96.69 227 ILE B C 1
ATOM 5347 O O . ILE B 1 227 ? -10.789 30.969 0.732 1 96.69 227 ILE B O 1
ATOM 5351 N N . GLY B 1 228 ? -9.25 32.625 0.473 1 97.06 228 GLY B N 1
ATOM 5352 C CA . GLY B 1 228 ? -8.945 32.156 -0.877 1 97.06 228 GLY B CA 1
ATOM 5353 C C . GLY B 1 228 ? -8.422 30.75 -0.931 1 97.06 228 GLY B C 1
ATOM 5354 O O . GLY B 1 228 ? -8.781 29.984 -1.829 1 97.06 228 GLY B O 1
ATOM 5355 N N . THR B 1 229 ? -7.578 30.391 -0.033 1 97.81 229 THR B N 1
ATOM 5356 C CA . THR B 1 229 ? -7.027 29.031 0.05 1 97.81 229 THR B CA 1
ATOM 5357 C C . THR B 1 229 ? -8.141 28.016 0.226 1 97.81 229 THR B C 1
ATOM 5359 O O . THR B 1 229 ? -8.156 26.969 -0.445 1 97.81 229 THR B O 1
ATOM 5362 N N . ALA B 1 230 ? -9.047 28.281 1.112 1 97.69 230 ALA B N 1
ATOM 5363 C CA . ALA B 1 230 ? -10.156 27.375 1.369 1 97.69 230 ALA B CA 1
ATOM 5364 C C . ALA B 1 230 ? -11.008 27.172 0.116 1 97.69 230 ALA B C 1
ATOM 5366 O O . ALA B 1 230 ? -11.352 26.047 -0.239 1 97.69 230 ALA B O 1
ATOM 5367 N N . ILE B 1 231 ? -11.281 28.219 -0.568 1 96.62 231 ILE B N 1
ATOM 5368 C CA . ILE B 1 231 ? -12.125 28.172 -1.754 1 96.62 231 ILE B CA 1
ATOM 5369 C C . ILE B 1 231 ? -11.406 27.422 -2.873 1 96.62 231 ILE B C 1
ATOM 5371 O O . ILE B 1 231 ? -11.977 26.516 -3.49 1 96.62 231 ILE B O 1
ATOM 5375 N N . VAL B 1 232 ? -10.195 27.75 -3.066 1 96.38 232 VAL B N 1
ATOM 5376 C CA . VAL B 1 232 ? -9.414 27.156 -4.141 1 96.38 232 VAL B CA 1
ATOM 5377 C C . VAL B 1 232 ? -9.188 25.672 -3.854 1 96.38 232 VAL B C 1
ATOM 5379 O O . VAL B 1 232 ? -9.219 24.844 -4.77 1 96.38 232 VAL B O 1
ATOM 5382 N N . SER B 1 233 ? -8.922 25.375 -2.654 1 96.88 233 SER B N 1
ATOM 5383 C CA . SER B 1 233 ? -8.633 23.984 -2.291 1 96.88 233 SER B CA 1
ATOM 5384 C C . SER B 1 233 ? -9.812 23.062 -2.6 1 96.88 233 SER B C 1
ATOM 5386 O O . SER B 1 233 ? -9.625 21.953 -3.084 1 96.88 233 SER B O 1
ATOM 5388 N N . VAL B 1 234 ? -11.016 23.484 -2.334 1 94.25 234 VAL B N 1
ATOM 5389 C CA . VAL B 1 234 ? -12.203 22.672 -2.578 1 94.25 234 VAL B CA 1
ATOM 5390 C C . VAL B 1 234 ? -12.445 22.547 -4.082 1 94.25 234 VAL B C 1
ATOM 5392 O O . VAL B 1 234 ? -12.695 21.453 -4.59 1 94.25 234 VAL B O 1
ATOM 5395 N N . SER B 1 235 ? -12.328 23.625 -4.801 1 94.88 235 SER B N 1
ATOM 5396 C CA . SER B 1 235 ? -12.57 23.641 -6.242 1 94.88 235 SER B CA 1
ATOM 5397 C C . SER B 1 235 ? -11.492 22.859 -6.988 1 94.88 235 SER B C 1
ATOM 5399 O O . SER B 1 235 ? -11.789 21.922 -7.734 1 94.88 235 SER B O 1
ATOM 5401 N N . LEU B 1 236 ? -10.258 23.219 -6.699 1 95.88 236 LEU B N 1
ATOM 5402 C CA . LEU B 1 236 ? -9.148 22.578 -7.387 1 95.88 236 LEU B CA 1
ATOM 5403 C C . LEU B 1 236 ? -8.992 21.125 -6.922 1 95.88 236 LEU B C 1
ATOM 5405 O O . LEU B 1 236 ? -8.609 20.25 -7.703 1 95.88 236 LEU B O 1
ATOM 5409 N N . GLY B 1 237 ? -9.211 20.953 -5.668 1 95.38 237 GLY B N 1
ATOM 5410 C CA . GLY B 1 237 ? -9.156 19.594 -5.152 1 95.38 237 GLY B CA 1
ATOM 5411 C C . GLY B 1 237 ? -10.18 18.672 -5.793 1 95.38 237 GLY B C 1
ATOM 5412 O O . GLY B 1 237 ? -9.859 17.547 -6.164 1 95.38 237 GLY B O 1
ATOM 5413 N N . SER B 1 238 ? -11.391 19.141 -5.961 1 93.75 238 SER B N 1
ATOM 5414 C CA . SER B 1 238 ? -12.445 18.375 -6.625 1 93.75 238 SER B CA 1
ATOM 5415 C C . SER B 1 238 ? -12.109 18.141 -8.094 1 93.75 238 SER B C 1
ATOM 5417 O O . SER B 1 238 ? -12.352 17.047 -8.617 1 93.75 238 SER B O 1
ATOM 5419 N N . THR B 1 239 ? -11.555 19.125 -8.672 1 95.56 239 THR B N 1
ATOM 5420 C CA . THR B 1 239 ? -11.172 19 -10.078 1 95.56 239 THR B CA 1
ATOM 5421 C C . THR B 1 239 ? -10.055 17.969 -10.234 1 95.56 239 THR B C 1
ATOM 5423 O O . THR B 1 239 ? -10.086 17.156 -11.164 1 95.56 239 THR B O 1
ATOM 5426 N N . LEU B 1 240 ? -9.109 18.047 -9.344 1 96.06 240 LEU B N 1
ATOM 5427 C CA . LEU B 1 240 ? -8.016 17.078 -9.383 1 96.06 240 LEU B CA 1
ATOM 5428 C C . LEU B 1 240 ? -8.531 15.664 -9.172 1 96.06 240 LEU B C 1
ATOM 5430 O O . LEU B 1 240 ? -8.094 14.734 -9.852 1 96.06 240 LEU B O 1
ATOM 5434 N N . PHE B 1 241 ? -9.414 15.555 -8.281 1 95.06 241 PHE B N 1
ATOM 5435 C CA . PHE B 1 241 ? -10.039 14.258 -8.023 1 95.06 241 PHE B CA 1
ATOM 5436 C C . PHE B 1 241 ? -10.75 13.742 -9.273 1 95.06 241 PHE B C 1
ATOM 5438 O O . PHE B 1 241 ? -10.578 12.586 -9.656 1 95.06 241 PHE B O 1
ATOM 5445 N N . LEU B 1 242 ? -11.523 14.562 -9.867 1 94.5 242 LEU B N 1
ATOM 5446 C CA . LEU B 1 242 ? -12.273 14.172 -11.055 1 94.5 242 LEU B CA 1
ATOM 5447 C C . LEU B 1 242 ? -11.336 13.891 -12.227 1 94.5 242 LEU B C 1
ATOM 5449 O O . LEU B 1 242 ? -11.594 13 -13.031 1 94.5 242 LEU B O 1
ATOM 5453 N N . ALA B 1 243 ? -10.312 14.648 -12.266 1 95.81 243 ALA B N 1
ATOM 5454 C CA . ALA B 1 243 ? -9.352 14.484 -13.352 1 95.81 243 ALA B CA 1
ATOM 5455 C C . ALA B 1 243 ? -8.688 13.109 -13.289 1 95.81 243 ALA B C 1
ATOM 5457 O O . ALA B 1 243 ? -8.344 12.531 -14.328 1 95.81 243 ALA B O 1
ATOM 5458 N N . VAL B 1 244 ? -8.539 12.562 -12.117 1 95.69 244 VAL B N 1
ATOM 5459 C CA . VAL B 1 244 ? -7.906 11.266 -11.953 1 95.69 244 VAL B CA 1
ATOM 5460 C C . VAL B 1 244 ? -8.953 10.156 -12.062 1 95.69 244 VAL B C 1
ATOM 5462 O O . VAL B 1 244 ? -8.758 9.188 -12.805 1 95.69 244 VAL B O 1
ATOM 5465 N N . ASN B 1 245 ? -10.07 10.383 -11.477 1 94.88 245 ASN B N 1
ATOM 5466 C CA . ASN B 1 245 ? -11.047 9.32 -11.336 1 94.88 245 ASN B CA 1
ATOM 5467 C C . ASN B 1 245 ? -11.883 9.148 -12.602 1 94.88 245 ASN B C 1
ATOM 5469 O O . ASN B 1 245 ? -12.266 8.031 -12.953 1 94.88 245 ASN B O 1
ATOM 5473 N N . TYR B 1 246 ? -12.172 10.195 -13.234 1 93.75 246 TYR B N 1
ATOM 5474 C CA . TYR B 1 246 ? -13.078 10.125 -14.367 1 93.75 246 TYR B CA 1
ATOM 5475 C C . TYR B 1 246 ? -12.477 9.297 -15.5 1 93.75 246 TYR B C 1
ATOM 5477 O O . TYR B 1 246 ? -13.07 8.305 -15.93 1 93.75 246 TYR B O 1
ATOM 5485 N N . PRO B 1 247 ? -11.32 9.609 -15.977 1 96 247 PRO B N 1
ATOM 5486 C CA . PRO B 1 247 ? -10.766 8.805 -17.062 1 96 247 PRO B CA 1
ATOM 5487 C C . PRO B 1 247 ? -10.453 7.375 -16.641 1 96 247 PRO B C 1
ATOM 5489 O O . PRO B 1 247 ? -10.68 6.434 -17.406 1 96 247 PRO B O 1
ATOM 5492 N N . LEU B 1 248 ? -10.031 7.125 -15.438 1 97.19 248 LEU B N 1
ATOM 5493 C CA . LEU B 1 248 ? -9.57 5.805 -15.016 1 97.19 248 LEU B CA 1
ATOM 5494 C C . LEU B 1 248 ? -10.742 4.93 -14.594 1 97.19 248 LEU B C 1
ATOM 5496 O O . LEU B 1 248 ? -10.852 3.777 -15.016 1 97.19 248 LEU B O 1
ATOM 5500 N N . HIS B 1 249 ? -11.594 5.496 -13.82 1 96.31 249 HIS B N 1
ATOM 5501 C CA . HIS B 1 249 ? -12.703 4.688 -13.312 1 96.31 249 HIS B CA 1
ATOM 5502 C C . HIS B 1 249 ? -13.898 4.746 -14.258 1 96.31 249 HIS B C 1
ATOM 5504 O O . HIS B 1 249 ? -14.422 3.707 -14.664 1 96.31 249 HIS B O 1
ATOM 5510 N N . THR B 1 250 ? -14.352 5.949 -14.633 1 94.38 250 THR B N 1
ATOM 5511 C CA . THR B 1 250 ? -15.594 6.105 -15.383 1 94.38 250 THR B CA 1
ATOM 5512 C C . THR B 1 250 ? -15.406 5.676 -16.844 1 94.38 250 THR B C 1
ATOM 5514 O O . THR B 1 250 ? -16.25 4.961 -17.391 1 94.38 250 THR B O 1
ATOM 5517 N N . LEU B 1 251 ? -14.297 6.027 -17.422 1 95.88 251 LEU B N 1
ATOM 5518 C CA . LEU B 1 251 ? -14.109 5.723 -18.844 1 95.88 251 LEU B CA 1
ATOM 5519 C C . LEU B 1 251 ? -13.516 4.328 -19.016 1 95.88 251 LEU B C 1
ATOM 5521 O O . LEU B 1 251 ? -13.969 3.561 -19.875 1 95.88 251 LEU B O 1
ATOM 5525 N N . LEU B 1 252 ? -12.531 3.924 -18.172 1 97.12 252 LEU B N 1
ATOM 5526 C CA . LEU B 1 252 ? -11.805 2.68 -18.391 1 97.12 252 LEU B CA 1
ATOM 5527 C C . LEU B 1 252 ? -12.336 1.57 -17.5 1 97.12 252 LEU B C 1
ATOM 5529 O O . LEU B 1 252 ? -11.938 0.412 -17.625 1 97.12 252 LEU B O 1
ATOM 5533 N N . GLY B 1 253 ? -13.125 1.936 -16.516 1 96.19 253 GLY B N 1
ATOM 5534 C CA . GLY B 1 253 ? -13.773 0.932 -15.688 1 96.19 253 GLY B CA 1
ATOM 5535 C C . GLY B 1 253 ? -12.859 0.367 -14.617 1 96.19 253 GLY B C 1
ATOM 5536 O O . GLY B 1 253 ? -13.086 -0.741 -14.125 1 96.19 253 GLY B O 1
ATOM 5537 N N . ILE B 1 254 ? -11.812 1.051 -14.289 1 97.5 254 ILE B N 1
ATOM 5538 C CA . ILE B 1 254 ? -10.906 0.61 -13.234 1 97.5 254 ILE B CA 1
ATOM 5539 C C . ILE B 1 254 ? -11.539 0.84 -11.867 1 97.5 254 ILE B C 1
ATOM 5541 O O . ILE B 1 254 ? -12.148 1.886 -11.625 1 97.5 254 ILE B O 1
ATOM 5545 N N . SER B 1 255 ? -11.453 -0.118 -11.062 1 96.44 255 SER B N 1
ATOM 5546 C CA . SER B 1 255 ? -12.031 0.008 -9.727 1 96.44 255 SER B CA 1
ATOM 5547 C C . SER B 1 255 ? -11.438 1.195 -8.977 1 96.44 255 SER B C 1
ATOM 5549 O O . SER B 1 255 ? -10.258 1.52 -9.148 1 96.44 255 SER B O 1
ATOM 5551 N N . ASN B 1 256 ? -12.18 1.884 -8.133 1 96.19 256 ASN B N 1
ATOM 5552 C CA . ASN B 1 256 ? -11.727 3.041 -7.367 1 96.19 256 ASN B CA 1
ATOM 5553 C C . ASN B 1 256 ? -10.609 2.67 -6.391 1 96.19 256 ASN B C 1
ATOM 5555 O O . ASN B 1 256 ? -9.719 3.479 -6.125 1 96.19 256 ASN B O 1
ATOM 5559 N N . LYS B 1 257 ? -10.734 1.474 -5.855 1 96.12 257 LYS B N 1
ATOM 5560 C CA . LYS B 1 257 ? -9.703 1 -4.941 1 96.12 257 LYS B CA 1
ATOM 5561 C C . LYS B 1 257 ? -8.336 0.967 -5.625 1 96.12 257 LYS B C 1
ATOM 5563 O O . LYS B 1 257 ? -7.344 1.428 -5.059 1 96.12 257 LYS B O 1
ATOM 5568 N N . ILE B 1 258 ? -8.281 0.455 -6.809 1 97.25 258 ILE B N 1
ATOM 5569 C CA . ILE B 1 258 ? -7.031 0.307 -7.547 1 97.25 258 ILE B CA 1
ATOM 5570 C C . ILE B 1 258 ? -6.512 1.681 -7.961 1 97.25 258 ILE B C 1
ATOM 5572 O O . ILE B 1 258 ? -5.305 1.934 -7.914 1 97.25 258 ILE B O 1
ATOM 5576 N N . VAL B 1 259 ? -7.418 2.561 -8.359 1 97.69 259 VAL B N 1
ATOM 5577 C CA . VAL B 1 259 ? -7.02 3.916 -8.719 1 97.69 259 VAL B CA 1
ATOM 5578 C C . VAL B 1 259 ? -6.391 4.613 -7.516 1 97.69 259 VAL B C 1
ATOM 5580 O O . VAL B 1 259 ? -5.305 5.188 -7.617 1 97.69 259 VAL B O 1
ATOM 5583 N N . ALA B 1 260 ? -7.055 4.531 -6.406 1 97.44 260 ALA B N 1
ATOM 5584 C CA . ALA B 1 260 ? -6.57 5.195 -5.199 1 97.44 260 ALA B CA 1
ATOM 5585 C C . ALA B 1 260 ? -5.219 4.629 -4.766 1 97.44 260 ALA B C 1
ATOM 5587 O O . ALA B 1 260 ? -4.281 5.383 -4.504 1 97.44 260 ALA B O 1
ATOM 5588 N N . VAL B 1 261 ? -5.09 3.311 -4.73 1 97.19 261 VAL B N 1
ATOM 5589 C CA . VAL B 1 261 ? -3.852 2.666 -4.305 1 97.19 261 VAL B CA 1
ATOM 5590 C C . VAL B 1 261 ? -2.721 3.047 -5.258 1 97.19 261 VAL B C 1
ATOM 5592 O O . VAL B 1 261 ? -1.601 3.322 -4.824 1 97.19 261 VAL B O 1
ATOM 5595 N N . GLY B 1 262 ? -3.062 3.053 -6.57 1 98 262 GLY B N 1
ATOM 5596 C CA . GLY B 1 262 ? -2.066 3.443 -7.555 1 98 262 GLY B CA 1
ATOM 5597 C C . GLY B 1 262 ? -1.563 4.859 -7.363 1 98 262 GLY B C 1
ATOM 5598 O O . GLY B 1 262 ? -0.356 5.109 -7.402 1 98 262 GLY B O 1
ATOM 5599 N N . VAL B 1 263 ? -2.467 5.754 -7.098 1 97.88 263 VAL B N 1
ATOM 5600 C CA . VAL B 1 263 ? -2.098 7.148 -6.898 1 97.88 263 VAL B CA 1
ATOM 5601 C C . VAL B 1 263 ? -1.251 7.285 -5.637 1 97.88 263 VAL B C 1
ATOM 5603 O O . VAL B 1 263 ? -0.21 7.945 -5.645 1 97.88 263 VAL B O 1
ATOM 5606 N N . PHE B 1 264 ? -1.638 6.637 -4.566 1 98.12 264 PHE B N 1
ATOM 5607 C CA . PHE B 1 264 ? -0.93 6.75 -3.297 1 98.12 264 PHE B CA 1
ATOM 5608 C C . PHE B 1 264 ? 0.47 6.156 -3.402 1 98.12 264 PHE B C 1
ATOM 5610 O O . PHE B 1 264 ? 1.421 6.691 -2.826 1 98.12 264 PHE B O 1
ATOM 5617 N N . LEU B 1 265 ? 0.623 5.059 -4.152 1 97.94 265 LEU B N 1
ATOM 5618 C CA . LEU B 1 265 ? 1.944 4.469 -4.332 1 97.94 265 LEU B CA 1
ATOM 5619 C C . LEU B 1 265 ? 2.85 5.398 -5.133 1 97.94 265 LEU B C 1
ATOM 5621 O O . LEU B 1 265 ? 4.023 5.566 -4.801 1 97.94 265 LEU B O 1
ATOM 5625 N N . CYS B 1 266 ? 2.289 6.016 -6.152 1 97.94 266 CYS B N 1
ATOM 5626 C CA . CYS B 1 266 ? 3.068 6.926 -6.984 1 97.94 266 CYS B CA 1
ATOM 5627 C C . CYS B 1 266 ? 3.5 8.156 -6.191 1 97.94 266 CYS B C 1
ATOM 5629 O O . CYS B 1 266 ? 4.68 8.516 -6.191 1 97.94 266 CYS B O 1
ATOM 5631 N N . VAL B 1 267 ? 2.568 8.75 -5.465 1 97.5 267 VAL B N 1
ATOM 5632 C CA . VAL B 1 267 ? 2.9 9.984 -4.758 1 97.5 267 VAL B CA 1
ATOM 5633 C C . VAL B 1 267 ? 3.82 9.672 -3.578 1 97.5 267 VAL B C 1
ATOM 5635 O O . VAL B 1 267 ? 4.688 10.477 -3.232 1 97.5 267 VAL B O 1
ATOM 5638 N N . ALA B 1 268 ? 3.641 8.531 -2.938 1 97.44 268 ALA B N 1
ATOM 5639 C CA . ALA B 1 268 ? 4.539 8.133 -1.857 1 97.44 268 ALA B CA 1
ATOM 5640 C C . ALA B 1 268 ? 5.965 7.949 -2.371 1 97.44 268 ALA B C 1
ATOM 5642 O O . ALA B 1 268 ? 6.926 8.32 -1.692 1 97.44 268 ALA B O 1
ATOM 5643 N N . THR B 1 269 ? 6.102 7.371 -3.561 1 97.38 269 THR B N 1
ATOM 5644 C CA . THR B 1 269 ? 7.422 7.152 -4.141 1 97.38 269 THR B CA 1
ATOM 5645 C C . THR B 1 269 ? 8.07 8.484 -4.527 1 97.38 269 THR B C 1
ATOM 5647 O O . THR B 1 269 ? 9.266 8.68 -4.309 1 97.38 269 THR B O 1
ATOM 5650 N N . ILE B 1 270 ? 7.258 9.367 -5.066 1 96.31 270 ILE B N 1
ATOM 5651 C CA . ILE B 1 270 ? 7.758 10.703 -5.395 1 96.31 270 ILE B CA 1
ATOM 5652 C C . ILE B 1 270 ? 8.203 11.414 -4.117 1 96.31 270 ILE B C 1
ATOM 5654 O O . ILE B 1 270 ? 9.273 12.023 -4.086 1 96.31 270 ILE B O 1
ATOM 5658 N N . PHE B 1 271 ? 7.391 11.312 -3.115 1 96.06 271 PHE B N 1
ATOM 5659 C CA . PHE B 1 271 ? 7.746 11.914 -1.836 1 96.06 271 PHE B CA 1
ATOM 5660 C C . PHE B 1 271 ? 9.07 11.359 -1.322 1 96.06 271 PHE B C 1
ATOM 5662 O O . PHE B 1 271 ? 9.93 12.109 -0.867 1 96.06 271 PHE B O 1
ATOM 5669 N N . TRP B 1 272 ? 9.219 10.031 -1.325 1 94.12 272 TRP B N 1
ATOM 5670 C CA . TRP B 1 272 ? 10.438 9.391 -0.855 1 94.12 272 TRP B CA 1
ATOM 5671 C C . TRP B 1 272 ? 11.656 9.914 -1.616 1 94.12 272 TRP B C 1
ATOM 5673 O O . TRP B 1 272 ? 12.695 10.203 -1.018 1 94.12 272 TRP B O 1
ATOM 5683 N N . LYS B 1 273 ? 11.523 10.023 -2.936 1 92.69 273 LYS B N 1
ATOM 5684 C CA . LYS B 1 273 ? 12.609 10.516 -3.775 1 92.69 273 LYS B CA 1
ATOM 5685 C C . LYS B 1 273 ? 13.094 11.883 -3.307 1 92.69 273 LYS B C 1
ATOM 5687 O O . LYS B 1 273 ? 14.297 12.094 -3.148 1 92.69 273 LYS B O 1
ATOM 5692 N N . PHE B 1 274 ? 12.172 12.695 -2.969 1 90.44 274 PHE B N 1
ATOM 5693 C CA . PHE B 1 274 ? 12.562 14.062 -2.646 1 90.44 274 PHE B CA 1
ATOM 5694 C C . PHE B 1 274 ? 12.914 14.188 -1.17 1 90.44 274 PHE B C 1
ATOM 5696 O O . PHE B 1 274 ? 13.703 15.055 -0.79 1 90.44 274 PHE B O 1
ATOM 5703 N N . ASP B 1 275 ? 12.297 13.391 -0.348 1 89.88 275 ASP B N 1
ATOM 5704 C CA . ASP B 1 275 ? 12.672 13.391 1.064 1 89.88 275 ASP B CA 1
ATOM 5705 C C . ASP B 1 275 ? 14.125 12.977 1.252 1 89.88 275 ASP B C 1
ATOM 5707 O O . ASP B 1 275 ? 14.781 13.406 2.209 1 89.88 275 ASP B O 1
ATOM 5711 N N . ARG B 1 276 ? 14.641 12.156 0.39 1 85.75 276 ARG B N 1
ATOM 5712 C CA . ARG B 1 276 ? 16.031 11.719 0.471 1 85.75 276 ARG B CA 1
ATOM 5713 C C . ARG B 1 276 ? 16.984 12.891 0.271 1 85.75 276 ARG B C 1
ATOM 5715 O O . ARG B 1 276 ? 18.141 12.844 0.703 1 85.75 276 ARG B O 1
ATOM 5722 N N . LYS B 1 277 ? 16.516 13.898 -0.324 1 79.88 277 LYS B N 1
ATOM 5723 C CA . LYS B 1 277 ? 17.375 15.055 -0.581 1 79.88 277 LYS B CA 1
ATOM 5724 C C . LYS B 1 277 ? 17.031 16.203 0.359 1 79.88 277 LYS B C 1
ATOM 5726 O O . LYS B 1 277 ? 17.422 17.359 0.112 1 79.88 277 LYS B O 1
ATOM 5731 N N . SER B 1 278 ? 16.281 15.898 1.355 1 78 278 SER B N 1
ATOM 5732 C CA . SER B 1 278 ? 15.828 16.953 2.264 1 78 278 SER B CA 1
ATOM 5733 C C . SER B 1 278 ? 16.969 17.484 3.115 1 78 278 SER B C 1
ATOM 5735 O O . SER B 1 278 ? 17.969 16.797 3.324 1 78 278 SER B O 1
ATOM 5737 N N . ASN B 1 279 ? 16.75 18.875 3.465 1 67.06 279 ASN B N 1
ATOM 5738 C CA . ASN B 1 279 ? 17.703 19.531 4.367 1 67.06 279 ASN B CA 1
ATOM 5739 C C . ASN B 1 279 ? 17.391 19.203 5.828 1 67.06 279 ASN B C 1
ATOM 5741 O O . ASN B 1 279 ? 16.281 19.484 6.305 1 67.06 279 ASN B O 1
ATOM 5745 N N . ARG B 1 280 ? 18.047 18.188 6.34 1 69.5 280 ARG B N 1
ATOM 5746 C CA . ARG B 1 280 ? 17.719 17.781 7.707 1 69.5 280 ARG B CA 1
ATOM 5747 C C . ARG B 1 280 ? 18.484 18.625 8.719 1 69.5 280 ARG B C 1
ATOM 5749 O O . ARG B 1 280 ? 19.656 18.375 8.992 1 69.5 280 ARG B O 1
ATOM 5756 N N . ARG B 1 281 ? 17.828 19.828 8.922 1 61.88 281 ARG B N 1
ATOM 5757 C CA . ARG B 1 281 ? 18.469 20.734 9.867 1 61.88 281 ARG B CA 1
ATOM 5758 C C . ARG B 1 281 ? 18.125 20.375 11.305 1 61.88 281 ARG B C 1
ATOM 5760 O O . ARG B 1 281 ? 17.188 19.609 11.547 1 61.88 281 ARG B O 1
ATOM 5767 N N . LEU B 1 282 ? 19 20.75 12.188 1 59.78 282 LEU B N 1
ATOM 5768 C CA . LEU B 1 282 ? 18.781 20.5 13.609 1 59.78 282 LEU B CA 1
ATOM 5769 C C . LEU B 1 282 ? 17.469 21.109 14.086 1 59.78 282 LEU B C 1
ATOM 5771 O O . LEU B 1 282 ? 17.109 22.219 13.664 1 59.78 282 LEU B O 1
ATOM 5775 N N . PRO B 1 283 ? 16.812 20.219 14.805 1 58.41 283 PRO B N 1
ATOM 5776 C CA . PRO B 1 283 ? 15.5 20.688 15.258 1 58.41 283 PRO B CA 1
ATOM 5777 C C . PRO B 1 283 ? 15.602 21.891 16.203 1 58.41 283 PRO B C 1
ATOM 5779 O O . PRO B 1 283 ? 16.594 22.031 16.922 1 58.41 283 PRO B O 1
ATOM 5782 N N . PHE B 1 284 ? 14.711 22.797 16.031 1 62.81 284 PHE B N 1
ATOM 5783 C CA . PHE B 1 284 ? 14.484 23.812 17.047 1 62.81 284 PHE B CA 1
ATOM 5784 C C . PHE B 1 284 ? 14.141 23.172 18.391 1 62.81 284 PHE B C 1
ATOM 5786 O O . PHE B 1 284 ? 13.633 22.062 18.438 1 62.81 284 PHE B O 1
ATOM 5793 N N . LYS B 1 285 ? 14.672 23.75 19.375 1 76 285 LYS B N 1
ATOM 5794 C CA . LYS B 1 285 ? 14.203 23.344 20.688 1 76 285 LYS B CA 1
ATOM 5795 C C . LYS B 1 285 ? 12.68 23.25 20.719 1 76 285 LYS B C 1
ATOM 5797 O O . LYS B 1 285 ? 11.984 24.188 20.312 1 76 285 LYS B O 1
ATOM 5802 N N . GLN B 1 286 ? 12.164 22.062 21.125 1 85.38 286 GLN B N 1
ATOM 5803 C CA . GLN B 1 286 ? 10.719 21.844 21.125 1 85.38 286 GLN B CA 1
ATOM 5804 C C . GLN B 1 286 ? 10.086 22.297 22.438 1 85.38 286 GLN B C 1
ATOM 5806 O O . GLN B 1 286 ? 10.578 21.953 23.516 1 85.38 286 GLN B O 1
ATOM 5811 N N . SER B 1 287 ? 9.086 23.109 22.375 1 90.31 287 SER B N 1
ATOM 5812 C CA . SER B 1 287 ? 8.328 23.578 23.516 1 90.31 287 SER B CA 1
ATOM 5813 C C . SER B 1 287 ? 7.363 22.516 24.016 1 90.31 287 SER B C 1
ATOM 5815 O O . SER B 1 287 ? 7.227 21.453 23.406 1 90.31 287 SER B O 1
ATOM 5817 N N . LEU B 1 288 ? 6.773 22.766 25.156 1 93.19 288 LEU B N 1
ATOM 5818 C CA . LEU B 1 288 ? 5.777 21.859 25.719 1 93.19 288 LEU B CA 1
ATOM 5819 C C . LEU B 1 288 ? 4.59 21.703 24.781 1 93.19 288 LEU B C 1
ATOM 5821 O O . LEU B 1 288 ? 4.043 20.594 24.641 1 93.19 288 LEU B O 1
ATOM 5825 N N . LEU B 1 289 ? 4.238 22.75 24.141 1 94.25 289 LEU B N 1
ATOM 5826 C CA . LEU B 1 289 ? 3.117 22.703 23.203 1 94.25 289 LEU B CA 1
ATOM 5827 C C . LEU B 1 289 ? 3.461 21.844 21.984 1 94.25 289 LEU B C 1
ATOM 5829 O O . LEU B 1 289 ? 2.588 21.172 21.422 1 94.25 289 LEU B O 1
ATOM 5833 N N . ASP B 1 290 ? 4.695 21.828 21.625 1 94 290 ASP B N 1
ATOM 5834 C CA . ASP B 1 290 ? 5.133 20.969 20.531 1 94 290 ASP B CA 1
ATOM 5835 C C . ASP B 1 290 ? 4.965 19.5 20.875 1 94 290 ASP B C 1
ATOM 5837 O O . ASP B 1 290 ? 4.465 18.719 20.062 1 94 290 ASP B O 1
ATOM 5841 N N . HIS B 1 291 ? 5.391 19.219 22.062 1 95.44 291 HIS B N 1
ATOM 5842 C CA . HIS B 1 291 ? 5.258 17.828 22.516 1 95.44 291 HIS B CA 1
ATOM 5843 C C . HIS B 1 291 ? 3.793 17.438 22.656 1 95.44 291 HIS B C 1
ATOM 5845 O O . HIS B 1 291 ? 3.418 16.312 22.328 1 95.44 291 HIS B O 1
ATOM 5851 N N . LEU B 1 292 ? 2.994 18.375 23.156 1 97 292 LEU B N 1
ATOM 5852 C CA . LEU B 1 292 ? 1.571 18.109 23.328 1 97 292 LEU B CA 1
ATOM 5853 C C . LEU B 1 292 ? 0.907 17.828 21.984 1 97 292 LEU B C 1
ATOM 5855 O O . LEU B 1 292 ? 0.042 16.953 21.875 1 97 292 LEU B O 1
ATOM 5859 N N . LEU B 1 293 ? 1.308 18.547 20.953 1 97.31 293 LEU B N 1
ATOM 5860 C CA . LEU B 1 293 ? 0.783 18.312 19.625 1 97.31 293 LEU B CA 1
ATOM 5861 C C . LEU B 1 293 ? 1.108 16.891 19.156 1 97.31 293 LEU B C 1
ATOM 5863 O O . LEU B 1 293 ? 0.252 16.203 18.594 1 97.31 293 LEU B O 1
ATOM 5867 N N . THR B 1 294 ? 2.32 16.516 19.422 1 96.81 294 THR B N 1
ATOM 5868 C CA . THR B 1 294 ? 2.744 15.188 19 1 96.81 294 THR B CA 1
ATOM 5869 C C . THR B 1 294 ? 1.988 14.109 19.766 1 96.81 294 THR B C 1
ATOM 5871 O O . THR B 1 294 ? 1.599 13.086 19.188 1 96.81 294 THR B O 1
ATOM 5874 N N . VAL B 1 295 ? 1.756 14.328 21.031 1 97.88 295 VAL B N 1
ATOM 5875 C CA . VAL B 1 295 ? 1.016 13.383 21.859 1 97.88 295 VAL B CA 1
ATOM 5876 C C . VAL B 1 295 ? -0.413 13.242 21.328 1 97.88 295 VAL B C 1
ATOM 5878 O O . VAL B 1 295 ? -0.946 12.133 21.25 1 97.88 295 VAL B O 1
ATOM 5881 N N . PHE B 1 296 ? -1.021 14.344 20.953 1 98.38 296 PHE B N 1
ATOM 5882 C CA . PHE B 1 296 ? -2.383 14.305 20.438 1 98.38 296 PHE B CA 1
ATOM 5883 C C . PHE B 1 296 ? -2.42 13.648 19.062 1 98.38 296 PHE B C 1
ATOM 5885 O O . PHE B 1 296 ? -3.389 12.969 18.719 1 98.38 296 PHE B O 1
ATOM 5892 N N . ALA B 1 297 ? -1.372 13.891 18.25 1 98.44 297 ALA B N 1
ATOM 5893 C CA . ALA B 1 297 ? -1.315 13.25 16.953 1 98.44 297 ALA B CA 1
ATOM 5894 C C . ALA B 1 297 ? -1.204 11.734 17.078 1 98.44 297 ALA B C 1
ATOM 5896 O O . ALA B 1 297 ? -1.98 10.992 16.484 1 98.44 297 ALA B O 1
ATOM 5897 N N . VAL B 1 298 ? -0.278 11.258 17.906 1 98.62 298 VAL B N 1
ATOM 5898 C CA . VAL B 1 298 ? -0.084 9.828 18.125 1 98.62 298 VAL B CA 1
ATOM 5899 C C . VAL B 1 298 ? -1.289 9.25 18.875 1 98.62 298 VAL B C 1
ATOM 5901 O O . VAL B 1 298 ? -1.744 8.148 18.562 1 98.62 298 VAL B O 1
ATOM 5904 N N . GLY B 1 299 ? -1.8 10.008 19.844 1 98.81 299 GLY B N 1
ATOM 5905 C CA . GLY B 1 299 ? -2.961 9.578 20.609 1 98.81 299 GLY B CA 1
ATOM 5906 C C . GLY B 1 299 ? -4.184 9.336 19.734 1 98.81 299 GLY B C 1
ATOM 5907 O O . GLY B 1 299 ? -4.996 8.453 20.031 1 98.81 299 GLY B O 1
ATOM 5908 N N . HIS B 1 300 ? -4.332 10.109 18.703 1 98.81 300 HIS B N 1
ATOM 5909 C CA . HIS B 1 300 ? -5.438 9.938 17.766 1 98.81 300 HIS B CA 1
ATOM 5910 C C . HIS B 1 300 ? -5.469 8.523 17.203 1 98.81 300 HIS B C 1
ATOM 5912 O O . HIS B 1 300 ? -6.527 7.883 17.172 1 98.81 300 HIS B O 1
ATOM 5918 N N . PHE B 1 301 ? -4.367 7.977 16.797 1 98.81 301 PHE B N 1
ATOM 5919 C CA . PHE B 1 301 ? -4.301 6.641 16.203 1 98.81 301 PHE B CA 1
ATOM 5920 C C . PHE B 1 301 ? -4.516 5.574 17.281 1 98.81 301 PHE B C 1
ATOM 5922 O O . PHE B 1 301 ? -5.199 4.574 17.031 1 98.81 301 PHE B O 1
ATOM 5929 N N . TRP B 1 302 ? -4.008 5.816 18.422 1 98.81 302 TRP B N 1
ATOM 5930 C CA . TRP B 1 302 ? -4.191 4.871 19.516 1 98.81 302 TRP B CA 1
ATOM 5931 C C . TRP B 1 302 ? -5.641 4.859 19.984 1 98.81 302 TRP B C 1
ATOM 5933 O O . TRP B 1 302 ? -6.164 3.811 20.375 1 98.81 302 TRP B O 1
ATOM 5943 N N . LEU B 1 303 ? -6.258 6 19.938 1 98.88 303 LEU B N 1
ATOM 5944 C CA . LEU B 1 303 ? -7.648 6.102 20.344 1 98.88 303 LEU B CA 1
ATOM 5945 C C . LEU B 1 303 ? -8.531 5.156 19.531 1 98.88 303 LEU B C 1
ATOM 5947 O O . LEU B 1 303 ? -9.297 4.375 20.109 1 98.88 303 LEU B O 1
ATOM 5951 N N . TYR B 1 304 ? -8.414 5.172 18.297 1 98.81 304 TYR B N 1
ATOM 5952 C CA . TYR B 1 304 ? -9.281 4.371 17.438 1 98.81 304 TYR B CA 1
ATOM 5953 C C . TYR B 1 304 ? -8.906 2.895 17.516 1 98.81 304 TYR B C 1
ATOM 5955 O O . TYR B 1 304 ? -9.766 2.023 17.375 1 98.81 304 TYR B O 1
ATOM 5963 N N . LEU B 1 305 ? -7.605 2.635 17.766 1 98.81 305 LEU B N 1
ATOM 5964 C CA . LEU B 1 305 ? -7.223 1.255 18.031 1 98.81 305 LEU B CA 1
ATOM 5965 C C . LEU B 1 305 ? -7.891 0.746 19.297 1 98.81 305 LEU B C 1
ATOM 5967 O O . LEU B 1 305 ? -8.398 -0.375 19.344 1 98.81 305 LEU B O 1
ATOM 5971 N N . VAL B 1 306 ? -7.93 1.566 20.312 1 98.75 306 VAL B N 1
ATOM 5972 C CA . VAL B 1 306 ? -8.523 1.2 21.594 1 98.75 306 VAL B CA 1
ATOM 5973 C C . VAL B 1 306 ? -10.023 0.951 21.422 1 98.75 306 VAL B C 1
ATOM 5975 O O . VAL B 1 306 ? -10.578 0.013 22 1 98.75 306 VAL B O 1
ATOM 5978 N N . PHE B 1 307 ? -10.711 1.744 20.594 1 98.69 307 PHE B N 1
ATOM 5979 C CA . PHE B 1 307 ? -12.117 1.517 20.312 1 98.69 307 PHE B CA 1
ATOM 5980 C C . PHE B 1 307 ? -12.336 0.123 19.734 1 98.69 307 PHE B C 1
ATOM 5982 O O . PHE B 1 307 ? -13.227 -0.606 20.172 1 98.69 307 PHE B O 1
ATOM 5989 N N . ALA B 1 308 ? -11.508 -0.22 18.781 1 98 308 ALA B N 1
ATOM 5990 C CA . ALA B 1 308 ? -11.672 -1.484 18.062 1 98 308 ALA B CA 1
ATOM 5991 C C . ALA B 1 308 ? -11.398 -2.672 18.984 1 98 308 ALA B C 1
ATOM 5993 O O . ALA B 1 308 ? -12.023 -3.729 18.844 1 98 308 ALA B O 1
ATOM 5994 N N . VAL B 1 309 ? -10.477 -2.516 19.938 1 98.19 309 VAL B N 1
ATOM 5995 C CA . VAL B 1 309 ? -10.086 -3.615 20.812 1 98.19 309 VAL B CA 1
ATOM 5996 C C . VAL B 1 309 ? -11.117 -3.797 21.922 1 98.19 309 VAL B C 1
ATOM 5998 O O . VAL B 1 309 ? -11.5 -4.922 22.25 1 98.19 309 VAL B O 1
ATOM 6001 N N . PHE B 1 310 ? -11.75 -2.732 22.422 1 97.94 310 PHE B N 1
ATOM 6002 C CA . PHE B 1 310 ? -12.469 -2.852 23.688 1 97.94 310 PHE B CA 1
ATOM 6003 C C . PHE B 1 310 ? -13.969 -2.67 23.484 1 97.94 310 PHE B C 1
ATOM 6005 O O . PHE B 1 310 ? -14.773 -3.082 24.312 1 97.94 310 PHE B O 1
ATOM 6012 N N . LEU B 1 311 ? -14.344 -1.991 22.375 1 98.06 311 LEU B N 1
ATOM 6013 C CA . LEU B 1 311 ? -15.766 -1.742 22.172 1 98.06 311 LEU B CA 1
ATOM 6014 C C . LEU B 1 311 ? -16.328 -2.684 21.125 1 98.06 311 LEU B C 1
ATOM 6016 O O . LEU B 1 311 ? -15.586 -3.225 20.297 1 98.06 311 LEU B O 1
ATOM 6020 N N . ASN B 1 312 ? -17.641 -2.863 21.234 1 97.38 312 ASN B N 1
ATOM 6021 C CA . ASN B 1 312 ? -18.359 -3.686 20.266 1 97.38 312 ASN B CA 1
ATOM 6022 C C . ASN B 1 312 ? -19.359 -2.854 19.469 1 97.38 312 ASN B C 1
ATOM 6024 O O . ASN B 1 312 ? -20.281 -2.273 20.016 1 97.38 312 ASN B O 1
ATOM 6028 N N . PRO B 1 313 ? -19.156 -2.863 18.156 1 96.81 313 PRO B N 1
ATOM 6029 C CA . PRO B 1 313 ? -20.031 -2.033 17.328 1 96.81 313 PRO B CA 1
ATOM 6030 C C . PRO B 1 313 ? -21.5 -2.475 17.391 1 96.81 313 PRO B C 1
ATOM 6032 O O . PRO B 1 313 ? -22.406 -1.662 17.188 1 96.81 313 PRO B O 1
ATOM 6035 N N . GLN B 1 314 ? -21.797 -3.715 17.703 1 95.94 314 GLN B N 1
ATOM 6036 C CA . GLN B 1 314 ? -23.172 -4.23 17.766 1 95.94 314 GLN B CA 1
ATOM 6037 C C . GLN B 1 314 ? -23.953 -3.584 18.891 1 95.94 314 GLN B C 1
ATOM 6039 O O . GLN B 1 314 ? -25.188 -3.592 18.891 1 95.94 314 GLN B O 1
ATOM 6044 N N . GLU B 1 315 ? -23.266 -3.033 19.797 1 96.25 315 GLU B N 1
ATOM 6045 C CA . GLU B 1 315 ? -23.906 -2.418 20.953 1 96.25 315 GLU B CA 1
ATOM 6046 C C . GLU B 1 315 ? -24.25 -0.956 20.688 1 96.25 315 GLU B C 1
ATOM 6048 O O . GLU B 1 315 ? -24.984 -0.331 21.453 1 96.25 315 GLU B O 1
ATOM 6053 N N . ALA B 1 316 ? -23.812 -0.446 19.594 1 96.81 316 ALA B N 1
ATOM 6054 C CA . ALA B 1 316 ? -24.078 0.947 19.25 1 96.81 316 ALA B CA 1
ATOM 6055 C C . ALA B 1 316 ? -25.453 1.096 18.609 1 96.81 316 ALA B C 1
ATOM 6057 O O . ALA B 1 316 ? -25.891 0.234 17.844 1 96.81 316 ALA B O 1
ATOM 6058 N N . SER B 1 317 ? -26.156 2.086 18.953 1 95.88 317 SER B N 1
ATOM 6059 C CA . SER B 1 317 ? -27.438 2.447 18.344 1 95.88 317 SER B CA 1
ATOM 6060 C C . SER B 1 317 ? -27.516 3.945 18.078 1 95.88 317 SER B C 1
ATOM 6062 O O . SER B 1 317 ? -27.016 4.75 18.859 1 95.88 317 SER B O 1
ATOM 6064 N N . SER B 1 318 ? -28.047 4.27 16.984 1 95.69 318 SER B N 1
ATOM 6065 C CA . SER B 1 318 ? -28.172 5.664 16.578 1 95.69 318 SER B CA 1
ATOM 6066 C C . SER B 1 318 ? -29.625 6.023 16.297 1 95.69 318 SER B C 1
ATOM 6068 O O . SER B 1 318 ? -30.25 5.43 15.406 1 95.69 318 SER B O 1
ATOM 6070 N N . ILE B 1 319 ? -30.156 6.926 17.047 1 93.69 319 ILE B N 1
ATOM 6071 C CA . ILE B 1 319 ? -31.516 7.453 16.844 1 93.69 319 ILE B CA 1
ATOM 6072 C C . ILE B 1 319 ? -31.422 8.844 16.234 1 93.69 319 ILE B C 1
ATOM 6074 O O . ILE B 1 319 ? -30.906 9.781 16.859 1 93.69 319 ILE B O 1
ATOM 6078 N N . GLY B 1 320 ? -31.828 8.938 15.047 1 92.06 320 GLY B N 1
ATOM 6079 C CA . GLY B 1 320 ? -31.734 10.242 14.398 1 92.06 320 GLY B CA 1
ATOM 6080 C C . GLY B 1 320 ? -32.125 10.203 12.93 1 92.06 320 GLY B C 1
ATOM 6081 O O . GLY B 1 320 ? -32.969 9.398 12.531 1 92.06 320 GLY B O 1
ATOM 6082 N N . ARG B 1 321 ? -31.594 11.195 12.234 1 92.06 321 ARG B N 1
ATOM 6083 C CA . ARG B 1 321 ? -31.812 11.266 10.797 1 92.06 321 ARG B CA 1
ATOM 6084 C C . ARG B 1 321 ? -31 10.211 10.055 1 92.06 321 ARG B C 1
ATOM 6086 O O . ARG B 1 321 ? -29.781 10.102 10.273 1 92.06 321 ARG B O 1
ATOM 6093 N N . HIS B 1 322 ? -31.656 9.438 9.297 1 93.38 322 HIS B N 1
ATOM 6094 C CA . HIS B 1 322 ? -30.984 8.445 8.453 1 93.38 322 HIS B CA 1
ATOM 6095 C C . HIS B 1 322 ? -31.562 8.445 7.047 1 93.38 322 HIS B C 1
ATOM 6097 O O . HIS B 1 322 ? -32.438 9.25 6.727 1 93.38 322 HIS B O 1
ATOM 6103 N N . GLN B 1 323 ? -30.938 7.645 6.195 1 91.12 323 GLN B N 1
ATOM 6104 C CA . GLN B 1 323 ? -31.453 7.52 4.84 1 91.12 323 GLN B CA 1
ATOM 6105 C C . GLN B 1 323 ? -32.938 7.156 4.852 1 91.12 323 GLN B C 1
ATOM 6107 O O . GLN B 1 323 ? -33.344 6.172 5.477 1 91.12 323 GLN B O 1
ATOM 6112 N N . PRO B 1 324 ? -33.688 8.008 4.211 1 90.94 324 PRO B N 1
ATOM 6113 C CA . PRO B 1 324 ? -35.125 7.754 4.25 1 90.94 324 PRO B CA 1
ATOM 6114 C C . PRO B 1 324 ? -35.5 6.383 3.688 1 90.94 324 PRO B C 1
ATOM 6116 O O . PRO B 1 324 ? -34.938 5.961 2.668 1 90.94 324 PRO B O 1
ATOM 6119 N N . ILE B 1 325 ? -36.406 5.762 4.387 1 91.19 325 ILE B N 1
ATOM 6120 C CA . ILE B 1 325 ? -36.875 4.434 3.969 1 91.19 325 ILE B CA 1
ATOM 6121 C C . ILE B 1 325 ? -37.969 4.566 2.93 1 91.19 325 ILE B C 1
ATOM 6123 O O . ILE B 1 325 ? -38.906 5.363 3.098 1 91.19 325 ILE B O 1
ATOM 6127 N N . GLY B 1 326 ? -37.781 3.863 1.861 1 86.25 326 GLY B N 1
ATOM 6128 C CA . GLY B 1 326 ? -38.781 3.918 0.825 1 86.25 326 GLY B CA 1
ATOM 6129 C C . GLY B 1 326 ? -38.656 2.801 -0.194 1 86.25 326 GLY B C 1
ATOM 6130 O O . GLY B 1 326 ? -37.969 1.812 0.043 1 86.25 326 GLY B O 1
ATOM 6131 N N . ASP B 1 327 ? -39.5 2.93 -1.254 1 76.44 327 ASP B N 1
ATOM 6132 C CA . ASP B 1 327 ? -39.469 1.952 -2.338 1 76.44 327 ASP B CA 1
ATOM 6133 C C . ASP B 1 327 ? -38.375 2.262 -3.342 1 76.44 327 ASP B C 1
ATOM 6135 O O . ASP B 1 327 ? -38.375 3.316 -3.977 1 76.44 327 ASP B O 1
ATOM 6139 N N . CYS B 1 328 ? -37.375 1.452 -3.365 1 71.94 328 CYS B N 1
ATOM 6140 C CA . CYS B 1 328 ? -36.188 1.674 -4.191 1 71.94 328 CYS B CA 1
ATOM 6141 C C . CYS B 1 328 ? -36.5 1.425 -5.664 1 71.94 328 CYS B C 1
ATOM 6143 O O . CYS B 1 328 ? -35.656 1.69 -6.531 1 71.94 328 CYS B O 1
ATOM 6145 N N . ARG B 1 329 ? -37.719 0.881 -6.027 1 63.75 329 ARG B N 1
ATOM 6146 C CA . ARG B 1 329 ? -38.062 0.655 -7.426 1 63.75 329 ARG B CA 1
ATOM 6147 C C . ARG B 1 329 ? -38.156 1.975 -8.18 1 63.75 329 ARG B C 1
ATOM 6149 O O . ARG B 1 329 ? -37.906 2.033 -9.383 1 63.75 329 ARG B O 1
ATOM 6156 N N . ASN B 1 330 ? -38.5 2.963 -7.418 1 58.97 330 ASN B N 1
ATOM 6157 C CA . ASN B 1 330 ? -38.75 4.227 -8.094 1 58.97 330 ASN B CA 1
ATOM 6158 C C . ASN B 1 330 ? -37.625 5.219 -7.906 1 58.97 330 ASN B C 1
ATOM 6160 O O . ASN B 1 330 ? -37.312 6.012 -8.805 1 58.97 330 ASN B O 1
ATOM 6164 N N . GLN B 1 331 ? -37.062 5.188 -6.711 1 65.38 331 GLN B N 1
ATOM 6165 C CA . GLN B 1 331 ? -36.031 6.195 -6.461 1 65.38 331 GLN B CA 1
ATOM 6166 C C . GLN B 1 331 ? -34.812 5.578 -5.785 1 65.38 331 GLN B C 1
ATOM 6168 O O . GLN B 1 331 ? -34.938 4.871 -4.781 1 65.38 331 GLN B O 1
ATOM 6173 N N . ARG B 1 332 ? -33.688 5.914 -6.332 1 65.81 332 ARG B N 1
ATOM 6174 C CA . ARG B 1 332 ? -32.406 5.371 -5.848 1 65.81 332 ARG B CA 1
ATOM 6175 C C . ARG B 1 332 ? -31.938 6.102 -4.594 1 65.81 332 ARG B C 1
ATOM 6177 O O . ARG B 1 332 ? -30.938 5.723 -3.982 1 65.81 332 ARG B O 1
ATOM 6184 N N . THR B 1 333 ? -32.781 7.008 -4.098 1 79.31 333 THR B N 1
ATOM 6185 C CA . THR B 1 333 ? -32.375 7.812 -2.953 1 79.31 333 THR B CA 1
ATOM 6186 C C . THR B 1 333 ? -32.844 7.176 -1.648 1 79.31 333 THR B C 1
ATOM 6188 O O . THR B 1 333 ? -32.312 7.477 -0.577 1 79.31 333 THR B O 1
ATOM 6191 N N . PHE B 1 334 ? -33.688 6.184 -1.807 1 83.38 334 PHE B N 1
ATOM 6192 C CA . PHE B 1 334 ? -34.281 5.609 -0.603 1 83.38 334 PHE B CA 1
ATOM 6193 C C . PHE B 1 334 ? -33.531 4.359 -0.171 1 83.38 334 PHE B C 1
ATOM 6195 O O . PHE B 1 334 ? -32.781 3.777 -0.961 1 83.38 334 PHE B O 1
ATOM 6202 N N . LEU B 1 335 ? -33.656 4.086 1.121 1 87.69 335 LEU B N 1
ATOM 6203 C CA . LEU B 1 335 ? -33.188 2.82 1.667 1 87.69 335 LEU B CA 1
ATOM 6204 C C . LEU B 1 335 ? -34.25 1.734 1.52 1 87.69 335 LEU B C 1
ATOM 6206 O O . LEU B 1 335 ? -35.406 1.903 1.971 1 87.69 335 LEU B O 1
ATOM 6210 N N . CYS B 1 336 ? -33.844 0.708 0.854 1 85.19 336 CYS B N 1
ATOM 6211 C CA . CYS B 1 336 ? -34.781 -0.417 0.696 1 85.19 336 CYS B CA 1
ATOM 6212 C C . CYS B 1 336 ? -34.5 -1.481 1.757 1 85.19 336 CYS B C 1
ATOM 6214 O O . CYS B 1 336 ? -33.406 -2.021 1.846 1 85.19 336 CYS B O 1
ATOM 6216 N N . LEU B 1 337 ? -35.562 -1.829 2.447 1 84.31 337 LEU B N 1
ATOM 6217 C CA . LEU B 1 337 ? -35.406 -2.732 3.584 1 84.31 337 LEU B CA 1
ATOM 6218 C C . LEU B 1 337 ? -35.156 -4.16 3.117 1 84.31 337 LEU B C 1
ATOM 6220 O O . LEU B 1 337 ? -34.625 -4.973 3.873 1 84.31 337 LEU B O 1
ATOM 6224 N N . ASP B 1 338 ? -35.406 -4.504 1.862 1 79.5 338 ASP B N 1
ATOM 6225 C CA . ASP B 1 338 ? -35.25 -5.871 1.369 1 79.5 338 ASP B CA 1
ATOM 6226 C C . ASP B 1 338 ? -33.875 -6.09 0.785 1 79.5 338 ASP B C 1
ATOM 6228 O O . ASP B 1 338 ? -33.375 -7.223 0.727 1 79.5 338 ASP B O 1
ATOM 6232 N N . SER B 1 339 ? -33.219 -4.984 0.46 1 77.56 339 SER B N 1
ATOM 6233 C CA . SER B 1 339 ? -32 -5.203 -0.312 1 77.56 339 SER B CA 1
ATOM 6234 C C . SER B 1 339 ? -30.859 -4.383 0.238 1 77.56 339 SER B C 1
ATOM 6236 O O . SER B 1 339 ? -29.75 -4.398 -0.318 1 77.56 339 SER B O 1
ATOM 6238 N N . PHE B 1 340 ? -31.016 -3.828 1.411 1 78.81 340 PHE B N 1
ATOM 6239 C CA . PHE B 1 340 ? -29.938 -2.939 1.825 1 78.81 340 PHE B CA 1
ATOM 6240 C C . PHE B 1 340 ? -28.781 -3.732 2.434 1 78.81 340 PHE B C 1
ATOM 6242 O O . PHE B 1 340 ? -28.938 -4.914 2.746 1 78.81 340 PHE B O 1
ATOM 6249 N N . ARG B 1 341 ? -27.562 -3.139 2.441 1 74.12 341 ARG B N 1
ATOM 6250 C CA . ARG B 1 341 ? -26.359 -3.744 2.994 1 74.12 341 ARG B CA 1
ATOM 6251 C C . ARG B 1 341 ? -26.469 -3.889 4.508 1 74.12 341 ARG B C 1
ATOM 6253 O O . ARG B 1 341 ? -26.203 -2.936 5.246 1 74.12 341 ARG B O 1
ATOM 6260 N N . LYS B 1 342 ? -26.656 -5.051 4.977 1 81 342 LYS B N 1
ATOM 6261 C CA . LYS B 1 342 ? -26.891 -5.305 6.395 1 81 342 LYS B CA 1
ATOM 6262 C C . LYS B 1 342 ? -25.578 -5.312 7.172 1 81 342 LYS B C 1
ATOM 6264 O O . LYS B 1 342 ? -25.578 -5.289 8.406 1 81 342 LYS B O 1
ATOM 6269 N N . ASP B 1 343 ? -24.5 -5.215 6.383 1 83.31 343 ASP B N 1
ATOM 6270 C CA . ASP B 1 343 ? -23.203 -5.23 7.047 1 83.31 343 ASP B CA 1
ATOM 6271 C C . ASP B 1 343 ? -22.891 -3.877 7.688 1 83.31 343 ASP B C 1
ATOM 6273 O O . ASP B 1 343 ? -22.109 -3.795 8.625 1 83.31 343 ASP B O 1
ATOM 6277 N N . ASP B 1 344 ? -23.578 -2.893 7.238 1 88.31 344 ASP B N 1
ATOM 6278 C CA . ASP B 1 344 ? -23.312 -1.558 7.766 1 88.31 344 ASP B CA 1
ATOM 6279 C C . ASP B 1 344 ? -24.125 -1.297 9.031 1 88.31 344 ASP B C 1
ATOM 6281 O O . ASP B 1 344 ? -23.594 -0.792 10.023 1 88.31 344 ASP B O 1
ATOM 6285 N N . PHE B 1 345 ? -25.344 -1.548 8.969 1 94.5 345 PHE B N 1
ATOM 6286 C CA . PHE B 1 345 ? -26.266 -1.434 10.102 1 94.5 345 PHE B CA 1
ATOM 6287 C C . PHE B 1 345 ? -27.5 -2.293 9.891 1 94.5 345 PHE B C 1
ATOM 6289 O O . PHE B 1 345 ? -27.734 -2.785 8.781 1 94.5 345 PHE B O 1
ATOM 6296 N N . ASP B 1 346 ? -28.203 -2.6 10.977 1 94.06 346 ASP B N 1
ATOM 6297 C CA . ASP B 1 346 ? -29.453 -3.342 10.891 1 94.06 346 ASP B CA 1
ATOM 6298 C C . ASP B 1 346 ? -30.438 -2.855 11.945 1 94.06 346 ASP B C 1
ATOM 6300 O O . ASP B 1 346 ? -30.391 -1.699 12.367 1 94.06 346 ASP B O 1
ATOM 6304 N N . PHE B 1 347 ? -31.5 -3.639 12.133 1 93.81 347 PHE B N 1
ATOM 6305 C CA . PHE B 1 347 ? -32.562 -3.209 13.031 1 93.81 347 PHE B CA 1
ATOM 6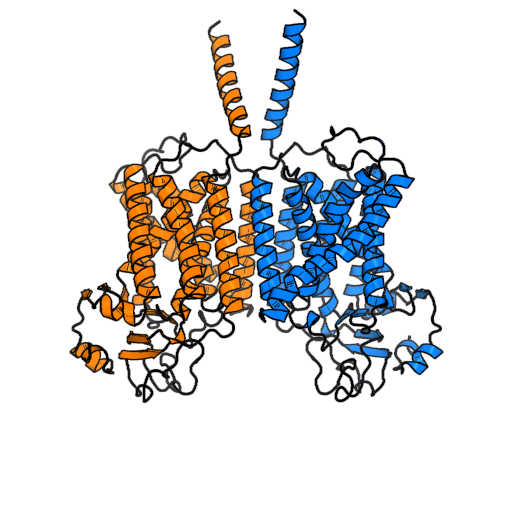306 C C . PHE B 1 347 ? -32.812 -4.25 14.117 1 93.81 347 PHE B C 1
ATOM 6308 O O . PHE B 1 347 ? -33.938 -4.41 14.594 1 93.81 347 PHE B O 1
ATOM 6315 N N . HIS B 1 348 ? -31.734 -4.891 14.516 1 92.25 348 HIS B N 1
ATOM 6316 C CA . HIS B 1 348 ? -31.891 -5.984 15.461 1 92.25 348 HIS B CA 1
ATOM 6317 C C . HIS B 1 348 ? -32.281 -5.465 16.844 1 92.25 348 HIS B C 1
ATOM 6319 O O . HIS B 1 348 ? -32.812 -6.203 17.656 1 92.25 348 HIS B O 1
ATOM 6325 N N . CYS B 1 349 ? -31.922 -4.242 17.156 1 91.19 349 CYS B N 1
ATOM 6326 C CA . CYS B 1 349 ? -32.188 -3.664 18.469 1 91.19 349 CYS B CA 1
ATOM 6327 C C . CYS B 1 349 ? -33.625 -3.176 18.562 1 91.19 349 CYS B C 1
ATOM 6329 O O . CYS B 1 349 ? -34.062 -2.693 19.609 1 91.19 349 CYS B O 1
ATOM 6331 N N . LEU B 1 350 ? -34.406 -3.32 17.484 1 91.44 350 LEU B N 1
ATOM 6332 C CA . LEU B 1 350 ? -35.781 -2.906 17.453 1 91.44 350 LEU B CA 1
ATOM 6333 C C . LEU B 1 350 ? -36.719 -4.117 17.328 1 91.44 350 LEU B C 1
ATOM 6335 O O . LEU B 1 350 ? -36.344 -5.141 16.75 1 91.44 350 LEU B O 1
ATOM 6339 N N . PRO B 1 351 ? -37.906 -3.982 17.875 1 90.69 351 PRO B N 1
ATOM 6340 C CA . PRO B 1 351 ? -38.875 -5.07 17.719 1 90.69 351 PRO B CA 1
ATOM 6341 C C . PRO B 1 351 ? -39.312 -5.254 16.266 1 90.69 351 PRO B C 1
ATOM 6343 O O . PRO B 1 351 ? -39.531 -6.383 15.82 1 90.69 351 PRO B O 1
ATOM 6346 N N . LYS B 1 352 ? -39.5 -4.148 15.539 1 89.94 352 LYS B N 1
ATOM 6347 C CA . LYS B 1 352 ? -39.875 -4.152 14.125 1 89.94 352 LYS B CA 1
ATOM 6348 C C . LYS B 1 352 ? -39.062 -3.109 13.344 1 89.94 352 LYS B C 1
ATOM 6350 O O . LYS B 1 352 ? -38.719 -2.061 13.883 1 89.94 352 LYS B O 1
ATOM 6355 N N . PRO B 1 353 ? -38.812 -3.467 12.148 1 90.81 353 PRO B N 1
ATOM 6356 C CA . PRO B 1 353 ? -38.125 -2.471 11.32 1 90.81 353 PRO B CA 1
ATOM 6357 C C . PRO B 1 353 ? -38.938 -1.205 11.109 1 90.81 353 PRO B C 1
ATOM 6359 O O . PRO B 1 353 ? -40.188 -1.244 11.211 1 90.81 353 PRO B O 1
ATOM 6362 N N . PRO B 1 354 ? -38.219 -0.158 10.891 1 91.38 354 PRO B N 1
ATOM 6363 C CA . PRO B 1 354 ? -38.938 1.092 10.656 1 91.38 354 PRO B CA 1
ATOM 6364 C C . PRO B 1 354 ? -39.875 1.015 9.453 1 91.38 354 PRO B C 1
ATOM 6366 O O . PRO B 1 354 ? -39.656 0.22 8.539 1 91.38 354 PRO B O 1
ATOM 6369 N N . LYS B 1 355 ? -40.844 1.837 9.461 1 88.44 355 LYS B N 1
ATOM 6370 C CA . LYS B 1 355 ? -41.875 1.838 8.414 1 88.44 355 LYS B CA 1
ATOM 6371 C C . LYS B 1 355 ? -41.406 2.596 7.18 1 88.44 355 LYS B C 1
ATOM 6373 O O . LYS B 1 355 ? -40.469 3.381 7.254 1 88.44 355 LYS B O 1
ATOM 6378 N N . GLU B 1 356 ? -42.094 2.338 6.129 1 88.62 356 GLU B N 1
ATOM 6379 C CA . GLU B 1 356 ? -41.812 3.096 4.91 1 88.62 356 GLU B CA 1
ATOM 6380 C C . GLU B 1 356 ? -42.156 4.574 5.102 1 88.62 356 GLU B C 1
ATOM 6382 O O . GLU B 1 356 ? -43.156 4.922 5.715 1 88.62 356 GLU B O 1
ATOM 6387 N N . GLY B 1 357 ? -41.125 5.367 4.648 1 88.19 357 GLY B N 1
ATOM 6388 C CA . GLY B 1 357 ? -41.312 6.805 4.77 1 88.19 357 GLY B CA 1
ATOM 6389 C C . GLY B 1 357 ? -40.625 7.395 5.984 1 88.19 357 GLY B C 1
ATOM 6390 O O . GLY B 1 357 ? -40.594 8.617 6.152 1 88.19 357 GLY B O 1
ATOM 6391 N N . SER B 1 358 ? -40.094 6.543 6.762 1 91.62 358 SER B N 1
ATOM 6392 C CA . SER B 1 358 ? -39.438 7.012 7.969 1 91.62 358 SER B CA 1
ATOM 6393 C C . SER B 1 358 ? -38.188 7.805 7.633 1 91.62 358 SER B C 1
ATOM 6395 O O . SER B 1 358 ? -37.406 7.426 6.734 1 91.62 358 SER B O 1
ATOM 6397 N N . TYR B 1 359 ? -38 8.914 8.273 1 91.25 359 TYR B N 1
ATOM 6398 C CA . TYR B 1 359 ? -36.875 9.828 8.109 1 91.25 359 TYR B CA 1
ATOM 6399 C C . TYR B 1 359 ? -36.031 9.906 9.375 1 91.25 359 TYR B C 1
ATOM 6401 O O . TYR B 1 359 ? -34.812 10.078 9.312 1 91.25 359 TYR B O 1
ATOM 6409 N N . TRP B 1 360 ? -36.688 9.789 10.461 1 92.44 360 TRP B N 1
ATOM 6410 C CA . TRP B 1 360 ? -36.094 9.727 11.797 1 92.44 360 TRP B CA 1
ATOM 6411 C C . TRP B 1 360 ? -36.375 8.375 12.453 1 92.44 360 TRP B C 1
ATOM 6413 O O . TRP B 1 360 ? -37.531 8.039 12.719 1 92.44 360 TRP B O 1
ATOM 6423 N N . TYR B 1 361 ? -35.312 7.602 12.57 1 93.88 361 TYR B N 1
ATOM 6424 C CA . TYR B 1 361 ? -35.531 6.262 13.117 1 93.88 361 TYR B CA 1
ATOM 6425 C C . TYR B 1 361 ? -34.25 5.738 13.75 1 93.88 361 TYR B C 1
ATOM 6427 O O . TYR B 1 361 ? -33.219 6.445 13.797 1 93.88 361 TYR B O 1
ATOM 6435 N N . THR B 1 362 ? -34.344 4.555 14.297 1 94.88 362 THR B N 1
ATOM 6436 C CA . THR B 1 362 ? -33.219 3.965 15.016 1 94.88 362 THR B CA 1
ATOM 6437 C C . THR B 1 362 ? -32.531 2.891 14.164 1 94.88 362 THR B C 1
ATOM 6439 O O . THR B 1 362 ? -33.219 2.09 13.516 1 94.88 362 THR B O 1
ATOM 6442 N N . ILE B 1 363 ? -31.234 2.988 14.125 1 95.5 363 ILE B N 1
ATOM 6443 C CA . ILE B 1 363 ? -30.453 1.938 13.484 1 95.5 363 ILE B CA 1
ATOM 6444 C C . ILE B 1 363 ? -29.5 1.317 14.508 1 95.5 363 ILE B C 1
ATOM 6446 O O . ILE B 1 363 ? -29.141 1.955 15.508 1 95.5 363 ILE B O 1
ATOM 6450 N N . CYS B 1 364 ? -29.125 0.117 14.273 1 96.44 364 CYS B N 1
ATOM 6451 C CA . CYS B 1 364 ? -28.281 -0.64 15.203 1 96.44 364 CYS B CA 1
ATOM 6452 C C . CYS B 1 364 ? -27 -1.088 14.523 1 96.44 364 CYS B C 1
ATOM 6454 O O . CYS B 1 364 ? -27 -1.462 13.352 1 96.44 364 CYS B O 1
ATOM 6456 N N . GLY B 1 365 ? -25.953 -1.03 15.305 1 96.5 365 GLY B N 1
ATOM 6457 C CA . GLY B 1 365 ? -24.688 -1.495 14.789 1 96.5 365 GLY B CA 1
ATOM 6458 C C . GLY B 1 365 ? -24.609 -3.002 14.625 1 96.5 365 GLY B C 1
ATOM 6459 O O . GLY B 1 365 ? -25.391 -3.732 15.25 1 96.5 365 GLY B O 1
ATOM 6460 N N . THR B 1 366 ? -23.688 -3.447 13.758 1 95.88 366 THR B N 1
ATOM 6461 C CA . THR B 1 366 ? -23.484 -4.867 13.492 1 95.88 366 THR B CA 1
ATOM 6462 C C . THR B 1 366 ? -22.094 -5.316 13.945 1 95.88 366 THR B C 1
ATOM 6464 O O . THR B 1 366 ? -21.188 -4.5 14.078 1 95.88 366 THR B O 1
ATOM 6467 N N . PRO B 1 367 ? -21.984 -6.586 14.227 1 95.31 367 PRO B N 1
ATOM 6468 C CA . PRO B 1 367 ? -20.688 -7.066 14.695 1 95.31 367 PRO B CA 1
ATOM 6469 C C . PRO B 1 367 ? -19.625 -7.031 13.602 1 95.31 367 PRO B C 1
ATOM 6471 O O . PRO B 1 367 ? -19.938 -6.891 12.422 1 95.31 367 PRO B O 1
ATOM 6474 N N . PHE B 1 368 ? -18.375 -7.125 14.117 1 95.12 368 PHE B N 1
ATOM 6475 C CA . PHE B 1 368 ? -17.266 -7.25 13.172 1 95.12 368 PHE B CA 1
ATOM 6476 C C . PHE B 1 368 ? -17.375 -8.547 12.391 1 95.12 368 PHE B C 1
ATOM 6478 O O . PHE B 1 368 ? -17.734 -9.594 12.945 1 95.12 368 PHE B O 1
ATOM 6485 N N . GLU B 1 369 ? -17.125 -8.516 11.07 1 92.31 369 GLU B N 1
ATOM 6486 C CA . GLU B 1 369 ? -16.984 -9.773 10.336 1 92.31 369 GLU B CA 1
ATOM 6487 C C . GLU B 1 369 ? -15.812 -10.594 10.859 1 92.31 369 GLU B C 1
ATOM 6489 O O . GLU B 1 369 ? -15.938 -11.789 11.109 1 92.31 369 GLU B O 1
ATOM 6494 N N . ASN B 1 370 ? -14.727 -10.055 11 1 95.5 370 ASN B N 1
ATOM 6495 C CA . ASN B 1 370 ? -13.508 -10.57 11.617 1 95.5 370 ASN B CA 1
ATOM 6496 C C . ASN B 1 370 ? -12.82 -9.508 12.477 1 95.5 370 ASN B C 1
ATOM 6498 O O . ASN B 1 370 ? -12.07 -8.68 11.961 1 95.5 370 ASN B O 1
ATOM 6502 N N . ARG B 1 371 ? -13.078 -9.531 13.781 1 96.38 371 ARG B N 1
ATOM 6503 C CA . ARG B 1 371 ? -12.539 -8.523 14.695 1 96.38 371 ARG B CA 1
ATOM 6504 C C . ARG B 1 371 ? -11.016 -8.523 14.672 1 96.38 371 ARG B C 1
ATOM 6506 O O . ARG B 1 371 ? -10.391 -7.461 14.672 1 96.38 371 ARG B O 1
ATOM 6513 N N . ALA B 1 372 ? -10.469 -9.734 14.711 1 97.56 372 ALA B N 1
ATOM 6514 C CA . ALA B 1 372 ? -9.008 -9.836 14.727 1 97.56 372 ALA B CA 1
ATOM 6515 C C . ALA B 1 372 ? -8.406 -9.125 13.523 1 97.56 372 ALA B C 1
ATOM 6517 O O . ALA B 1 372 ? -7.379 -8.445 13.641 1 97.56 372 ALA B O 1
ATOM 6518 N N . GLU B 1 373 ? -8.977 -9.281 12.414 1 97.88 373 GLU B N 1
ATOM 6519 C CA . GLU B 1 373 ? -8.477 -8.641 11.203 1 97.88 373 GLU B CA 1
ATOM 6520 C C . GLU B 1 373 ? -8.609 -7.121 11.297 1 97.88 373 GLU B C 1
ATOM 6522 O O . GLU B 1 373 ? -7.684 -6.391 10.938 1 97.88 373 GLU B O 1
ATOM 6527 N N . PHE B 1 374 ? -9.75 -6.637 11.758 1 97.88 374 PHE B N 1
ATOM 6528 C CA . PHE B 1 374 ? -9.984 -5.207 11.906 1 97.88 374 PHE B CA 1
ATOM 6529 C C . PHE B 1 374 ? -8.977 -4.594 12.883 1 97.88 374 PHE B C 1
ATOM 6531 O O . PHE B 1 374 ? -8.406 -3.535 12.609 1 97.88 374 PHE B O 1
ATOM 6538 N N . VAL B 1 375 ? -8.758 -5.234 13.969 1 98.25 375 VAL B N 1
ATOM 6539 C CA . VAL B 1 375 ? -7.82 -4.773 14.984 1 98.25 375 VAL B CA 1
ATOM 6540 C C . VAL B 1 375 ? -6.398 -4.805 14.422 1 98.25 375 VAL B C 1
ATOM 6542 O O . VAL B 1 375 ? -5.613 -3.883 14.656 1 98.25 375 VAL B O 1
ATOM 6545 N N . PHE B 1 376 ? -6.086 -5.867 13.695 1 98.38 376 PHE B N 1
ATOM 6546 C CA . PHE B 1 376 ? -4.762 -5.973 13.086 1 98.38 376 PHE B CA 1
ATOM 6547 C C . PHE B 1 376 ? -4.496 -4.789 12.164 1 98.38 376 PHE B C 1
ATOM 6549 O O . PHE B 1 376 ? -3.414 -4.199 12.203 1 98.38 376 PHE B O 1
ATOM 6556 N N . VAL B 1 377 ? -5.445 -4.43 11.344 1 98.44 377 VAL B N 1
ATOM 6557 C CA . VAL B 1 377 ? -5.289 -3.322 10.406 1 98.44 377 VAL B CA 1
ATOM 6558 C C . VAL B 1 377 ? -5.074 -2.02 11.18 1 98.44 377 VAL B C 1
ATOM 6560 O O . VAL B 1 377 ? -4.211 -1.215 10.82 1 98.44 377 VAL B O 1
ATOM 6563 N N . LEU B 1 378 ? -5.805 -1.818 12.234 1 98.75 378 LEU B N 1
ATOM 6564 C CA . LEU B 1 378 ? -5.652 -0.607 13.031 1 98.75 378 LEU B CA 1
ATOM 6565 C C . LEU B 1 378 ? -4.309 -0.6 13.758 1 98.75 378 LEU B C 1
ATOM 6567 O O . LEU B 1 378 ? -3.709 0.46 13.953 1 98.75 378 LEU B O 1
ATOM 6571 N N . MET B 1 379 ? -3.838 -1.765 14.133 1 98.69 379 MET B N 1
ATOM 6572 C CA . MET B 1 379 ? -2.508 -1.857 14.734 1 98.69 379 MET B CA 1
ATOM 6573 C C . MET B 1 379 ? -1.434 -1.431 13.734 1 98.69 379 MET B C 1
ATOM 6575 O O . MET B 1 379 ? -0.492 -0.724 14.102 1 98.69 379 MET B O 1
ATOM 6579 N N . VAL B 1 380 ? -1.591 -1.896 12.547 1 98.62 380 VAL B N 1
ATOM 6580 C CA . VAL B 1 380 ? -0.635 -1.536 11.5 1 98.62 380 VAL B CA 1
ATOM 6581 C C . VAL B 1 380 ? -0.667 -0.027 11.273 1 98.62 380 VAL B C 1
ATOM 6583 O O . VAL B 1 380 ? 0.382 0.62 11.211 1 98.62 380 VAL B O 1
ATOM 6586 N N . ILE B 1 381 ? -1.855 0.549 11.18 1 98.69 381 ILE B N 1
ATOM 6587 C CA . ILE B 1 381 ? -2.006 1.984 10.969 1 98.69 381 ILE B CA 1
ATOM 6588 C C . ILE B 1 381 ? -1.366 2.746 12.125 1 98.69 381 ILE B C 1
ATOM 6590 O O . ILE B 1 381 ? -0.63 3.713 11.914 1 98.69 381 ILE B O 1
ATOM 6594 N N . THR B 1 382 ? -1.636 2.293 13.336 1 98.81 382 THR B N 1
ATOM 6595 C CA . THR B 1 382 ? -1.106 2.945 14.523 1 98.81 382 THR B CA 1
ATOM 6596 C C . THR B 1 382 ? 0.416 2.846 14.562 1 98.81 382 THR B C 1
ATOM 6598 O O . THR B 1 382 ? 1.098 3.816 14.906 1 98.81 382 THR B O 1
ATOM 6601 N N . PHE B 1 383 ? 0.918 1.663 14.25 1 98.69 383 PHE B N 1
ATOM 6602 C CA . PHE B 1 383 ? 2.363 1.472 14.211 1 98.69 383 PHE B CA 1
ATOM 6603 C C . PHE B 1 383 ? 3.006 2.404 13.195 1 98.69 383 PHE B C 1
ATOM 6605 O O . PHE B 1 383 ? 3.979 3.096 13.5 1 98.69 383 PHE B O 1
ATOM 6612 N N . VAL B 1 384 ? 2.502 2.465 11.984 1 98.62 384 VAL B N 1
ATOM 6613 C CA . VAL B 1 384 ? 3.023 3.289 10.898 1 98.62 384 VAL B CA 1
ATOM 6614 C C . VAL B 1 384 ? 2.947 4.762 11.289 1 98.62 384 VAL B C 1
ATOM 6616 O O . VAL B 1 384 ? 3.934 5.492 11.172 1 98.62 384 VAL B O 1
ATOM 6619 N N . ALA B 1 385 ? 1.798 5.168 11.766 1 98.69 385 ALA B N 1
ATOM 6620 C CA . ALA B 1 385 ? 1.595 6.57 12.109 1 98.69 385 ALA B CA 1
ATOM 6621 C C . ALA B 1 385 ? 2.502 6.988 13.266 1 98.69 385 ALA B C 1
ATOM 6623 O O . ALA B 1 385 ? 3.08 8.078 13.242 1 98.69 385 ALA B O 1
ATOM 6624 N N . THR B 1 386 ? 2.623 6.137 14.266 1 98.5 386 THR B N 1
ATOM 6625 C CA . THR B 1 386 ? 3.469 6.441 15.414 1 98.5 386 THR B CA 1
ATOM 6626 C C . THR B 1 386 ? 4.93 6.559 15 1 98.5 386 THR B C 1
ATOM 6628 O O . THR B 1 386 ? 5.637 7.473 15.43 1 98.5 386 THR B O 1
ATOM 6631 N N . LEU B 1 387 ? 5.332 5.668 14.141 1 97.69 387 LEU B N 1
ATOM 6632 C CA . LEU B 1 387 ? 6.715 5.699 13.68 1 97.69 387 LEU B CA 1
ATOM 6633 C C . LEU B 1 387 ? 6.977 6.941 12.836 1 97.69 387 LEU B C 1
ATOM 6635 O O . LEU B 1 387 ? 8.039 7.559 12.945 1 97.69 387 LEU B O 1
ATOM 6639 N N . ILE B 1 388 ? 6.062 7.324 12.008 1 97.44 388 ILE B N 1
ATOM 6640 C CA . ILE B 1 388 ? 6.203 8.508 11.172 1 97.44 388 ILE B CA 1
ATOM 6641 C C . ILE B 1 388 ? 6.289 9.758 12.055 1 97.44 388 ILE B C 1
ATOM 6643 O O . ILE B 1 388 ? 7.188 10.586 11.883 1 97.44 388 ILE B O 1
ATOM 6647 N N . GLN B 1 389 ? 5.359 9.844 13.031 1 97.06 389 GLN B N 1
ATOM 6648 C CA . GLN B 1 389 ? 5.344 11.016 13.906 1 97.06 389 GLN B CA 1
ATOM 6649 C C . GLN B 1 389 ? 6.617 11.094 14.742 1 97.06 389 GLN B C 1
ATOM 6651 O O . GLN B 1 389 ? 7.203 12.164 14.898 1 97.06 389 GLN B O 1
ATOM 6656 N N . ARG B 1 390 ? 7.039 9.977 15.211 1 94.25 390 ARG B N 1
ATOM 6657 C CA . ARG B 1 390 ? 8.266 9.961 16 1 94.25 390 ARG B CA 1
ATOM 6658 C C . ARG B 1 390 ? 9.469 10.352 15.164 1 94.25 390 ARG B C 1
ATOM 6660 O O . ARG B 1 390 ? 10.328 11.117 15.609 1 94.25 390 ARG B O 1
ATOM 6667 N N . THR B 1 391 ? 9.523 9.836 13.977 1 92.5 391 THR B N 1
ATOM 6668 C CA . THR B 1 391 ? 10.656 10.094 13.086 1 92.5 391 THR B CA 1
ATOM 6669 C C . THR B 1 391 ? 10.68 11.562 12.672 1 92.5 391 THR B C 1
ATOM 6671 O O . THR B 1 391 ? 11.734 12.195 12.688 1 92.5 391 THR B O 1
ATOM 6674 N N . VAL B 1 392 ? 9.578 12.148 12.367 1 91.38 392 VAL B N 1
ATOM 6675 C CA . VAL B 1 392 ? 9.5 13.508 11.852 1 91.38 392 VAL B CA 1
ATOM 6676 C C . VAL B 1 392 ? 9.773 14.508 12.969 1 91.38 392 VAL B C 1
ATOM 6678 O O . VAL B 1 392 ? 10.445 15.516 12.758 1 91.38 392 VAL B O 1
ATOM 6681 N N . HIS B 1 393 ? 9.375 14.219 14.18 1 90.81 393 HIS B N 1
ATOM 6682 C CA . HIS B 1 393 ? 9.438 15.211 15.242 1 90.81 393 HIS B CA 1
ATOM 6683 C C . HIS B 1 393 ? 10.68 15.023 16.109 1 90.81 393 HIS B C 1
ATOM 6685 O O . HIS B 1 393 ? 11.164 15.977 16.719 1 90.81 393 HIS B O 1
ATOM 6691 N N . TYR B 1 394 ? 11.227 13.781 16.078 1 87.62 394 TYR B N 1
ATOM 6692 C CA . TYR B 1 394 ? 12.242 13.578 17.109 1 87.62 394 TYR B CA 1
ATOM 6693 C C . TYR B 1 394 ? 13.516 12.992 16.5 1 87.62 394 TYR B C 1
ATOM 6695 O O . TYR B 1 394 ? 14.547 12.922 17.172 1 87.62 394 TYR B O 1
ATOM 6703 N N . ASP B 1 395 ? 13.484 12.461 15.352 1 81.81 395 ASP B N 1
ATOM 6704 C CA . ASP B 1 395 ? 14.68 11.852 14.773 1 81.81 395 ASP B CA 1
ATOM 6705 C C . ASP B 1 395 ? 15.477 12.867 13.953 1 81.81 395 ASP B C 1
ATOM 6707 O O . ASP B 1 395 ? 15.164 13.109 12.789 1 81.81 395 ASP B O 1
ATOM 6711 N N . TYR B 1 396 ? 16.469 13.547 14.68 1 68.94 396 TYR B N 1
ATOM 6712 C CA . TYR B 1 396 ? 17.281 14.555 14 1 68.94 396 TYR B CA 1
ATOM 6713 C C . TYR B 1 396 ? 18.688 14.039 13.758 1 68.94 396 TYR B C 1
ATOM 6715 O O . TYR B 1 396 ? 19.203 13.234 14.531 1 68.94 396 TYR B O 1
ATOM 6723 N N . ASP B 1 397 ? 19.109 14.281 12.477 1 62.41 397 ASP B N 1
ATOM 6724 C CA . ASP B 1 397 ? 20.469 13.875 12.133 1 62.41 397 ASP B CA 1
ATOM 6725 C C . ASP B 1 397 ? 21.5 14.867 12.688 1 62.41 397 ASP B C 1
ATOM 6727 O O . ASP B 1 397 ? 21.469 16.047 12.352 1 62.41 397 ASP B O 1
ATOM 6731 N N . VAL B 1 398 ? 22.359 14.43 13.586 1 58.88 398 VAL B N 1
ATOM 6732 C CA . VAL B 1 398 ? 23.375 15.227 14.266 1 58.88 398 VAL B CA 1
ATOM 6733 C C . VAL B 1 398 ? 24.422 15.695 13.258 1 58.88 398 VAL B C 1
ATOM 6735 O O . VAL B 1 398 ? 25.141 16.656 13.508 1 58.88 398 VAL B O 1
ATOM 6738 N N . ARG B 1 399 ? 24.578 15.133 12.148 1 57.72 399 ARG B N 1
ATOM 6739 C CA . ARG B 1 399 ? 25.609 15.5 11.18 1 57.72 399 ARG B CA 1
ATOM 6740 C C . ARG B 1 399 ? 25.359 16.906 10.625 1 57.72 399 ARG B C 1
ATOM 6742 O O . ARG B 1 399 ? 26.312 17.609 10.281 1 57.72 399 ARG B O 1
ATOM 6749 N N . PHE B 1 400 ? 24.141 17.094 10.68 1 59.19 400 PHE B N 1
ATOM 6750 C CA . PHE B 1 400 ? 23.812 18.406 10.125 1 59.19 400 PHE B CA 1
ATOM 6751 C C . PHE B 1 400 ? 24.188 19.516 11.102 1 59.19 400 PHE B C 1
ATOM 6753 O O . PHE B 1 400 ? 24.422 20.656 10.703 1 59.19 400 PHE B O 1
ATOM 6760 N N . LYS B 1 401 ? 24.391 19.062 12.312 1 57.47 401 LYS B N 1
ATOM 6761 C CA . LYS B 1 401 ? 24.922 20.016 13.281 1 57.47 401 LYS B CA 1
ATOM 6762 C C . LYS B 1 401 ? 26.359 20.406 12.938 1 57.47 401 LYS B C 1
ATOM 6764 O O . LYS B 1 401 ? 26.734 21.578 13.023 1 57.47 401 LYS B O 1
ATOM 6769 N N . VAL B 1 402 ? 26.984 19.391 12.531 1 55.25 402 VAL B N 1
ATOM 6770 C CA . VAL B 1 402 ? 28.406 19.609 12.25 1 55.25 402 VAL B CA 1
ATOM 6771 C C . VAL B 1 402 ? 28.547 20.453 10.984 1 55.25 402 VAL B C 1
ATOM 6773 O O . VAL B 1 402 ? 29.375 21.375 10.93 1 55.25 402 VAL B O 1
ATOM 6776 N N . TYR B 1 403 ? 27.703 20.219 10.102 1 55.25 403 TYR B N 1
ATOM 6777 C CA . TYR B 1 403 ? 27.75 20.984 8.859 1 55.25 403 TYR B CA 1
ATOM 6778 C C . TYR B 1 403 ? 27.422 22.453 9.094 1 55.25 403 TYR B C 1
ATOM 6780 O O . TYR B 1 403 ? 28.109 23.328 8.57 1 55.25 403 TYR B O 1
ATOM 6788 N N . GLU B 1 404 ? 26.484 22.656 9.844 1 58.28 404 GLU B N 1
ATOM 6789 C CA . GLU B 1 404 ? 26.109 24.031 10.125 1 58.28 404 GLU B CA 1
ATOM 6790 C C . GLU B 1 404 ? 27.203 24.75 10.93 1 58.28 404 GLU B C 1
ATOM 6792 O O . GLU B 1 404 ? 27.453 25.938 10.719 1 58.28 404 GLU B O 1
ATOM 6797 N N . PHE B 1 405 ? 27.812 24 11.711 1 57.44 405 PHE B N 1
ATOM 6798 C CA . PHE B 1 405 ? 28.922 24.547 12.484 1 57.44 405 PHE B CA 1
ATOM 6799 C C . PHE B 1 405 ? 30.078 24.938 11.586 1 57.44 405 PHE B C 1
ATOM 6801 O O . PHE B 1 405 ? 30.656 26.016 11.727 1 57.44 405 PHE B O 1
ATOM 6808 N N . VAL B 1 406 ? 30.344 24.172 10.648 1 55.72 406 VAL B N 1
ATOM 6809 C CA . VAL B 1 406 ? 31.453 24.422 9.742 1 55.72 406 VAL B CA 1
ATOM 6810 C C . VAL B 1 406 ? 31.109 25.578 8.797 1 55.72 406 VAL B C 1
ATOM 6812 O O . VAL B 1 406 ? 31.953 26.438 8.531 1 55.72 406 VAL B O 1
ATOM 6815 N N . LYS B 1 407 ? 29.969 25.594 8.344 1 57.97 407 LYS B N 1
ATOM 6816 C CA . LYS B 1 407 ? 29.531 26.672 7.473 1 57.97 407 LYS B CA 1
ATOM 6817 C C . LYS B 1 407 ? 29.562 28.016 8.203 1 57.97 407 LYS B C 1
ATOM 6819 O O . LYS B 1 407 ? 30 29.016 7.633 1 57.97 407 LYS B O 1
ATOM 6824 N N . LYS B 1 408 ? 29.172 27.969 9.398 1 58.97 408 LYS B N 1
ATOM 6825 C CA . LYS B 1 408 ? 29.234 29.188 10.203 1 58.97 408 LYS B CA 1
ATOM 6826 C C . LYS B 1 408 ? 30.672 29.578 10.5 1 58.97 408 LYS B C 1
ATOM 6828 O O . LYS B 1 408 ? 31.016 30.766 10.469 1 58.97 408 LYS B O 1
ATOM 6833 N N . SER B 1 409 ? 31.484 28.609 10.664 1 58.38 409 SER B N 1
ATOM 6834 C CA . SER B 1 409 ? 32.875 28.875 10.961 1 58.38 409 SER B CA 1
ATOM 6835 C C . SER B 1 409 ? 33.625 29.344 9.719 1 58.38 409 SER B C 1
ATOM 6837 O O . SER B 1 409 ? 34.531 30.188 9.805 1 58.38 409 SER B O 1
ATOM 6839 N N . SER B 1 410 ? 33.281 28.812 8.641 1 57.69 410 SER B N 1
ATOM 6840 C CA . SER B 1 410 ? 33.938 29.234 7.395 1 57.69 410 SER B CA 1
ATOM 6841 C C . SER B 1 410 ? 33.469 30.625 6.977 1 57.69 410 SER B C 1
ATOM 6843 O O . SER B 1 410 ? 34.219 31.391 6.406 1 57.69 410 SER B O 1
ATOM 6845 N N . ALA B 1 411 ? 32.281 30.875 7.227 1 58.25 411 ALA B N 1
ATOM 6846 C CA . ALA B 1 411 ? 31.766 32.219 6.953 1 58.25 411 ALA B CA 1
ATOM 6847 C C . ALA B 1 411 ? 32.406 33.25 7.863 1 58.25 411 ALA B C 1
ATOM 6849 O O . ALA B 1 411 ? 32.688 34.375 7.441 1 58.25 411 ALA B O 1
ATOM 6850 N N . THR B 1 412 ? 32.75 32.875 8.992 1 57.5 412 THR B N 1
ATOM 6851 C CA . THR B 1 412 ? 33.469 33.75 9.906 1 57.5 412 THR B CA 1
ATOM 6852 C C . THR B 1 412 ? 34.938 33.875 9.516 1 57.5 412 THR B C 1
ATOM 6854 O O . THR B 1 412 ? 35.562 34.906 9.703 1 57.5 412 THR B O 1
ATOM 6857 N N . GLY B 1 413 ? 35.438 32.875 8.93 1 54.59 413 GLY B N 1
ATOM 6858 C CA . GLY B 1 413 ? 36.812 32.938 8.477 1 54.59 413 GLY B CA 1
ATOM 6859 C C . GLY B 1 413 ? 37 33.812 7.254 1 54.59 413 GLY B C 1
ATOM 6860 O O . GLY B 1 413 ? 38.031 34.5 7.113 1 54.59 413 GLY B O 1
ATOM 6861 N N . THR B 1 414 ? 36.219 33.781 6.422 1 51.25 414 THR B N 1
ATOM 6862 C CA . THR B 1 414 ? 36.312 34.625 5.238 1 51.25 414 THR B CA 1
ATOM 6863 C C . THR B 1 414 ? 36.094 36.094 5.613 1 51.25 414 THR B C 1
ATOM 6865 O O . THR B 1 414 ? 36.719 36.969 5.027 1 51.25 414 THR B O 1
ATOM 6868 N N . LYS B 1 415 ? 35.406 36.438 6.598 1 47.19 415 LYS B N 1
ATOM 6869 C CA . LYS B 1 415 ? 35.281 37.844 7.039 1 47.19 415 LYS B CA 1
ATOM 6870 C C . LYS B 1 415 ? 36.562 38.312 7.734 1 47.19 415 LYS B C 1
ATOM 6872 O O . LYS B 1 415 ? 36.938 39.469 7.625 1 47.19 415 LYS B O 1
ATOM 6877 N N . ALA B 1 416 ? 37.25 37.531 8.273 1 44.97 416 ALA B N 1
ATOM 6878 C CA . ALA B 1 416 ? 38.5 37.875 8.93 1 44.97 416 ALA B CA 1
ATOM 6879 C C . ALA B 1 416 ? 39.625 38.062 7.906 1 44.97 416 ALA B C 1
ATOM 6881 O O . ALA B 1 416 ? 40.5 38.906 8.078 1 44.97 416 ALA B O 1
ATOM 6882 N N . LYS B 1 417 ? 39.5 37.531 6.902 1 43.53 417 LYS B N 1
ATOM 6883 C CA . LYS B 1 417 ? 40.531 37.781 5.91 1 43.53 417 LYS B CA 1
ATOM 6884 C C . LYS B 1 417 ? 40.281 39.094 5.164 1 43.53 417 LYS B C 1
ATOM 6886 O O . LYS B 1 417 ? 41.188 39.656 4.555 1 43.53 417 LYS B O 1
ATOM 6891 N N . LYS B 1 418 ? 39.125 39.531 5.164 1 42.5 418 LYS B N 1
ATOM 6892 C CA . LYS B 1 418 ? 38.875 40.781 4.477 1 42.5 418 LYS B CA 1
ATOM 6893 C C . LYS B 1 418 ? 39.156 41.969 5.383 1 42.5 418 LYS B C 1
ATOM 6895 O O . LYS B 1 418 ? 39.156 43.125 4.934 1 42.5 418 LYS B O 1
ATOM 6900 N N . LEU B 1 419 ? 39.219 41.719 6.594 1 34.72 419 LEU B N 1
ATOM 6901 C CA . LEU B 1 419 ? 39.562 42.844 7.477 1 34.72 419 LEU B CA 1
ATOM 6902 C C . LEU B 1 419 ? 41.062 42.906 7.691 1 34.72 419 LEU B C 1
ATOM 6904 O O . LEU B 1 419 ? 41.562 43.812 8.383 1 34.72 419 LEU B O 1
ATOM 6908 N N . LYS B 1 420 ? 41.781 42 7.066 1 28.45 420 LYS B N 1
ATOM 6909 C CA . LYS B 1 420 ? 43.219 42.25 7.109 1 28.45 420 LYS B CA 1
ATOM 6910 C C . LYS B 1 420 ? 43.719 42.781 5.766 1 28.45 420 LYS B C 1
ATOM 6912 O O . LYS B 1 420 ? 43.344 42.25 4.715 1 28.45 420 LYS B O 1
#

InterPro domains:
  IPR056704 Domain of unknown function DUF7802 [PF25085] (19-388)